Protein 9G5O (pdb70)

Secondary structure (DSSP, 8-state):
--HHHHHHHHHHHHHTT-GGGGTTGGG--HHHHHHHHHHHHTS-HHHHHHHHHHHHS------SPPPEEPPPGGGEEETTTS-HHHHHHHHHHHHHHHHTT-EEEEEE---BTT----BGGG-B---TT--BHHHHHHHHHHHHHHHHHHHHSS-----EEEEE-GGGHHHHHHHHHHTGGGGS-GGGEEEEE--EEE-B-TT-PBPEEETTEE-EEE--GGGHHHHHHHTSHHHHHHHHT--EEEEEETTBTT--TT-HHHHHHHHHTT-SEEEEEEE--STT----EEEEETTEEEEE-GGG--HHHHHPEETTEEEEESS-EEEEEEEEEEHHHHHTGGGTGGG---EEEEE-------EEEEE--GGGGGGGS-GGGEEEEEE-HHHH--B--S-TTSSSSSHHHHHHHHHHHHHHHHHHHT-EEEE-----EE-TTT-SSS-S-GGGTT-EEEES-EE--/---HHHHHHHHHHHHHTT-GGGGTTGGG--HHHHHHHHHHHHTS-HHHHHHHHHHHHS------S--GGGEEEGGGS-HHHHHHHHHHHHHHHHTT-EEEEEEE----TTTT-SS-GGG-B---TT--BHHHHHHHHHHHHHHHHHHHHSS-----EEEEE-TTTHHHHHHHHHHTGGGGS-GGGEEEEE--EEE-EETTSPBPEEETTEE-EEE--GGGHHHHHHHTSHHHHHHHHT--EEEE---BTT--TT-HHHHHHHHHTT-SEEEEEEE-SSTT----EEEEETTEEEEE-TTT--HHHHS-B-SS-TTSBS--EEEEEEEEEEHHHHTTGGGTGGGSPPEEEEE---EE-TTT--EE--SS--EEEEE--GGGGGGGS-GGGEEEEE--HHHH--B--S-TTSSSSSHHHHHHHHHHHHHHHHHHTT-EEE---EEE-TTT-SSS-S-GGGTT-EEESSEEE--

Solvent-accessible surface area: 41402 Å² total

Sequence (936 aa):
GPSAEEFQQQLRKKYTDAGQGHVFAFVDELQTGERSQLFHQLSSFDPVRINELADKALNPPASLEPLPDIATASILDSDPKDLEQWYEEGLKLVAGNKVAVVLMAGGQGTRLGSSAPKGCFDIGLPSHKSLFQIQAERIAKLQLLAQRISGKEAVIPWYVMTSGPTRKPTEEFFEQHKYFGLNKSDVIIFEQGVLPCISNEGKILMESKFKVAVAPDGNGGIYQALLTSGVREDMRKRGIEHIHTYVDNCCLVKVADPVFIGFAASKQVDIATKVVRKRNATESVGLILQKNGKPDVVEYSEIDKETAEAKDPKQPDVLKFRAANIVNHYYSFKFFESIELWAHKLPHHVARKKIPCIKEGTGEFFKPEKPNGIKLEQFVFDVFPMTPLEKFACIEVRREDEFSPLKNARGTGEDDPDTSKRDIMSQGQRWIEKAGGIVITVGVEVSPLISYGGEGLEFLKGREIKAPAFIEKPSAEEFQQLRKKYTDAGQGHVFAFVDELQTGERSQLFHQLSSFDPVRINELADKALNPPKADDGPASLEPLPDIATASILDSDPKDLEQWYEEGLKLVAGNKVAVVLMAGGQGTRLSAPKGCFDIGLPSHKSLFQIQAERIAKLQLLAQRISGKEAVIPWYVMTSGPTRKPTEEFFEQHKYFGLNKSDVIIFEQGVLPCISNEGKILMESKFKVAVAPDGNGGIYQALLTSGVREDMRKRGIEHIHTYCCVDNCCLVKVADPVFIGFAASKQVDIATKVVRKRNATESVGLILQKNGKPDVVEYSEIDKETAEAKDPKQPDVLKFRAANIVNHYYSFKFFESIELWAHHKLPHHVARKKIPCIPNGIKLEQFVFDVFPMTPLEKFACIEVRREDEFSPLKNARGTGEDDPDTSKRDIMSQGQRRWIEKAGGIVITEGVGVEVSPLISYGGEGLEFLKGREIKAPAFIEK

InterPro domains:
  IPR002618 UDPGP family [PF01704] (122-440)
  IPR029044 Nucleotide-diphospho-sugar transferases [G3DSA:3.90.550.10] (27-463)
  IPR029044 Nucleotide-diphospho-sugar transferases [SSF53448] (32-508)
  IPR039741 UDP-sugar pyrophosphorylase [PTHR11952] (26-503)

Foldseek 3Di:
DDDPVLQVVLLVQCVVLVQNLLCVCVVPDDPVLNVLLSVQSVVDRSNVLLVQLCCVLPNDFPWAFDDDLFEAEPVPDDVVLLVVLLVQLLLCQLVLQEAEEEEFADPLPQAPDQAGQQQDQLDAPVSDGLQLLLLLLQVQSQVVSCVVNVDGGAHAYEYEHAPSYQVRVVVVCVVCVNNPDDPVRYHYFYFDKDFWAFSVSYFFALFSRRTHIDGAASLSVLVRCVVVCVLVVSVVSNHWKYKYAGFFSQALTSRSSQRSVLVVLQAQKEFEFAFAPALQDQFWFWGDGDQFTAIHGSVGDDSCQSADAPPVGRVHHRTTGGGQRIMMGTSVNSVCSVVPSVVFDWDKDFDQGFGAPSPPSDTDRDPGGRTIGIHTYNRSCRRVGRSSNYHYYYDYCLNHGQGDNHHPPPPGNHSVSSNCSQQQQQQVLLVVLQAAEAEPGEHERVNCPSRSPNNVVRRPPYHYPPYYHDD/DDPVLLVVLLVQCVVLVQNCLCVLVVVDDPVLQVLLSVQSVVDRSNVLVVQLCCFLPPDDDDPDAWDWAFQDPVFEAEPVDHDVVLLVQLLVQLLLCQLLLQEEEEEAQADDPPQLNAGQQQDQLPAVVSHGLQLQVLLLQVQSQVVSCVVVVDGGAHAYEYEYAPPNQVRVVVVCVVCVNNPDDPVRYHYFYFDKDFWAASVSHFFALESRHTHIDGAAPLSVLVRCVVGCNLVVSVVSNHFKYKYAYSQFSQANTSRSSVRSVLVVLQAFKEFEFAWDAALPDFFWFFTAINHFTFIGGSVSDDSCQSPDACPVHRNGHRTTGGGRRIMMGTSVNSVCCVPCVVVFRFHWDQDCRNGCVVITGTHTYNRVCGRVGPSSNYHYYYYHCLNHGQGQRHHPPPPHRHSVSSSCSQQVQQQVLLVVLAAAEDEDPDGEHERVNCPSRSPNNVVRRPYYHYPPYYDDD

Radius of gyration: 31.91 Å; Cα contacts (8 Å, |Δi|>4): 1932; chains: 2; bounding box: 76×98×73 Å

Organism: Aspergillus fumigatus (strain ATCC MYA-4609 / CBS 101355 / FGSC A1100 / Af293) (NCBI:txid330879)

Structure (mmCIF, N/CA/C/O backbone):
data_9G5O
#
_entry.id   9G5O
#
_cell.length_a   56.610
_cell.length_b   139.760
_cell.length_c   144.860
_cell.angle_alpha   90.00
_cell.angle_beta   90.00
_cell.angle_gamma   90.00
#
_symmetry.space_group_name_H-M   'P 21 21 21'
#
loop_
_entity.id
_entity.type
_entity.pdbx_description
1 polymer 'UDP-N-acetylglucosamine diphosphorylase'
2 polymer 'UDP-N-acetylglucosamine diphosphorylase'
3 non-polymer 4-(2-hydroxyethyl)phenol
4 non-polymer 2-acetamido-2-deoxy-1-O-phosphono-alpha-D-glucopyranose
5 non-polymer 'PHOSPHATE ION'
6 water water
#
loop_
_atom_site.group_PDB
_atom_site.id
_atom_site.type_symbol
_atom_site.label_atom_id
_atom_site.label_alt_id
_atom_site.label_comp_id
_atom_site.label_asym_id
_atom_site.label_entity_id
_atom_site.label_seq_id
_atom_site.pdbx_PDB_ins_code
_atom_site.Cartn_x
_atom_site.Cartn_y
_atom_site.Cartn_z
_atom_site.occupancy
_atom_site.B_iso_or_equiv
_atom_site.auth_seq_id
_atom_site.auth_comp_id
_atom_site.auth_asym_id
_atom_site.auth_atom_id
_atom_site.pdbx_PDB_model_num
ATOM 1 N N . GLY A 1 1 ? 26.895 -20.464 1.244 1.00 67.39 26 GLY B N 1
ATOM 2 C CA . GLY A 1 1 ? 25.588 -20.203 1.880 1.00 65.12 26 GLY B CA 1
ATOM 3 C C . GLY A 1 1 ? 25.560 -20.675 3.332 1.00 57.17 26 GLY B C 1
ATOM 4 O O . GLY A 1 1 ? 26.551 -21.177 3.841 1.00 49.12 26 GLY B O 1
ATOM 5 N N . PRO A 1 2 ? 24.399 -20.575 4.018 1.00 53.90 27 PRO B N 1
ATOM 6 C CA . PRO A 1 2 ? 24.299 -20.906 5.442 1.00 47.31 27 PRO B CA 1
ATOM 7 C C . PRO A 1 2 ? 24.745 -22.331 5.773 1.00 41.14 27 PRO B C 1
ATOM 8 O O . PRO A 1 2 ? 24.350 -23.268 5.091 1.00 40.02 27 PRO B O 1
ATOM 12 N N . SER A 1 3 ? 25.497 -22.483 6.868 1.00 40.53 28 SER B N 1
ATOM 13 C CA . SER A 1 3 ? 25.887 -23.795 7.355 1.00 45.78 28 SER B CA 1
ATOM 14 C C . SER A 1 3 ? 24.670 -24.626 7.792 1.00 48.13 28 SER B C 1
ATOM 15 O O . SER A 1 3 ? 23.576 -24.106 8.020 1.00 42.41 28 SER B O 1
ATOM 18 N N . ALA A 1 4 ? 24.875 -25.947 7.880 1.00 44.48 29 ALA B N 1
ATOM 19 C CA . ALA A 1 4 ? 23.912 -26.864 8.473 1.00 46.20 29 ALA B CA 1
ATOM 20 C C . ALA A 1 4 ? 23.553 -26.442 9.893 1.00 49.62 29 ALA B C 1
ATOM 21 O O . ALA A 1 4 ? 22.397 -26.523 10.297 1.00 46.93 29 ALA B O 1
ATOM 23 N N . GLU A 1 5 ? 24.546 -26.015 10.674 1.00 45.78 30 GLU B N 1
ATOM 24 C CA . GLU A 1 5 ? 24.288 -25.687 12.062 1.00 49.17 30 GLU B CA 1
ATOM 25 C C . GLU A 1 5 ? 23.416 -24.426 12.179 1.00 47.74 30 GLU B C 1
ATOM 26 O O . GLU A 1 5 ? 22.502 -24.397 13.008 1.00 43.35 30 GLU B O 1
ATOM 32 N N . GLU A 1 6 ? 23.743 -23.380 11.400 1.00 43.61 31 GLU B N 1
ATOM 33 C CA . GLU A 1 6 ? 22.954 -22.159 11.331 1.00 44.36 31 GLU B CA 1
ATOM 34 C C . GLU A 1 6 ? 21.511 -22.482 10.909 1.00 36.54 31 GLU B C 1
ATOM 35 O O . GLU A 1 6 ? 20.554 -21.935 11.476 1.00 39.95 31 GLU B O 1
ATOM 41 N N . PHE A 1 7 ? 21.369 -23.348 9.903 1.00 37.78 32 PHE B N 1
ATOM 42 C CA . PHE A 1 7 ? 20.055 -23.678 9.381 1.00 40.89 32 PHE B CA 1
ATOM 43 C C . PHE A 1 7 ? 19.257 -24.445 10.449 1.00 42.05 32 PHE B C 1
ATOM 44 O O . PHE A 1 7 ? 18.074 -24.158 10.644 1.00 35.01 32 PHE B O 1
ATOM 52 N N . GLN A 1 8 ? 19.912 -25.363 11.185 1.00 40.23 33 GLN B N 1
ATOM 53 C CA A GLN A 1 8 ? 19.198 -26.125 12.194 0.50 39.52 33 GLN B CA 1
ATOM 54 C CA B GLN A 1 8 ? 19.307 -26.136 12.261 0.50 41.05 33 GLN B CA 1
ATOM 55 C C . GLN A 1 8 ? 18.793 -25.208 13.350 1.00 40.50 33 GLN B C 1
ATOM 56 O O . GLN A 1 8 ? 17.707 -25.378 13.877 1.00 41.57 33 GLN B O 1
ATOM 67 N N . GLN A 1 9 ? 19.620 -24.233 13.719 1.00 36.03 34 GLN B N 1
ATOM 68 C CA . GLN A 1 9 ? 19.246 -23.348 14.803 1.00 38.53 34 GLN B CA 1
ATOM 69 C C . GLN A 1 9 ? 18.027 -22.500 14.423 1.00 36.06 34 GLN B C 1
ATOM 70 O O . GLN A 1 9 ? 17.177 -22.228 15.264 1.00 34.59 34 GLN B O 1
ATOM 76 N N . LEU A 1 10 ? 17.997 -22.010 13.172 1.00 37.96 35 LEU B N 1
ATOM 77 C CA . LEU A 1 10 ? 16.819 -21.298 12.674 1.00 33.24 35 LEU B CA 1
ATOM 78 C C . LEU A 1 10 ? 15.586 -22.212 12.682 1.00 29.23 35 LEU B C 1
ATOM 79 O O . LEU A 1 10 ? 14.524 -21.781 13.098 1.00 30.59 35 LEU B O 1
ATOM 84 N N . ARG A 1 11 ? 15.727 -23.445 12.220 1.00 32.08 36 ARG B N 1
ATOM 85 C CA . ARG A 1 11 ? 14.617 -24.366 12.124 1.00 34.51 36 ARG B CA 1
ATOM 86 C C . ARG A 1 11 ? 14.052 -24.649 13.517 1.00 36.95 36 ARG B C 1
ATOM 87 O O . ARG A 1 11 ? 12.837 -24.721 13.694 1.00 35.80 36 ARG B O 1
ATOM 95 N N . LYS A 1 12 ? 14.933 -24.789 14.508 1.00 38.66 37 LYS B N 1
ATOM 96 C CA . LYS A 1 12 ? 14.497 -25.037 15.873 1.00 36.80 37 LYS B CA 1
ATOM 97 C C . LYS A 1 12 ? 13.656 -23.864 16.406 1.00 36.54 37 LYS B C 1
ATOM 98 O O . LYS A 1 12 ? 12.620 -24.076 17.026 1.00 35.97 37 LYS B O 1
ATOM 104 N N . LYS A 1 13 ? 14.106 -22.610 16.192 1.00 31.60 38 LYS B N 1
ATOM 105 C CA . LYS A 1 13 ? 13.381 -21.441 16.633 1.00 32.11 38 LYS B CA 1
ATOM 106 C C . LYS A 1 13 ? 11.972 -21.408 16.039 1.00 28.80 38 LYS B C 1
ATOM 107 O O . LYS A 1 13 ? 11.013 -21.162 16.754 1.00 30.85 38 LYS B O 1
ATOM 113 N N . TYR A 1 14 ? 11.877 -21.662 14.734 1.00 30.06 39 TYR B N 1
ATOM 114 C CA . TYR A 1 14 ? 10.595 -21.580 14.047 1.00 29.11 39 TYR B CA 1
ATOM 115 C C . TYR A 1 14 ? 9.697 -22.746 14.464 1.00 28.97 39 TYR B C 1
ATOM 116 O O . TYR A 1 14 ? 8.495 -22.584 14.604 1.00 29.95 39 TYR B O 1
ATOM 125 N N . THR A 1 15 ? 10.285 -23.922 14.613 1.00 29.68 40 THR B N 1
ATOM 126 C CA . THR A 1 15 ? 9.521 -25.099 15.039 1.00 29.89 40 THR B CA 1
ATOM 127 C C . THR A 1 15 ? 9.000 -24.969 16.482 1.00 28.62 40 THR B C 1
ATOM 128 O O . THR A 1 15 ? 7.827 -25.228 16.739 1.00 30.08 40 THR B O 1
ATOM 132 N N . ASP A 1 16 ? 9.843 -24.574 17.425 1.00 28.72 41 ASP B N 1
ATOM 133 C CA . ASP A 1 16 ? 9.417 -24.246 18.776 1.00 32.05 41 ASP B CA 1
ATOM 134 C C . ASP A 1 16 ? 8.265 -23.238 18.811 1.00 32.30 41 ASP B C 1
ATOM 135 O O . ASP A 1 16 ? 7.442 -23.267 19.727 1.00 32.21 41 ASP B O 1
ATOM 140 N N . ALA A 1 17 ? 8.230 -22.286 17.852 1.00 28.65 42 ALA B N 1
ATOM 141 C CA . ALA A 1 17 ? 7.195 -21.266 17.775 1.00 30.49 42 ALA B CA 1
ATOM 142 C C . ALA A 1 17 ? 5.934 -21.727 17.049 1.00 30.18 42 ALA B C 1
ATOM 143 O O . ALA A 1 17 ? 5.035 -20.924 16.768 1.00 30.42 42 ALA B O 1
ATOM 145 N N . GLY A 1 18 ? 5.861 -23.011 16.686 1.00 29.57 43 GLY B N 1
ATOM 146 C CA . GLY A 1 18 ? 4.706 -23.513 15.981 1.00 29.14 43 GLY B CA 1
ATOM 147 C C . GLY A 1 18 ? 4.628 -23.031 14.531 1.00 30.38 43 GLY B C 1
ATOM 148 O O . GLY A 1 18 ? 3.539 -23.005 13.968 1.00 31.95 43 GLY B O 1
ATOM 149 N N . GLN A 1 19 ? 5.774 -22.694 13.925 1.00 29.19 44 GLN B N 1
ATOM 150 C CA . GLN A 1 19 ? 5.797 -22.227 12.546 1.00 28.58 44 GLN B CA 1
ATOM 151 C C . GLN A 1 19 ? 6.690 -23.127 11.688 1.00 32.60 44 GLN B C 1
ATOM 152 O O . GLN A 1 19 ? 7.245 -22.679 10.699 1.00 29.51 44 GLN B O 1
ATOM 158 N N . GLY A 1 20 ? 6.846 -24.414 12.037 1.00 28.26 45 GLY B N 1
ATOM 159 C CA . GLY A 1 20 ? 7.796 -25.273 11.350 1.00 28.57 45 GLY B CA 1
ATOM 160 C C . GLY A 1 20 ? 7.381 -25.664 9.937 1.00 30.51 45 GLY B C 1
ATOM 161 O O . GLY A 1 20 ? 8.178 -26.193 9.169 1.00 31.14 45 GLY B O 1
ATOM 162 N N . HIS A 1 21 ? 6.134 -25.373 9.572 1.00 28.31 46 HIS B N 1
ATOM 163 C CA . HIS A 1 21 ? 5.626 -25.647 8.244 1.00 29.10 46 HIS B CA 1
ATOM 164 C C . HIS A 1 21 ? 6.370 -24.838 7.176 1.00 30.10 46 HIS B C 1
ATOM 165 O O . HIS A 1 21 ? 6.363 -25.236 6.011 1.00 29.08 46 HIS B O 1
ATOM 172 N N . VAL A 1 22 ? 7.029 -23.737 7.557 1.00 28.04 47 VAL B N 1
ATOM 173 C CA . VAL A 1 22 ? 7.771 -22.923 6.576 1.00 29.42 47 VAL B CA 1
ATOM 174 C C . VAL A 1 22 ? 8.902 -23.739 5.934 1.00 33.31 47 VAL B C 1
ATOM 175 O O . VAL A 1 22 ? 9.459 -23.334 4.908 1.00 32.18 47 VAL B O 1
ATOM 179 N N . PHE A 1 23 ? 9.257 -24.883 6.543 1.00 31.45 48 PHE B N 1
ATOM 180 C CA . PHE A 1 23 ? 10.330 -25.739 6.042 1.00 32.03 48 PHE B CA 1
ATOM 181 C C . PHE A 1 23 ? 9.834 -27.007 5.375 1.00 33.62 48 PHE B C 1
ATOM 182 O O . PHE A 1 23 ? 10.662 -27.854 5.054 1.00 36.18 48 PHE B O 1
ATOM 190 N N . ALA A 1 24 ? 8.531 -27.088 5.102 1.00 33.01 49 ALA B N 1
ATOM 191 C CA . ALA A 1 24 ? 7.913 -28.265 4.523 1.00 33.91 49 ALA B CA 1
ATOM 192 C C . ALA A 1 24 ? 8.600 -28.685 3.226 1.00 41.95 49 ALA B C 1
ATOM 193 O O . ALA A 1 24 ? 8.668 -29.869 2.930 1.00 37.12 49 ALA B O 1
ATOM 195 N N . PHE A 1 25 ? 9.101 -27.731 2.428 1.00 35.99 50 PHE B N 1
ATOM 196 C CA . PHE A 1 25 ? 9.655 -28.096 1.136 1.00 37.06 50 PHE B CA 1
ATOM 197 C C . PHE A 1 25 ? 11.170 -27.954 1.079 1.00 33.41 50 PHE B C 1
ATOM 198 O O . PHE A 1 25 ? 11.700 -27.951 -0.019 1.00 37.94 50 PHE B O 1
ATOM 206 N N . VAL A 1 26 ? 11.869 -27.906 2.216 1.00 34.98 51 VAL B N 1
ATOM 207 C CA . VAL A 1 26 ? 13.306 -27.662 2.207 1.00 35.60 51 VAL B CA 1
ATOM 208 C C . VAL A 1 26 ? 14.019 -28.736 1.379 1.00 41.28 51 VAL B C 1
ATOM 209 O O . VAL A 1 26 ? 14.902 -28.398 0.593 1.00 40.56 51 VAL B O 1
ATOM 213 N N . ASP A 1 27 ? 13.623 -30.013 1.520 1.00 36.62 52 ASP B N 1
ATOM 214 C CA . ASP A 1 27 ? 14.341 -31.106 0.880 1.00 44.58 52 ASP B CA 1
ATOM 215 C C . ASP A 1 27 ? 14.412 -30.970 -0.633 1.00 43.21 52 ASP B C 1
ATOM 216 O O . ASP A 1 27 ? 15.330 -31.522 -1.227 1.00 48.25 52 ASP B O 1
ATOM 221 N N . GLU A 1 28 ? 13.483 -30.244 -1.266 1.00 38.08 53 GLU B N 1
ATOM 222 C CA . GLU A 1 28 ? 13.518 -30.149 -2.715 1.00 43.66 53 GLU B CA 1
ATOM 223 C C . GLU A 1 28 ? 14.069 -28.807 -3.206 1.00 41.49 53 GLU B C 1
ATOM 224 O O . GLU A 1 28 ? 14.103 -28.561 -4.405 1.00 41.59 53 GLU B O 1
ATOM 230 N N . LEU A 1 29 ? 14.529 -27.939 -2.313 1.00 40.19 54 LEU B N 1
ATOM 231 C CA . LEU A 1 29 ? 15.012 -26.647 -2.787 1.00 37.23 54 LEU B CA 1
ATOM 232 C C . LEU A 1 29 ? 16.422 -26.793 -3.333 1.00 37.10 54 LEU B C 1
ATOM 233 O O . LEU A 1 29 ? 17.244 -27.504 -2.753 1.00 39.23 54 LEU B O 1
ATOM 238 N N . GLN A 1 30 ? 16.694 -25.978 -4.348 1.00 39.14 55 GLN B N 1
ATOM 239 C CA . GLN A 1 30 ? 18.040 -25.711 -4.843 1.00 42.31 55 GLN B CA 1
ATOM 240 C C . GLN A 1 30 ? 18.806 -24.880 -3.811 1.00 41.91 55 GLN B C 1
ATOM 241 O O . GLN A 1 30 ? 18.194 -24.294 -2.921 1.00 34.56 55 GLN B O 1
ATOM 247 N N . THR A 1 31 ? 20.145 -24.826 -3.935 1.00 35.89 56 THR B N 1
ATOM 248 C CA . THR A 1 31 ? 20.997 -24.110 -2.995 1.00 39.08 56 THR B CA 1
ATOM 249 C C . THR A 1 31 ? 20.588 -22.635 -2.849 1.00 33.25 56 THR B C 1
ATOM 250 O O . THR A 1 31 ? 20.549 -22.084 -1.738 1.00 34.68 56 THR B O 1
ATOM 254 N N . GLY A 1 32 ? 20.303 -21.992 -3.971 1.00 33.58 57 GLY B N 1
ATOM 255 C CA . GLY A 1 32 ? 19.913 -20.587 -3.962 1.00 34.37 57 GLY B CA 1
ATOM 256 C C . GLY A 1 32 ? 18.588 -20.398 -3.219 1.00 32.57 57 GLY B C 1
ATOM 257 O O . GLY A 1 32 ? 18.452 -19.517 -2.397 1.00 30.81 57 GLY B O 1
ATOM 258 N N . GLU A 1 33 ? 17.610 -21.246 -3.537 1.00 33.44 58 GLU B N 1
ATOM 259 C CA . GLU A 1 33 ? 16.279 -21.156 -2.940 1.00 33.66 58 GLU B CA 1
ATOM 260 C C . GLU A 1 33 ? 16.374 -21.370 -1.439 1.00 32.29 58 GLU B C 1
ATOM 261 O O . GLU A 1 33 ? 15.715 -20.657 -0.671 1.00 29.66 58 GLU B O 1
ATOM 267 N N . ARG A 1 34 ? 17.200 -22.347 -1.022 1.00 31.14 59 ARG B N 1
ATOM 268 C CA . ARG A 1 34 ? 17.426 -22.624 0.382 1.00 33.01 59 ARG B CA 1
ATOM 269 C C . ARG A 1 34 ? 18.052 -21.404 1.072 1.00 31.47 59 ARG B C 1
ATOM 270 O O . ARG A 1 34 ? 17.669 -21.058 2.183 1.00 30.57 59 ARG B O 1
ATOM 278 N N . SER A 1 35 ? 19.019 -20.741 0.406 1.00 30.10 60 SER B N 1
ATOM 279 C CA . SER A 1 35 ? 19.629 -19.527 0.934 1.00 30.96 60 SER B CA 1
ATOM 280 C C . SER A 1 35 ? 18.609 -18.412 1.154 1.00 30.35 60 SER B C 1
ATOM 281 O O . SER A 1 35 ? 18.568 -17.780 2.229 1.00 29.08 60 SER B O 1
ATOM 284 N N . GLN A 1 36 ? 17.784 -18.186 0.131 1.00 30.23 61 GLN B N 1
ATOM 285 C CA . GLN A 1 36 ? 16.744 -17.157 0.233 1.00 28.94 61 GLN B CA 1
ATOM 286 C C . GLN A 1 36 ? 15.880 -17.407 1.477 1.00 28.12 61 GLN B C 1
ATOM 287 O O . GLN A 1 36 ? 15.634 -16.490 2.274 1.00 26.84 61 GLN B O 1
ATOM 293 N N . LEU A 1 37 ? 15.375 -18.643 1.606 1.00 27.55 62 LEU B N 1
ATOM 294 C CA . LEU A 1 37 ? 14.453 -18.969 2.686 1.00 27.82 62 LEU B CA 1
ATOM 295 C C . LEU A 1 37 ? 15.152 -18.731 4.014 1.00 26.61 62 LEU B C 1
ATOM 296 O O . LEU A 1 37 ? 14.616 -18.147 4.955 1.00 28.23 62 LEU B O 1
ATOM 301 N N . PHE A 1 38 ? 16.385 -19.197 4.127 1.00 28.94 63 PHE B N 1
ATOM 302 C CA . PHE A 1 38 ? 17.154 -19.000 5.346 1.00 30.58 63 PHE B CA 1
ATOM 303 C C . PHE A 1 38 ? 17.238 -17.523 5.750 1.00 30.05 63 PHE B C 1
ATOM 304 O O . PHE A 1 38 ? 16.971 -17.143 6.889 1.00 32.32 63 PHE B O 1
ATOM 312 N N . HIS A 1 39 ? 17.706 -16.674 4.836 1.00 28.03 64 HIS B N 1
ATOM 313 C CA . HIS A 1 39 ? 17.895 -15.258 5.140 1.00 26.13 64 HIS B CA 1
ATOM 314 C C . HIS A 1 39 ? 16.581 -14.531 5.411 1.00 24.22 64 HIS B C 1
ATOM 315 O O . HIS A 1 39 ? 16.490 -13.678 6.300 1.00 28.22 64 HIS B O 1
ATOM 322 N N . GLN A 1 40 ? 15.562 -14.837 4.620 1.00 26.70 65 GLN B N 1
ATOM 323 C CA . GLN A 1 40 ? 14.268 -14.213 4.839 1.00 28.59 65 GLN B CA 1
ATOM 324 C C . GLN A 1 40 ? 13.720 -14.585 6.219 1.00 27.79 65 GLN B C 1
ATOM 325 O O . GLN A 1 40 ? 13.313 -13.726 7.003 1.00 28.34 65 GLN B O 1
ATOM 331 N N . LEU A 1 41 ? 13.712 -15.872 6.537 1.00 26.11 66 LEU B N 1
ATOM 332 C CA . LEU A 1 41 ? 13.194 -16.271 7.844 1.00 27.07 66 LEU B CA 1
ATOM 333 C C . LEU A 1 41 ? 14.020 -15.672 8.981 1.00 25.94 66 LEU B C 1
ATOM 334 O O . LEU A 1 41 ? 13.471 -15.292 10.030 1.00 29.46 66 LEU B O 1
ATOM 339 N N . SER A 1 42 ? 15.345 -15.562 8.777 1.00 27.98 67 SER B N 1
ATOM 340 C CA . SER A 1 42 ? 16.231 -14.984 9.772 1.00 29.39 67 SER B CA 1
ATOM 341 C C . SER A 1 42 ? 15.865 -13.523 10.066 1.00 32.57 67 SER B C 1
ATOM 342 O O . SER A 1 42 ? 16.219 -13.008 11.122 1.00 29.90 67 SER B O 1
ATOM 345 N N . SER A 1 43 ? 15.164 -12.856 9.137 1.00 30.53 68 SER B N 1
ATOM 346 C CA . SER A 1 43 ? 14.835 -11.436 9.261 1.00 30.26 68 SER B CA 1
ATOM 347 C C . SER A 1 43 ? 13.605 -11.178 10.132 1.00 30.29 68 SER B C 1
ATOM 348 O O . SER A 1 43 ? 13.312 -10.042 10.477 1.00 29.41 68 SER B O 1
ATOM 351 N N . PHE A 1 44 ? 12.870 -12.233 10.468 1.00 29.43 69 PHE B N 1
ATOM 352 C CA . PHE A 1 44 ? 11.750 -12.126 11.399 1.00 29.26 69 PHE B CA 1
ATOM 353 C C . PHE A 1 44 ? 12.052 -12.940 12.656 1.00 30.59 69 PHE B C 1
ATOM 354 O O . PHE A 1 44 ? 12.733 -13.963 12.616 1.00 31.74 69 PHE B O 1
ATOM 362 N N . ASP A 1 45 ? 11.465 -12.487 13.767 1.00 31.92 70 ASP B N 1
ATOM 363 C CA . ASP A 1 45 ? 11.498 -13.246 15.011 1.00 33.11 70 ASP B CA 1
ATOM 364 C C . ASP A 1 45 ? 10.179 -13.993 15.094 1.00 29.25 70 ASP B C 1
ATOM 365 O O . ASP A 1 45 ? 9.160 -13.366 15.278 1.00 30.18 70 ASP B O 1
ATOM 370 N N . PRO A 1 46 ? 10.129 -15.340 14.966 1.00 29.92 71 PRO B N 1
ATOM 371 C CA . PRO A 1 46 ? 8.846 -16.055 14.949 1.00 31.70 71 PRO B CA 1
ATOM 372 C C . PRO A 1 46 ? 8.010 -15.850 16.215 1.00 27.17 71 PRO B C 1
ATOM 373 O O . PRO A 1 46 ? 6.783 -15.917 16.179 1.00 27.85 71 PRO B O 1
ATOM 377 N N . VAL A 1 47 ? 8.648 -15.538 17.345 1.00 29.86 72 VAL B N 1
ATOM 378 C CA . VAL A 1 47 ? 7.911 -15.288 18.584 1.00 32.17 72 VAL B CA 1
ATOM 379 C C . VAL A 1 47 ? 7.174 -13.957 18.503 1.00 30.76 72 VAL B C 1
ATOM 380 O O . VAL A 1 47 ? 6.064 -13.822 18.994 1.00 30.64 72 VAL B O 1
ATOM 384 N N . ARG A 1 48 ? 7.812 -12.960 17.882 1.00 29.69 73 ARG B N 1
ATOM 385 C CA . ARG A 1 48 ? 7.152 -11.691 17.633 1.00 31.70 73 ARG B CA 1
ATOM 386 C C . ARG A 1 48 ? 5.978 -11.848 16.668 1.00 27.71 73 ARG B C 1
ATOM 387 O O . ARG A 1 48 ? 4.932 -11.226 16.832 1.00 31.76 73 ARG B O 1
ATOM 395 N N . ILE A 1 49 ? 6.180 -12.609 15.599 1.00 28.74 74 ILE B N 1
ATOM 396 C CA . ILE A 1 49 ? 5.091 -12.904 14.680 1.00 28.07 74 ILE B CA 1
ATOM 397 C C . ILE A 1 49 ? 3.909 -13.516 15.431 1.00 29.13 74 ILE B C 1
ATOM 398 O O . ILE A 1 49 ? 2.755 -13.157 15.155 1.00 27.38 74 ILE B O 1
ATOM 403 N N . ASN A 1 50 ? 4.182 -14.474 16.329 1.00 29.63 75 ASN B N 1
ATOM 404 C CA . ASN A 1 50 ? 3.124 -15.068 17.157 1.00 29.00 75 ASN B CA 1
ATOM 405 C C . ASN A 1 50 ? 2.429 -14.010 18.013 1.00 30.10 75 ASN B C 1
ATOM 406 O O . ASN A 1 50 ? 1.194 -14.007 18.122 1.00 28.35 75 ASN B O 1
ATOM 411 N N . GLU A 1 51 ? 3.220 -13.091 18.585 1.00 29.38 76 GLU B N 1
ATOM 412 C CA . GLU A 1 51 ? 2.655 -12.015 19.387 1.00 33.31 76 GLU B CA 1
ATOM 413 C C . GLU A 1 51 ? 1.719 -11.175 18.529 1.00 30.77 76 GLU B C 1
ATOM 414 O O . GLU A 1 51 ? 0.598 -10.898 18.933 1.00 31.91 76 GLU B O 1
ATOM 420 N N . LEU A 1 52 ? 2.149 -10.812 17.312 1.00 31.05 77 LEU B N 1
ATOM 421 C CA . LEU A 1 52 ? 1.306 -10.018 16.430 1.00 32.85 77 LEU B CA 1
ATOM 422 C C . LEU A 1 52 ? 0.036 -10.751 15.982 1.00 29.86 77 LEU B C 1
ATOM 423 O O . LEU A 1 52 ? -1.043 -10.144 15.883 1.00 31.72 77 LEU B O 1
ATOM 428 N N . ALA A 1 53 ? 0.162 -12.047 15.678 1.00 29.28 78 ALA B N 1
ATOM 429 C CA . ALA A 1 53 ? -0.966 -12.825 15.177 1.00 27.81 78 ALA B CA 1
ATOM 430 C C . ALA A 1 53 ? -2.006 -12.987 16.275 1.00 27.42 78 ALA B C 1
ATOM 431 O O . ALA A 1 53 ? -3.213 -12.878 16.025 1.00 30.17 78 ALA B O 1
ATOM 433 N N . ASP A 1 54 ? -1.494 -13.176 17.497 1.00 30.25 79 ASP B N 1
ATOM 434 C CA . ASP A 1 54 ? -2.344 -13.366 18.668 1.00 32.84 79 ASP B CA 1
ATOM 435 C C . ASP A 1 54 ? -3.180 -12.110 18.937 1.00 33.63 79 ASP B C 1
ATOM 436 O O . ASP A 1 54 ? -4.389 -12.187 19.150 1.00 31.59 79 ASP B O 1
ATOM 441 N N . LYS A 1 55 ? -2.521 -10.943 18.908 1.00 33.41 80 LYS B N 1
ATOM 442 C CA . LYS A 1 55 ? -3.205 -9.678 19.109 1.00 35.02 80 LYS B CA 1
ATOM 443 C C . LYS A 1 55 ? -4.154 -9.436 17.957 1.00 32.80 80 LYS B C 1
ATOM 444 O O . LYS A 1 55 ? -5.225 -8.911 18.181 1.00 32.40 80 LYS B O 1
ATOM 450 N N . ALA A 1 56 ? -3.799 -9.860 16.731 1.00 30.95 81 ALA B N 1
ATOM 451 C CA . ALA A 1 56 ? -4.673 -9.619 15.603 1.00 32.09 81 ALA B CA 1
ATOM 452 C C . ALA A 1 56 ? -5.919 -10.505 15.643 1.00 34.51 81 ALA B C 1
ATOM 453 O O . ALA A 1 56 ? -7.022 -10.047 15.308 1.00 37.11 81 ALA B O 1
ATOM 455 N N . LEU A 1 57 ? -5.729 -11.788 15.967 1.00 32.58 82 LEU B N 1
ATOM 456 C CA . LEU A 1 57 ? -6.788 -12.778 15.796 1.00 35.65 82 LEU B CA 1
ATOM 457 C C . LEU A 1 57 ? -7.570 -12.958 17.093 1.00 36.98 82 LEU B C 1
ATOM 458 O O . LEU A 1 57 ? -8.697 -13.432 17.035 1.00 37.41 82 LEU B O 1
ATOM 463 N N . ASN A 1 58 ? -6.990 -12.558 18.231 1.00 38.24 83 ASN B N 1
ATOM 464 C CA . ASN A 1 58 ? -7.708 -12.525 19.505 1.00 40.70 83 ASN B CA 1
ATOM 465 C C . ASN A 1 58 ? -7.493 -11.166 20.174 1.00 38.31 83 ASN B C 1
ATOM 466 O O . ASN A 1 58 ? -6.806 -11.053 21.191 1.00 39.27 83 ASN B O 1
ATOM 471 N N . PRO A 1 59 ? -8.047 -10.081 19.600 1.00 35.38 84 PRO B N 1
ATOM 472 C CA . PRO A 1 59 ? -7.800 -8.735 20.104 1.00 39.73 84 PRO B CA 1
ATOM 473 C C . PRO A 1 59 ? -8.356 -8.519 21.514 1.00 49.95 84 PRO B C 1
ATOM 474 O O . PRO A 1 59 ? -9.309 -9.181 21.925 1.00 49.50 84 PRO B O 1
ATOM 478 N N . PRO A 1 60 ? -7.738 -7.624 22.317 1.00 55.35 85 PRO B N 1
ATOM 479 C CA . PRO A 1 60 ? -8.387 -7.111 23.529 1.00 61.10 85 PRO B CA 1
ATOM 480 C C . PRO A 1 60 ? -9.639 -6.263 23.227 1.00 57.25 85 PRO B C 1
ATOM 481 O O . PRO A 1 60 ? -10.502 -6.231 24.110 1.00 71.02 85 PRO B O 1
ATOM 485 N N . ALA A 1 67 ? -15.962 6.341 22.591 1.00 72.16 92 ALA B N 1
ATOM 486 C CA . ALA A 1 67 ? -15.173 6.815 23.755 1.00 80.54 92 ALA B CA 1
ATOM 487 C C . ALA A 1 67 ? -15.452 8.300 23.968 1.00 80.83 92 ALA B C 1
ATOM 488 O O . ALA A 1 67 ? -16.335 8.857 23.325 1.00 85.86 92 ALA B O 1
ATOM 490 N N . SER A 1 68 ? -14.705 8.911 24.897 1.00 86.83 93 SER B N 1
ATOM 491 C CA . SER A 1 68 ? -14.603 10.358 25.060 1.00 84.88 93 SER B CA 1
ATOM 492 C C . SER A 1 68 ? -14.294 11.030 23.709 1.00 89.09 93 SER B C 1
ATOM 493 O O . SER A 1 68 ? -13.290 11.737 23.592 1.00 67.67 93 SER B O 1
ATOM 496 N N . LEU A 1 69 ? -15.216 10.865 22.727 1.00 93.03 94 LEU B N 1
ATOM 497 C CA . LEU A 1 69 ? -14.941 10.883 21.287 1.00 81.30 94 LEU B CA 1
ATOM 498 C C . LEU A 1 69 ? -15.685 12.009 20.557 1.00 81.32 94 LEU B C 1
ATOM 499 O O . LEU A 1 69 ? -16.591 11.739 19.769 1.00 78.86 94 LEU B O 1
ATOM 504 N N . GLU A 1 70 ? -15.261 13.265 20.738 1.00 83.39 95 GLU B N 1
ATOM 505 C CA . GLU A 1 70 ? -15.988 14.404 20.181 1.00 79.45 95 GLU B CA 1
ATOM 506 C C . GLU A 1 70 ? -15.180 15.086 19.073 1.00 73.19 95 GLU B C 1
ATOM 507 O O . GLU A 1 70 ? -13.990 14.829 18.914 1.00 67.85 95 GLU B O 1
ATOM 513 N N . PRO A 1 71 ? -15.778 15.990 18.263 1.00 62.19 96 PRO B N 1
ATOM 514 C CA . PRO A 1 71 ? -14.986 16.933 17.463 1.00 62.59 96 PRO B CA 1
ATOM 515 C C . PRO A 1 71 ? -13.827 17.572 18.242 1.00 51.11 96 PRO B C 1
ATOM 516 O O . PRO A 1 71 ? -13.893 17.763 19.457 1.00 44.08 96 PRO B O 1
ATOM 520 N N . LEU A 1 72 ? -12.712 17.828 17.529 1.00 54.61 97 LEU B N 1
ATOM 521 C CA . LEU A 1 72 ? -11.515 18.432 18.116 1.00 52.65 97 LEU B CA 1
ATOM 522 C C . LEU A 1 72 ? -11.900 19.736 18.813 1.00 54.97 97 LEU B C 1
ATOM 523 O O . LEU A 1 72 ? -12.742 20.463 18.304 1.00 54.19 97 LEU B O 1
ATOM 528 N N . PRO A 1 73 ? -11.280 20.089 19.956 1.00 53.54 98 PRO B N 1
ATOM 529 C CA . PRO A 1 73 ? -11.526 21.370 20.622 1.00 58.20 98 PRO B CA 1
ATOM 530 C C . PRO A 1 73 ? -10.893 22.521 19.852 1.00 55.26 98 PRO B C 1
ATOM 531 O O . PRO A 1 73 ? -10.044 22.286 19.016 1.00 39.96 98 PRO B O 1
ATOM 535 N N . ASP A 1 74 ? -11.268 23.764 20.183 1.00 61.07 99 ASP B N 1
ATOM 536 C CA . ASP A 1 74 ? -10.957 24.926 19.355 1.00 57.47 99 ASP B CA 1
ATOM 537 C C . ASP A 1 74 ? -9.529 25.425 19.559 1.00 53.17 99 ASP B C 1
ATOM 538 O O . ASP A 1 74 ? -8.984 26.076 18.674 1.00 50.49 99 ASP B O 1
ATOM 543 N N . ILE A 1 75 ? -8.921 25.150 20.713 1.00 46.80 100 ILE B N 1
ATOM 544 C CA . ILE A 1 75 ? -7.518 25.514 20.888 1.00 53.34 100 ILE B CA 1
ATOM 545 C C . ILE A 1 75 ? -6.658 24.773 19.851 1.00 46.09 100 ILE B C 1
ATOM 546 O O . ILE A 1 75 ? -5.555 25.217 19.502 1.00 47.71 100 ILE B O 1
ATOM 551 N N . ALA A 1 76 ? -7.159 23.623 19.384 1.00 42.41 101 ALA B N 1
ATOM 552 C CA . ALA A 1 76 ? -6.345 22.719 18.575 1.00 43.48 101 ALA B CA 1
ATOM 553 C C . ALA A 1 76 ? -6.588 22.929 17.077 1.00 41.34 101 ALA B C 1
ATOM 554 O O . ALA A 1 76 ? -5.894 22.304 16.277 1.00 40.59 101 ALA B O 1
ATOM 556 N N . THR A 1 77 ? -7.612 23.710 16.696 1.00 38.47 102 THR B N 1
ATOM 557 C CA . THR A 1 77 ? -8.067 23.769 15.314 1.00 35.15 102 THR B CA 1
ATOM 558 C C . THR A 1 77 ? -7.886 25.189 14.783 1.00 39.42 102 THR B C 1
ATOM 559 O O . THR A 1 77 ? -8.036 26.154 15.518 1.00 35.30 102 THR B O 1
ATOM 563 N N . ALA A 1 78 ? -7.611 25.285 13.478 1.00 35.20 103 ALA B N 1
ATOM 564 C CA . ALA A 1 78 ? -7.571 26.546 12.759 1.00 34.50 103 ALA B CA 1
ATOM 565 C C . ALA A 1 78 ? -8.165 26.338 11.363 1.00 33.03 103 ALA B C 1
ATOM 566 O O . ALA A 1 78 ? -8.421 25.204 10.944 1.00 31.59 103 ALA B O 1
ATOM 568 N N . SER A 1 79 ? -8.508 27.433 10.683 1.00 32.68 104 SER B N 1
ATOM 569 C CA . SER A 1 79 ? -9.050 27.339 9.340 1.00 30.95 104 SER B CA 1
ATOM 570 C C . SER A 1 79 ? -8.518 28.514 8.539 1.00 32.68 104 SER B C 1
ATOM 571 O O . SER A 1 79 ? -8.578 29.654 9.036 1.00 32.08 104 SER B O 1
ATOM 574 N N . ILE A 1 80 ? -8.032 28.223 7.320 1.00 29.08 105 ILE B N 1
ATOM 575 C CA . ILE A 1 80 ? -7.655 29.269 6.391 1.00 31.43 105 ILE B CA 1
ATOM 576 C C . ILE A 1 80 ? -8.833 30.213 6.119 1.00 35.18 105 ILE B C 1
ATOM 577 O O . ILE A 1 80 ? -8.624 31.430 5.948 1.00 34.69 105 ILE B O 1
ATOM 582 N N . LEU A 1 81 ? -10.054 29.655 6.092 1.00 31.11 106 LEU B N 1
ATOM 583 C CA . LEU A 1 81 ? -11.255 30.461 5.857 1.00 35.69 106 LEU B CA 1
ATOM 584 C C . LEU A 1 81 ? -11.405 31.545 6.935 1.00 33.47 106 LEU B C 1
ATOM 585 O O . LEU A 1 81 ? -11.843 32.659 6.614 1.00 34.87 106 LEU B O 1
ATOM 590 N N . ASP A 1 82 ? -11.027 31.269 8.190 1.00 32.49 107 ASP B N 1
ATOM 591 C CA . ASP A 1 82 ? -11.267 32.196 9.294 1.00 35.58 107 ASP B CA 1
ATOM 592 C C . ASP A 1 82 ? -10.040 32.995 9.706 1.00 36.10 107 ASP B C 1
ATOM 593 O O . ASP A 1 82 ? -10.101 33.788 10.640 1.00 39.31 107 ASP B O 1
ATOM 598 N N . SER A 1 83 ? -8.939 32.827 8.987 1.00 36.03 108 SER B N 1
ATOM 599 C CA . SER A 1 83 ? -7.676 33.450 9.305 1.00 32.18 108 SER B CA 1
ATOM 600 C C . SER A 1 83 ? -7.609 34.902 8.854 1.00 31.56 108 SER B C 1
ATOM 601 O O . SER A 1 83 ? -8.209 35.318 7.870 1.00 31.28 108 SER B O 1
ATOM 604 N N . ASP A 1 84 ? -6.868 35.701 9.614 1.00 32.05 109 ASP B N 1
ATOM 605 C CA . ASP A 1 84 ? -6.572 37.062 9.219 1.00 34.46 109 ASP B CA 1
ATOM 606 C C . ASP A 1 84 ? -5.579 37.009 8.068 1.00 28.75 109 ASP B C 1
ATOM 607 O O . ASP A 1 84 ? -4.510 36.407 8.204 1.00 28.99 109 ASP B O 1
ATOM 612 N N . PRO A 1 85 ? -5.890 37.583 6.898 1.00 29.76 110 PRO B N 1
ATOM 613 C CA . PRO A 1 85 ? -4.947 37.575 5.782 1.00 27.89 110 PRO B CA 1
ATOM 614 C C . PRO A 1 85 ? -3.561 38.119 6.090 1.00 28.03 110 PRO B C 1
ATOM 615 O O . PRO A 1 85 ? -2.637 37.750 5.386 1.00 29.51 110 PRO B O 1
ATOM 619 N N . LYS A 1 86 ? -3.422 39.031 7.070 1.00 28.45 111 LYS B N 1
ATOM 620 C CA . LYS A 1 86 ? -2.100 39.530 7.453 1.00 28.62 111 LYS B CA 1
ATOM 621 C C . LYS A 1 86 ? -1.271 38.448 8.133 1.00 29.56 111 LYS B C 1
ATOM 622 O O . LYS A 1 86 ? -0.063 38.376 7.883 1.00 31.35 111 LYS B O 1
ATOM 628 N N . ASP A 1 87 ? -1.939 37.608 8.921 1.00 28.18 112 ASP B N 1
ATOM 629 C CA . ASP A 1 87 ? -1.302 36.433 9.508 1.00 29.68 112 ASP B CA 1
ATOM 630 C C . ASP A 1 87 ? -0.860 35.433 8.428 1.00 26.61 112 ASP B C 1
ATOM 631 O O . ASP A 1 87 ? 0.230 34.854 8.534 1.00 28.07 112 ASP B O 1
ATOM 636 N N . LEU A 1 88 ? -1.728 35.155 7.441 1.00 27.91 113 LEU B N 1
ATOM 637 C CA . LEU A 1 88 ? -1.398 34.203 6.371 1.00 26.05 113 LEU B CA 1
ATOM 638 C C . LEU A 1 88 ? -0.175 34.687 5.627 1.00 26.05 113 LEU B C 1
ATOM 639 O O . LEU A 1 88 ? 0.699 33.877 5.280 1.00 24.95 113 LEU B O 1
ATOM 644 N N . GLU A 1 89 ? -0.088 36.013 5.428 1.00 28.36 114 GLU B N 1
ATOM 645 C CA . GLU A 1 89 ? 1.048 36.587 4.735 1.00 29.79 114 GLU B CA 1
ATOM 646 C C . GLU A 1 89 ? 2.308 36.386 5.576 1.00 26.23 114 GLU B C 1
ATOM 647 O O . GLU A 1 89 ? 3.360 36.027 5.047 1.00 26.94 114 GLU B O 1
ATOM 653 N N . GLN A 1 90 ? 2.214 36.712 6.852 1.00 28.88 115 GLN B N 1
ATOM 654 C CA . GLN A 1 90 ? 3.363 36.594 7.755 1.00 32.13 115 GLN B CA 1
ATOM 655 C C . GLN A 1 90 ? 3.832 35.134 7.859 1.00 27.17 115 GLN B C 1
ATOM 656 O O . GLN A 1 90 ? 5.043 34.880 7.801 1.00 27.37 115 GLN B O 1
ATOM 662 N N . TRP A 1 91 ? 2.919 34.180 8.005 1.00 23.20 116 TRP B N 1
ATOM 663 C CA . TRP A 1 91 ? 3.296 32.772 8.100 1.00 25.02 116 TRP B CA 1
ATOM 664 C C . TRP A 1 91 ? 3.960 32.314 6.801 1.00 23.48 116 TRP B C 1
ATOM 665 O O . TRP A 1 91 ? 4.912 31.553 6.827 1.00 23.08 116 TRP B O 1
ATOM 676 N N . TYR A 1 92 ? 3.438 32.733 5.645 1.00 21.62 117 TYR B N 1
ATOM 677 C CA . TYR A 1 92 ? 4.070 32.397 4.381 1.00 24.24 117 TYR B CA 1
ATOM 678 C C . TYR A 1 92 ? 5.520 32.892 4.365 1.00 23.45 117 TYR B C 1
ATOM 679 O O . TYR A 1 92 ? 6.428 32.170 3.977 1.00 24.55 117 TYR B O 1
ATOM 688 N N . GLU A 1 93 ? 5.728 34.178 4.697 1.00 23.44 118 GLU B N 1
ATOM 689 C CA . GLU A 1 93 ? 7.080 34.756 4.704 1.00 28.71 118 GLU B CA 1
ATOM 690 C C . GLU A 1 93 ? 8.013 34.003 5.662 1.00 26.38 118 GLU B C 1
ATOM 691 O O . GLU A 1 93 ? 9.166 33.723 5.313 1.00 26.77 118 GLU B O 1
ATOM 697 N N . GLU A 1 94 ? 7.524 33.663 6.851 1.00 25.51 119 GLU B N 1
ATOM 698 C CA . GLU A 1 94 ? 8.296 32.920 7.844 1.00 26.10 119 GLU B CA 1
ATOM 699 C C . GLU A 1 94 ? 8.614 31.509 7.340 1.00 24.67 119 GLU B C 1
ATOM 700 O O . GLU A 1 94 ? 9.740 31.023 7.484 1.00 23.69 119 GLU B O 1
ATOM 706 N N . GLY A 1 95 ? 7.658 30.858 6.682 1.00 21.31 120 GLY B N 1
ATOM 707 C CA . GLY A 1 95 ? 7.924 29.559 6.092 1.00 22.49 120 GLY B CA 1
ATOM 708 C C . GLY A 1 95 ? 8.998 29.640 5.014 1.00 23.10 120 GLY B C 1
ATOM 709 O O . GLY A 1 95 ? 9.878 28.782 4.956 1.00 22.95 120 GLY B O 1
ATOM 710 N N . LEU A 1 96 ? 8.941 30.678 4.177 1.00 22.23 121 LEU B N 1
ATOM 711 C CA . LEU A 1 96 ? 9.919 30.792 3.099 1.00 22.52 121 LEU B CA 1
ATOM 712 C C . LEU A 1 96 ? 11.293 31.067 3.706 1.00 24.22 121 LEU B C 1
ATOM 713 O O . LEU A 1 96 ? 12.283 30.651 3.151 1.00 23.99 121 LEU B O 1
ATOM 718 N N . LYS A 1 97 ? 11.345 31.838 4.798 1.00 22.83 122 LYS B N 1
ATOM 719 C CA . LYS A 1 97 ? 12.610 32.071 5.473 1.00 26.43 122 LYS B CA 1
ATOM 720 C C . LYS A 1 97 ? 13.242 30.787 6.014 1.00 25.31 122 LYS B C 1
ATOM 721 O O . LYS A 1 97 ? 14.474 30.661 5.992 1.00 24.13 122 LYS B O 1
ATOM 727 N N . LEU A 1 98 ? 12.430 29.876 6.549 1.00 23.68 123 LEU B N 1
ATOM 728 C CA . LEU A 1 98 ? 12.893 28.568 6.999 1.00 24.73 123 LEU B CA 1
ATOM 729 C C . LEU A 1 98 ? 13.407 27.731 5.825 1.00 25.31 123 LEU B C 1
ATOM 730 O O . LEU A 1 98 ? 14.438 27.072 5.953 1.00 24.59 123 LEU B O 1
ATOM 735 N N . VAL A 1 99 ? 12.743 27.778 4.662 1.00 23.26 124 VAL B N 1
ATOM 736 C CA . VAL A 1 99 ? 13.254 27.133 3.463 1.00 25.42 124 VAL B CA 1
ATOM 737 C C . VAL A 1 99 ? 14.629 27.714 3.100 1.00 24.81 124 VAL B C 1
ATOM 738 O O . VAL A 1 99 ? 15.568 26.960 2.866 1.00 24.76 124 VAL B O 1
ATOM 742 N N . ALA A 1 100 ? 14.736 29.041 3.104 1.00 24.87 125 ALA B N 1
ATOM 743 C CA . ALA A 1 100 ? 15.994 29.727 2.776 1.00 26.08 125 ALA B CA 1
ATOM 744 C C . ALA A 1 100 ? 17.106 29.357 3.759 1.00 24.30 125 ALA B C 1
ATOM 745 O O . ALA A 1 100 ? 18.292 29.347 3.401 1.00 26.24 125 ALA B O 1
ATOM 747 N N . GLY A 1 101 ? 16.746 29.053 5.007 1.00 22.26 126 GLY B N 1
ATOM 748 C CA . GLY A 1 101 ? 17.660 28.581 6.038 1.00 25.10 126 GLY B CA 1
ATOM 749 C C . GLY A 1 101 ? 18.088 27.119 5.916 1.00 24.00 126 GLY B C 1
ATOM 750 O O . GLY A 1 101 ? 18.823 26.657 6.801 1.00 25.37 126 GLY B O 1
ATOM 751 N N . ASN A 1 102 ? 17.629 26.411 4.850 1.00 24.67 127 ASN B N 1
ATOM 752 C CA . ASN A 1 102 ? 17.890 24.998 4.650 1.00 25.47 127 ASN B CA 1
ATOM 753 C C . ASN A 1 102 ? 17.400 24.194 5.847 1.00 23.60 127 ASN B C 1
ATOM 754 O O . ASN A 1 102 ? 17.970 23.142 6.219 1.00 25.41 127 ASN B O 1
ATOM 759 N N . LYS A 1 103 ? 16.275 24.657 6.433 1.00 22.90 128 LYS B N 1
ATOM 760 C CA . LYS A 1 103 ? 15.739 23.971 7.609 1.00 23.40 128 LYS B CA 1
ATOM 761 C C . LYS A 1 103 ? 14.527 23.069 7.312 1.00 23.59 128 LYS B C 1
ATOM 762 O O . LYS A 1 103 ? 14.053 22.396 8.238 1.00 23.78 128 LYS B O 1
ATOM 768 N N . VAL A 1 104 ? 14.091 23.004 6.056 1.00 22.88 129 VAL B N 1
ATOM 769 C CA . VAL A 1 104 ? 12.884 22.280 5.673 1.00 22.76 129 VAL B CA 1
ATOM 770 C C . VAL A 1 104 ? 13.196 21.070 4.806 1.00 21.93 129 VAL B C 1
ATOM 771 O O . VAL A 1 104 ? 13.913 21.193 3.800 1.00 23.46 129 VAL B O 1
ATOM 775 N N . ALA A 1 105 ? 12.625 19.917 5.223 1.00 20.52 130 ALA B N 1
ATOM 776 C CA . ALA A 1 105 ? 12.661 18.680 4.488 1.00 20.97 130 ALA B CA 1
ATOM 777 C C . ALA A 1 105 ? 11.262 18.183 4.145 1.00 21.20 130 ALA B C 1
ATOM 778 O O . ALA A 1 105 ? 10.306 18.527 4.835 1.00 21.17 130 ALA B O 1
ATOM 780 N N . VAL A 1 106 ? 11.206 17.342 3.126 1.00 19.80 131 VAL B N 1
ATOM 781 C CA . VAL A 1 106 ? 9.969 16.717 2.657 1.00 22.35 131 VAL B CA 1
ATOM 782 C C . VAL A 1 106 ? 10.145 15.206 2.682 1.00 23.21 131 VAL B C 1
ATOM 783 O O . VAL A 1 106 ? 11.106 14.691 2.128 1.00 23.29 131 VAL B O 1
ATOM 787 N N . VAL A 1 107 ? 9.177 14.492 3.283 1.00 21.37 132 VAL B N 1
ATOM 788 C CA . VAL A 1 107 ? 9.110 13.050 3.161 1.00 22.13 132 VAL B CA 1
ATOM 789 C C . VAL A 1 107 ? 7.874 12.669 2.368 1.00 23.84 132 VAL B C 1
ATOM 790 O O . VAL A 1 107 ? 6.762 13.038 2.771 1.00 23.77 132 VAL B O 1
ATOM 794 N N . LEU A 1 108 ? 8.083 11.978 1.249 1.00 22.43 133 LEU B N 1
ATOM 795 C CA . LEU A 1 108 ? 6.993 11.616 0.357 1.00 23.20 133 LEU B CA 1
ATOM 796 C C . LEU A 1 108 ? 6.665 10.156 0.612 1.00 23.12 133 LEU B C 1
ATOM 797 O O . LEU A 1 108 ? 7.537 9.302 0.515 1.00 23.79 133 LEU B O 1
ATOM 802 N N . MET A 1 109 ? 5.406 9.876 0.963 1.00 21.60 134 MET B N 1
ATOM 803 C CA . MET A 1 109 ? 4.993 8.486 1.101 1.00 23.59 134 MET B CA 1
ATOM 804 C C . MET A 1 109 ? 4.468 8.011 -0.252 1.00 24.42 134 MET B C 1
ATOM 805 O O . MET A 1 109 ? 3.401 8.431 -0.705 1.00 24.45 134 MET B O 1
ATOM 810 N N . ALA A 1 110 ? 5.296 7.173 -0.917 1.00 25.10 135 ALA B N 1
ATOM 811 C CA . ALA A 1 110 ? 5.048 6.632 -2.249 1.00 27.47 135 ALA B CA 1
ATOM 812 C C . ALA A 1 110 ? 5.293 5.113 -2.281 1.00 36.63 135 ALA B C 1
ATOM 813 O O . ALA A 1 110 ? 5.878 4.566 -3.240 1.00 32.69 135 ALA B O 1
ATOM 815 N N . GLY A 1 111 ? 4.909 4.404 -1.216 1.00 36.69 136 GLY B N 1
ATOM 816 C CA . GLY A 1 111 ? 5.027 2.937 -1.232 1.00 39.68 136 GLY B CA 1
ATOM 817 C C . GLY A 1 111 ? 3.716 2.241 -1.601 1.00 49.19 136 GLY B C 1
ATOM 818 O O . GLY A 1 111 ? 3.608 1.008 -1.520 1.00 46.43 136 GLY B O 1
ATOM 819 N N . GLY A 1 112 ? 2.676 3.031 -1.908 1.00 52.90 137 GLY B N 1
ATOM 820 C CA . GLY A 1 112 ? 1.367 2.453 -2.192 1.00 60.76 137 GLY B CA 1
ATOM 821 C C . GLY A 1 112 ? 1.399 1.624 -3.477 1.00 68.26 137 GLY B C 1
ATOM 822 O O . GLY A 1 112 ? 2.225 1.888 -4.358 1.00 72.59 137 GLY B O 1
ATOM 823 N N . GLN A 1 113 ? 0.528 0.598 -3.551 1.00 69.33 138 GLN B N 1
ATOM 824 C CA . GLN A 1 113 ? 0.395 -0.224 -4.751 1.00 75.71 138 GLN B CA 1
ATOM 825 C C . GLN A 1 113 ? -0.390 0.567 -5.800 1.00 73.11 138 GLN B C 1
ATOM 826 O O . GLN A 1 113 ? 0.052 0.695 -6.945 1.00 86.06 138 GLN B O 1
ATOM 832 N N . GLY A 1 114 ? -1.515 1.152 -5.355 1.00 61.11 139 GLY B N 1
ATOM 833 C CA . GLY A 1 114 ? -2.562 1.648 -6.242 1.00 64.21 139 GLY B CA 1
ATOM 834 C C . GLY A 1 114 ? -3.423 0.495 -6.765 1.00 59.27 139 GLY B C 1
ATOM 835 O O . GLY A 1 114 ? -3.596 0.334 -7.979 1.00 64.89 139 GLY B O 1
ATOM 836 N N . THR A 1 115 ? -3.944 -0.330 -5.843 1.00 60.11 140 THR B N 1
ATOM 837 C CA . THR A 1 115 ? -4.820 -1.431 -6.242 1.00 63.05 140 THR B CA 1
ATOM 838 C C . THR A 1 115 ? -6.062 -0.866 -6.958 1.00 58.51 140 THR B C 1
ATOM 839 O O . THR A 1 115 ? -6.435 -1.386 -8.009 1.00 53.72 140 THR B O 1
ATOM 843 N N . ARG A 1 116 ? -6.651 0.247 -6.474 1.00 52.11 141 ARG B N 1
ATOM 844 C CA . ARG A 1 116 ? -7.850 0.811 -7.102 1.00 54.25 141 ARG B CA 1
ATOM 845 C C . ARG A 1 116 ? -7.554 1.423 -8.479 1.00 57.32 141 ARG B C 1
ATOM 846 O O . ARG A 1 116 ? -8.484 1.591 -9.276 1.00 53.53 141 ARG B O 1
ATOM 854 N N . LEU A 1 117 ? -6.281 1.768 -8.759 1.00 55.74 142 LEU B N 1
ATOM 855 C CA . LEU A 1 117 ? -5.916 2.525 -9.956 1.00 54.89 142 LEU B CA 1
ATOM 856 C C . LEU A 1 117 ? -5.573 1.611 -11.137 1.00 53.73 142 LEU B C 1
ATOM 857 O O . LEU A 1 117 ? -5.751 2.031 -12.292 1.00 50.95 142 LEU B O 1
ATOM 862 N N . GLY A 1 118 ? -5.022 0.417 -10.848 1.00 56.94 143 GLY B N 1
ATOM 863 C CA . GLY A 1 118 ? -4.760 -0.612 -11.854 1.00 57.80 143 GLY B CA 1
ATOM 864 C C . GLY A 1 118 ? -3.635 -0.286 -12.852 1.00 58.29 143 GLY B C 1
ATOM 865 O O . GLY A 1 118 ? -3.636 -0.766 -13.993 1.00 52.83 143 GLY B O 1
ATOM 866 N N . SER A 1 119 ? -2.633 0.486 -12.410 1.00 46.20 144 SER B N 1
ATOM 867 C CA . SER A 1 119 ? -1.407 0.726 -13.175 1.00 46.40 144 SER B CA 1
ATOM 868 C C . SER A 1 119 ? -0.340 -0.319 -12.804 1.00 40.84 144 SER B C 1
ATOM 869 O O . SER A 1 119 ? -0.285 -0.759 -11.659 1.00 41.84 144 SER B O 1
ATOM 872 N N . SER A 1 120 ? 0.567 -0.682 -13.730 1.00 46.39 145 SER B N 1
ATOM 873 C CA . SER A 1 120 ? 1.668 -1.586 -13.397 1.00 49.94 145 SER B CA 1
ATOM 874 C C . SER A 1 120 ? 2.835 -0.820 -12.752 1.00 47.58 145 SER B C 1
ATOM 875 O O . SER A 1 120 ? 3.630 -1.381 -11.987 1.00 52.14 145 SER B O 1
ATOM 878 N N . ALA A 1 121 ? 2.853 0.496 -12.976 1.00 41.03 146 ALA B N 1
ATOM 879 C CA . ALA A 1 121 ? 3.953 1.347 -12.574 1.00 35.32 146 ALA B CA 1
ATOM 880 C C . ALA A 1 121 ? 3.660 2.024 -11.235 1.00 35.04 146 ALA B C 1
ATOM 881 O O . ALA A 1 121 ? 2.503 2.076 -10.796 1.00 32.99 146 ALA B O 1
ATOM 883 N N . PRO A 1 122 ? 4.691 2.581 -10.550 1.00 30.09 147 PRO B N 1
ATOM 884 C CA . PRO A 1 122 ? 4.477 3.386 -9.333 1.00 32.04 147 PRO B CA 1
ATOM 885 C C . PRO A 1 122 ? 3.445 4.469 -9.563 1.00 28.50 147 PRO B C 1
ATOM 886 O O . PRO A 1 122 ? 3.394 5.067 -10.634 1.00 27.67 147 PRO B O 1
ATOM 890 N N . LYS A 1 123 ? 2.601 4.710 -8.551 1.00 30.24 148 LYS B N 1
ATOM 891 C CA . LYS A 1 123 ? 1.520 5.671 -8.713 1.00 31.89 148 LYS B CA 1
ATOM 892 C C . LYS A 1 123 ? 2.072 7.043 -9.086 1.00 26.80 148 LYS B C 1
ATOM 893 O O . LYS A 1 123 ? 1.479 7.765 -9.877 1.00 29.28 148 LYS B O 1
ATOM 899 N N . GLY A 1 124 ? 3.243 7.401 -8.522 1.00 25.61 149 GLY B N 1
ATOM 900 C CA . GLY A 1 124 ? 3.826 8.711 -8.762 1.00 25.89 149 GLY B CA 1
ATOM 901 C C . GLY A 1 124 ? 4.157 8.959 -10.236 1.00 24.89 149 GLY B C 1
ATOM 902 O O . GLY A 1 124 ? 4.286 10.099 -10.674 1.00 25.15 149 GLY B O 1
ATOM 903 N N . CYS A 1 125 ? 4.390 7.864 -10.984 1.00 23.75 150 CYS B N 1
ATOM 904 C CA . CYS A 1 125 ? 4.700 7.939 -12.397 1.00 27.10 150 CYS B CA 1
ATOM 905 C C . CYS A 1 125 ? 3.486 8.293 -13.245 1.00 26.13 150 CYS B C 1
ATOM 906 O O . CYS A 1 125 ? 3.635 8.668 -14.401 1.00 27.90 150 CYS B O 1
ATOM 909 N N . PHE A 1 126 ? 2.278 8.181 -12.677 1.00 26.52 151 PHE B N 1
ATOM 910 C CA . PHE A 1 126 ? 1.065 8.276 -13.453 1.00 28.19 151 PHE B CA 1
ATOM 911 C C . PHE A 1 126 ? 0.880 9.656 -14.098 1.00 31.30 151 PHE B C 1
ATOM 912 O O . PHE A 1 126 ? 1.087 10.703 -13.481 1.00 29.90 151 PHE B O 1
ATOM 920 N N . ASP A 1 127 ? 0.450 9.626 -15.365 1.00 30.93 152 ASP B N 1
ATOM 921 C CA . ASP A 1 127 ? 0.173 10.793 -16.188 1.00 29.69 152 ASP B CA 1
ATOM 922 C C . ASP A 1 127 ? -1.344 10.967 -16.242 1.00 32.20 152 ASP B C 1
ATOM 923 O O . ASP A 1 127 ? -2.032 10.164 -16.903 1.00 31.76 152 ASP B O 1
ATOM 928 N N . ILE A 1 128 ? -1.848 12.024 -15.570 1.00 29.72 153 ILE B N 1
ATOM 929 C CA . ILE A 1 128 ? -3.292 12.229 -15.423 1.00 31.33 153 ILE B CA 1
ATOM 930 C C . ILE A 1 128 ? -3.872 12.902 -16.663 1.00 31.85 153 ILE B C 1
ATOM 931 O O . ILE A 1 128 ? -5.076 13.216 -16.712 1.00 32.98 153 ILE B O 1
ATOM 936 N N . GLY A 1 129 ? -3.027 13.131 -17.664 1.00 29.96 154 GLY B N 1
ATOM 937 C CA . GLY A 1 129 ? -3.478 13.631 -18.952 1.00 35.24 154 GLY B CA 1
ATOM 938 C C . GLY A 1 129 ? -3.472 15.145 -19.088 1.00 36.61 154 GLY B C 1
ATOM 939 O O . GLY A 1 129 ? -4.134 15.653 -19.985 1.00 33.95 154 GLY B O 1
ATOM 940 N N . LEU A 1 130 ? -2.730 15.867 -18.226 1.00 31.49 155 LEU B N 1
ATOM 941 C CA . LEU A 1 130 ? -2.474 17.289 -18.451 1.00 32.61 155 LEU B CA 1
ATOM 942 C C . LEU A 1 130 ? -1.826 17.540 -19.809 1.00 31.53 155 LEU B C 1
ATOM 943 O O . LEU A 1 130 ? -1.137 16.667 -20.325 1.00 32.11 155 LEU B O 1
ATOM 948 N N . PRO A 1 131 ? -1.987 18.751 -20.388 1.00 30.99 156 PRO B N 1
ATOM 949 C CA . PRO A 1 131 ? -1.278 19.148 -21.602 1.00 34.17 156 PRO B CA 1
ATOM 950 C C . PRO A 1 131 ? 0.233 18.891 -21.564 1.00 36.56 156 PRO B C 1
ATOM 951 O O . PRO A 1 131 ? 0.791 18.471 -22.572 1.00 37.08 156 PRO B O 1
ATOM 955 N N . SER A 1 132 ? 0.876 19.047 -20.385 1.00 34.34 157 SER B N 1
ATOM 956 C CA . SER A 1 132 ? 2.307 18.792 -20.224 1.00 31.94 157 SER B CA 1
ATOM 957 C C . SER A 1 132 ? 2.659 17.307 -20.215 1.00 32.37 157 SER B C 1
ATOM 958 O O . SER A 1 132 ? 3.830 16.959 -20.266 1.00 36.23 157 SER B O 1
ATOM 961 N N . HIS A 1 133 ? 1.690 16.435 -19.954 1.00 32.22 158 HIS B N 1
ATOM 962 C CA . HIS A 1 133 ? 1.954 15.025 -19.690 1.00 35.79 158 HIS B CA 1
ATOM 963 C C . HIS A 1 133 ? 2.952 14.791 -18.562 1.00 31.63 158 HIS B C 1
ATOM 964 O O . HIS A 1 133 ? 3.513 13.708 -18.484 1.00 33.03 158 HIS B O 1
ATOM 971 N N . LYS A 1 134 ? 3.024 15.707 -17.600 1.00 27.71 159 LYS B N 1
ATOM 972 C CA . LYS A 1 134 ? 3.842 15.484 -16.430 1.00 26.76 159 LYS B CA 1
ATOM 973 C C . LYS A 1 134 ? 3.215 14.475 -15.466 1.00 28.51 159 LYS B C 1
ATOM 974 O O . LYS A 1 134 ? 2.011 14.485 -15.203 1.00 28.33 159 LYS B O 1
ATOM 980 N N . SER A 1 135 ? 4.080 13.633 -14.897 1.00 24.93 160 SER B N 1
ATOM 981 C CA . SER A 1 135 ? 3.761 12.696 -13.838 1.00 25.77 160 SER B CA 1
ATOM 982 C C . SER A 1 135 ? 3.485 13.458 -12.539 1.00 25.61 160 SER B C 1
ATOM 983 O O . SER A 1 135 ? 3.952 14.591 -12.376 1.00 23.83 160 SER B O 1
ATOM 986 N N . LEU A 1 136 ? 2.827 12.773 -11.598 1.00 26.47 161 LEU B N 1
ATOM 987 C CA . LEU A 1 136 ? 2.674 13.294 -10.245 1.00 26.11 161 LEU B CA 1
ATOM 988 C C . LEU A 1 136 ? 4.041 13.597 -9.616 1.00 25.39 161 LEU B C 1
ATOM 989 O O . LEU A 1 136 ? 4.235 14.668 -9.027 1.00 24.88 161 LEU B O 1
ATOM 994 N N . PHE A 1 137 ? 5.015 12.679 -9.759 1.00 23.11 162 PHE B N 1
ATOM 995 C CA . PHE A 1 137 ? 6.359 12.930 -9.242 1.00 23.55 162 PHE B CA 1
ATOM 996 C C . PHE A 1 137 ? 6.930 14.250 -9.785 1.00 23.19 162 PHE B C 1
ATOM 997 O O . PHE A 1 137 ? 7.503 15.076 -9.060 1.00 23.28 162 PHE B O 1
ATOM 1005 N N . GLN A 1 138 ? 6.880 14.441 -11.094 1.00 22.90 163 GLN B N 1
ATOM 1006 C CA . GLN A 1 138 ? 7.491 15.634 -11.674 1.00 23.68 163 GLN B CA 1
ATOM 1007 C C . GLN A 1 138 ? 6.830 16.940 -11.215 1.00 23.90 163 GLN B C 1
ATOM 1008 O O . GLN A 1 138 ? 7.507 17.933 -10.959 1.00 23.86 163 GLN B O 1
ATOM 1014 N N . ILE A 1 139 ? 5.493 16.978 -11.123 1.00 24.39 164 ILE B N 1
ATOM 1015 C CA . ILE A 1 139 ? 4.773 18.157 -10.632 1.00 22.96 164 ILE B CA 1
ATOM 1016 C C . ILE A 1 139 ? 5.201 18.477 -9.199 1.00 22.12 164 ILE B C 1
ATOM 1017 O O . ILE A 1 139 ? 5.486 19.626 -8.879 1.00 22.00 164 ILE B O 1
ATOM 1022 N N . GLN A 1 140 ? 5.364 17.432 -8.368 1.00 21.62 165 GLN B N 1
ATOM 1023 C CA . GLN A 1 140 ? 5.792 17.634 -6.989 1.00 22.26 165 GLN B CA 1
ATOM 1024 C C . GLN A 1 140 ? 7.244 18.162 -6.961 1.00 19.61 165 GLN B C 1
ATOM 1025 O O . GLN A 1 140 ? 7.600 19.049 -6.182 1.00 23.10 165 GLN B O 1
ATOM 1031 N N . ALA A 1 141 ? 8.086 17.551 -7.762 1.00 20.36 166 ALA B N 1
ATOM 1032 C CA . ALA A 1 141 ? 9.490 17.959 -7.830 1.00 22.58 166 ALA B CA 1
ATOM 1033 C C . ALA A 1 141 ? 9.638 19.427 -8.256 1.00 23.45 166 ALA B C 1
ATOM 1034 O O . ALA A 1 141 ? 10.501 20.167 -7.749 1.00 23.40 166 ALA B O 1
ATOM 1036 N N . GLU A 1 142 ? 8.796 19.860 -9.190 1.00 21.67 167 GLU B N 1
ATOM 1037 C CA . GLU A 1 142 ? 8.808 21.223 -9.693 1.00 22.60 167 GLU B CA 1
ATOM 1038 C C . GLU A 1 142 ? 8.302 22.215 -8.641 1.00 21.98 167 GLU B C 1
ATOM 1039 O O . GLU A 1 142 ? 8.762 23.365 -8.565 1.00 22.63 167 GLU B O 1
ATOM 1045 N N . ARG A 1 143 ? 7.342 21.772 -7.808 1.00 23.30 168 ARG B N 1
ATOM 1046 C CA . ARG A 1 143 ? 6.937 22.591 -6.675 1.00 21.74 168 ARG B CA 1
ATOM 1047 C C . ARG A 1 143 ? 8.113 22.827 -5.734 1.00 21.17 168 ARG B C 1
ATOM 1048 O O . ARG A 1 143 ? 8.288 23.950 -5.236 1.00 21.92 168 ARG B O 1
ATOM 1056 N N . ILE A 1 144 ? 8.886 21.767 -5.454 1.00 21.11 169 ILE B N 1
ATOM 1057 C CA . ILE A 1 144 ? 10.072 21.913 -4.619 1.00 21.19 169 ILE B CA 1
ATOM 1058 C C . ILE A 1 144 ? 11.063 22.882 -5.272 1.00 22.35 169 ILE B C 1
ATOM 1059 O O . ILE A 1 144 ? 11.530 23.792 -4.612 1.00 23.64 169 ILE B O 1
ATOM 1064 N N . ALA A 1 145 ? 11.364 22.675 -6.551 1.00 23.20 170 ALA B N 1
ATOM 1065 C CA . ALA A 1 145 ? 12.292 23.527 -7.286 1.00 23.36 170 ALA B CA 1
ATOM 1066 C C . ALA A 1 145 ? 11.870 24.990 -7.180 1.00 23.39 170 ALA B C 1
ATOM 1067 O O . ALA A 1 145 ? 12.672 25.878 -6.925 1.00 23.68 170 ALA B O 1
ATOM 1069 N N . LYS A 1 146 ? 10.585 25.261 -7.415 1.00 22.89 171 LYS B N 1
ATOM 1070 C CA . LYS A 1 146 ? 10.063 26.617 -7.367 1.00 21.08 171 LYS B CA 1
ATOM 1071 C C . LYS A 1 146 ? 10.200 27.232 -5.976 1.00 21.73 171 LYS B C 1
ATOM 1072 O O . LYS A 1 146 ? 10.555 28.409 -5.825 1.00 22.24 171 LYS B O 1
ATOM 1078 N N . LEU A 1 147 ? 9.865 26.504 -4.902 1.00 22.48 172 LEU B N 1
ATOM 1079 C CA . LEU A 1 147 ? 10.002 27.085 -3.577 1.00 22.93 172 LEU B CA 1
ATOM 1080 C C . LEU A 1 147 ? 11.462 27.376 -3.267 1.00 22.85 172 LEU B C 1
ATOM 1081 O O . LEU A 1 147 ? 11.757 28.364 -2.601 1.00 23.95 172 LEU B O 1
ATOM 1086 N N . GLN A 1 148 ? 12.377 26.508 -3.731 1.00 22.55 173 GLN B N 1
ATOM 1087 C CA . GLN A 1 148 ? 13.787 26.800 -3.550 1.00 22.04 173 GLN B CA 1
ATOM 1088 C C . GLN A 1 148 ? 14.122 28.138 -4.232 1.00 23.54 173 GLN B C 1
ATOM 1089 O O . GLN A 1 148 ? 14.821 28.965 -3.637 1.00 24.93 173 GLN B O 1
ATOM 1095 N N . LEU A 1 149 ? 13.694 28.297 -5.477 1.00 23.76 174 LEU B N 1
ATOM 1096 C CA . LEU A 1 149 ? 13.966 29.548 -6.209 1.00 23.79 174 LEU B CA 1
ATOM 1097 C C . LEU A 1 149 ? 13.353 30.759 -5.497 1.00 25.31 174 LEU B C 1
ATOM 1098 O O . LEU A 1 149 ? 13.943 31.822 -5.403 1.00 25.37 174 LEU B O 1
ATOM 1103 N N . LEU A 1 150 ? 12.107 30.662 -5.016 1.00 23.92 175 LEU B N 1
ATOM 1104 C CA . LEU A 1 150 ? 11.531 31.783 -4.282 1.00 25.99 175 LEU B CA 1
ATOM 1105 C C . LEU A 1 150 ? 12.329 32.144 -3.024 1.00 27.04 175 LEU B C 1
ATOM 1106 O O . LEU A 1 150 ? 12.474 33.322 -2.676 1.00 24.93 175 LEU B O 1
ATOM 1111 N N . ALA A 1 151 ? 12.820 31.118 -2.305 1.00 25.69 176 ALA B N 1
ATOM 1112 C CA . ALA A 1 151 ? 13.558 31.319 -1.085 1.00 24.81 176 ALA B CA 1
ATOM 1113 C C . ALA A 1 151 ? 14.918 31.993 -1.402 1.00 22.49 176 ALA B C 1
ATOM 1114 O O . ALA A 1 151 ? 15.366 32.840 -0.629 1.00 27.26 176 ALA B O 1
ATOM 1116 N N . GLN A 1 152 ? 15.501 31.653 -2.548 1.00 25.07 177 GLN B N 1
ATOM 1117 C CA . GLN A 1 152 ? 16.821 32.191 -2.903 1.00 26.30 177 GLN B CA 1
ATOM 1118 C C . GLN A 1 152 ? 16.715 33.696 -3.124 1.00 28.23 177 GLN B C 1
ATOM 1119 O O . GLN A 1 152 ? 17.726 34.395 -3.061 1.00 26.13 177 GLN B O 1
ATOM 1125 N N . ARG A 1 153 ? 15.505 34.172 -3.444 1.00 27.30 178 ARG B N 1
ATOM 1126 C CA . ARG A 1 153 ? 15.271 35.597 -3.653 1.00 29.03 178 ARG B CA 1
ATOM 1127 C C . ARG A 1 153 ? 15.464 36.349 -2.352 1.00 32.09 178 ARG B C 1
ATOM 1128 O O . ARG A 1 153 ? 15.840 37.536 -2.333 1.00 32.37 178 ARG B O 1
ATOM 1136 N N . ILE A 1 154 ? 15.227 35.684 -1.223 1.00 28.38 179 ILE B N 1
ATOM 1137 C CA . ILE A 1 154 ? 15.321 36.402 0.027 1.00 33.49 179 ILE B CA 1
ATOM 1138 C C . ILE A 1 154 ? 16.690 36.260 0.676 1.00 31.91 179 ILE B C 1
ATOM 1139 O O . ILE A 1 154 ? 17.124 37.181 1.349 1.00 31.65 179 ILE B O 1
ATOM 1144 N N . SER A 1 155 ? 17.383 35.141 0.481 1.00 33.05 180 SER B N 1
ATOM 1145 C CA . SER A 1 155 ? 18.670 34.857 1.097 1.00 30.88 180 SER B CA 1
ATOM 1146 C C . SER A 1 155 ? 19.873 35.357 0.269 1.00 34.65 180 SER B C 1
ATOM 1147 O O . SER A 1 155 ? 20.932 35.601 0.839 1.00 31.67 180 SER B O 1
ATOM 1150 N N . GLY A 1 156 ? 19.800 35.252 -1.077 1.00 31.42 181 GLY B N 1
ATOM 1151 C CA . GLY A 1 156 ? 20.983 35.296 -1.941 1.00 33.88 181 GLY B CA 1
ATOM 1152 C C . GLY A 1 156 ? 21.960 34.130 -1.772 1.00 35.13 181 GLY B C 1
ATOM 1153 O O . GLY A 1 156 ? 23.152 34.261 -2.083 1.00 30.84 181 GLY B O 1
ATOM 1154 N N . LYS A 1 157 ? 21.462 32.969 -1.301 1.00 27.46 182 LYS B N 1
ATOM 1155 C CA . LYS A 1 157 ? 22.244 31.764 -1.084 1.00 28.02 182 LYS B CA 1
ATOM 1156 C C . LYS A 1 157 ? 21.441 30.556 -1.593 1.00 27.70 182 LYS B C 1
ATOM 1157 O O . LYS A 1 157 ? 20.216 30.660 -1.762 1.00 27.14 182 LYS B O 1
ATOM 1163 N N . GLU A 1 158 ? 22.109 29.421 -1.854 1.00 28.43 183 GLU B N 1
ATOM 1164 C CA . GLU A 1 158 ? 21.409 28.216 -2.309 1.00 30.89 183 GLU B CA 1
ATOM 1165 C C . GLU A 1 158 ? 20.365 27.825 -1.252 1.00 24.89 183 GLU B C 1
ATOM 1166 O O . GLU A 1 158 ? 20.655 27.963 -0.074 1.00 26.88 183 GLU B O 1
ATOM 1172 N N . ALA A 1 159 ? 19.148 27.472 -1.698 1.00 27.40 184 ALA B N 1
ATOM 1173 C CA . ALA A 1 159 ? 18.106 26.913 -0.841 1.00 29.03 184 ALA B CA 1
ATOM 1174 C C . ALA A 1 159 ? 17.849 25.464 -1.272 1.00 21.75 184 ALA B C 1
ATOM 1175 O O . ALA A 1 159 ? 17.748 25.135 -2.464 1.00 25.43 184 ALA B O 1
ATOM 1177 N N . VAL A 1 160 ? 17.905 24.561 -0.286 1.00 23.79 185 VAL B N 1
ATOM 1178 C CA . VAL A 1 160 ? 17.724 23.139 -0.527 1.00 25.61 185 VAL B CA 1
ATOM 1179 C C . VAL A 1 160 ? 16.656 22.602 0.426 1.00 22.50 185 VAL B C 1
ATOM 1180 O O . VAL A 1 160 ? 16.713 22.771 1.645 1.00 23.37 185 VAL B O 1
ATOM 1184 N N . ILE A 1 161 ? 15.660 21.957 -0.186 1.00 23.90 186 ILE B N 1
ATOM 1185 C CA . ILE A 1 161 ? 14.656 21.141 0.494 1.00 24.11 186 ILE B CA 1
ATOM 1186 C C . ILE A 1 161 ? 14.909 19.698 0.122 1.00 21.53 186 ILE B C 1
ATOM 1187 O O . ILE A 1 161 ? 14.620 19.251 -0.979 1.00 22.31 186 ILE B O 1
ATOM 1192 N N . PRO A 1 162 ? 15.580 18.903 0.979 1.00 22.45 187 PRO B N 1
ATOM 1193 C CA . PRO A 1 162 ? 15.839 17.512 0.629 1.00 24.10 187 PRO B CA 1
ATOM 1194 C C . PRO A 1 162 ? 14.512 16.775 0.544 1.00 22.87 187 PRO B C 1
ATOM 1195 O O . PRO A 1 162 ? 13.556 17.101 1.270 1.00 21.35 187 PRO B O 1
ATOM 1199 N N . TRP A 1 163 ? 14.481 15.859 -0.426 1.00 22.92 188 TRP B N 1
ATOM 1200 C CA . TRP A 1 163 ? 13.297 15.086 -0.741 1.00 25.23 188 TRP B CA 1
ATOM 1201 C C . TRP A 1 163 ? 13.614 13.629 -0.426 1.00 23.70 188 TRP B C 1
ATOM 1202 O O . TRP A 1 163 ? 14.406 12.999 -1.120 1.00 24.86 188 TRP B O 1
ATOM 1213 N N . TYR A 1 164 ? 12.914 13.097 0.569 1.00 20.56 189 TYR B N 1
ATOM 1214 C CA . TYR A 1 164 ? 13.072 11.731 0.992 1.00 22.88 189 TYR B CA 1
ATOM 1215 C C . TYR A 1 164 ? 11.839 10.947 0.577 1.00 25.03 189 TYR B C 1
ATOM 1216 O O . TYR A 1 164 ? 10.743 11.230 1.066 1.00 24.44 189 TYR B O 1
ATOM 1225 N N . VAL A 1 165 ? 12.035 10.048 -0.383 1.00 21.89 190 VAL B N 1
ATOM 1226 C CA . VAL A 1 165 ? 10.938 9.352 -1.035 1.00 22.99 190 VAL B CA 1
ATOM 1227 C C . VAL A 1 165 ? 10.859 7.923 -0.512 1.00 23.59 190 VAL B C 1
ATOM 1228 O O . VAL A 1 165 ? 11.691 7.073 -0.889 1.00 22.65 190 VAL B O 1
ATOM 1232 N N . MET A 1 166 ? 9.806 7.655 0.267 1.00 22.73 191 MET B N 1
ATOM 1233 C CA . MET A 1 166 ? 9.605 6.334 0.806 1.00 24.03 191 MET B CA 1
ATOM 1234 C C . MET A 1 166 ? 8.811 5.476 -0.177 1.00 23.11 191 MET B C 1
ATOM 1235 O O . MET A 1 166 ? 7.697 5.829 -0.579 1.00 25.76 191 MET B O 1
ATOM 1240 N N . THR A 1 167 ? 9.399 4.336 -0.558 1.00 25.30 192 THR B N 1
ATOM 1241 C CA . THR A 1 167 ? 8.839 3.413 -1.512 1.00 25.05 192 THR B CA 1
ATOM 1242 C C . THR A 1 167 ? 8.686 2.052 -0.854 1.00 24.73 192 THR B C 1
ATOM 1243 O O . THR A 1 167 ? 9.119 1.860 0.271 1.00 31.06 192 THR B O 1
ATOM 1247 N N . SER A 1 168 ? 7.975 1.178 -1.535 1.00 28.27 193 SER B N 1
ATOM 1248 C CA . SER A 1 168 ? 7.920 -0.205 -1.071 1.00 31.15 193 SER B CA 1
ATOM 1249 C C . SER A 1 168 ? 8.810 -1.078 -1.953 1.00 29.83 193 SER B C 1
ATOM 1250 O O . SER A 1 168 ? 9.275 -0.649 -3.006 1.00 26.10 193 SER B O 1
ATOM 1253 N N . GLY A 1 169 ? 9.035 -2.339 -1.551 1.00 32.85 194 GLY B N 1
ATOM 1254 C CA . GLY A 1 169 ? 9.590 -3.318 -2.496 1.00 39.68 194 GLY B CA 1
ATOM 1255 C C . GLY A 1 169 ? 8.864 -3.407 -3.847 1.00 34.61 194 GLY B C 1
ATOM 1256 O O . GLY A 1 169 ? 9.489 -3.524 -4.892 1.00 43.05 194 GLY B O 1
ATOM 1257 N N . PRO A 1 170 ? 7.509 -3.381 -3.977 1.00 44.46 195 PRO B N 1
ATOM 1258 C CA . PRO A 1 170 ? 6.881 -3.229 -5.306 1.00 40.62 195 PRO B CA 1
ATOM 1259 C C . PRO A 1 170 ? 7.235 -1.989 -6.157 1.00 50.10 195 PRO B C 1
ATOM 1260 O O . PRO A 1 170 ? 7.016 -1.976 -7.381 1.00 42.60 195 PRO B O 1
ATOM 1264 N N . THR A 1 171 ? 7.888 -0.977 -5.567 1.00 46.54 196 THR B N 1
ATOM 1265 C CA . THR A 1 171 ? 7.967 0.304 -6.250 1.00 40.62 196 THR B CA 1
ATOM 1266 C C . THR A 1 171 ? 9.388 0.888 -6.313 1.00 33.82 196 THR B C 1
ATOM 1267 O O . THR A 1 171 ? 9.601 1.813 -7.092 1.00 35.06 196 THR B O 1
ATOM 1271 N N . ARG A 1 172 ? 10.351 0.394 -5.537 1.00 31.57 197 ARG B N 1
ATOM 1272 C CA . ARG A 1 172 ? 11.606 1.098 -5.310 1.00 30.62 197 ARG B CA 1
ATOM 1273 C C . ARG A 1 172 ? 12.514 1.187 -6.556 1.00 31.08 197 ARG B C 1
ATOM 1274 O O . ARG A 1 172 ? 12.981 2.269 -6.931 1.00 29.23 197 ARG B O 1
ATOM 1282 N N . LYS A 1 173 ? 12.787 0.034 -7.200 1.00 29.56 198 LYS B N 1
ATOM 1283 C CA . LYS A 1 173 ? 13.601 0.023 -8.400 1.00 28.68 198 LYS B CA 1
ATOM 1284 C C . LYS A 1 173 ? 12.956 0.856 -9.509 1.00 27.28 198 LYS B C 1
ATOM 1285 O O . LYS A 1 173 ? 13.601 1.711 -10.085 1.00 27.23 198 LYS B O 1
ATOM 1291 N N . PRO A 1 174 ? 11.719 0.609 -9.969 1.00 25.99 199 PRO B N 1
ATOM 1292 C CA . PRO A 1 174 ? 11.169 1.460 -11.009 1.00 28.57 199 PRO B CA 1
ATOM 1293 C C . PRO A 1 174 ? 11.102 2.948 -10.648 1.00 29.08 199 PRO B C 1
ATOM 1294 O O . PRO A 1 174 ? 11.191 3.791 -11.537 1.00 24.30 199 PRO B O 1
ATOM 1298 N N . THR A 1 175 ? 10.897 3.272 -9.358 1.00 27.65 200 THR B N 1
ATOM 1299 C CA . THR A 1 175 ? 10.923 4.672 -8.914 1.00 27.90 200 THR B CA 1
ATOM 1300 C C . THR A 1 175 ? 12.291 5.303 -9.161 1.00 25.84 200 THR B C 1
ATOM 1301 O O . THR A 1 175 ? 12.374 6.389 -9.719 1.00 26.24 200 THR B O 1
ATOM 1305 N N . GLU A 1 176 ? 13.375 4.629 -8.750 1.00 26.31 201 GLU B N 1
ATOM 1306 C CA . GLU A 1 176 ? 14.711 5.140 -8.914 1.00 28.12 201 GLU B CA 1
ATOM 1307 C C . GLU A 1 176 ? 15.034 5.284 -10.396 1.00 24.82 201 GLU B C 1
ATOM 1308 O O . GLU A 1 176 ? 15.598 6.298 -10.781 1.00 23.33 201 GLU B O 1
ATOM 1314 N N . GLU A 1 177 ? 14.679 4.259 -11.184 1.00 26.36 202 GLU B N 1
ATOM 1315 C CA . GLU A 1 177 ? 14.921 4.324 -12.620 1.00 26.55 202 GLU B CA 1
ATOM 1316 C C . GLU A 1 177 ? 14.195 5.522 -13.226 1.00 25.21 202 GLU B C 1
ATOM 1317 O O . GLU A 1 177 ? 14.725 6.227 -14.083 1.00 25.65 202 GLU B O 1
ATOM 1323 N N . PHE A 1 178 ? 12.938 5.736 -12.828 1.00 24.32 203 PHE B N 1
ATOM 1324 C CA . PHE A 1 178 ? 12.179 6.862 -13.344 1.00 25.58 203 PHE B CA 1
ATOM 1325 C C . PHE A 1 178 ? 12.831 8.204 -12.994 1.00 25.38 203 PHE B C 1
ATOM 1326 O O . PHE A 1 178 ? 12.980 9.072 -13.864 1.00 24.99 203 PHE B O 1
ATOM 1334 N N . PHE A 1 179 ? 13.268 8.374 -11.742 1.00 23.47 204 PHE B N 1
ATOM 1335 C CA . PHE A 1 179 ? 13.926 9.593 -11.311 1.00 23.99 204 PHE B CA 1
ATOM 1336 C C . PHE A 1 179 ? 15.222 9.791 -12.106 1.00 25.34 204 PHE B C 1
ATOM 1337 O O . PHE A 1 179 ? 15.459 10.864 -12.637 1.00 23.05 204 PHE B O 1
ATOM 1345 N N . GLU A 1 180 ? 15.985 8.715 -12.296 1.00 25.90 205 GLU B N 1
ATOM 1346 C CA . GLU A 1 180 ? 17.237 8.809 -13.067 1.00 26.04 205 GLU B CA 1
ATOM 1347 C C . GLU A 1 180 ? 16.994 9.200 -14.531 1.00 24.03 205 GLU B C 1
ATOM 1348 O O . GLU A 1 180 ? 17.700 10.040 -15.117 1.00 25.65 205 GLU B O 1
ATOM 1354 N N . GLN A 1 181 ? 16.002 8.584 -15.174 1.00 23.54 206 GLN B N 1
ATOM 1355 C CA . GLN A 1 181 ? 15.709 8.873 -16.575 1.00 26.92 206 GLN B CA 1
ATOM 1356 C C . GLN A 1 181 ? 15.287 10.331 -16.774 1.00 29.75 206 GLN B C 1
ATOM 1357 O O . GLN A 1 181 ? 15.511 10.921 -17.851 1.00 28.33 206 GLN B O 1
ATOM 1363 N N . HIS A 1 182 ? 14.684 10.926 -15.730 1.00 25.37 207 HIS B N 1
ATOM 1364 C CA . HIS A 1 182 ? 14.286 12.329 -15.739 1.00 26.18 207 HIS B CA 1
ATOM 1365 C C . HIS A 1 182 ? 15.326 13.290 -15.152 1.00 29.11 207 HIS B C 1
ATOM 1366 O O . HIS A 1 182 ? 15.039 14.470 -14.938 1.00 27.75 207 HIS B O 1
ATOM 1373 N N . LYS A 1 183 ? 16.536 12.799 -14.860 1.00 28.96 208 LYS B N 1
ATOM 1374 C CA . LYS A 1 183 ? 17.592 13.565 -14.222 1.00 30.92 208 LYS B CA 1
ATOM 1375 C C . LYS A 1 183 ? 17.067 14.293 -12.996 1.00 29.81 208 LYS B C 1
ATOM 1376 O O . LYS A 1 183 ? 17.364 15.467 -12.805 1.00 27.35 208 LYS B O 1
ATOM 1382 N N . TYR A 1 184 ? 16.255 13.585 -12.197 1.00 27.25 209 TYR B N 1
ATOM 1383 C CA . TYR A 1 184 ? 15.721 14.093 -10.946 1.00 27.06 209 TYR B CA 1
ATOM 1384 C C . TYR A 1 184 ? 14.904 15.374 -11.129 1.00 26.50 209 TYR B C 1
ATOM 1385 O O . TYR A 1 184 ? 14.753 16.124 -10.182 1.00 27.89 209 TYR B O 1
ATOM 1394 N N . PHE A 1 185 ? 14.330 15.564 -12.318 1.00 26.54 210 PHE B N 1
ATOM 1395 C CA . PHE A 1 185 ? 13.438 16.654 -12.664 1.00 29.49 210 PHE B CA 1
ATOM 1396 C C . PHE A 1 185 ? 14.077 18.011 -12.406 1.00 32.63 210 PHE B C 1
ATOM 1397 O O . PHE A 1 185 ? 13.352 18.965 -12.118 1.00 31.19 210 PHE B O 1
ATOM 1405 N N . GLY A 1 186 ? 15.423 18.095 -12.496 1.00 30.19 211 GLY B N 1
ATOM 1406 C CA . GLY A 1 186 ? 16.116 19.364 -12.323 1.00 31.79 211 GLY B CA 1
ATOM 1407 C C . GLY A 1 186 ? 16.545 19.626 -10.885 1.00 31.17 211 GLY B C 1
ATOM 1408 O O . GLY A 1 186 ? 17.238 20.615 -10.627 1.00 34.83 211 GLY B O 1
ATOM 1409 N N . LEU A 1 187 ? 16.144 18.761 -9.924 1.00 28.08 212 LEU B N 1
ATOM 1410 C CA . LEU A 1 187 ? 16.704 18.798 -8.591 1.00 27.49 212 LEU B CA 1
ATOM 1411 C C . LEU A 1 187 ? 18.070 18.122 -8.687 1.00 28.31 212 LEU B C 1
ATOM 1412 O O . LEU A 1 187 ? 18.348 17.411 -9.657 1.00 29.93 212 LEU B O 1
ATOM 1417 N N . ASN A 1 188 ? 18.855 18.256 -7.643 1.00 27.82 213 ASN B N 1
ATOM 1418 C CA . ASN A 1 188 ? 20.122 17.575 -7.524 1.00 29.49 213 ASN B CA 1
ATOM 1419 C C . ASN A 1 188 ? 19.889 16.192 -6.926 1.00 28.32 213 ASN B C 1
ATOM 1420 O O . ASN A 1 188 ? 19.322 16.109 -5.833 1.00 29.06 213 ASN B O 1
ATOM 1425 N N . LYS A 1 189 ? 20.432 15.166 -7.590 1.00 30.54 214 LYS B N 1
ATOM 1426 C CA . LYS A 1 189 ? 20.344 13.779 -7.129 1.00 31.47 214 LYS B CA 1
ATOM 1427 C C . LYS A 1 189 ? 20.842 13.682 -5.694 1.00 29.67 214 LYS B C 1
ATOM 1428 O O . LYS A 1 189 ? 20.370 12.851 -4.921 1.00 29.76 214 LYS B O 1
ATOM 1434 N N . SER A 1 190 ? 21.882 14.464 -5.352 1.00 28.25 215 SER B N 1
ATOM 1435 C CA . SER A 1 190 ? 22.469 14.426 -4.017 1.00 31.69 215 SER B CA 1
ATOM 1436 C C . SER A 1 190 ? 21.497 14.916 -2.923 1.00 31.00 215 SER B C 1
ATOM 1437 O O . SER A 1 190 ? 21.740 14.751 -1.733 1.00 30.23 215 SER B O 1
ATOM 1440 N N . ASP A 1 191 ? 20.346 15.472 -3.309 1.00 27.75 216 ASP B N 1
ATOM 1441 C CA . ASP A 1 191 ? 19.392 15.990 -2.342 1.00 26.10 216 ASP B CA 1
ATOM 1442 C C . ASP A 1 191 ? 18.065 15.231 -2.429 1.00 26.85 216 ASP B C 1
ATOM 1443 O O . ASP A 1 191 ? 17.091 15.646 -1.820 1.00 27.37 216 ASP B O 1
ATOM 1448 N N . VAL A 1 192 ? 18.057 14.105 -3.133 1.00 26.84 217 VAL B N 1
ATOM 1449 C CA . VAL A 1 192 ? 16.898 13.220 -3.209 1.00 26.85 217 VAL B CA 1
ATOM 1450 C C . VAL A 1 192 ? 17.338 11.814 -2.813 1.00 31.96 217 VAL B C 1
ATOM 1451 O O . VAL A 1 192 ? 18.300 11.293 -3.402 1.00 31.41 217 VAL B O 1
ATOM 1455 N N . ILE A 1 193 ? 16.656 11.216 -1.815 1.00 28.70 218 ILE B N 1
ATOM 1456 C CA . ILE A 1 193 ? 16.942 9.873 -1.341 1.00 28.74 218 ILE B CA 1
ATOM 1457 C C . ILE A 1 193 ? 15.695 9.020 -1.491 1.00 30.34 218 ILE B C 1
ATOM 1458 O O . ILE A 1 193 ? 14.676 9.349 -0.889 1.00 28.00 218 ILE B O 1
ATOM 1463 N N . ILE A 1 194 ? 15.790 7.933 -2.270 1.00 26.90 219 ILE B N 1
ATOM 1464 C CA . ILE A 1 194 ? 14.705 6.966 -2.370 1.00 27.26 219 ILE B CA 1
ATOM 1465 C C . ILE A 1 194 ? 15.057 5.829 -1.425 1.00 28.71 219 ILE B C 1
ATOM 1466 O O . ILE A 1 194 ? 16.209 5.349 -1.427 1.00 29.48 219 ILE B O 1
ATOM 1471 N N . PHE A 1 195 ? 14.127 5.535 -0.511 1.00 26.65 220 PHE B N 1
ATOM 1472 C CA . PHE A 1 195 ? 14.363 4.505 0.494 1.00 26.52 220 PHE B CA 1
ATOM 1473 C C . PHE A 1 195 ? 13.127 3.627 0.597 1.00 29.92 220 PHE B C 1
ATOM 1474 O O . PHE A 1 195 ? 12.080 3.947 0.069 1.00 27.15 220 PHE B O 1
ATOM 1482 N N . GLU A 1 196 ? 13.277 2.457 1.235 1.00 28.25 221 GLU B N 1
ATOM 1483 C CA . GLU A 1 196 ? 12.186 1.513 1.322 1.00 33.20 221 GLU B CA 1
ATOM 1484 C C . GLU A 1 196 ? 11.624 1.444 2.727 1.00 29.30 221 GLU B C 1
ATOM 1485 O O . GLU A 1 196 ? 12.354 1.492 3.711 1.00 32.13 221 GLU B O 1
ATOM 1491 N N . GLN A 1 197 ? 10.304 1.280 2.778 1.00 33.25 222 GLN B N 1
ATOM 1492 C CA . GLN A 1 197 ? 9.667 0.971 4.044 1.00 32.77 222 GLN B CA 1
ATOM 1493 C C . GLN A 1 197 ? 9.809 -0.546 4.277 1.00 29.05 222 GLN B C 1
ATOM 1494 O O . GLN A 1 197 ? 10.139 -1.320 3.371 1.00 31.93 222 GLN B O 1
ATOM 1500 N N . GLY A 1 198 ? 9.591 -0.956 5.504 1.00 28.94 223 GLY B N 1
ATOM 1501 C CA . GLY A 1 198 ? 9.668 -2.368 5.841 1.00 29.64 223 GLY B CA 1
ATOM 1502 C C . GLY A 1 198 ? 8.407 -3.156 5.520 1.00 30.97 223 GLY B C 1
ATOM 1503 O O . GLY A 1 198 ? 7.416 -2.654 4.962 1.00 27.24 223 GLY B O 1
ATOM 1504 N N . VAL A 1 199 ? 8.490 -4.457 5.868 1.00 27.39 224 VAL B N 1
ATOM 1505 C CA . VAL A 1 199 ? 7.421 -5.395 5.596 1.00 28.21 224 VAL B CA 1
ATOM 1506 C C . VAL A 1 199 ? 7.106 -6.143 6.884 1.00 27.50 224 VAL B C 1
ATOM 1507 O O . VAL A 1 199 ? 7.935 -6.166 7.797 1.00 25.37 224 VAL B O 1
ATOM 1511 N N . LEU A 1 200 ? 5.957 -6.815 6.865 1.00 28.59 225 LEU B N 1
ATOM 1512 C CA . LEU A 1 200 ? 5.627 -7.829 7.853 1.00 29.23 225 LEU B CA 1
ATOM 1513 C C . LEU A 1 200 ? 5.111 -9.057 7.131 1.00 27.33 225 LEU B C 1
ATOM 1514 O O . LEU A 1 200 ? 4.545 -8.967 6.059 1.00 26.98 225 LEU B O 1
ATOM 1519 N N . PRO A 1 201 ? 5.295 -10.262 7.694 1.00 27.27 226 PRO B N 1
ATOM 1520 C CA . PRO A 1 201 ? 4.757 -11.461 7.075 1.00 26.56 226 PRO B CA 1
ATOM 1521 C C . PRO A 1 201 ? 3.237 -11.431 7.099 1.00 26.70 226 PRO B C 1
ATOM 1522 O O . PRO A 1 201 ? 2.679 -10.914 8.054 1.00 28.00 226 PRO B O 1
ATOM 1526 N N . CYS A 1 202 ? 2.612 -11.957 6.037 1.00 26.57 227 CYS B N 1
ATOM 1527 C CA . CYS A 1 202 ? 1.177 -12.172 6.039 1.00 28.70 227 CYS B CA 1
ATOM 1528 C C . CYS A 1 202 ? 0.858 -13.403 6.878 1.00 31.08 227 CYS B C 1
ATOM 1529 O O . CYS A 1 202 ? 1.631 -14.344 6.885 1.00 32.00 227 CYS B O 1
ATOM 1532 N N . ILE A 1 203 ? -0.298 -13.379 7.558 1.00 28.81 228 ILE B N 1
ATOM 1533 C CA . ILE A 1 203 ? -0.615 -14.388 8.568 1.00 29.57 228 ILE B CA 1
ATOM 1534 C C . ILE A 1 203 ? -1.916 -15.076 8.137 1.00 33.91 228 ILE B C 1
ATOM 1535 O O . ILE A 1 203 ? -2.864 -14.396 7.754 1.00 28.44 228 ILE B O 1
ATOM 1540 N N . SER A 1 204 ? -1.998 -16.411 8.254 1.00 29.48 229 SER B N 1
ATOM 1541 C CA . SER A 1 204 ? -3.233 -17.107 7.946 1.00 28.98 229 SER B CA 1
ATOM 1542 C C . SER A 1 204 ? -4.287 -16.851 9.032 1.00 33.44 229 SER B C 1
ATOM 1543 O O . SER A 1 204 ? -3.997 -16.359 10.108 1.00 30.36 229 SER B O 1
ATOM 1546 N N . ASN A 1 205 ? -5.534 -17.255 8.740 1.00 33.92 230 ASN B N 1
ATOM 1547 C CA . ASN A 1 205 ? -6.629 -17.145 9.679 1.00 36.47 230 ASN B CA 1
ATOM 1548 C C . ASN A 1 205 ? -6.357 -17.960 10.942 1.00 39.52 230 ASN B C 1
ATOM 1549 O O . ASN A 1 205 ? -6.912 -17.670 11.999 1.00 38.39 230 ASN B O 1
ATOM 1554 N N . GLU A 1 206 ? -5.455 -18.948 10.847 1.00 39.21 231 GLU B N 1
ATOM 1555 C CA . GLU A 1 206 ? -5.084 -19.781 11.975 1.00 37.23 231 GLU B CA 1
ATOM 1556 C C . GLU A 1 206 ? -3.792 -19.288 12.647 1.00 34.90 231 GLU B C 1
ATOM 1557 O O . GLU A 1 206 ? -3.338 -19.924 13.572 1.00 34.27 231 GLU B O 1
ATOM 1563 N N . GLY A 1 207 ? -3.224 -18.134 12.252 1.00 31.94 232 GLY B N 1
ATOM 1564 C CA . GLY A 1 207 ? -2.035 -17.586 12.898 1.00 30.64 232 GLY B CA 1
ATOM 1565 C C . GLY A 1 207 ? -0.697 -18.048 12.291 1.00 29.91 232 GLY B C 1
ATOM 1566 O O . GLY A 1 207 ? 0.360 -17.835 12.875 1.00 29.39 232 GLY B O 1
ATOM 1567 N N . LYS A 1 208 ? -0.730 -18.730 11.150 1.00 28.65 233 LYS B N 1
ATOM 1568 C CA . LYS A 1 208 ? 0.462 -19.331 10.579 1.00 25.80 233 LYS B CA 1
ATOM 1569 C C . LYS A 1 208 ? 1.009 -18.431 9.478 1.00 26.23 233 LYS B C 1
ATOM 1570 O O . LYS A 1 208 ? 0.266 -17.872 8.675 1.00 29.14 233 LYS B O 1
ATOM 1576 N N . ILE A 1 209 ? 2.341 -18.357 9.416 1.00 27.89 234 ILE B N 1
ATOM 1577 C CA . ILE A 1 209 ? 2.993 -17.616 8.351 1.00 28.53 234 ILE B CA 1
ATOM 1578 C C . ILE A 1 209 ? 2.624 -18.226 7.009 1.00 30.93 234 ILE B C 1
ATOM 1579 O O . ILE A 1 209 ? 2.627 -19.447 6.855 1.00 30.05 234 ILE B O 1
ATOM 1584 N N . LEU A 1 210 ? 2.266 -17.370 6.048 1.00 29.05 235 LEU B N 1
ATOM 1585 C CA . LEU A 1 210 ? 1.892 -17.832 4.735 1.00 30.00 235 LEU B CA 1
ATOM 1586 C C . LEU A 1 210 ? 3.146 -17.882 3.873 1.00 29.04 235 LEU B C 1
ATOM 1587 O O . LEU A 1 210 ? 3.985 -16.983 3.931 1.00 30.77 235 LEU B O 1
ATOM 1592 N N . MET A 1 211 ? 3.241 -18.979 3.115 1.00 28.08 236 MET B N 1
ATOM 1593 C CA . MET A 1 211 ? 4.316 -19.185 2.144 1.00 32.22 236 MET B CA 1
ATOM 1594 C C . MET A 1 211 ? 3.846 -18.813 0.737 1.00 31.86 236 MET B C 1
ATOM 1595 O O . MET A 1 211 ? 2.888 -19.397 0.224 1.00 40.03 236 MET B O 1
ATOM 1600 N N . GLU A 1 212 ? 4.489 -17.803 0.149 1.00 29.05 237 GLU B N 1
ATOM 1601 C CA . GLU A 1 212 ? 4.197 -17.372 -1.210 1.00 33.15 237 GLU B CA 1
ATOM 1602 C C . GLU A 1 212 ? 4.648 -18.454 -2.199 1.00 33.17 237 GLU B C 1
ATOM 1603 O O . GLU A 1 212 ? 4.014 -18.673 -3.227 1.00 33.37 237 GLU B O 1
ATOM 1609 N N . SER A 1 213 ? 5.790 -19.073 -1.898 1.00 30.72 238 SER B N 1
ATOM 1610 C CA . SER A 1 213 ? 6.373 -20.134 -2.706 1.00 33.94 238 SER B CA 1
ATOM 1611 C C . SER A 1 213 ? 6.975 -21.165 -1.762 1.00 33.60 238 SER B C 1
ATOM 1612 O O . SER A 1 213 ? 6.991 -20.967 -0.557 1.00 29.93 238 SER B O 1
ATOM 1615 N N . LYS A 1 214 ? 7.582 -22.201 -2.314 1.00 30.69 239 LYS B N 1
ATOM 1616 C CA . LYS A 1 214 ? 8.203 -23.212 -1.463 1.00 34.03 239 LYS B CA 1
ATOM 1617 C C . LYS A 1 214 ? 9.400 -22.638 -0.705 1.00 31.69 239 LYS B C 1
ATOM 1618 O O . LYS A 1 214 ? 9.894 -23.264 0.231 1.00 30.67 239 LYS B O 1
ATOM 1624 N N . PHE A 1 215 ? 9.884 -21.442 -1.105 1.00 30.35 240 PHE B N 1
ATOM 1625 C CA . PHE A 1 215 ? 11.102 -20.950 -0.491 1.00 29.02 240 PHE B CA 1
ATOM 1626 C C . PHE A 1 215 ? 10.961 -19.475 -0.090 1.00 29.63 240 PHE B C 1
ATOM 1627 O O . PHE A 1 215 ? 11.957 -18.883 0.296 1.00 28.59 240 PHE B O 1
ATOM 1635 N N . LYS A 1 216 ? 9.734 -18.937 -0.126 1.00 29.56 241 LYS B N 1
ATOM 1636 C CA . LYS A 1 216 ? 9.495 -17.523 0.193 1.00 28.81 241 LYS B CA 1
ATOM 1637 C C . LYS A 1 216 ? 8.219 -17.330 1.008 1.00 26.18 241 LYS B C 1
ATOM 1638 O O . LYS A 1 216 ? 7.119 -17.755 0.601 1.00 29.78 241 LYS B O 1
ATOM 1644 N N . VAL A 1 217 ? 8.373 -16.561 2.101 1.00 25.82 242 VAL B N 1
ATOM 1645 C CA . VAL A 1 217 ? 7.289 -16.102 2.955 1.00 29.49 242 VAL B CA 1
ATOM 1646 C C . VAL A 1 217 ? 6.556 -14.947 2.263 1.00 27.08 242 VAL B C 1
ATOM 1647 O O . VAL A 1 217 ? 7.152 -14.091 1.616 1.00 28.50 242 VAL B O 1
ATOM 1651 N N . ALA A 1 218 ? 5.217 -15.021 2.279 1.00 27.92 243 ALA B N 1
ATOM 1652 C CA . ALA A 1 218 ? 4.392 -13.938 1.775 1.00 27.61 243 ALA B CA 1
ATOM 1653 C C . ALA A 1 218 ? 4.518 -12.766 2.746 1.00 27.99 243 ALA B C 1
ATOM 1654 O O . ALA A 1 218 ? 4.293 -12.953 3.929 1.00 27.30 243 ALA B O 1
ATOM 1656 N N . VAL A 1 219 ? 4.918 -11.590 2.236 1.00 25.77 244 VAL B N 1
ATOM 1657 C CA . VAL A 1 219 ? 5.048 -10.398 3.068 1.00 28.18 244 VAL B CA 1
ATOM 1658 C C . VAL A 1 219 ? 4.258 -9.266 2.410 1.00 30.32 244 VAL B C 1
ATOM 1659 O O . VAL A 1 219 ? 3.958 -9.330 1.218 1.00 30.50 244 VAL B O 1
ATOM 1663 N N . ALA A 1 220 ? 3.994 -8.222 3.185 1.00 27.48 245 ALA B N 1
ATOM 1664 C CA . ALA A 1 220 ? 3.381 -7.018 2.633 1.00 27.87 245 ALA B CA 1
ATOM 1665 C C . ALA A 1 220 ? 4.016 -5.795 3.292 1.00 27.49 245 ALA B C 1
ATOM 1666 O O . ALA A 1 220 ? 4.478 -5.849 4.425 1.00 28.54 245 ALA B O 1
ATOM 1668 N N . PRO A 1 221 ? 4.043 -4.615 2.624 1.00 29.18 246 PRO B N 1
ATOM 1669 C CA . PRO A 1 221 ? 4.486 -3.392 3.291 1.00 30.87 246 PRO B CA 1
ATOM 1670 C C . PRO A 1 221 ? 3.698 -3.151 4.574 1.00 27.60 246 PRO B C 1
ATOM 1671 O O . PRO A 1 221 ? 2.523 -3.515 4.684 1.00 31.91 246 PRO B O 1
ATOM 1675 N N . ASP A 1 222 ? 4.352 -2.529 5.549 1.00 29.14 247 ASP B N 1
ATOM 1676 C CA . ASP A 1 222 ? 3.908 -2.438 6.925 1.00 28.55 247 ASP B CA 1
ATOM 1677 C C . ASP A 1 222 ? 3.048 -1.195 7.206 1.00 29.03 247 ASP B C 1
ATOM 1678 O O . ASP A 1 222 ? 2.924 -0.829 8.375 1.00 29.93 247 ASP B O 1
ATOM 1683 N N . GLY A 1 223 ? 2.439 -0.615 6.166 1.00 30.82 248 GLY B N 1
ATOM 1684 C CA . GLY A 1 223 ? 1.554 0.542 6.306 1.00 31.13 248 GLY B CA 1
ATOM 1685 C C . GLY A 1 223 ? 2.362 1.837 6.301 1.00 32.29 248 GLY B C 1
ATOM 1686 O O . GLY A 1 223 ? 3.579 1.810 6.463 1.00 27.16 248 GLY B O 1
ATOM 1687 N N . ASN A 1 224 ? 1.709 2.988 6.102 1.00 31.41 249 ASN B N 1
ATOM 1688 C CA . ASN A 1 224 ? 2.481 4.222 5.960 1.00 31.68 249 ASN B CA 1
ATOM 1689 C C . ASN A 1 224 ? 3.043 4.638 7.327 1.00 27.28 249 ASN B C 1
ATOM 1690 O O . ASN A 1 224 ? 4.018 5.394 7.401 1.00 27.93 249 ASN B O 1
ATOM 1695 N N . GLY A 1 225 ? 2.538 4.022 8.406 1.00 26.95 250 GLY B N 1
ATOM 1696 C CA . GLY A 1 225 ? 3.047 4.236 9.742 1.00 28.13 250 GLY B CA 1
ATOM 1697 C C . GLY A 1 225 ? 4.420 3.589 9.945 1.00 24.62 250 GLY B C 1
ATOM 1698 O O . GLY A 1 225 ? 5.103 3.869 10.933 1.00 26.20 250 GLY B O 1
ATOM 1699 N N . GLY A 1 226 ? 4.785 2.748 8.987 1.00 26.70 251 GLY B N 1
ATOM 1700 C CA . GLY A 1 226 ? 6.131 2.215 8.836 1.00 27.72 251 GLY B CA 1
ATOM 1701 C C . GLY A 1 226 ? 7.175 3.297 8.574 1.00 28.14 251 GLY B C 1
ATOM 1702 O O . GLY A 1 226 ? 8.362 3.045 8.702 1.00 25.57 251 GLY B O 1
ATOM 1703 N N . ILE A 1 227 ? 6.737 4.514 8.244 1.00 26.91 252 ILE B N 1
ATOM 1704 C CA . ILE A 1 227 ? 7.653 5.616 7.958 1.00 25.96 252 ILE B CA 1
ATOM 1705 C C . ILE A 1 227 ? 8.678 5.802 9.076 1.00 26.38 252 ILE B C 1
ATOM 1706 O O . ILE A 1 227 ? 9.862 6.041 8.796 1.00 25.52 252 ILE B O 1
ATOM 1711 N N . TYR A 1 228 ? 8.222 5.753 10.340 1.00 26.78 253 TYR B N 1
ATOM 1712 C CA . TYR A 1 228 ? 9.042 6.213 11.450 1.00 28.46 253 TYR B CA 1
ATOM 1713 C C . TYR A 1 228 ? 10.256 5.307 11.639 1.00 27.62 253 TYR B C 1
ATOM 1714 O O . TYR A 1 228 ? 11.381 5.797 11.684 1.00 28.22 253 TYR B O 1
ATOM 1723 N N . GLN A 1 229 ? 10.041 3.988 11.711 1.00 27.65 254 GLN B N 1
ATOM 1724 C CA . GLN A 1 229 ? 11.144 3.046 11.797 1.00 31.09 254 GLN B CA 1
ATOM 1725 C C . GLN A 1 229 ? 12.034 3.190 10.556 1.00 28.55 254 GLN B C 1
ATOM 1726 O O . GLN A 1 229 ? 13.267 3.121 10.639 1.00 28.98 254 GLN B O 1
ATOM 1732 N N . ALA A 1 230 ? 11.408 3.364 9.383 1.00 27.44 255 ALA B N 1
ATOM 1733 C CA . ALA A 1 230 ? 12.175 3.393 8.150 1.00 27.88 255 ALA B CA 1
ATOM 1734 C C . ALA A 1 230 ? 13.085 4.619 8.107 1.00 29.11 255 ALA B C 1
ATOM 1735 O O . ALA A 1 230 ? 14.131 4.570 7.459 1.00 28.28 255 ALA B O 1
ATOM 1737 N N . LEU A 1 231 ? 12.682 5.741 8.725 1.00 27.42 256 LEU B N 1
ATOM 1738 C CA . LEU A 1 231 ? 13.544 6.911 8.777 1.00 28.88 256 LEU B CA 1
ATOM 1739 C C . LEU A 1 231 ? 14.855 6.653 9.534 1.00 29.05 256 LEU B C 1
ATOM 1740 O O . LEU A 1 231 ? 15.864 7.280 9.216 1.00 28.64 256 LEU B O 1
ATOM 1745 N N . LEU A 1 232 ? 14.849 5.764 10.531 1.00 31.00 257 LEU B N 1
ATOM 1746 C CA . LEU A 1 232 ? 16.075 5.397 11.221 1.00 34.63 257 LEU B CA 1
ATOM 1747 C C . LEU A 1 232 ? 16.926 4.447 10.371 1.00 34.10 257 LEU B C 1
ATOM 1748 O O . LEU A 1 232 ? 18.068 4.751 10.030 1.00 33.75 257 LEU B O 1
ATOM 1753 N N . THR A 1 233 ? 16.325 3.320 9.973 1.00 35.06 258 THR B N 1
ATOM 1754 C CA . THR A 1 233 ? 17.046 2.236 9.316 1.00 38.67 258 THR B CA 1
ATOM 1755 C C . THR A 1 233 ? 17.617 2.703 7.974 1.00 38.14 258 THR B C 1
ATOM 1756 O O . THR A 1 233 ? 18.729 2.326 7.619 1.00 34.60 258 THR B O 1
ATOM 1760 N N . SER A 1 234 ? 16.919 3.607 7.264 1.00 28.56 259 SER B N 1
ATOM 1761 C CA . SER A 1 234 ? 17.351 4.101 5.963 1.00 30.99 259 SER B CA 1
ATOM 1762 C C . SER A 1 234 ? 18.535 5.065 6.021 1.00 32.27 259 SER B C 1
ATOM 1763 O O . SER A 1 234 ? 19.139 5.307 4.977 1.00 32.61 259 SER B O 1
ATOM 1766 N N . GLY A 1 235 ? 18.859 5.631 7.197 1.00 30.66 260 GLY B N 1
ATOM 1767 C CA . GLY A 1 235 ? 19.791 6.735 7.308 1.00 30.84 260 GLY B CA 1
ATOM 1768 C C . GLY A 1 235 ? 19.148 8.118 7.128 1.00 28.80 260 GLY B C 1
ATOM 1769 O O . GLY A 1 235 ? 19.830 9.115 7.132 1.00 29.76 260 GLY B O 1
ATOM 1770 N N . VAL A 1 236 ? 17.832 8.200 6.862 1.00 27.07 261 VAL B N 1
ATOM 1771 C CA . VAL A 1 236 ? 17.255 9.494 6.490 1.00 25.81 261 VAL B CA 1
ATOM 1772 C C . VAL A 1 236 ? 17.298 10.469 7.660 1.00 25.01 261 VAL B C 1
ATOM 1773 O O . VAL A 1 236 ? 17.613 11.655 7.466 1.00 26.50 261 VAL B O 1
ATOM 1777 N N . ARG A 1 237 ? 16.960 10.004 8.872 1.00 26.42 262 ARG B N 1
ATOM 1778 C CA . ARG A 1 237 ? 16.928 10.877 10.029 1.00 25.60 262 ARG B CA 1
ATOM 1779 C C . ARG A 1 237 ? 18.340 11.430 10.295 1.00 26.10 262 ARG B C 1
ATOM 1780 O O . ARG A 1 237 ? 18.481 12.586 10.666 1.00 25.47 262 ARG B O 1
ATOM 1788 N N . GLU A 1 238 ? 19.363 10.581 10.115 1.00 31.99 263 GLU B N 1
ATOM 1789 C CA . GLU A 1 238 ? 20.759 11.001 10.240 1.00 33.29 263 GLU B CA 1
ATOM 1790 C C . GLU A 1 238 ? 21.096 12.071 9.201 1.00 29.99 263 GLU B C 1
ATOM 1791 O O . GLU A 1 238 ? 21.822 13.025 9.498 1.00 34.09 263 GLU B O 1
ATOM 1797 N N . ASP A 1 239 ? 20.588 11.901 7.980 1.00 26.76 264 ASP B N 1
ATOM 1798 C CA . ASP A 1 239 ? 20.851 12.874 6.936 1.00 27.73 264 ASP B CA 1
ATOM 1799 C C . ASP A 1 239 ? 20.191 14.207 7.292 1.00 26.27 264 ASP B C 1
ATOM 1800 O O . ASP A 1 239 ? 20.752 15.280 7.046 1.00 27.87 264 ASP B O 1
ATOM 1805 N N . MET A 1 240 ? 18.937 14.145 7.788 1.00 27.12 265 MET B N 1
ATOM 1806 C CA . MET A 1 240 ? 18.284 15.374 8.218 1.00 26.22 265 MET B CA 1
ATOM 1807 C C . MET A 1 240 ? 19.128 16.059 9.301 1.00 28.64 265 MET B C 1
ATOM 1808 O O . MET A 1 240 ? 19.357 17.266 9.283 1.00 27.84 265 MET B O 1
ATOM 1813 N N . ARG A 1 241 ? 19.629 15.270 10.255 1.00 28.29 266 ARG B N 1
ATOM 1814 C CA . ARG A 1 241 ? 20.420 15.857 11.338 1.00 31.36 266 ARG B CA 1
ATOM 1815 C C . ARG A 1 241 ? 21.647 16.571 10.784 1.00 33.41 266 ARG B C 1
ATOM 1816 O O . ARG A 1 241 ? 21.961 17.690 11.196 1.00 33.78 266 ARG B O 1
ATOM 1824 N N . LYS A 1 242 ? 22.342 15.917 9.851 1.00 32.34 267 LYS B N 1
ATOM 1825 C CA . LYS A 1 242 ? 23.570 16.446 9.297 1.00 36.75 267 LYS B CA 1
ATOM 1826 C C . LYS A 1 242 ? 23.272 17.746 8.565 1.00 36.02 267 LYS B C 1
ATOM 1827 O O . LYS A 1 242 ? 24.096 18.653 8.615 1.00 31.01 267 LYS B O 1
ATOM 1833 N N . ARG A 1 243 ? 22.073 17.846 7.943 1.00 28.99 268 ARG B N 1
ATOM 1834 C CA . ARG A 1 243 ? 21.716 19.050 7.202 1.00 28.71 268 ARG B CA 1
ATOM 1835 C C . ARG A 1 243 ? 21.178 20.182 8.071 1.00 26.59 268 ARG B C 1
ATOM 1836 O O . ARG A 1 243 ? 21.027 21.289 7.568 1.00 29.40 268 ARG B O 1
ATOM 1844 N N . GLY A 1 244 ? 20.891 19.950 9.355 1.00 25.32 269 GLY B N 1
ATOM 1845 C CA . GLY A 1 244 ? 20.292 20.973 10.187 1.00 26.16 269 GLY B CA 1
ATOM 1846 C C . GLY A 1 244 ? 18.782 21.152 9.946 1.00 28.51 269 GLY B C 1
ATOM 1847 O O . GLY A 1 244 ? 18.253 22.209 10.245 1.00 26.50 269 GLY B O 1
ATOM 1848 N N . ILE A 1 245 ? 18.125 20.095 9.445 1.00 24.65 270 ILE B N 1
ATOM 1849 C CA . ILE A 1 245 ? 16.670 20.107 9.271 1.00 26.06 270 ILE B CA 1
ATOM 1850 C C . ILE A 1 245 ? 16.002 20.311 10.615 1.00 25.99 270 ILE B C 1
ATOM 1851 O O . ILE A 1 245 ? 16.375 19.642 11.615 1.00 26.32 270 ILE B O 1
ATOM 1856 N N . GLU A 1 246 ? 15.002 21.218 10.641 1.00 23.04 271 GLU B N 1
ATOM 1857 C CA . GLU A 1 246 ? 14.191 21.437 11.827 1.00 23.40 271 GLU B CA 1
ATOM 1858 C C . GLU A 1 246 ? 12.689 21.217 11.595 1.00 24.92 271 GLU B C 1
ATOM 1859 O O . GLU A 1 246 ? 11.936 21.140 12.573 1.00 24.42 271 GLU B O 1
ATOM 1865 N N . HIS A 1 247 ? 12.267 21.142 10.335 1.00 22.89 272 HIS B N 1
ATOM 1866 C CA . HIS A 1 247 ? 10.837 21.158 10.014 1.00 23.23 272 HIS B CA 1
ATOM 1867 C C . HIS A 1 247 ? 10.639 20.171 8.869 1.00 23.19 272 HIS B C 1
ATOM 1868 O O . HIS A 1 247 ? 11.359 20.260 7.874 1.00 24.48 272 HIS B O 1
ATOM 1875 N N . ILE A 1 248 ? 9.670 19.261 9.009 1.00 23.11 273 ILE B N 1
ATOM 1876 C CA . ILE A 1 248 ? 9.416 18.285 7.974 1.00 21.38 273 ILE B CA 1
ATOM 1877 C C . ILE A 1 248 ? 7.947 18.279 7.528 1.00 23.55 273 ILE B C 1
ATOM 1878 O O . ILE A 1 248 ? 7.060 18.099 8.339 1.00 25.53 273 ILE B O 1
ATOM 1883 N N . HIS A 1 249 ? 7.756 18.273 6.215 1.00 19.98 274 HIS B N 1
ATOM 1884 C CA . HIS A 1 249 ? 6.449 18.100 5.588 1.00 21.69 274 HIS B CA 1
ATOM 1885 C C . HIS A 1 249 ? 6.392 16.682 5.037 1.00 21.23 274 HIS B C 1
ATOM 1886 O O . HIS A 1 249 ? 7.259 16.273 4.253 1.00 22.29 274 HIS B O 1
ATOM 1893 N N . THR A 1 250 ? 5.364 15.914 5.459 1.00 20.37 275 THR B N 1
ATOM 1894 C CA . THR A 1 250 ? 5.140 14.556 5.007 1.00 21.39 275 THR B CA 1
ATOM 1895 C C . THR A 1 250 ? 3.770 14.479 4.331 1.00 23.32 275 THR B C 1
ATOM 1896 O O . THR A 1 250 ? 2.815 15.083 4.825 1.00 23.72 275 THR B O 1
ATOM 1900 N N . TYR A 1 251 ? 3.715 13.826 3.178 1.00 23.74 276 TYR B N 1
ATOM 1901 C CA . TYR A 1 251 ? 2.466 13.751 2.442 1.00 24.77 276 TYR B CA 1
ATOM 1902 C C . TYR A 1 251 ? 2.448 12.500 1.561 1.00 26.39 276 TYR B C 1
ATOM 1903 O O . TYR A 1 251 ? 3.455 11.828 1.390 1.00 24.47 276 TYR B O 1
ATOM 1922 N N . VAL A 1 253 ? 1.714 10.613 -2.138 1.00 26.01 278 VAL B N 1
ATOM 1923 C CA . VAL A 1 253 ? 2.028 10.883 -3.535 1.00 26.09 278 VAL B CA 1
ATOM 1924 C C . VAL A 1 253 ? 0.784 11.128 -4.410 1.00 23.75 278 VAL B C 1
ATOM 1925 O O . VAL A 1 253 ? 0.856 11.758 -5.466 1.00 25.49 278 VAL B O 1
ATOM 1929 N N . ASP A 1 254 ? -0.358 10.613 -3.977 1.00 25.22 279 ASP B N 1
ATOM 1930 C CA . ASP A 1 254 ? -1.497 10.555 -4.868 1.00 27.26 279 ASP B CA 1
ATOM 1931 C C . ASP A 1 254 ? -2.269 11.861 -4.972 1.00 29.46 279 ASP B C 1
ATOM 1932 O O . ASP A 1 254 ? -3.179 11.946 -5.802 1.00 30.76 279 ASP B O 1
ATOM 1937 N N . ASN A 1 255 ? -1.901 12.881 -4.192 1.00 27.57 280 ASN B N 1
ATOM 1938 C CA . ASN A 1 255 ? -2.629 14.147 -4.199 1.00 26.89 280 ASN B CA 1
ATOM 1939 C C . ASN A 1 255 ? -1.990 15.097 -5.204 1.00 28.18 280 ASN B C 1
ATOM 1940 O O . ASN A 1 255 ? -0.948 15.711 -4.943 1.00 25.54 280 ASN B O 1
ATOM 1945 N N . CYS A 1 256 ? -2.657 15.265 -6.339 1.00 26.86 281 CYS B N 1
ATOM 1946 C CA A CYS A 1 256 ? -2.048 16.020 -7.437 0.50 26.42 281 CYS B CA 1
ATOM 1947 C CA B CYS A 1 256 ? -2.180 15.993 -7.490 0.50 28.85 281 CYS B CA 1
ATOM 1948 C C . CYS A 1 256 ? -1.996 17.517 -7.148 1.00 25.41 281 CYS B C 1
ATOM 1949 O O . CYS A 1 256 ? -1.192 18.223 -7.748 1.00 27.72 281 CYS B O 1
ATOM 1954 N N . LEU A 1 257 ? -2.742 18.049 -6.153 1.00 24.06 282 LEU B N 1
ATOM 1955 C CA . LEU A 1 257 ? -2.703 19.461 -5.755 1.00 21.88 282 LEU B CA 1
ATOM 1956 C C . LEU A 1 257 ? -1.833 19.713 -4.539 1.00 23.94 282 LEU B C 1
ATOM 1957 O O . LEU A 1 257 ? -1.818 20.844 -4.043 1.00 24.56 282 LEU B O 1
ATOM 1962 N N . VAL A 1 258 ? -1.098 18.680 -4.068 1.00 22.97 283 VAL B N 1
ATOM 1963 C CA . VAL A 1 258 ? -0.376 18.858 -2.812 1.00 23.52 283 VAL B CA 1
ATOM 1964 C C . VAL A 1 258 ? 0.567 20.084 -2.868 1.00 23.40 283 VAL B C 1
ATOM 1965 O O . VAL A 1 258 ? 1.398 20.198 -3.770 1.00 23.95 283 VAL B O 1
ATOM 1969 N N . LYS A 1 259 ? 0.457 20.947 -1.855 1.00 22.50 284 LYS B N 1
ATOM 1970 C CA . LYS A 1 259 ? 1.323 22.099 -1.690 1.00 22.36 284 LYS B CA 1
ATOM 1971 C C . LYS A 1 259 ? 2.575 21.617 -0.965 1.00 22.70 284 LYS B C 1
ATOM 1972 O O . LYS A 1 259 ? 2.655 21.610 0.270 1.00 20.48 284 LYS B O 1
ATOM 1978 N N . VAL A 1 260 ? 3.524 21.102 -1.756 1.00 21.52 285 VAL B N 1
ATOM 1979 C CA . VAL A 1 260 ? 4.729 20.484 -1.192 1.00 22.43 285 VAL B CA 1
ATOM 1980 C C . VAL A 1 260 ? 5.508 21.524 -0.382 1.00 22.09 285 VAL B C 1
ATOM 1981 O O . VAL A 1 260 ? 5.781 22.623 -0.875 1.00 22.34 285 VAL B O 1
ATOM 1985 N N . ALA A 1 261 ? 5.882 21.194 0.862 1.00 21.40 286 ALA B N 1
ATOM 1986 C CA . ALA A 1 261 ? 6.627 22.106 1.734 1.00 21.53 286 ALA B CA 1
ATOM 1987 C C . ALA A 1 261 ? 5.956 23.468 1.848 1.00 22.01 286 ALA B C 1
ATOM 1988 O O . ALA A 1 261 ? 6.597 24.498 1.961 1.00 22.94 286 ALA B O 1
ATOM 1990 N N . ASP A 1 262 ? 4.608 23.475 1.874 1.00 21.62 287 ASP B N 1
ATOM 1991 C CA . ASP A 1 262 ? 3.818 24.691 1.882 1.00 20.80 287 ASP B CA 1
ATOM 1992 C C . ASP A 1 262 ? 4.312 25.694 2.911 1.00 21.26 287 ASP B C 1
ATOM 1993 O O . ASP A 1 262 ? 4.283 25.439 4.107 1.00 20.74 287 ASP B O 1
ATOM 1998 N N . PRO A 1 263 ? 4.826 26.856 2.489 1.00 22.00 288 PRO B N 1
ATOM 1999 C CA . PRO A 1 263 ? 5.407 27.779 3.452 1.00 22.13 288 PRO B CA 1
ATOM 2000 C C . PRO A 1 263 ? 4.427 28.256 4.515 1.00 20.61 288 PRO B C 1
ATOM 2001 O O . PRO A 1 263 ? 4.836 28.510 5.636 1.00 22.72 288 PRO B O 1
ATOM 2005 N N . VAL A 1 264 ? 3.142 28.422 4.167 1.00 22.91 289 VAL B N 1
ATOM 2006 C CA . VAL A 1 264 ? 2.187 28.923 5.159 1.00 22.36 289 VAL B CA 1
ATOM 2007 C C . VAL A 1 264 ? 1.984 27.875 6.243 1.00 21.61 289 VAL B C 1
ATOM 2008 O O . VAL A 1 264 ? 1.912 28.204 7.423 1.00 22.06 289 VAL B O 1
ATOM 2012 N N . PHE A 1 265 ? 1.999 26.610 5.854 1.00 21.03 290 PHE B N 1
ATOM 2013 C CA . PHE A 1 265 ? 1.829 25.513 6.802 1.00 21.09 290 PHE B CA 1
ATOM 2014 C C . PHE A 1 265 ? 3.017 25.388 7.752 1.00 22.70 290 PHE B C 1
ATOM 2015 O O . PHE A 1 265 ? 2.823 25.283 8.954 1.00 24.63 290 PHE B O 1
ATOM 2023 N N . ILE A 1 266 ? 4.216 25.342 7.163 1.00 21.22 291 ILE B N 1
ATOM 2024 C CA . ILE A 1 266 ? 5.465 25.301 7.916 1.00 22.49 291 ILE B CA 1
ATOM 2025 C C . ILE A 1 266 ? 5.577 26.525 8.821 1.00 22.53 291 ILE B C 1
ATOM 2026 O O . ILE A 1 266 ? 5.907 26.399 10.002 1.00 25.12 291 ILE B O 1
ATOM 2031 N N . GLY A 1 267 ? 5.342 27.726 8.288 1.00 24.00 292 GLY B N 1
ATOM 2032 C CA . GLY A 1 267 ? 5.407 28.937 9.097 1.00 23.21 292 GLY B CA 1
ATOM 2033 C C . GLY A 1 267 ? 4.452 28.948 10.265 1.00 22.78 292 GLY B C 1
ATOM 2034 O O . GLY A 1 267 ? 4.805 29.314 11.389 1.00 24.04 292 GLY B O 1
ATOM 2035 N N . PHE A 1 268 ? 3.228 28.564 9.986 1.00 24.29 293 PHE B N 1
ATOM 2036 C CA . PHE A 1 268 ? 2.211 28.475 11.020 1.00 25.21 293 PHE B CA 1
ATOM 2037 C C . PHE A 1 268 ? 2.619 27.473 12.109 1.00 24.29 293 PHE B C 1
ATOM 2038 O O . PHE A 1 268 ? 2.676 27.834 13.289 1.00 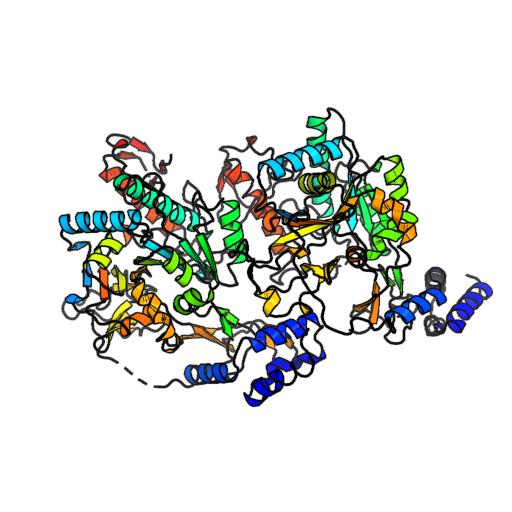25.89 293 PHE B O 1
ATOM 2046 N N . ALA A 1 269 ? 2.970 26.250 11.710 1.00 23.82 294 ALA B N 1
ATOM 2047 C CA . ALA A 1 269 ? 3.361 25.214 12.650 1.00 24.69 294 ALA B CA 1
ATOM 2048 C C . ALA A 1 269 ? 4.534 25.685 13.514 1.00 24.72 294 ALA B C 1
ATOM 2049 O O . ALA A 1 269 ? 4.523 25.547 14.754 1.00 25.56 294 ALA B O 1
ATOM 2051 N N . ALA A 1 270 ? 5.552 26.251 12.866 1.00 25.48 295 ALA B N 1
ATOM 2052 C CA . ALA A 1 270 ? 6.753 26.703 13.548 1.00 28.90 295 ALA B CA 1
ATOM 2053 C C . ALA A 1 270 ? 6.405 27.827 14.506 1.00 28.62 295 ALA B C 1
ATOM 2054 O O . ALA A 1 270 ? 6.984 27.894 15.572 1.00 28.13 295 ALA B O 1
ATOM 2056 N N . SER A 1 271 ? 5.473 28.709 14.132 1.00 27.89 296 SER B N 1
ATOM 2057 C CA . SER A 1 271 ? 5.140 29.860 14.962 1.00 31.19 296 SER B CA 1
ATOM 2058 C C . SER A 1 271 ? 4.480 29.375 16.238 1.00 32.54 296 SER B C 1
ATOM 2059 O O . SER A 1 271 ? 4.645 29.991 17.287 1.00 31.07 296 SER B O 1
ATOM 2062 N N . LYS A 1 272 ? 3.719 28.296 16.132 1.00 29.85 297 LYS B N 1
ATOM 2063 C CA . LYS A 1 272 ? 3.029 27.759 17.289 1.00 35.72 297 LYS B CA 1
ATOM 2064 C C . LYS A 1 272 ? 3.926 26.813 18.084 1.00 33.17 297 LYS B C 1
ATOM 2065 O O . LYS A 1 272 ? 3.496 26.326 19.117 1.00 36.12 297 LYS B O 1
ATOM 2071 N N . GLN A 1 273 ? 5.121 26.507 17.572 1.00 32.10 298 GLN B N 1
ATOM 2072 C CA . GLN A 1 273 ? 6.095 25.566 18.134 1.00 33.95 298 GLN B CA 1
ATOM 2073 C C . GLN A 1 273 ? 5.456 24.207 18.433 1.00 37.26 298 GLN B C 1
ATOM 2074 O O . GLN A 1 273 ? 5.713 23.610 19.476 1.00 36.36 298 GLN B O 1
ATOM 2080 N N . VAL A 1 274 ? 4.605 23.713 17.523 1.00 33.40 299 VAL B N 1
ATOM 2081 C CA . VAL A 1 274 ? 4.013 22.390 17.690 1.00 32.29 299 VAL B CA 1
ATOM 2082 C C . VAL A 1 274 ? 5.034 21.301 17.367 1.00 33.61 299 VAL B C 1
ATOM 2083 O O . VAL A 1 274 ? 6.036 21.494 16.684 1.00 28.26 299 VAL B O 1
ATOM 2087 N N . ASP A 1 275 ? 4.782 20.090 17.892 1.00 31.48 300 ASP B N 1
ATOM 2088 C CA . ASP A 1 275 ? 5.519 18.910 17.506 1.00 30.54 300 ASP B CA 1
ATOM 2089 C C . ASP A 1 275 ? 4.888 18.356 16.218 1.00 25.92 300 ASP B C 1
ATOM 2090 O O . ASP A 1 275 ? 5.611 17.842 15.383 1.00 29.42 300 ASP B O 1
ATOM 2095 N N . ILE A 1 276 ? 3.551 18.384 16.104 1.00 28.88 301 ILE B N 1
ATOM 2096 C CA . ILE A 1 276 ? 2.794 17.910 14.945 1.00 28.50 301 ILE B CA 1
ATOM 2097 C C . ILE A 1 276 ? 1.708 18.898 14.517 1.00 29.99 301 ILE B C 1
ATOM 2098 O O . ILE A 1 276 ? 0.928 19.441 15.322 1.00 29.17 301 ILE B O 1
ATOM 2103 N N . ALA A 1 277 ? 1.580 19.100 13.205 1.00 26.14 302 ALA B N 1
ATOM 2104 C CA . ALA A 1 277 ? 0.415 19.743 12.629 1.00 26.14 302 ALA B CA 1
ATOM 2105 C C . ALA A 1 277 ? -0.079 18.930 11.455 1.00 26.95 302 ALA B C 1
ATOM 2106 O O . ALA A 1 277 ? 0.658 18.073 10.934 1.00 27.05 302 ALA B O 1
ATOM 2108 N N . THR A 1 278 ? -1.357 19.149 11.089 1.00 23.72 303 THR B N 1
ATOM 2109 C CA . THR A 1 278 ? -1.982 18.353 10.080 1.00 25.75 303 THR B CA 1
ATOM 2110 C C . THR A 1 278 ? -3.071 19.179 9.394 1.00 29.09 303 THR B C 1
ATOM 2111 O O . THR A 1 278 ? -3.694 20.046 10.028 1.00 28.63 303 THR B O 1
ATOM 2115 N N . LYS A 1 279 ? -3.264 18.926 8.096 1.00 26.29 304 LYS B N 1
ATOM 2116 C CA . LYS A 1 279 ? -4.311 19.559 7.313 1.00 26.32 304 LYS B CA 1
ATOM 2117 C C . LYS A 1 279 ? -5.526 18.670 7.141 1.00 29.49 304 LYS B C 1
ATOM 2118 O O . LYS A 1 279 ? -5.410 17.459 6.932 1.00 31.08 304 LYS B O 1
ATOM 2124 N N . VAL A 1 280 ? -6.688 19.339 7.097 1.00 25.51 305 VAL B N 1
ATOM 2125 C CA . VAL A 1 280 ? -7.948 18.699 6.811 1.00 27.05 305 VAL B CA 1
ATOM 2126 C C . VAL A 1 280 ? -8.720 19.551 5.825 1.00 26.09 305 VAL B C 1
ATOM 2127 O O . VAL A 1 280 ? -8.439 20.747 5.673 1.00 25.17 305 VAL B O 1
ATOM 2131 N N . VAL A 1 281 ? -9.741 18.929 5.220 1.00 26.36 306 VAL B N 1
ATOM 2132 C CA . VAL A 1 281 ? -10.756 19.620 4.444 1.00 28.44 306 VAL B CA 1
ATOM 2133 C C . VAL A 1 281 ? -12.114 19.188 4.996 1.00 37.68 306 VAL B C 1
ATOM 2134 O O . VAL A 1 281 ? -12.188 18.187 5.742 1.00 34.90 306 VAL B O 1
ATOM 2138 N N . ARG A 1 282 ? -13.174 19.903 4.577 1.00 35.04 307 ARG B N 1
ATOM 2139 C CA . ARG A 1 282 ? -14.533 19.478 4.923 1.00 33.55 307 ARG B CA 1
ATOM 2140 C C . ARG A 1 282 ? -14.926 18.243 4.124 1.00 29.27 307 ARG B C 1
ATOM 2141 O O . ARG A 1 282 ? -14.793 18.187 2.901 1.00 33.58 307 ARG B O 1
ATOM 2149 N N . LYS A 1 283 ? -15.448 17.224 4.819 1.00 37.60 308 LYS B N 1
ATOM 2150 C CA . LYS A 1 283 ? -15.820 15.948 4.205 1.00 38.75 308 LYS B CA 1
ATOM 2151 C C . LYS A 1 283 ? -16.906 16.155 3.141 1.00 42.69 308 LYS B C 1
ATOM 2152 O O . LYS A 1 283 ? -17.820 16.952 3.331 1.00 42.98 308 LYS B O 1
ATOM 2158 N N . ARG A 1 284 ? -16.819 15.449 2.003 1.00 44.83 309 ARG B N 1
ATOM 2159 C CA . ARG A 1 284 ? -17.691 15.781 0.887 1.00 49.13 309 ARG B CA 1
ATOM 2160 C C . ARG A 1 284 ? -19.030 15.039 1.024 1.00 47.96 309 ARG B C 1
ATOM 2161 O O . ARG A 1 284 ? -20.005 15.467 0.412 1.00 53.83 309 ARG B O 1
ATOM 2169 N N . ASN A 1 285 ? -19.067 13.950 1.817 1.00 46.71 310 ASN B N 1
ATOM 2170 C CA . ASN A 1 285 ? -20.302 13.255 2.202 1.00 49.29 310 ASN B CA 1
ATOM 2171 C C . ASN A 1 285 ? -19.951 12.121 3.175 1.00 56.26 310 ASN B C 1
ATOM 2172 O O . ASN A 1 285 ? -18.770 11.901 3.442 1.00 44.65 310 ASN B O 1
ATOM 2177 N N . ALA A 1 286 ? -20.967 11.406 3.711 1.00 48.04 311 ALA B N 1
ATOM 2178 C CA . ALA A 1 286 ? -20.740 10.399 4.749 1.00 49.35 311 ALA B CA 1
ATOM 2179 C C . ALA A 1 286 ? -19.930 9.207 4.220 1.00 43.10 311 ALA B C 1
ATOM 2180 O O . ALA A 1 286 ? -19.248 8.565 5.006 1.00 49.88 311 ALA B O 1
ATOM 2182 N N . THR A 1 287 ? -19.965 8.948 2.899 1.00 45.57 312 THR B N 1
ATOM 2183 C CA . THR A 1 287 ? -19.336 7.764 2.315 1.00 49.94 312 THR B CA 1
ATOM 2184 C C . THR A 1 287 ? -17.934 8.031 1.744 1.00 51.15 312 THR B C 1
ATOM 2185 O O . THR A 1 287 ? -17.288 7.095 1.250 1.00 52.07 312 THR B O 1
ATOM 2189 N N . GLU A 1 288 ? -17.444 9.281 1.796 1.00 47.28 313 GLU B N 1
ATOM 2190 C CA . GLU A 1 288 ? -16.091 9.572 1.325 1.00 43.56 313 GLU B CA 1
ATOM 2191 C C . GLU A 1 288 ? -15.052 8.718 2.081 1.00 39.51 313 GLU B C 1
ATOM 2192 O O . GLU A 1 288 ? -15.108 8.566 3.311 1.00 41.54 313 GLU B O 1
ATOM 2198 N N . SER A 1 289 ? -14.097 8.133 1.324 1.00 43.59 314 SER B N 1
ATOM 2199 C CA . SER A 1 289 ? -13.081 7.240 1.876 1.00 45.88 314 SER B CA 1
ATOM 2200 C C . SER A 1 289 ? -11.915 8.083 2.376 1.00 45.67 314 SER B C 1
ATOM 2201 O O . SER A 1 289 ? -10.836 8.096 1.785 1.00 41.54 314 SER B O 1
ATOM 2204 N N . VAL A 1 290 ? -12.181 8.789 3.473 1.00 42.27 315 VAL B N 1
ATOM 2205 C CA . VAL A 1 290 ? -11.193 9.608 4.146 1.00 44.05 315 VAL B CA 1
ATOM 2206 C C . VAL A 1 290 ? -11.257 9.274 5.620 1.00 43.06 315 VAL B C 1
ATOM 2207 O O . VAL A 1 290 ? -12.354 9.058 6.161 1.00 43.32 315 VAL B O 1
ATOM 2211 N N . GLY A 1 291 ? -10.073 9.292 6.259 1.00 36.36 316 GLY B N 1
ATOM 2212 C CA . GLY A 1 291 ? -10.005 9.204 7.705 1.00 35.67 316 GLY B CA 1
ATOM 2213 C C . GLY A 1 291 ? -10.550 10.492 8.305 1.00 39.86 316 GLY B C 1
ATOM 221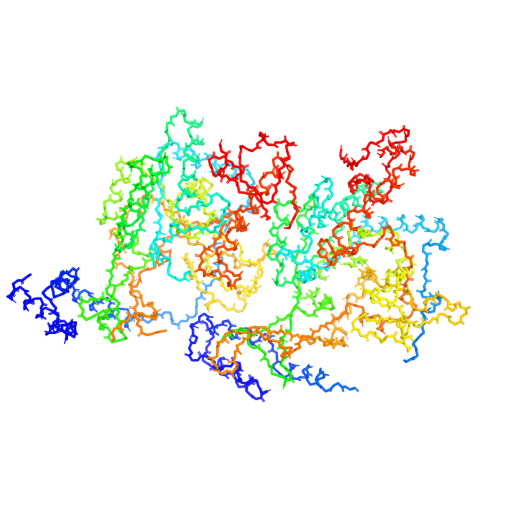4 O O . GLY A 1 291 ? -10.461 11.540 7.646 1.00 43.20 316 GLY B O 1
ATOM 2215 N N . LEU A 1 292 ? -11.096 10.431 9.529 1.00 37.83 317 LEU B N 1
ATOM 2216 C CA . LEU A 1 292 ? -11.747 11.606 10.110 1.00 39.75 317 LEU B CA 1
ATOM 2217 C C . LEU A 1 292 ? -11.017 11.947 11.376 1.00 36.18 317 LEU B C 1
ATOM 2218 O O . LEU A 1 292 ? -10.687 11.065 12.150 1.00 42.30 317 LEU B O 1
ATOM 2223 N N . ILE A 1 293 ? -10.587 13.223 11.477 1.00 38.57 318 ILE B N 1
ATOM 2224 C CA . ILE A 1 293 ? -9.757 13.709 12.573 1.00 33.77 318 ILE B CA 1
ATOM 2225 C C . ILE A 1 293 ? -10.697 14.339 13.590 1.00 42.35 318 ILE B C 1
ATOM 2226 O O . ILE A 1 293 ? -11.536 15.152 13.217 1.00 44.06 318 ILE B O 1
ATOM 2231 N N . LEU A 1 294 ? -10.521 13.972 14.861 1.00 53.16 319 LEU B N 1
ATOM 2232 C CA . LEU A 1 294 ? -11.473 14.221 15.946 1.00 55.07 319 LEU B CA 1
ATOM 2233 C C . LEU A 1 294 ? -10.719 14.058 17.264 1.00 57.96 319 LEU B C 1
ATOM 2234 O O . LEU A 1 294 ? -9.486 13.956 17.263 1.00 52.53 319 LEU B O 1
ATOM 2239 N N . GLN A 1 295 ? -11.419 14.045 18.403 1.00 51.31 320 GLN B N 1
ATOM 2240 C CA . GLN A 1 295 ? -10.704 13.864 19.661 1.00 60.30 320 GLN B CA 1
ATOM 2241 C C . GLN A 1 295 ? -11.076 12.534 20.317 1.00 67.38 320 GLN B C 1
ATOM 2242 O O . GLN A 1 295 ? -12.149 12.002 20.034 1.00 61.42 320 GLN B O 1
ATOM 2248 N N . LYS A 1 296 ? -10.186 12.034 21.206 1.00 63.89 321 LYS B N 1
ATOM 2249 C CA . LYS A 1 296 ? -10.388 10.771 21.910 1.00 56.66 321 LYS B CA 1
ATOM 2250 C C . LYS A 1 296 ? -9.631 10.804 23.236 1.00 66.75 321 LYS B C 1
ATOM 2251 O O . LYS A 1 296 ? -8.394 10.788 23.258 1.00 56.67 321 LYS B O 1
ATOM 2257 N N . ASN A 1 297 ? -10.379 10.887 24.347 1.00 53.81 322 ASN B N 1
ATOM 2258 C CA . ASN A 1 297 ? -9.823 10.572 25.654 1.00 49.35 322 ASN B CA 1
ATOM 2259 C C . ASN A 1 297 ? -8.773 11.621 26.065 1.00 59.46 322 ASN B C 1
ATOM 2260 O O . ASN A 1 297 ? -7.763 11.297 26.709 1.00 56.83 322 ASN B O 1
ATOM 2265 N N . GLY A 1 298 ? -9.049 12.896 25.729 1.00 52.34 323 GLY B N 1
ATOM 2266 C CA . GLY A 1 298 ? -8.169 14.023 26.014 1.00 60.59 323 GLY B CA 1
ATOM 2267 C C . GLY A 1 298 ? -7.016 14.144 25.016 1.00 60.76 323 GLY B C 1
ATOM 2268 O O . GLY A 1 298 ? -6.055 14.886 25.247 1.00 53.70 323 GLY B O 1
ATOM 2269 N N . LYS A 1 299 ? -7.142 13.414 23.903 1.00 61.42 324 LYS B N 1
ATOM 2270 C CA . LYS A 1 299 ? -6.016 13.137 23.024 1.00 58.85 324 LYS B CA 1
ATOM 2271 C C . LYS A 1 299 ? -6.433 13.360 21.564 1.00 46.58 324 LYS B C 1
ATOM 2272 O O . LYS A 1 299 ? -7.421 12.833 21.073 1.00 47.25 324 LYS B O 1
ATOM 2278 N N . PRO A 1 300 ? -5.623 14.087 20.776 1.00 42.32 325 PRO B N 1
ATOM 2279 C CA . PRO A 1 300 ? -5.881 14.180 19.333 1.00 46.38 325 PRO B CA 1
ATOM 2280 C C . PRO A 1 300 ? -5.716 12.810 18.666 1.00 38.96 325 PRO B C 1
ATOM 2281 O O . PRO A 1 300 ? -4.853 12.050 19.093 1.00 43.59 325 PRO B O 1
ATOM 2285 N N . ASP A 1 301 ? -6.571 12.479 17.709 1.00 42.31 326 ASP B N 1
ATOM 2286 C CA . ASP A 1 301 ? -6.591 11.138 17.149 1.00 48.15 326 ASP B CA 1
ATOM 2287 C C . ASP A 1 301 ? -7.321 11.139 15.813 1.00 40.40 326 ASP B C 1
ATOM 2288 O O . ASP A 1 301 ? -7.928 12.142 15.436 1.00 50.52 326 ASP B O 1
ATOM 2293 N N . VAL A 1 302 ? -7.307 10.012 15.093 1.00 39.32 327 VAL B N 1
ATOM 2294 C CA . VAL A 1 302 ? -7.976 9.846 13.813 1.00 37.42 327 VAL B CA 1
ATOM 2295 C C . VAL A 1 302 ? -8.762 8.532 13.750 1.00 46.67 327 VAL B C 1
ATOM 2296 O O . VAL A 1 302 ? -8.276 7.564 14.319 1.00 51.37 327 VAL B O 1
ATOM 2300 N N . VAL A 1 303 ? -9.867 8.484 12.945 1.00 45.23 328 VAL B N 1
ATOM 2301 C CA . VAL A 1 303 ? -10.697 7.292 12.680 1.00 49.25 328 VAL B CA 1
ATOM 2302 C C . VAL A 1 303 ? -10.775 6.939 11.187 1.00 44.22 328 VAL B C 1
ATOM 2303 O O . VAL A 1 303 ? -11.444 7.601 10.373 1.00 43.36 328 VAL B O 1
ATOM 2307 N N . GLU A 1 304 ? -10.100 5.845 10.801 1.00 42.75 329 GLU B N 1
ATOM 2308 C CA . GLU A 1 304 ? -9.921 5.544 9.386 1.00 45.51 329 GLU B CA 1
ATOM 2309 C C . GLU A 1 304 ? -11.267 5.121 8.786 1.00 48.15 329 GLU B C 1
ATOM 2310 O O . GLU A 1 304 ? -12.067 4.489 9.465 1.00 50.36 329 GLU B O 1
ATOM 2316 N N . TYR A 1 305 ? -11.503 5.448 7.508 1.00 45.44 330 TYR B N 1
ATOM 2317 C CA . TYR A 1 305 ? -12.747 5.145 6.801 1.00 49.60 330 TYR B CA 1
ATOM 2318 C C . TYR A 1 305 ? -13.067 3.637 6.744 1.00 51.54 330 TYR B C 1
ATOM 2319 O O . TYR A 1 305 ? -14.225 3.251 6.541 1.00 44.75 330 TYR B O 1
ATOM 2328 N N . SER A 1 306 ? -12.033 2.791 6.857 1.00 51.83 331 SER B N 1
ATOM 2329 C CA . SER A 1 306 ? -12.166 1.339 6.779 1.00 49.87 331 SER B CA 1
ATOM 2330 C C . SER A 1 306 ? -12.541 0.711 8.130 1.00 54.78 331 SER B C 1
ATOM 2331 O O . SER A 1 306 ? -12.742 -0.513 8.193 1.00 48.43 331 SER B O 1
ATOM 2334 N N . GLU A 1 307 ? -12.556 1.523 9.209 1.00 51.03 332 GLU B N 1
ATOM 2335 C CA . GLU A 1 307 ? -12.927 1.066 10.546 1.00 57.72 332 GLU B CA 1
ATOM 2336 C C . GLU A 1 307 ? -14.154 1.799 11.099 1.00 60.81 332 GLU B C 1
ATOM 2337 O O . GLU A 1 307 ? -14.772 1.317 12.042 1.00 57.46 332 GLU B O 1
ATOM 2343 N N . ILE A 1 308 ? -14.467 2.993 10.578 1.00 54.09 333 ILE B N 1
ATOM 2344 C CA . ILE A 1 308 ? -15.558 3.793 11.120 1.00 56.87 333 ILE B CA 1
ATOM 2345 C C . ILE A 1 308 ? -16.853 2.997 11.021 1.00 51.91 333 ILE B C 1
ATOM 2346 O O . ILE A 1 308 ? -17.035 2.250 10.068 1.00 52.70 333 ILE B O 1
ATOM 2351 N N . ASP A 1 309 ? -17.767 3.224 11.971 1.00 67.17 334 ASP B N 1
ATOM 2352 C CA . ASP A 1 309 ? -19.089 2.607 11.956 1.00 72.76 334 ASP B CA 1
ATOM 2353 C C . ASP A 1 309 ? -20.070 3.543 11.237 1.00 72.04 334 ASP B C 1
ATOM 2354 O O . ASP A 1 309 ? -19.971 4.758 11.387 1.00 70.18 334 ASP B O 1
ATOM 2359 N N . LYS A 1 310 ? -20.999 2.973 10.446 1.00 63.19 335 LYS B N 1
ATOM 2360 C CA . LYS A 1 310 ? -22.036 3.716 9.730 1.00 68.22 335 LYS B CA 1
ATOM 2361 C C . LYS A 1 310 ? -22.630 4.854 10.575 1.00 70.06 335 LYS B C 1
ATOM 2362 O O . LYS A 1 310 ? -22.878 5.954 10.065 1.00 55.81 335 LYS B O 1
ATOM 2368 N N . GLU A 1 311 ? -22.909 4.570 11.856 1.00 73.58 336 GLU B N 1
ATOM 2369 C CA . GLU A 1 311 ? -23.650 5.492 12.709 1.00 77.68 336 GLU B CA 1
ATOM 2370 C C . GLU A 1 311 ? -22.828 6.765 12.977 1.00 70.38 336 GLU B C 1
ATOM 2371 O O . GLU A 1 311 ? -23.413 7.840 13.110 1.00 61.78 336 GLU B O 1
ATOM 2377 N N . THR A 1 312 ? -21.483 6.676 13.032 1.00 67.60 337 THR B N 1
ATOM 2378 C CA . THR A 1 312 ? -20.658 7.869 13.245 1.00 66.34 337 THR B CA 1
ATOM 2379 C C . THR A 1 312 ? -20.415 8.580 11.902 1.00 61.72 337 THR B C 1
ATOM 2380 O O . THR A 1 312 ? -20.502 9.810 11.824 1.00 58.89 337 THR B O 1
ATOM 2384 N N . ALA A 1 313 ? -20.173 7.819 10.817 1.00 53.65 338 ALA B N 1
ATOM 2385 C CA . ALA A 1 313 ? -20.015 8.417 9.492 1.00 56.49 338 ALA B CA 1
ATOM 2386 C C . ALA A 1 313 ? -21.270 9.220 9.114 1.00 59.30 338 ALA B C 1
ATOM 2387 O O . ALA A 1 313 ? -21.167 10.300 8.511 1.00 49.82 338 ALA B O 1
ATOM 2389 N N . GLU A 1 314 ? -22.449 8.697 9.508 1.00 52.67 339 GLU B N 1
ATOM 2390 C CA . GLU A 1 314 ? -23.733 9.322 9.206 1.00 62.12 339 GLU B CA 1
ATOM 2391 C C . GLU A 1 314 ? -24.255 10.258 10.308 1.00 60.37 339 GLU B C 1
ATOM 2392 O O . GLU A 1 314 ? -25.264 10.935 10.084 1.00 58.13 339 GLU B O 1
ATOM 2398 N N . ALA A 1 315 ? -23.611 10.305 11.488 1.00 55.44 340 ALA B N 1
ATOM 2399 C CA . ALA A 1 315 ? -24.093 11.141 12.585 1.00 53.52 340 ALA B CA 1
ATOM 2400 C C . ALA A 1 315 ? -24.189 12.603 12.150 1.00 60.24 340 ALA B C 1
ATOM 2401 O O . ALA A 1 315 ? -23.415 13.060 11.301 1.00 54.07 340 ALA B O 1
ATOM 2403 N N . LYS A 1 316 ? -25.135 13.328 12.764 1.00 54.32 341 LYS B N 1
ATOM 2404 C CA . LYS A 1 316 ? -25.412 14.709 12.399 1.00 52.67 341 LYS B CA 1
ATOM 2405 C C . LYS A 1 316 ? -24.960 15.644 13.516 1.00 46.09 341 LYS B C 1
ATOM 2406 O O . LYS A 1 316 ? -24.869 15.241 14.678 1.00 49.39 341 LYS B O 1
ATOM 2412 N N . ASP A 1 317 ? -24.657 16.896 13.142 1.00 54.00 342 ASP B N 1
ATOM 2413 C CA . ASP A 1 317 ? -24.263 17.934 14.093 1.00 60.89 342 ASP B CA 1
ATOM 2414 C C . ASP A 1 317 ? -25.427 18.194 15.040 1.00 68.07 342 ASP B C 1
ATOM 2415 O O . ASP A 1 317 ? -26.533 18.448 14.569 1.00 66.12 342 ASP B O 1
ATOM 2420 N N . PRO A 1 318 ? -25.203 18.158 16.379 1.00 84.61 343 PRO B N 1
ATOM 2421 C CA . PRO A 1 318 ? -26.225 18.511 17.375 1.00 87.52 343 PRO B CA 1
ATOM 2422 C C . PRO A 1 318 ? -27.178 19.675 17.071 1.00 92.15 343 PRO B C 1
ATOM 2423 O O . PRO A 1 318 ? -28.370 19.568 17.353 1.00 85.73 343 PRO B O 1
ATOM 2427 N N . LYS A 1 319 ? -26.663 20.781 16.505 1.00 90.10 344 LYS B N 1
ATOM 2428 C CA . LYS A 1 319 ? -27.449 21.999 16.344 1.00 86.48 344 LYS B CA 1
ATOM 2429 C C . LYS A 1 319 ? -27.872 22.189 14.879 1.00 77.59 344 LYS B C 1
ATOM 2430 O O . LYS A 1 319 ? -28.810 22.933 14.601 1.00 71.21 344 LYS B O 1
ATOM 2436 N N . GLN A 1 320 ? -27.203 21.512 13.934 1.00 70.88 345 GLN B N 1
ATOM 2437 C CA . GLN A 1 320 ? -27.513 21.661 12.515 1.00 67.60 345 GLN B CA 1
ATOM 2438 C C . GLN A 1 320 ? -27.761 20.271 11.922 1.00 64.74 345 GLN B C 1
ATOM 2439 O O . GLN A 1 320 ? -26.821 19.609 11.482 1.00 53.92 345 GLN B O 1
ATOM 2445 N N . PRO A 1 321 ? -29.024 19.764 11.941 1.00 56.98 346 PRO B N 1
ATOM 2446 C CA . PRO A 1 321 ? -29.306 18.345 11.656 1.00 53.80 346 PRO B CA 1
ATOM 2447 C C . PRO A 1 321 ? -29.140 17.856 10.206 1.00 52.78 346 PRO B C 1
ATOM 2448 O O . PRO A 1 321 ? -29.266 16.657 9.949 1.00 48.17 346 PRO B O 1
ATOM 2452 N N . ASP A 1 322 ? -28.844 18.772 9.268 1.00 48.95 347 ASP B N 1
ATOM 2453 C CA . ASP A 1 322 ? -28.603 18.421 7.874 1.00 51.77 347 ASP B CA 1
ATOM 2454 C C . ASP A 1 322 ? -27.104 18.379 7.530 1.00 51.91 347 ASP B C 1
ATOM 2455 O O . ASP A 1 322 ? -26.758 18.052 6.397 1.00 50.77 347 ASP B O 1
ATOM 2460 N N . VAL A 1 323 ? -26.221 18.685 8.491 1.00 51.88 348 VAL B N 1
ATOM 2461 C CA . VAL A 1 323 ? -24.780 18.699 8.249 1.00 54.79 348 VAL B CA 1
ATOM 2462 C C . VAL A 1 323 ? -24.134 17.635 9.143 1.00 55.17 348 VAL B C 1
ATOM 2463 O O . VAL A 1 323 ? -24.566 17.430 10.282 1.00 45.63 348 VAL B O 1
ATOM 2467 N N . LEU A 1 324 ? -23.133 16.923 8.582 1.00 50.56 349 LEU B N 1
ATOM 2468 C CA . LEU A 1 324 ? -22.463 15.817 9.261 1.00 49.89 349 LEU B CA 1
ATOM 2469 C C . LEU A 1 324 ? -21.724 16.349 10.492 1.00 45.89 349 LEU B C 1
ATOM 2470 O O . LEU A 1 324 ? -21.184 17.458 10.457 1.00 48.41 349 LEU B O 1
ATOM 2475 N N . LYS A 1 325 ? -21.683 15.523 11.561 1.00 46.75 350 LYS B N 1
ATOM 2476 C CA . LYS A 1 325 ? -21.059 15.883 12.830 1.00 45.22 350 LYS B CA 1
ATOM 2477 C C . LYS A 1 325 ? -19.534 15.889 12.699 1.00 48.14 350 LYS B C 1
ATOM 2478 O O . LYS A 1 325 ? -18.851 16.737 13.304 1.00 46.50 350 LYS B O 1
ATOM 2484 N N . PHE A 1 326 ? -19.039 14.884 11.944 1.00 42.90 351 PHE B N 1
ATOM 2485 C CA . PHE A 1 326 ? -17.606 14.669 11.755 1.00 47.23 351 PHE B CA 1
ATOM 2486 C C . PHE A 1 326 ? -17.271 14.903 10.283 1.00 45.57 351 PHE B C 1
ATOM 2487 O O . PHE A 1 326 ? -17.663 14.103 9.424 1.00 45.77 351 PHE B O 1
ATOM 2495 N N . ARG A 1 327 ? -16.574 16.020 9.992 1.00 46.07 352 ARG B N 1
ATOM 2496 C CA . ARG A 1 327 ? -16.340 16.434 8.613 1.00 46.25 352 ARG B CA 1
ATOM 2497 C C . ARG A 1 327 ? -14.903 16.942 8.377 1.00 39.54 352 ARG B C 1
ATOM 2498 O O . ARG A 1 327 ? -14.685 17.520 7.323 1.00 45.09 352 ARG B O 1
ATOM 2506 N N . ALA A 1 328 ? -13.960 16.701 9.320 1.00 39.82 353 ALA B N 1
ATOM 2507 C CA . ALA A 1 328 ? -12.534 17.041 9.168 1.00 39.49 353 ALA B CA 1
ATOM 2508 C C . ALA A 1 328 ? -11.781 15.896 8.478 1.00 30.47 353 ALA B C 1
ATOM 2509 O O . ALA A 1 328 ? -11.270 14.994 9.140 1.00 40.24 353 ALA B O 1
ATOM 2511 N N . ALA A 1 329 ? -11.886 15.846 7.155 1.00 34.31 354 ALA B N 1
ATOM 2512 C CA . ALA A 1 329 ? -11.311 14.784 6.378 1.00 36.13 354 ALA B CA 1
ATOM 2513 C C . ALA A 1 329 ? -9.784 14.960 6.441 1.00 38.11 354 ALA B C 1
ATOM 2514 O O . ALA A 1 329 ? -9.286 15.982 5.987 1.00 31.44 354 ALA B O 1
ATOM 2516 N N . ASN A 1 330 ? -9.093 13.991 7.059 1.00 38.49 355 ASN B N 1
ATOM 2517 C CA . ASN A 1 330 ? -7.644 13.812 6.928 1.00 34.47 355 ASN B CA 1
ATOM 2518 C C . ASN A 1 330 ? -7.216 13.780 5.462 1.00 32.63 355 ASN B C 1
ATOM 2519 O O . ASN A 1 330 ? -7.620 12.916 4.666 1.00 34.60 355 ASN B O 1
ATOM 2524 N N . ILE A 1 331 ? -6.314 14.704 5.071 1.00 27.89 356 ILE B N 1
ATOM 2525 C CA . ILE A 1 331 ? -5.806 14.716 3.710 1.00 28.21 356 ILE B CA 1
ATOM 2526 C C . ILE A 1 331 ? -4.329 14.290 3.639 1.00 27.93 356 ILE B C 1
ATOM 2527 O O . ILE A 1 331 ? -3.690 14.526 2.603 1.00 29.79 356 ILE B O 1
ATOM 2532 N N . VAL A 1 332 ? -3.839 13.657 4.699 1.00 28.68 357 VAL B N 1
ATOM 2533 C CA . VAL A 1 332 ? -2.508 13.038 4.730 1.00 31.26 357 VAL B CA 1
ATOM 2534 C C . VAL A 1 332 ? -1.453 14.083 4.439 1.00 31.32 357 VAL B C 1
ATOM 2535 O O . VAL A 1 332 ? -0.611 13.974 3.551 1.00 28.59 357 VAL B O 1
ATOM 2539 N N . ASN A 1 333 ? -1.500 15.129 5.252 1.00 29.81 358 ASN B N 1
ATOM 2540 C CA . ASN A 1 333 ? -0.638 16.242 5.041 1.00 27.70 358 ASN B CA 1
ATOM 2541 C C . ASN A 1 333 ? -0.147 16.749 6.389 1.00 24.86 358 ASN B C 1
ATOM 2542 O O . ASN A 1 333 ? -0.895 17.432 7.097 1.00 25.37 358 ASN B O 1
ATOM 2547 N N . HIS A 1 334 ? 1.071 16.332 6.774 1.00 22.75 359 HIS B N 1
ATOM 2548 C CA . HIS A 1 334 ? 1.493 16.460 8.145 1.00 20.82 359 HIS B CA 1
ATOM 2549 C C . HIS A 1 334 ? 2.793 17.242 8.251 1.00 23.98 359 HIS B C 1
ATOM 2550 O O . HIS A 1 334 ? 3.616 17.191 7.355 1.00 23.95 359 HIS B O 1
ATOM 2557 N N . TYR A 1 335 ? 2.931 17.977 9.349 1.00 22.46 360 TYR B N 1
ATOM 2558 C CA . TYR A 1 335 ? 4.145 18.638 9.747 1.00 22.99 360 TYR B CA 1
ATOM 2559 C C . TYR A 1 335 ? 4.697 17.946 10.987 1.00 26.06 360 TYR B C 1
ATOM 2560 O O . TYR A 1 335 ? 3.938 17.614 11.897 1.00 24.32 360 TYR B O 1
ATOM 2569 N N . TYR A 1 336 ? 6.024 17.794 11.028 1.00 23.50 361 TYR B N 1
ATOM 2570 C CA . TYR A 1 336 ? 6.703 17.385 12.248 1.00 26.21 361 TYR B CA 1
ATOM 2571 C C . TYR A 1 336 ? 7.904 18.271 12.493 1.00 26.82 361 TYR B C 1
ATOM 2572 O O . TYR A 1 336 ? 8.579 18.717 11.554 1.00 25.01 361 TYR B O 1
ATOM 2581 N N . SER A 1 337 ? 8.149 18.538 13.778 1.00 24.99 362 SER B N 1
ATOM 2582 C CA . SER A 1 337 ? 9.445 19.021 14.206 1.00 25.54 362 SER B CA 1
ATOM 2583 C C . SER A 1 337 ? 10.486 17.928 14.074 1.00 26.13 362 SER B C 1
ATOM 2584 O O . SER A 1 337 ? 10.184 16.725 14.179 1.00 25.59 362 SER B O 1
ATOM 2587 N N . PHE A 1 338 ? 11.741 18.349 13.850 1.00 23.82 363 PHE B N 1
ATOM 2588 C CA . PHE A 1 338 ? 12.811 17.368 13.836 1.00 29.69 363 PHE B CA 1
ATOM 2589 C C . PHE A 1 338 ? 12.982 16.721 15.216 1.00 29.93 363 PHE B C 1
ATOM 2590 O O . PHE A 1 338 ? 13.273 15.532 15.281 1.00 28.26 363 PHE B O 1
ATOM 2598 N N . LYS A 1 339 ? 12.781 17.521 16.282 1.00 30.51 364 LYS B N 1
ATOM 2599 C CA . LYS A 1 339 ? 12.840 17.016 17.641 1.00 35.06 364 LYS B CA 1
ATOM 2600 C C . LYS A 1 339 ? 11.876 15.842 17.848 1.00 35.17 364 LYS B C 1
ATOM 2601 O O . LYS A 1 339 ? 12.221 14.835 18.482 1.00 31.01 364 LYS B O 1
ATOM 2607 N N . PHE A 1 340 ? 10.681 15.917 17.257 1.00 28.58 365 PHE B N 1
ATOM 2608 C CA . PHE A 1 340 ? 9.786 14.769 17.287 1.00 33.66 365 PHE B CA 1
ATOM 2609 C C . PHE A 1 340 ? 10.432 13.505 16.712 1.00 34.87 365 PHE B C 1
ATOM 2610 O O . PHE A 1 340 ? 10.268 12.404 17.257 1.00 31.21 365 PHE B O 1
ATOM 2618 N N . PHE A 1 341 ? 11.128 13.621 15.575 1.00 30.74 366 PHE B N 1
ATOM 2619 C CA . PHE A 1 341 ? 11.746 12.471 14.944 1.00 29.08 366 PHE B CA 1
ATOM 2620 C C . PHE A 1 341 ? 12.897 11.942 15.797 1.00 34.88 366 PHE B C 1
ATOM 2621 O O . PHE A 1 341 ? 13.193 10.755 15.762 1.00 31.67 366 PHE B O 1
ATOM 2629 N N . GLU A 1 342 ? 13.515 12.791 16.627 1.00 32.84 367 GLU B N 1
ATOM 2630 C CA . GLU A 1 342 ? 14.618 12.321 17.459 1.00 35.02 367 GLU B CA 1
ATOM 2631 C C . GLU A 1 342 ? 14.133 11.406 18.591 1.00 37.71 367 GLU B C 1
ATOM 2632 O O . GLU A 1 342 ? 14.944 10.772 19.242 1.00 41.24 367 GLU B O 1
ATOM 2638 N N . SER A 1 343 ? 12.824 11.304 18.789 1.00 40.55 368 SER B N 1
ATOM 2639 C CA . SER A 1 343 ? 12.273 10.496 19.863 1.00 44.42 368 SER B CA 1
ATOM 2640 C C . SER A 1 343 ? 11.707 9.172 19.343 1.00 41.90 368 SER B C 1
ATOM 2641 O O . SER A 1 343 ? 11.111 8.446 20.127 1.00 40.92 368 SER B O 1
ATOM 2644 N N . ILE A 1 344 ? 11.863 8.867 18.038 1.00 36.73 369 ILE B N 1
ATOM 2645 C CA . ILE A 1 344 ? 11.145 7.753 17.414 1.00 35.28 369 ILE B CA 1
ATOM 2646 C C . ILE A 1 344 ? 11.370 6.450 18.200 1.00 39.28 369 ILE B C 1
ATOM 2647 O O . ILE A 1 344 ? 10.434 5.688 18.406 1.00 37.99 369 ILE B O 1
ATOM 2652 N N . GLU A 1 345 ? 12.612 6.217 18.622 1.00 37.72 370 GLU B N 1
ATOM 2653 C CA . GLU A 1 345 ? 13.023 4.985 19.292 1.00 46.17 370 GLU B CA 1
ATOM 2654 C C . GLU A 1 345 ? 12.180 4.710 20.538 1.00 43.92 370 GLU B C 1
ATOM 2655 O O . GLU A 1 345 ? 11.990 3.557 20.909 1.00 44.41 370 GLU B O 1
ATOM 2661 N N . LEU A 1 346 ? 11.707 5.761 21.212 1.00 45.99 371 LEU B N 1
ATOM 2662 C CA . LEU A 1 346 ? 10.981 5.597 22.461 1.00 47.65 371 LEU B CA 1
ATOM 2663 C C . LEU A 1 346 ? 9.531 5.175 22.235 1.00 49.15 371 LEU B C 1
ATOM 2664 O O . LEU A 1 346 ? 8.843 4.841 23.203 1.00 49.79 371 LEU B O 1
ATOM 2669 N N . TRP A 1 347 ? 9.011 5.235 20.996 1.00 37.53 372 TRP B N 1
ATOM 2670 C CA . TRP A 1 347 ? 7.591 5.002 20.851 1.00 35.53 372 TRP B CA 1
ATOM 2671 C C . TRP A 1 347 ? 7.204 4.221 19.600 1.00 33.83 372 TRP B C 1
ATOM 2672 O O . TRP A 1 347 ? 6.050 3.867 19.501 1.00 34.71 372 TRP B O 1
ATOM 2683 N N . ALA A 1 348 ? 8.152 3.887 18.704 1.00 34.46 373 ALA B N 1
ATOM 2684 C CA . ALA A 1 348 ? 7.836 3.248 17.432 1.00 34.39 373 ALA B CA 1
ATOM 2685 C C . ALA A 1 348 ? 7.194 1.883 17.677 1.00 39.34 373 ALA B C 1
ATOM 2686 O O . ALA A 1 348 ? 6.255 1.495 16.964 1.00 35.77 373 ALA B O 1
ATOM 2688 N N . HIS A 1 349 ? 7.678 1.216 18.729 1.00 38.45 374 HIS B N 1
ATOM 2689 C CA . HIS A 1 349 ? 7.145 -0.064 19.184 1.00 41.89 374 HIS B CA 1
ATOM 2690 C C . HIS A 1 349 ? 5.776 0.067 19.860 1.00 43.01 374 HIS B C 1
ATOM 2691 O O . HIS A 1 349 ? 5.116 -0.942 20.062 1.00 44.99 374 HIS B O 1
ATOM 2698 N N . LYS A 1 350 ? 5.342 1.276 20.248 1.00 41.31 375 LYS B N 1
ATOM 2699 C CA . LYS A 1 350 ? 4.051 1.434 20.905 1.00 41.46 375 LYS B CA 1
ATOM 2700 C C . LYS A 1 350 ? 2.936 1.574 19.872 1.00 40.77 375 LYS B C 1
ATOM 2701 O O . LYS A 1 350 ? 1.767 1.617 20.240 1.00 38.75 375 LYS B O 1
ATOM 2707 N N . LEU A 1 351 ? 3.270 1.717 18.573 1.00 38.71 376 LEU B N 1
ATOM 2708 C CA . LEU A 1 351 ? 2.232 1.924 17.569 1.00 35.55 376 LEU B CA 1
ATOM 2709 C C . LEU A 1 351 ? 1.455 0.627 17.330 1.00 37.64 376 LEU B C 1
ATOM 2710 O O . LEU A 1 351 ? 2.053 -0.427 17.175 1.00 37.21 376 LEU B O 1
ATOM 2715 N N . PRO A 1 352 ? 0.114 0.703 17.193 1.00 37.46 377 PRO B N 1
ATOM 2716 C CA . PRO A 1 352 ? -0.717 -0.483 16.934 1.00 39.86 377 PRO B CA 1
ATOM 2717 C C . PRO A 1 352 ? -0.586 -1.080 15.533 1.00 40.64 377 PRO B C 1
ATOM 2718 O O . PRO A 1 352 ? -0.225 -0.393 14.576 1.00 39.26 377 PRO B O 1
ATOM 2722 N N . HIS A 1 353 ? -0.912 -2.376 15.394 1.00 33.90 378 HIS B N 1
ATOM 2723 C CA . HIS A 1 353 ? -1.087 -2.937 14.066 1.00 32.79 378 HIS B CA 1
ATOM 2724 C C . HIS A 1 353 ? -2.572 -3.077 13.748 1.00 36.49 378 HIS B C 1
ATOM 2725 O O . HIS A 1 353 ? -3.311 -3.649 14.541 1.00 39.02 378 HIS B O 1
ATOM 2732 N N . HIS A 1 354 ? -2.963 -2.552 12.587 1.00 32.96 379 HIS B N 1
ATOM 2733 C CA . HIS A 1 354 ? -4.299 -2.621 12.034 1.00 37.47 379 HIS B CA 1
ATOM 2734 C C . HIS A 1 354 ? -4.389 -3.878 11.180 1.00 35.96 379 HIS B C 1
ATOM 2735 O O . HIS A 1 354 ? -3.507 -4.149 10.386 1.00 33.26 379 HIS B O 1
ATOM 2742 N N . VAL A 1 355 ? -5.480 -4.637 11.338 1.00 38.27 380 VAL B N 1
ATOM 2743 C CA . VAL A 1 355 ? -5.712 -5.858 10.571 1.00 36.84 380 VAL B CA 1
ATOM 2744 C C . VAL A 1 355 ? -6.520 -5.572 9.321 1.00 42.00 380 VAL B C 1
ATOM 2745 O O . VAL A 1 355 ? -7.576 -4.927 9.369 1.00 39.99 380 VAL B O 1
ATOM 2749 N N . ALA A 1 356 ? -6.011 -6.090 8.202 1.00 38.89 381 ALA B N 1
ATOM 2750 C CA . ALA A 1 356 ? -6.760 -6.156 6.963 1.00 41.16 381 ALA B CA 1
ATOM 2751 C C . ALA A 1 356 ? -6.832 -7.611 6.508 1.00 47.16 381 ALA B C 1
ATOM 2752 O O . ALA A 1 356 ? -5.790 -8.211 6.232 1.00 39.38 381 ALA B O 1
ATOM 2754 N N . ARG A 1 357 ? -8.060 -8.146 6.369 1.00 46.75 382 ARG B N 1
ATOM 2755 C CA . ARG A 1 357 ? -8.244 -9.505 5.874 1.00 47.05 382 ARG B CA 1
ATOM 2756 C C . ARG A 1 357 ? -8.062 -9.493 4.369 1.00 46.93 382 ARG B C 1
ATOM 2757 O O . ARG A 1 357 ? -8.585 -8.602 3.714 1.00 52.97 382 ARG B O 1
ATOM 2765 N N . LYS A 1 358 ? -7.289 -10.453 3.827 1.00 42.11 383 LYS B N 1
ATOM 2766 C CA . LYS A 1 358 ? -6.913 -10.410 2.427 1.00 45.91 383 LYS B CA 1
ATOM 2767 C C . LYS A 1 358 ? -6.865 -11.813 1.829 1.00 46.64 383 LYS B C 1
ATOM 2768 O O . LYS A 1 358 ? -6.650 -12.805 2.527 1.00 41.67 383 LYS B O 1
ATOM 2774 N N . LYS A 1 359 ? -7.031 -11.853 0.504 1.00 47.02 384 LYS B N 1
ATOM 2775 C CA . LYS A 1 359 ? -6.710 -13.007 -0.312 1.00 49.60 384 LYS B CA 1
ATOM 2776 C C . LYS A 1 359 ? -5.226 -12.913 -0.651 1.00 49.15 384 LYS B C 1
ATOM 2777 O O . LYS A 1 359 ? -4.826 -12.048 -1.430 1.00 49.54 384 LYS B O 1
ATOM 2783 N N . ILE A 1 360 ? -4.424 -13.792 -0.027 1.00 44.95 385 ILE B N 1
ATOM 2784 C CA . ILE A 1 360 ? -2.972 -13.795 -0.144 1.00 43.06 385 ILE B CA 1
ATOM 2785 C C . ILE A 1 360 ? -2.600 -15.024 -0.961 1.00 42.74 385 ILE B C 1
ATOM 2786 O O . ILE A 1 360 ? -2.751 -16.157 -0.482 1.00 44.92 385 ILE B O 1
ATOM 2791 N N . PRO A 1 361 ? -2.144 -14.847 -2.220 1.00 45.57 386 PRO B N 1
ATOM 2792 C CA . PRO A 1 361 ? -1.694 -15.977 -3.036 1.00 47.53 386 PRO B CA 1
ATOM 2793 C C . PRO A 1 361 ? -0.550 -16.703 -2.335 1.00 49.31 386 PRO B C 1
ATOM 2794 O O . PRO A 1 361 ? 0.355 -16.067 -1.785 1.00 44.41 386 PRO B O 1
ATOM 2798 N N . CYS A 1 362 ? -0.624 -18.034 -2.326 1.00 46.09 387 CYS B N 1
ATOM 2799 C CA . CYS A 1 362 ? 0.307 -18.811 -1.526 1.00 49.17 387 CYS B CA 1
ATOM 2800 C C . CYS A 1 362 ? 0.362 -20.250 -2.044 1.00 49.06 387 CYS B C 1
ATOM 2801 O O . CYS A 1 362 ? -0.177 -20.558 -3.110 1.00 52.01 387 CYS B O 1
ATOM 2804 N N . ILE A 1 363 ? 1.044 -21.114 -1.291 1.00 47.48 388 ILE B N 1
ATOM 2805 C CA . ILE A 1 363 ? 1.219 -22.517 -1.625 1.00 54.59 388 ILE B CA 1
ATOM 2806 C C . ILE A 1 363 ? 0.094 -23.319 -0.977 1.00 59.84 388 ILE B C 1
ATOM 2807 O O . ILE A 1 363 ? -0.142 -23.144 0.213 1.00 59.90 388 ILE B O 1
ATOM 2812 N N . LYS A 1 364 ? -0.572 -24.185 -1.767 1.00 68.81 389 LYS B N 1
ATOM 2813 C CA . LYS A 1 364 ? -1.617 -25.074 -1.261 1.00 77.33 389 LYS B CA 1
ATOM 2814 C C . LYS A 1 364 ? -0.998 -26.021 -0.231 1.00 84.92 389 LYS B C 1
ATOM 2815 O O . LYS A 1 364 ? -0.386 -27.018 -0.612 1.00 78.45 389 LYS B O 1
ATOM 2818 N N . GLU A 1 365 ? -1.172 -25.682 1.064 1.00 90.34 390 GLU B N 1
ATOM 2819 C CA . GLU A 1 365 ? -0.304 -26.130 2.151 1.00 91.39 390 GLU B CA 1
ATOM 2820 C C . GLU A 1 365 ? -0.348 -27.655 2.270 1.00 90.92 390 GLU B C 1
ATOM 2821 O O . GLU A 1 365 ? -1.064 -28.197 3.104 1.00 87.29 390 GLU B O 1
ATOM 2823 N N . GLY A 1 366 ? 0.465 -28.327 1.443 1.00 94.40 391 GLY B N 1
ATOM 2824 C CA . GLY A 1 366 ? 0.342 -29.752 1.180 1.00 86.12 391 GLY B CA 1
ATOM 2825 C C . GLY A 1 366 ? 0.955 -30.110 -0.174 1.00 91.05 391 GLY B C 1
ATOM 2826 O O . GLY A 1 366 ? 2.066 -30.630 -0.225 1.00 84.20 391 GLY B O 1
ATOM 2827 N N . THR A 1 367 ? 0.230 -29.802 -1.265 1.00 95.10 392 THR B N 1
ATOM 2828 C CA . THR A 1 367 ? 0.711 -30.014 -2.628 1.00 93.81 392 THR B CA 1
ATOM 2829 C C . THR A 1 367 ? 2.004 -29.233 -2.877 1.00 92.69 392 THR B C 1
ATOM 2830 O O . THR A 1 367 ? 2.969 -29.782 -3.414 1.00 82.32 392 THR B O 1
ATOM 2834 N N . GLY A 1 368 ? 1.988 -27.940 -2.511 1.00 81.34 393 GLY B N 1
ATOM 2835 C CA . GLY A 1 368 ? 3.003 -26.984 -2.930 1.00 73.77 393 GLY B CA 1
ATOM 2836 C C . GLY A 1 368 ? 2.622 -26.279 -4.231 1.00 74.57 393 GLY B C 1
ATOM 2837 O O . GLY A 1 368 ? 3.439 -25.572 -4.823 1.00 74.09 393 GLY B O 1
ATOM 2838 N N . GLU A 1 369 ? 1.376 -26.500 -4.676 1.00 73.96 394 GLU B N 1
ATOM 2839 C CA . GLU A 1 369 ? 0.814 -25.817 -5.829 1.00 70.61 394 GLU B CA 1
ATOM 2840 C C . GLU A 1 369 ? 0.506 -24.376 -5.427 1.00 68.78 394 GLU B C 1
ATOM 2841 O O . GLU A 1 369 ? -0.091 -24.157 -4.369 1.00 57.62 394 GLU B O 1
ATOM 2843 N N . PHE A 1 370 ? 0.951 -23.418 -6.260 1.00 65.22 395 PHE B N 1
ATOM 2844 C CA . PHE A 1 370 ? 0.653 -22.003 -6.090 1.00 63.59 395 PHE B CA 1
ATOM 2845 C C . PHE A 1 370 ? -0.814 -21.760 -6.423 1.00 71.72 395 PHE B C 1
ATOM 2846 O O . PHE A 1 370 ? -1.272 -22.156 -7.491 1.00 79.70 395 PHE B O 1
ATOM 2848 N N . PHE A 1 371 ? -1.558 -21.117 -5.518 1.00 73.16 396 PHE B N 1
ATOM 2849 C CA . PHE A 1 371 ? -2.960 -20.861 -5.802 1.00 79.86 396 PHE B CA 1
ATOM 2850 C C . PHE A 1 371 ? -3.378 -19.483 -5.281 1.00 77.45 396 PHE B C 1
ATOM 2851 O O . PHE A 1 371 ? -2.985 -19.072 -4.183 1.00 63.30 396 PHE B O 1
ATOM 2859 N N . LYS A 1 372 ? -4.146 -18.770 -6.126 1.00 73.12 397 LYS B N 1
ATOM 2860 C CA . LYS A 1 372 ? -4.874 -17.577 -5.730 1.00 68.22 397 LYS B CA 1
ATOM 2861 C C . LYS A 1 372 ? -6.150 -18.054 -5.037 1.00 62.07 397 LYS B C 1
ATOM 2862 O O . LYS A 1 372 ? -6.953 -18.756 -5.636 1.00 65.22 397 LYS B O 1
ATOM 2864 N N . PRO A 1 373 ? -6.346 -17.775 -3.727 1.00 58.97 398 PRO B N 1
ATOM 2865 C CA . PRO A 1 373 ? -7.541 -18.234 -3.015 1.00 53.63 398 PRO B CA 1
ATOM 2866 C C . PRO A 1 373 ? -8.802 -17.467 -3.412 1.00 59.51 398 PRO B C 1
ATOM 2867 O O . PRO A 1 373 ? -8.724 -16.308 -3.842 1.00 53.04 398 PRO B O 1
ATOM 2871 N N . GLU A 1 374 ? -9.953 -18.125 -3.191 1.00 60.21 399 GLU B N 1
ATOM 2872 C CA . GLU A 1 374 ? -11.258 -17.633 -3.613 1.00 61.37 399 GLU B CA 1
ATOM 2873 C C . GLU A 1 374 ? -11.827 -16.675 -2.563 1.00 54.87 399 GLU B C 1
ATOM 2874 O O . GLU A 1 374 ? -12.442 -15.668 -2.906 1.00 56.61 399 GLU B O 1
ATOM 2880 N N . LYS A 1 375 ? -11.631 -17.012 -1.283 1.00 49.13 400 LYS B N 1
ATOM 2881 C CA . LYS A 1 375 ? -11.975 -16.135 -0.176 1.00 46.59 400 LYS B CA 1
ATOM 2882 C C . LYS A 1 375 ? -10.731 -15.791 0.646 1.00 48.29 400 LYS B C 1
ATOM 2883 O O . LYS A 1 375 ? -9.734 -16.521 0.574 1.00 43.07 400 LYS B O 1
ATOM 2889 N N . PRO A 1 376 ? -10.761 -14.687 1.442 1.00 45.79 401 PRO B N 1
ATOM 2890 C CA . PRO A 1 376 ? -9.666 -14.320 2.343 1.00 43.80 401 PRO B CA 1
ATOM 2891 C C . PRO A 1 376 ? -9.170 -15.500 3.172 1.00 41.42 401 PRO B C 1
ATOM 2892 O O . PRO A 1 376 ? -9.905 -16.056 3.990 1.00 35.85 401 PRO B O 1
ATOM 2896 N N . ASN A 1 377 ? -7.875 -15.799 2.993 1.00 38.91 402 ASN B N 1
ATOM 2897 C CA . ASN A 1 377 ? -7.200 -16.891 3.678 1.00 36.79 402 ASN B CA 1
ATOM 2898 C C . ASN A 1 377 ? -6.288 -16.350 4.787 1.00 39.92 402 ASN B C 1
ATOM 2899 O O . ASN A 1 377 ? -5.792 -17.116 5.611 1.00 37.45 402 ASN B O 1
ATOM 2904 N N . GLY A 1 378 ? -6.098 -15.028 4.863 1.00 39.88 403 GLY B N 1
ATOM 2905 C CA . GLY A 1 378 ? -5.316 -14.486 5.957 1.00 35.66 403 GLY B CA 1
ATOM 2906 C C . GLY A 1 378 ? -5.426 -12.968 6.064 1.00 39.79 403 GLY B C 1
ATOM 2907 O O . GLY A 1 378 ? -6.390 -12.365 5.586 1.00 34.76 403 GLY B O 1
ATOM 2908 N N . ILE A 1 379 ? -4.410 -12.381 6.700 1.00 34.21 404 ILE B N 1
ATOM 2909 C CA . ILE A 1 379 ? -4.436 -10.989 7.144 1.00 32.78 404 ILE B CA 1
ATOM 2910 C C . ILE A 1 379 ? -3.073 -10.359 6.889 1.00 35.17 404 ILE B C 1
ATOM 2911 O O . ILE A 1 379 ? -2.061 -11.033 6.949 1.00 32.03 404 ILE B O 1
ATOM 2916 N N . LYS A 1 380 ? -3.080 -9.051 6.596 1.00 33.84 405 LYS B N 1
ATOM 2917 C CA . LYS A 1 380 ? -1.886 -8.232 6.622 1.00 36.75 405 LYS B CA 1
ATOM 2918 C C . LYS A 1 380 ? -2.087 -7.238 7.754 1.00 33.04 405 LYS B C 1
ATOM 2919 O O . LYS A 1 380 ? -3.212 -6.833 8.084 1.00 36.05 405 LYS B O 1
ATOM 2925 N N . LEU A 1 381 ? -0.957 -6.888 8.344 1.00 29.71 406 LEU B N 1
ATOM 2926 C CA . LEU A 1 381 ? -0.864 -5.960 9.445 1.00 29.60 406 LEU B CA 1
ATOM 2927 C C . LEU A 1 381 ? -0.193 -4.686 8.944 1.00 34.55 406 LEU B C 1
ATOM 2928 O O . LEU A 1 381 ? 0.725 -4.735 8.118 1.00 30.72 406 LEU B O 1
ATOM 2933 N N . GLU A 1 382 ? -0.712 -3.557 9.433 1.00 35.71 407 GLU B N 1
ATOM 2934 C CA . GLU A 1 382 ? -0.263 -2.253 8.964 1.00 35.51 407 GLU B CA 1
ATOM 2935 C C . GLU A 1 382 ? -0.270 -1.271 10.114 1.00 34.83 407 GLU B C 1
ATOM 2936 O O . GLU A 1 382 ? -1.151 -1.309 10.978 1.00 35.68 407 GLU B O 1
ATOM 2942 N N . GLN A 1 383 ? 0.725 -0.375 10.113 1.00 33.06 408 GLN B N 1
ATOM 2943 C CA . GLN A 1 383 ? 0.723 0.738 11.049 1.00 33.16 408 GLN B CA 1
ATOM 2944 C C . GLN A 1 383 ? 0.344 1.986 10.258 1.00 28.52 408 GLN B C 1
ATOM 2945 O O . GLN A 1 383 ? 0.532 2.045 9.047 1.00 28.02 408 GLN B O 1
ATOM 2951 N N . PHE A 1 384 ? -0.290 2.940 10.952 1.00 30.18 409 PHE B N 1
ATOM 2952 C CA . PHE A 1 384 ? -0.835 4.124 10.300 1.00 32.22 409 PHE B CA 1
ATOM 2953 C C . PHE A 1 384 ? -0.125 5.377 10.825 1.00 25.27 409 PHE B C 1
ATOM 2954 O O . PHE A 1 384 ? 0.155 5.535 12.019 1.00 30.15 409 PHE B O 1
ATOM 2962 N N . VAL A 1 385 ? 0.244 6.238 9.880 1.00 29.72 410 VAL B N 1
ATOM 2963 C CA . VAL A 1 385 ? 1.088 7.397 10.143 1.00 28.19 410 VAL B CA 1
ATOM 2964 C C . VAL A 1 385 ? 0.477 8.272 11.253 1.00 25.11 410 VAL B C 1
ATOM 2965 O O . VAL A 1 385 ? 1.169 8.784 12.128 1.00 28.66 410 VAL B O 1
ATOM 2969 N N . PHE A 1 386 ? -0.858 8.370 11.285 1.00 30.86 411 PHE B N 1
ATOM 2970 C CA . PHE A 1 386 ? -1.489 9.270 12.235 1.00 31.78 411 PHE B CA 1
ATOM 2971 C C . PHE A 1 386 ? -1.590 8.694 13.642 1.00 34.26 411 PHE B C 1
ATOM 2972 O O . PHE A 1 386 ? -2.093 9.371 14.533 1.00 32.32 411 PHE B O 1
ATOM 2980 N N . ASP A 1 387 ? -1.152 7.449 13.871 1.00 34.09 412 ASP B N 1
ATOM 2981 C CA . ASP A 1 387 ? -1.283 6.872 15.209 1.00 35.70 412 ASP B CA 1
ATOM 2982 C C . ASP A 1 387 ? -0.282 7.456 16.197 1.00 34.78 412 ASP B C 1
ATOM 2983 O O . ASP A 1 387 ? -0.266 7.091 17.358 1.00 36.72 412 ASP B O 1
ATOM 2988 N N . VAL A 1 388 ? 0.568 8.394 15.771 1.00 31.24 413 VAL B N 1
ATOM 2989 C CA . VAL A 1 388 ? 1.339 9.163 16.724 1.00 32.44 413 VAL B CA 1
ATOM 2990 C C . VAL A 1 388 ? 0.499 10.280 17.354 1.00 29.96 413 VAL B C 1
ATOM 2991 O O . VAL A 1 388 ? 0.977 10.915 18.288 1.00 34.74 413 VAL B O 1
ATOM 2995 N N . PHE A 1 389 ? -0.669 10.609 16.810 1.00 32.62 414 PHE B N 1
ATOM 2996 C CA . PHE A 1 389 ? -1.307 11.843 17.268 1.00 35.15 414 PHE B CA 1
ATOM 2997 C C . PHE A 1 389 ? -1.570 11.800 18.794 1.00 38.04 414 PHE B C 1
ATOM 2998 O O . PHE A 1 389 ? -1.268 12.766 19.504 1.00 34.84 414 PHE B O 1
ATOM 3006 N N . PRO A 1 390 ? -2.048 10.682 19.399 1.00 40.04 415 PRO B N 1
ATOM 3007 C CA . PRO A 1 390 ? -2.140 10.577 20.882 1.00 33.84 415 PRO B CA 1
ATOM 3008 C C . PRO A 1 390 ? -0.907 10.609 21.781 1.00 36.03 415 PRO B C 1
ATOM 3009 O O . PRO A 1 390 ? -1.020 10.836 22.990 1.00 45.42 415 PRO B O 1
ATOM 3013 N N . MET A 1 391 ? 0.291 10.479 21.234 1.00 39.11 416 MET B N 1
ATOM 3014 C CA . MET A 1 391 ? 1.509 10.678 22.004 1.00 37.15 416 MET B CA 1
ATOM 3015 C C . MET A 1 391 ? 1.778 12.170 22.259 1.00 41.08 416 MET B C 1
ATOM 3016 O O . MET A 1 391 ? 2.747 12.515 22.969 1.00 37.92 416 MET B O 1
ATOM 3021 N N . THR A 1 392 ? 1.009 13.021 21.543 1.00 42.36 417 THR B N 1
ATOM 3022 C CA . THR A 1 392 ? 1.271 14.450 21.480 1.00 35.71 417 THR B CA 1
ATOM 3023 C C . THR A 1 392 ? 0.270 15.220 22.350 1.00 28.70 417 THR B C 1
ATOM 3024 O O . THR A 1 392 ? -0.939 15.152 22.117 1.00 31.75 417 THR B O 1
ATOM 3028 N N . PRO A 1 393 ? 0.771 16.081 23.262 1.00 33.71 418 PRO B N 1
ATOM 3029 C CA . PRO A 1 393 ? -0.094 16.953 24.042 1.00 36.23 418 PRO B CA 1
ATOM 3030 C C . PRO A 1 393 ? -0.876 17.835 23.076 1.00 42.19 418 PRO B C 1
ATOM 3031 O O . PRO A 1 393 ? -0.304 18.296 22.090 1.00 35.88 418 PRO B O 1
ATOM 3035 N N . LEU A 1 394 ? -2.150 18.079 23.392 1.00 42.73 419 LEU B N 1
ATOM 3036 C CA . LEU A 1 394 ? -3.064 18.931 22.645 1.00 48.69 419 LEU B CA 1
ATOM 3037 C C . LEU A 1 394 ? -2.425 20.297 22.314 1.00 48.14 419 LEU B C 1
ATOM 3038 O O . LEU A 1 394 ? -2.659 20.866 21.238 1.00 41.04 419 LEU B O 1
ATOM 3043 N N . GLU A 1 395 ? -1.579 20.808 23.216 1.00 40.46 420 GLU B N 1
ATOM 3044 C CA . GLU A 1 395 ? -0.973 22.114 23.037 1.00 42.87 420 GLU B CA 1
ATOM 3045 C C . GLU A 1 395 ? 0.201 22.042 22.059 1.00 45.64 420 GLU B C 1
ATOM 3046 O O . GLU A 1 395 ? 0.735 23.087 21.707 1.00 39.19 420 GLU B O 1
ATOM 3052 N N . LYS A 1 396 ? 0.648 20.827 21.684 1.00 40.47 421 LYS B N 1
ATOM 3053 C CA . LYS A 1 396 ? 1.787 20.659 20.783 1.00 44.60 421 LYS B CA 1
ATOM 3054 C C . LYS A 1 396 ? 1.291 20.096 19.448 1.00 36.05 421 LYS B C 1
ATOM 3055 O O . LYS A 1 396 ? 2.103 19.530 18.701 1.00 33.57 421 LYS B O 1
ATOM 3061 N N . PHE A 1 397 ? -0.031 20.217 19.232 1.00 31.90 422 PHE B N 1
ATOM 3062 C CA . PHE A 1 397 ? -0.767 19.745 18.060 1.00 32.98 422 PHE B CA 1
ATOM 3063 C C . PHE A 1 397 ? -1.602 20.876 17.430 1.00 36.75 422 PHE B C 1
ATOM 3064 O O . PHE A 1 397 ? -2.287 21.647 18.114 1.00 34.98 422 PHE B O 1
ATOM 3072 N N . ALA A 1 398 ? -1.635 20.926 16.094 1.00 31.03 423 ALA B N 1
ATOM 3073 C CA . ALA A 1 398 ? -2.526 21.827 15.350 1.00 35.33 423 ALA B CA 1
ATOM 3074 C C . ALA A 1 398 ? -3.171 21.127 14.147 1.00 32.49 423 ALA B C 1
ATOM 3075 O O . ALA A 1 398 ? -2.487 20.372 13.462 1.00 29.15 423 ALA B O 1
ATOM 3077 N N . CYS A 1 399 ? -4.504 21.302 13.934 1.00 32.44 424 CYS B N 1
ATOM 3078 C CA . CYS A 1 399 ? -5.294 20.796 12.815 1.00 32.29 424 CYS B CA 1
ATOM 3079 C C . CYS A 1 399 ? -5.876 21.988 12.066 1.00 37.99 424 CYS B C 1
ATOM 3080 O O . CYS A 1 399 ? -6.701 22.715 12.631 1.00 36.61 424 CYS B O 1
ATOM 3083 N N . ILE A 1 400 ? -5.463 22.168 10.811 1.00 32.54 425 ILE B N 1
ATOM 3084 C CA . ILE A 1 400 ? -5.846 23.342 10.020 1.00 30.04 425 ILE B CA 1
ATOM 3085 C C . ILE A 1 400 ? -6.706 22.923 8.850 1.00 34.13 425 ILE B C 1
ATOM 3086 O O . ILE A 1 400 ? -6.310 22.056 8.076 1.00 28.38 425 ILE B O 1
ATOM 3091 N N . GLU A 1 401 ? -7.879 23.571 8.722 1.00 30.23 426 GLU B N 1
ATOM 3092 C CA . GLU A 1 401 ? -8.715 23.448 7.566 1.00 28.32 426 GLU B CA 1
ATOM 3093 C C . GLU A 1 401 ? -8.142 24.291 6.417 1.00 27.42 426 GLU B C 1
ATOM 3094 O O . GLU A 1 401 ? -7.867 25.483 6.560 1.00 28.29 426 GLU B O 1
ATOM 3100 N N . VAL A 1 402 ? -8.036 23.626 5.258 1.00 26.80 427 VAL B N 1
ATOM 3101 C CA . VAL A 1 402 ? -7.662 24.237 3.994 1.00 25.73 427 VAL B CA 1
ATOM 3102 C C . VAL A 1 402 ? -8.766 23.979 2.975 1.00 26.40 427 VAL B C 1
ATOM 3103 O O . VAL A 1 402 ? -9.739 23.248 3.255 1.00 27.25 427 VAL B O 1
ATOM 3107 N N . ARG A 1 403 ? -8.601 24.603 1.801 1.00 26.66 428 ARG B N 1
ATOM 3108 C CA . ARG A 1 403 ? -9.589 24.524 0.731 1.00 26.73 428 ARG B CA 1
ATOM 3109 C C . ARG A 1 403 ? -9.335 23.303 -0.131 1.00 26.77 428 ARG B C 1
ATOM 3110 O O . ARG A 1 403 ? -8.286 23.200 -0.770 1.00 23.69 428 ARG B O 1
ATOM 3118 N N . ARG A 1 404 ? -10.311 22.394 -0.181 1.00 25.27 429 ARG B N 1
ATOM 3119 C CA . ARG A 1 404 ? -10.182 21.224 -1.044 1.00 25.30 429 ARG B CA 1
ATOM 3120 C C . ARG A 1 404 ? -9.743 21.550 -2.469 1.00 26.10 429 ARG B C 1
ATOM 3121 O O . ARG A 1 404 ? -8.843 20.897 -3.037 1.00 25.54 429 ARG B O 1
ATOM 3129 N N . GLU A 1 405 ? -10.402 22.540 -3.106 1.00 24.87 430 GLU B N 1
ATOM 3130 C CA . GLU A 1 405 ? -10.167 22.830 -4.521 1.00 26.98 430 GLU B CA 1
ATOM 3131 C C . GLU A 1 405 ? -8.737 23.337 -4.772 1.00 25.48 430 GLU B C 1
ATOM 3132 O O . GLU A 1 405 ? -8.287 23.464 -5.908 1.00 25.39 430 GLU B O 1
ATOM 3138 N N . ASP A 1 406 ? -8.053 23.748 -3.701 1.00 26.15 431 ASP B N 1
ATOM 3139 C CA . ASP A 1 406 ? -6.685 24.223 -3.856 1.00 26.67 431 ASP B CA 1
ATOM 3140 C C . ASP A 1 406 ? -5.669 23.199 -3.346 1.00 25.91 431 ASP B C 1
ATOM 3141 O O . ASP A 1 406 ? -4.485 23.405 -3.582 1.00 26.17 431 ASP B O 1
ATOM 3146 N N . GLU A 1 407 ? -6.072 22.217 -2.546 1.00 25.35 432 GLU B N 1
ATOM 3147 C CA . GLU A 1 407 ? -5.100 21.482 -1.751 1.00 25.17 432 GLU B CA 1
ATOM 3148 C C . GLU A 1 407 ? -5.258 19.968 -1.802 1.00 24.65 432 GLU B C 1
ATOM 3149 O O . GLU A 1 407 ? -4.375 19.278 -1.298 1.00 23.90 432 GLU B O 1
ATOM 3155 N N . PHE A 1 408 ? -6.388 19.453 -2.307 1.00 23.79 433 PHE B N 1
ATOM 3156 C CA . PHE A 1 408 ? -6.688 18.032 -2.154 1.00 25.96 433 PHE B CA 1
ATOM 3157 C C . PHE A 1 408 ? -7.482 17.494 -3.346 1.00 26.39 433 PHE B C 1
ATOM 3158 O O . PHE A 1 408 ? -8.676 17.761 -3.520 1.00 26.46 433 PHE B O 1
ATOM 3166 N N . SER A 1 409 ? -6.787 16.675 -4.132 1.00 24.61 434 SER B N 1
ATOM 3167 C CA . SER A 1 409 ? -7.362 16.043 -5.300 1.00 24.27 434 SER B CA 1
ATOM 3168 C C . SER A 1 409 ? -6.711 14.675 -5.478 1.00 26.29 434 SER B C 1
ATOM 3169 O O . SER A 1 409 ? -5.768 14.527 -6.278 1.00 26.95 434 SER B O 1
ATOM 3172 N N . PRO A 1 410 ? -7.160 13.661 -4.717 1.00 25.54 435 PRO B N 1
ATOM 3173 C CA . PRO A 1 410 ? -6.467 12.362 -4.678 1.00 29.43 435 PRO B CA 1
ATOM 3174 C C . PRO A 1 410 ? -6.725 11.530 -5.938 1.00 30.23 435 PRO B C 1
ATOM 3175 O O . PRO A 1 410 ? -7.828 11.526 -6.510 1.00 28.91 435 PRO B O 1
ATOM 3179 N N . LEU A 1 411 ? -5.661 10.859 -6.396 1.00 27.41 436 LEU B N 1
ATOM 3180 C CA . LEU A 1 411 ? -5.780 9.873 -7.466 1.00 28.72 436 LEU B CA 1
ATOM 3181 C C . LEU A 1 411 ? -5.907 8.504 -6.813 1.00 28.55 436 LEU B C 1
ATOM 3182 O O . LEU A 1 411 ? -4.923 7.894 -6.381 1.00 28.55 436 LEU B O 1
ATOM 3187 N N . LYS A 1 412 ? -7.141 7.998 -6.749 1.00 30.89 437 LYS B N 1
ATOM 3188 C CA . LYS A 1 412 ? -7.378 6.711 -6.109 1.00 30.53 437 LYS B CA 1
ATOM 3189 C C . LYS A 1 412 ? -7.834 5.665 -7.115 1.00 33.54 437 LYS B C 1
ATOM 3190 O O . LYS A 1 412 ? -7.386 4.526 -7.039 1.00 37.13 437 LYS B O 1
ATOM 3196 N N . ASN A 1 413 ? -8.708 6.064 -8.040 1.00 34.30 438 ASN B N 1
ATOM 3197 C CA . ASN A 1 413 ? -9.442 5.136 -8.899 1.00 32.91 438 ASN B CA 1
ATOM 3198 C C . ASN A 1 413 ? -9.015 5.277 -10.353 1.00 35.94 438 ASN B C 1
ATOM 3199 O O . ASN A 1 413 ? -8.589 6.350 -10.784 1.00 34.02 438 ASN B O 1
ATOM 3204 N N . ALA A 1 414 ? -9.248 4.202 -11.130 1.00 34.68 439 ALA B N 1
ATOM 3205 C CA . ALA A 1 414 ? -8.945 4.194 -12.541 1.00 37.78 439 ALA B CA 1
ATOM 3206 C C . ALA A 1 414 ? -9.909 5.119 -13.268 1.00 34.99 439 ALA B C 1
ATOM 3207 O O . ALA A 1 414 ? -10.958 5.498 -12.744 1.00 33.88 439 ALA B O 1
ATOM 3209 N N . ARG A 1 415 ? -9.479 5.470 -14.478 1.00 45.64 440 ARG B N 1
ATOM 3210 C CA . ARG A 1 415 ? -10.270 6.280 -15.378 1.00 55.27 440 ARG B CA 1
ATOM 3211 C C . ARG A 1 415 ? -11.617 5.607 -15.593 1.00 53.24 440 ARG B C 1
ATOM 3212 O O . ARG A 1 415 ? -11.687 4.381 -15.743 1.00 43.34 440 ARG B O 1
ATOM 3220 N N . GLY A 1 416 ? -12.660 6.437 -15.589 1.00 51.90 441 GLY B N 1
ATOM 3221 C CA . GLY A 1 416 ? -14.008 5.973 -15.854 1.00 50.17 441 GLY B CA 1
ATOM 3222 C C . GLY A 1 416 ? -14.769 5.649 -14.582 1.00 49.20 441 GLY B C 1
ATOM 3223 O O . GLY A 1 416 ? -15.897 5.170 -14.642 1.00 52.01 441 GLY B O 1
ATOM 3224 N N . THR A 1 417 ? -14.133 5.866 -13.433 1.00 50.58 442 THR B N 1
ATOM 3225 C CA . THR A 1 417 ? -14.793 5.675 -12.151 1.00 52.23 442 THR B CA 1
ATOM 3226 C C . THR A 1 417 ? -15.783 6.816 -11.896 1.00 49.60 442 THR B C 1
ATOM 3227 O O . THR A 1 417 ? -16.888 6.581 -11.414 1.00 48.86 442 THR B O 1
ATOM 3231 N N . GLY A 1 418 ? -15.332 8.063 -12.110 1.00 49.03 443 GLY B N 1
ATOM 3232 C CA . GLY A 1 418 ? -16.173 9.236 -11.901 1.00 42.93 443 GLY B CA 1
ATOM 3233 C C . GLY A 1 418 ? -15.713 10.143 -10.757 1.00 43.47 443 GLY B C 1
ATOM 3234 O O . GLY A 1 418 ? -16.141 11.289 -10.672 1.00 45.06 443 GLY B O 1
ATOM 3235 N N . GLU A 1 419 ? -14.878 9.624 -9.850 1.00 42.04 444 GLU B N 1
ATOM 3236 C CA . GLU A 1 419 ? -14.382 10.433 -8.738 1.00 43.81 444 GLU B CA 1
ATOM 3237 C C . GLU A 1 419 ? -13.008 9.944 -8.283 1.00 38.19 444 GLU B C 1
ATOM 3238 O O . GLU A 1 419 ? -12.668 8.774 -8.412 1.00 32.80 444 GLU B O 1
ATOM 3244 N N . ASP A 1 420 ? -12.198 10.897 -7.799 1.00 38.76 445 ASP B N 1
ATOM 3245 C CA . ASP A 1 420 ? -10.863 10.595 -7.291 1.00 30.98 445 ASP B CA 1
ATOM 3246 C C . ASP A 1 420 ? -10.111 9.765 -8.330 1.00 28.14 445 ASP B C 1
ATOM 3247 O O . ASP A 1 420 ? -9.415 8.807 -8.004 1.00 31.51 445 ASP B O 1
ATOM 3252 N N . ASP A 1 421 ? -10.161 10.235 -9.577 1.00 30.61 446 ASP B N 1
ATOM 3253 C CA . ASP A 1 421 ? -9.634 9.521 -10.723 1.00 31.80 446 ASP B CA 1
ATOM 3254 C C . ASP A 1 421 ? -8.769 10.490 -11.526 1.00 29.12 446 ASP B C 1
ATOM 3255 O O . ASP A 1 421 ? -8.595 11.657 -11.138 1.00 28.76 446 ASP B O 1
ATOM 3260 N N . PRO A 1 422 ? -8.140 10.040 -12.634 1.00 28.78 447 PRO B N 1
ATOM 3261 C CA . PRO A 1 422 ? -7.329 10.905 -13.483 1.00 29.16 447 PRO B CA 1
ATOM 3262 C C . PRO A 1 422 ? -8.066 12.131 -13.996 1.00 33.19 447 PRO B C 1
ATOM 3263 O O . PRO A 1 422 ? -7.494 13.209 -14.043 1.00 29.25 447 PRO B O 1
ATOM 3267 N N . ASP A 1 423 ? -9.357 11.984 -14.316 1.00 31.46 448 ASP B N 1
ATOM 3268 C CA . ASP A 1 423 ? -10.109 13.102 -14.875 1.00 33.57 448 ASP B CA 1
ATOM 3269 C C . ASP A 1 423 ? -10.451 14.171 -13.834 1.00 29.44 448 ASP B C 1
ATOM 3270 O O . ASP A 1 423 ? -10.467 15.342 -14.166 1.00 31.68 448 ASP B O 1
ATOM 3275 N N . THR A 1 424 ? -10.797 13.771 -12.615 1.00 30.05 449 THR B N 1
ATOM 3276 C CA . THR A 1 424 ? -11.065 14.726 -11.555 1.00 29.99 449 THR B CA 1
ATOM 3277 C C . THR A 1 424 ? -9.763 15.446 -11.161 1.00 31.21 449 THR B C 1
ATOM 3278 O O . THR A 1 424 ? -9.791 16.623 -10.849 1.00 29.47 449 THR B O 1
ATOM 3282 N N . SER A 1 425 ? -8.657 14.695 -11.174 1.00 27.66 450 SER B N 1
ATOM 3283 C CA . SER A 1 425 ? -7.322 15.219 -10.876 1.00 27.15 450 SER B CA 1
ATOM 3284 C C . SER A 1 425 ? -6.961 16.284 -11.906 1.00 26.89 450 SER B C 1
ATOM 3285 O O . SER A 1 425 ? -6.640 17.423 -11.569 1.00 28.18 450 SER B O 1
ATOM 3288 N N . LYS A 1 426 ? -7.115 15.932 -13.194 1.00 29.84 451 LYS B N 1
ATOM 3289 C CA . LYS A 1 426 ? -6.803 16.867 -14.268 1.00 29.52 451 LYS B CA 1
ATOM 3290 C C . LYS A 1 426 ? -7.690 18.101 -14.172 1.00 29.75 451 LYS B C 1
ATOM 3291 O O . LYS A 1 426 ? -7.202 19.215 -14.342 1.00 28.84 451 LYS B O 1
ATOM 3297 N N . ARG A 1 427 ? -8.999 17.907 -13.978 1.00 31.21 452 ARG B N 1
ATOM 3298 C CA . ARG A 1 427 ? -9.921 19.039 -13.931 1.00 33.56 452 ARG B CA 1
ATOM 3299 C C . ARG A 1 427 ? -9.524 19.962 -12.772 1.00 31.94 452 ARG B C 1
ATOM 3300 O O . ARG A 1 427 ? -9.585 21.169 -12.892 1.00 29.94 452 ARG B O 1
ATOM 3308 N N . ASP A 1 428 ? -9.189 19.376 -11.619 1.00 30.05 453 ASP B N 1
ATOM 3309 C CA . ASP A 1 428 ? -8.861 20.158 -10.422 1.00 28.99 453 ASP B CA 1
ATOM 3310 C C . ASP A 1 428 ? -7.586 21.001 -10.618 1.00 27.29 453 ASP B C 1
ATOM 3311 O O . ASP A 1 428 ? -7.527 22.191 -10.271 1.00 28.49 453 ASP B O 1
ATOM 3316 N N . ILE A 1 429 ? -6.567 20.437 -11.259 1.00 26.38 454 ILE B N 1
ATOM 3317 C CA . ILE A 1 429 ? -5.365 21.211 -11.534 1.00 29.19 454 ILE B CA 1
ATOM 3318 C C . ILE A 1 429 ? -5.638 22.339 -12.531 1.00 26.36 454 ILE B C 1
ATOM 3319 O O . ILE A 1 429 ? -5.179 23.460 -12.363 1.00 27.34 454 ILE B O 1
ATOM 3324 N N . MET A 1 430 ? -6.377 22.034 -13.593 1.00 28.20 455 MET B N 1
ATOM 3325 C CA . MET A 1 430 ? -6.585 23.015 -14.652 1.00 27.43 455 MET B CA 1
ATOM 3326 C C . MET A 1 430 ? -7.606 24.081 -14.241 1.00 28.77 455 MET B C 1
ATOM 3327 O O . MET A 1 430 ? -7.512 25.226 -14.693 1.00 27.86 455 MET B O 1
ATOM 3332 N N . SER A 1 431 ? -8.499 23.738 -13.305 1.00 28.67 456 SER B N 1
ATOM 3333 C CA . SER A 1 431 ? -9.400 24.698 -12.690 1.00 32.77 456 SER B CA 1
ATOM 3334 C C . SER A 1 431 ? -8.618 25.653 -11.805 1.00 31.67 456 SER B C 1
ATOM 3335 O O . SER A 1 431 ? -8.827 26.863 -11.888 1.00 32.69 456 SER B O 1
ATOM 3338 N N . GLN A 1 432 ? -7.686 25.110 -11.007 1.00 30.43 457 GLN B N 1
ATOM 3339 C CA . GLN A 1 432 ? -6.778 25.907 -10.197 1.00 30.69 457 GLN B CA 1
ATOM 3340 C C . GLN A 1 432 ? -6.007 26.921 -11.049 1.00 30.50 457 GLN B C 1
ATOM 3341 O O . GLN A 1 432 ? -5.981 28.106 -10.707 1.00 29.71 457 GLN B O 1
ATOM 3347 N N . GLY A 1 433 ? -5.449 26.446 -12.162 1.00 25.32 458 GLY B N 1
ATOM 3348 C CA . GLY A 1 433 ? -4.679 27.259 -13.090 1.00 26.41 458 GLY B CA 1
ATOM 3349 C C . GLY A 1 433 ? -5.465 28.462 -13.622 1.00 28.11 458 GLY B C 1
ATOM 3350 O O . GLY A 1 433 ? -4.994 29.601 -13.514 1.00 26.65 458 GLY B O 1
ATOM 3351 N N . GLN A 1 434 ? -6.681 28.184 -14.117 1.00 29.77 459 GLN B N 1
ATOM 3352 C CA . GLN A 1 434 ? -7.556 29.210 -14.636 1.00 30.73 459 GLN B CA 1
ATOM 3353 C C . GLN A 1 434 ? -7.850 30.247 -13.560 1.00 28.13 459 GLN B C 1
ATOM 3354 O O . GLN A 1 434 ? -7.723 31.425 -13.845 1.00 28.02 459 GLN B O 1
ATOM 3360 N N . ARG A 1 435 ? -8.228 29.800 -12.339 1.00 26.20 460 ARG B N 1
ATOM 3361 C CA . ARG A 1 435 ? -8.546 30.685 -11.245 1.00 27.70 460 ARG B CA 1
ATOM 3362 C C . ARG A 1 435 ? -7.370 31.610 -10.932 1.00 28.76 460 ARG B C 1
ATOM 3363 O O . ARG A 1 435 ? -7.540 32.823 -10.713 1.00 26.28 460 ARG B O 1
ATOM 3371 N N . TRP A 1 436 ? -6.148 31.048 -10.888 1.00 27.68 461 TRP B N 1
ATOM 3372 C CA . TRP A 1 436 ? -4.983 31.872 -10.619 1.00 25.44 461 TRP B CA 1
ATOM 3373 C C . TRP A 1 436 ? -4.760 32.937 -11.692 1.00 23.86 461 TRP B C 1
ATOM 3374 O O . TRP A 1 436 ? -4.402 34.083 -11.374 1.00 26.79 461 TRP B O 1
ATOM 3385 N N . ILE A 1 437 ? -4.975 32.533 -12.944 1.00 25.79 462 ILE B N 1
ATOM 3386 C CA . ILE A 1 437 ? -4.737 33.427 -14.071 1.00 28.97 462 ILE B CA 1
ATOM 3387 C C . ILE A 1 437 ? -5.738 34.577 -13.979 1.00 28.18 462 ILE B C 1
ATOM 3388 O O . ILE A 1 437 ? -5.342 35.749 -14.073 1.00 31.91 462 ILE B O 1
ATOM 3393 N N . GLU A 1 438 ? -7.011 34.216 -13.757 1.00 31.39 463 GLU B N 1
ATOM 3394 C CA . GLU A 1 438 ? -8.089 35.184 -13.664 1.00 30.41 463 GLU B CA 1
ATOM 3395 C C . GLU A 1 438 ? -7.809 36.186 -12.551 1.00 31.92 463 GLU B C 1
ATOM 3396 O O . GLU A 1 438 ? -7.993 37.392 -12.747 1.00 31.01 463 GLU B O 1
ATOM 3402 N N . LYS A 1 439 ? -7.314 35.709 -11.403 1.00 27.15 464 LYS B N 1
ATOM 3403 C CA . LYS A 1 439 ? -7.068 36.571 -10.264 1.00 27.57 464 LYS B CA 1
ATOM 3404 C C . LYS A 1 439 ? -5.947 37.573 -10.547 1.00 29.33 464 LYS B C 1
ATOM 3405 O O . LYS A 1 439 ? -5.970 38.711 -10.042 1.00 30.53 464 LYS B O 1
ATOM 3411 N N . ALA A 1 440 ? -4.969 37.168 -11.384 1.00 29.66 465 ALA B N 1
ATOM 3412 C CA . ALA A 1 440 ? -3.886 38.038 -11.798 1.00 29.76 465 ALA B CA 1
ATOM 3413 C C . ALA A 1 440 ? -4.304 38.964 -12.936 1.00 31.10 465 ALA B C 1
ATOM 3414 O O . ALA A 1 440 ? -3.478 39.744 -13.399 1.00 34.14 465 ALA B O 1
ATOM 3416 N N . GLY A 1 441 ? -5.530 38.843 -13.437 1.00 34.69 466 GLY B N 1
ATOM 3417 C CA . GLY A 1 441 ? -6.002 39.767 -14.456 1.00 33.24 466 GLY B CA 1
ATOM 3418 C C . GLY A 1 441 ? -6.004 39.174 -15.861 1.00 41.54 466 GLY B C 1
ATOM 3419 O O . GLY A 1 441 ? -6.320 39.874 -16.826 1.00 40.02 466 GLY B O 1
ATOM 3420 N N . GLY A 1 442 ? -5.625 37.894 -15.990 1.00 37.89 467 GLY B N 1
ATOM 3421 C CA . GLY A 1 442 ? -5.721 37.209 -17.263 1.00 36.20 467 GLY B CA 1
ATOM 3422 C C . GLY A 1 442 ? -7.175 36.903 -17.622 1.00 38.29 467 GLY B C 1
ATOM 3423 O O . GLY A 1 442 ? -8.020 36.782 -16.739 1.00 39.23 467 GLY B O 1
ATOM 3424 N N . ILE A 1 443 ? -7.454 36.840 -18.932 1.00 39.28 468 ILE B N 1
ATOM 3425 C CA . ILE A 1 443 ? -8.773 36.462 -19.424 1.00 45.72 468 ILE B CA 1
ATOM 3426 C C . ILE A 1 443 ? -8.635 35.119 -20.130 1.00 38.30 468 ILE B C 1
ATOM 3427 O O . ILE A 1 443 ? -7.890 35.010 -21.093 1.00 44.13 468 ILE B O 1
ATOM 3432 N N . VAL A 1 444 ? -9.380 34.116 -19.663 1.00 40.22 469 VAL B N 1
ATOM 3433 C CA . VAL A 1 444 ? -9.304 32.800 -20.272 1.00 39.56 469 VAL B CA 1
ATOM 3434 C C . VAL A 1 444 ? -10.525 32.605 -21.178 1.00 40.76 469 VAL B C 1
ATOM 3435 O O . VAL A 1 444 ? -11.641 32.722 -20.694 1.00 40.79 469 VAL B O 1
ATOM 3439 N N . ILE A 1 445 ? -10.273 32.242 -22.446 1.00 47.62 470 ILE B N 1
ATOM 3440 C CA . ILE A 1 445 ? -11.295 32.016 -23.467 1.00 54.40 470 ILE B CA 1
ATOM 3441 C C . ILE A 1 445 ? -11.450 30.516 -23.697 1.00 54.17 470 ILE B C 1
ATOM 3442 O O . ILE A 1 445 ? -10.477 29.838 -24.013 1.00 58.95 470 ILE B O 1
ATOM 3447 N N . THR A 1 446 ? -12.690 30.028 -23.604 1.00 61.74 471 THR B N 1
ATOM 3448 C CA . THR A 1 446 ? -12.956 28.602 -23.535 1.00 72.38 471 THR B CA 1
ATOM 3449 C C . THR A 1 446 ? -14.288 28.306 -24.242 1.00 70.48 471 THR B C 1
ATOM 3450 O O . THR A 1 446 ? -14.227 27.836 -25.395 1.00 66.27 471 THR B O 1
ATOM 3454 N N . VAL A 1 451 ? -11.328 22.358 -20.626 1.00 54.92 476 VAL B N 1
ATOM 3455 C CA . VAL A 1 451 ? -11.579 23.497 -19.695 1.00 53.32 476 VAL B CA 1
ATOM 3456 C C . VAL A 1 451 ? -10.386 23.688 -18.744 1.00 45.19 476 VAL B C 1
ATOM 3457 O O . VAL A 1 451 ? -9.745 22.756 -18.243 1.00 40.98 476 VAL B O 1
ATOM 3461 N N . GLY A 1 452 ? -10.073 24.960 -18.542 1.00 38.95 477 GLY B N 1
ATOM 3462 C CA . GLY A 1 452 ? -9.054 25.372 -17.610 1.00 35.84 477 GLY B CA 1
ATOM 3463 C C . GLY A 1 452 ? -7.700 25.509 -18.277 1.00 36.11 477 GLY B C 1
ATOM 3464 O O . GLY A 1 452 ? -7.552 25.377 -19.497 1.00 33.70 477 GLY B O 1
ATOM 3465 N N . VAL A 1 453 ? -6.698 25.740 -17.420 1.00 29.79 478 VAL B N 1
ATOM 3466 C CA . VAL A 1 453 ? -5.365 26.052 -17.900 1.00 30.24 478 VAL B CA 1
ATOM 3467 C C . VAL A 1 453 ? -4.403 25.399 -16.928 1.00 29.80 478 VAL B C 1
ATOM 3468 O O . VAL A 1 453 ? -4.572 25.571 -15.727 1.00 28.77 478 VAL B O 1
ATOM 3472 N N . GLU A 1 454 ? -3.428 24.657 -17.462 1.00 30.78 479 GLU B N 1
ATOM 3473 C CA . GLU A 1 454 ? -2.376 24.113 -16.618 1.00 31.24 479 GLU B CA 1
ATOM 3474 C C . GLU A 1 454 ? -1.275 25.166 -16.466 1.00 30.36 479 GLU B C 1
ATOM 3475 O O . GLU A 1 454 ? -0.725 25.651 -17.452 1.00 30.85 479 GLU B O 1
ATOM 3481 N N . VAL A 1 455 ? -0.958 25.538 -15.216 1.00 29.48 480 VAL B N 1
ATOM 3482 C CA . VAL A 1 455 ? 0.145 26.445 -14.964 1.00 28.22 480 VAL B CA 1
ATOM 3483 C C . VAL A 1 455 ? 1.284 25.615 -14.371 1.00 28.16 480 VAL B C 1
ATOM 3484 O O . VAL A 1 455 ? 1.103 24.954 -13.355 1.00 25.79 480 VAL B O 1
ATOM 3488 N N . SER A 1 456 ? 2.456 25.639 -15.025 1.00 27.08 481 SER B N 1
ATOM 3489 C CA . SER A 1 456 ? 3.625 24.920 -14.532 1.00 26.64 481 SER B CA 1
ATOM 3490 C C . SER A 1 456 ? 3.978 25.399 -13.135 1.00 22.60 481 SER B C 1
ATOM 3491 O O . SER A 1 456 ? 4.045 26.614 -12.904 1.00 24.30 481 SER B O 1
ATOM 3494 N N . PRO A 1 457 ? 4.394 24.521 -12.182 1.00 23.73 482 PRO B N 1
ATOM 3495 C CA . PRO A 1 457 ? 4.876 25.021 -10.888 1.00 24.91 482 PRO B CA 1
ATOM 3496 C C . PRO A 1 457 ? 6.112 25.910 -10.988 1.00 23.23 482 PRO B C 1
ATOM 3497 O O . PRO A 1 457 ? 6.336 26.753 -10.137 1.00 24.26 482 PRO B O 1
ATOM 3501 N N . LEU A 1 458 ? 6.886 25.748 -12.081 1.00 28.15 483 LEU B N 1
ATOM 3502 C CA . LEU A 1 458 ? 8.066 26.568 -12.292 1.00 26.91 483 LEU B CA 1
ATOM 3503 C C . LEU A 1 458 ? 7.690 28.002 -12.656 1.00 28.55 483 LEU B C 1
ATOM 3504 O O . LEU A 1 458 ? 8.503 28.910 -12.499 1.00 28.21 483 LEU B O 1
ATOM 3509 N N . ILE A 1 459 ? 6.457 28.214 -13.130 1.00 25.35 484 ILE B N 1
ATOM 3510 C CA . ILE A 1 459 ? 5.927 29.555 -13.334 1.00 27.44 484 ILE B CA 1
ATOM 3511 C C . ILE A 1 459 ? 5.249 30.097 -12.066 1.00 26.44 484 ILE B C 1
ATOM 3512 O O . ILE A 1 459 ? 5.442 31.260 -11.734 1.00 26.57 484 ILE B O 1
ATOM 3517 N N . SER A 1 460 ? 4.433 29.278 -11.395 1.00 25.71 485 SER B N 1
ATOM 3518 C CA . SER A 1 460 ? 3.760 29.697 -10.170 1.00 22.57 485 SER B CA 1
ATOM 3519 C C . SER A 1 460 ? 3.591 28.502 -9.240 1.00 22.11 485 SER B C 1
ATOM 3520 O O . SER A 1 460 ? 3.025 27.496 -9.628 1.00 24.13 485 SER B O 1
ATOM 3523 N N . TYR A 1 461 ? 4.093 28.653 -8.021 1.00 23.49 486 TYR B N 1
ATOM 3524 C CA . TYR A 1 461 ? 3.923 27.627 -7.005 1.00 23.76 486 TYR B CA 1
ATOM 3525 C C . TYR A 1 461 ? 2.475 27.595 -6.502 1.00 24.02 486 TYR B C 1
ATOM 3526 O O . TYR A 1 461 ? 1.886 26.508 -6.361 1.00 25.62 486 TYR B O 1
ATOM 3535 N N . GLY A 1 462 ? 1.917 28.778 -6.249 1.00 23.58 487 GLY B N 1
ATOM 3536 C CA . GLY A 1 462 ? 0.656 28.891 -5.522 1.00 25.05 487 GLY B CA 1
ATOM 3537 C C . GLY A 1 462 ? -0.220 30.041 -6.016 1.00 27.54 487 GLY B C 1
ATOM 3538 O O . GLY A 1 462 ? -1.116 30.453 -5.306 1.00 27.74 487 GLY B O 1
ATOM 3539 N N . GLY A 1 463 ? 0.044 30.566 -7.209 1.00 25.16 488 GLY B N 1
ATOM 3540 C CA . GLY A 1 463 ? -0.758 31.643 -7.781 1.00 24.17 488 GLY B CA 1
ATOM 3541 C C . GLY A 1 463 ? 0.007 32.946 -7.893 1.00 25.84 488 GLY B C 1
ATOM 3542 O O . GLY A 1 463 ? -0.479 33.886 -8.516 1.00 29.60 488 GLY B O 1
ATOM 3543 N N . GLU A 1 464 ? 1.206 32.996 -7.307 1.00 25.36 489 GLU B N 1
ATOM 3544 C CA . GLU A 1 464 ? 2.049 34.166 -7.381 1.00 27.01 489 GLU B CA 1
ATOM 3545 C C . GLU A 1 464 ? 2.758 34.231 -8.724 1.00 27.06 489 GLU B C 1
ATOM 3546 O O . GLU A 1 464 ? 2.950 33.245 -9.403 1.00 27.69 489 GLU B O 1
ATOM 3552 N N . GLY A 1 465 ? 3.210 35.423 -9.080 1.00 31.94 490 GLY B N 1
ATOM 3553 C CA . GLY A 1 465 ? 4.119 35.583 -10.198 1.00 30.71 490 GLY B CA 1
ATOM 3554 C C . GLY A 1 465 ? 3.440 35.575 -11.562 1.00 30.95 490 GLY B C 1
ATOM 3555 O O . GLY A 1 465 ? 4.095 35.355 -12.564 1.00 33.29 490 GLY B O 1
ATOM 3556 N N . LEU A 1 466 ? 2.114 35.796 -11.614 1.00 28.95 491 LEU B N 1
ATOM 3557 C CA . LEU A 1 466 ? 1.386 35.684 -12.867 1.00 26.87 491 LEU B CA 1
ATOM 3558 C C . LEU A 1 466 ? 0.982 37.064 -13.408 1.00 29.54 491 LEU B C 1
ATOM 3559 O O . LEU A 1 466 ? 0.148 37.119 -14.325 1.00 32.68 491 LEU B O 1
ATOM 3564 N N . GLU A 1 467 ? 1.500 38.126 -12.788 1.00 31.94 492 GLU B N 1
ATOM 3565 C CA . GLU A 1 467 ? 1.140 39.503 -13.156 1.00 35.88 492 GLU B CA 1
ATOM 3566 C C . GLU A 1 467 ? 1.389 39.754 -14.637 1.00 37.93 492 GLU B C 1
ATOM 3567 O O . GLU A 1 467 ? 0.706 40.565 -15.273 1.00 37.08 492 GLU B O 1
ATOM 3573 N N . PHE A 1 468 ? 2.387 39.073 -15.204 1.00 39.25 493 PHE B N 1
ATOM 3574 C CA . PHE A 1 468 ? 2.706 39.270 -16.613 1.00 40.06 493 PHE B CA 1
ATOM 3575 C C . PHE A 1 468 ? 1.539 38.868 -17.520 1.00 46.83 493 PHE B C 1
ATOM 3576 O O . PHE A 1 468 ? 1.538 39.215 -18.704 1.00 40.84 493 PHE B O 1
ATOM 3584 N N . LEU A 1 469 ? 0.522 38.169 -16.984 1.00 38.08 494 LEU B N 1
ATOM 3585 C CA . LEU A 1 469 ? -0.637 37.818 -17.786 1.00 37.81 494 LEU B CA 1
ATOM 3586 C C . LEU A 1 469 ? -1.743 38.875 -17.667 1.00 35.55 494 LEU B C 1
ATOM 3587 O O . LEU A 1 469 ? -2.786 38.716 -18.288 1.00 39.60 494 LEU B O 1
ATOM 3592 N N . LYS A 1 470 ? -1.547 39.930 -16.867 1.00 36.36 495 LYS B N 1
ATOM 3593 C CA . LYS A 1 470 ? -2.588 40.924 -16.693 1.00 39.79 495 LYS B CA 1
ATOM 3594 C C . LYS A 1 470 ? -2.996 41.487 -18.053 1.00 44.35 495 LYS B C 1
ATOM 3595 O O . LYS A 1 470 ? -2.137 41.987 -18.774 1.00 42.23 495 LYS B O 1
ATOM 3601 N N . GLY A 1 471 ? -4.303 41.418 -18.360 1.00 44.60 496 GLY B N 1
ATOM 3602 C CA . GLY A 1 471 ? -4.844 41.948 -19.602 1.00 49.71 496 GLY B CA 1
ATOM 3603 C C . GLY A 1 471 ? -4.734 40.987 -20.787 1.00 53.81 496 GLY B C 1
ATOM 3604 O O . GLY A 1 471 ? -5.321 41.251 -21.832 1.00 58.22 496 GLY B O 1
ATOM 3605 N N . ARG A 1 472 ? -4.009 39.867 -20.650 1.00 47.49 497 ARG B N 1
ATOM 3606 C CA . ARG A 1 472 ? -3.805 38.961 -21.775 1.00 47.21 497 ARG B CA 1
ATOM 3607 C C . ARG A 1 472 ? -5.019 38.029 -21.949 1.00 53.09 497 ARG B C 1
ATOM 3608 O O . ARG A 1 472 ? -5.748 37.748 -20.999 1.00 47.76 497 ARG B O 1
ATOM 3616 N N . GLU A 1 473 ? -5.262 37.580 -23.192 1.00 48.06 498 GLU B N 1
ATOM 3617 C CA . GLU A 1 473 ? -6.286 36.594 -23.496 1.00 52.64 498 GLU B CA 1
ATOM 3618 C C . GLU A 1 473 ? -5.667 35.217 -23.692 1.00 48.91 498 GLU B C 1
ATOM 3619 O O . GLU A 1 473 ? -4.908 35.044 -24.630 1.00 52.43 498 GLU B O 1
ATOM 3625 N N . ILE A 1 474 ? -6.068 34.226 -22.886 1.00 48.66 499 ILE B N 1
ATOM 3626 C CA . ILE A 1 474 ? -5.514 32.877 -22.986 1.00 50.85 499 ILE B CA 1
ATOM 3627 C C . ILE A 1 474 ? -6.608 31.926 -23.484 1.00 46.79 499 ILE B C 1
ATOM 3628 O O . ILE A 1 474 ? -7.684 31.871 -22.893 1.00 50.84 499 ILE B O 1
ATOM 3633 N N . LYS A 1 475 ? -6.325 31.189 -24.571 1.00 49.77 500 LYS B N 1
ATOM 3634 C CA . LYS A 1 475 ? -7.279 30.267 -25.177 1.00 56.79 500 LYS B CA 1
ATOM 3635 C C . LYS A 1 475 ? -7.154 28.898 -24.500 1.00 52.93 500 LYS B C 1
ATOM 3636 O O . LYS A 1 475 ? -6.126 28.243 -24.637 1.00 56.38 500 LYS B O 1
ATOM 3638 N N . ALA A 1 476 ? -8.201 28.477 -23.772 1.00 52.75 501 ALA B N 1
ATOM 3639 C CA . ALA A 1 476 ? -8.210 27.202 -23.060 1.00 54.96 501 ALA B CA 1
ATOM 3640 C C . ALA A 1 476 ? -8.701 26.051 -23.956 1.00 59.19 501 ALA B C 1
ATOM 3641 O O . ALA A 1 476 ? -9.496 26.260 -24.867 1.00 58.16 501 ALA B O 1
ATOM 3643 N N . PRO A 1 477 ? -8.288 24.775 -23.737 1.00 71.68 502 PRO B N 1
ATOM 3644 C CA . PRO A 1 477 ? -7.227 24.416 -22.787 1.00 68.61 502 PRO B CA 1
ATOM 3645 C C . PRO A 1 477 ? -5.865 24.985 -23.190 1.00 64.35 502 PRO B C 1
ATOM 3646 O O . PRO A 1 477 ? -5.535 25.068 -24.382 1.00 50.68 502 PRO B O 1
ATOM 3650 N N . ALA A 1 478 ? -5.099 25.398 -22.165 1.00 52.13 503 ALA B N 1
ATOM 3651 C CA . ALA A 1 478 ? -3.758 25.938 -22.350 1.00 47.81 503 ALA B CA 1
ATOM 3652 C C . ALA A 1 478 ? -2.823 25.325 -21.297 1.00 48.38 503 ALA B C 1
ATOM 3653 O O . ALA A 1 478 ? -3.300 24.665 -20.350 1.00 36.34 503 ALA B O 1
ATOM 3655 N N . PHE A 1 479 ? -1.513 25.531 -21.537 1.00 48.18 504 PHE B N 1
ATOM 3656 C CA . PHE A 1 479 ? -0.402 25.194 -20.655 1.00 47.08 504 PHE B CA 1
ATOM 3657 C C . PHE A 1 479 ? 0.584 26.373 -20.627 1.00 51.21 504 PHE B C 1
ATOM 3658 O O . PHE A 1 479 ? 1.188 26.739 -21.647 1.00 46.66 504 PHE B O 1
ATOM 3666 N N . ILE A 1 480 ? 0.695 27.019 -19.455 1.00 41.01 505 ILE B N 1
ATOM 3667 C CA . ILE A 1 480 ? 1.638 28.098 -19.219 1.00 43.34 505 ILE B CA 1
ATOM 3668 C C . ILE A 1 480 ? 2.921 27.475 -18.658 1.00 47.18 505 ILE B C 1
ATOM 3669 O O . ILE A 1 480 ? 2.851 26.806 -17.621 1.00 34.99 505 ILE B O 1
ATOM 3674 N N . GLU A 1 481 ? 4.057 27.687 -19.364 1.00 48.44 506 GLU B N 1
ATOM 3675 C CA . GLU A 1 481 ? 5.396 27.222 -18.985 1.00 51.27 506 GLU B CA 1
ATOM 3676 C C . GLU A 1 481 ? 6.486 28.263 -19.324 1.00 60.21 506 GLU B C 1
ATOM 3677 O O . GLU A 1 481 ? 6.214 29.330 -19.872 1.00 49.71 506 GLU B O 1
ATOM 3683 N N . LYS A 1 482 ? 7.745 27.934 -18.995 1.00 64.26 507 LYS B N 1
ATOM 3684 C CA . LYS A 1 482 ? 8.937 28.673 -19.414 1.00 73.78 507 LYS B CA 1
ATOM 3685 C C . LYS A 1 482 ? 8.665 29.535 -20.652 1.00 79.86 507 LYS B C 1
ATOM 3686 O O . LYS A 1 482 ? 9.545 30.367 -20.948 1.00 87.09 507 LYS B O 1
ATOM 3692 N N . PRO B 2 2 ? 23.603 -49.648 -40.691 1.00 54.46 27 PRO A N 1
ATOM 3693 C CA . PRO B 2 2 ? 24.826 -50.367 -40.279 1.00 50.77 27 PRO A CA 1
ATOM 3694 C C . PRO B 2 2 ? 24.730 -51.899 -40.349 1.00 36.99 27 PRO A C 1
ATOM 3695 O O . PRO B 2 2 ? 23.676 -52.468 -40.083 1.00 40.74 27 PRO A O 1
ATOM 3699 N N . SER B 2 3 ? 25.885 -52.521 -40.579 1.00 38.39 28 SER A N 1
ATOM 3700 C CA . SER B 2 3 ? 26.038 -53.972 -40.590 1.00 43.34 28 SER A CA 1
ATOM 3701 C C . SER B 2 3 ? 26.020 -54.523 -39.163 1.00 46.86 28 SER A C 1
ATOM 3702 O O . SER B 2 3 ? 26.267 -53.796 -38.202 1.00 36.51 28 SER A O 1
ATOM 3705 N N . ALA B 2 4 ? 25.714 -55.817 -39.039 1.00 44.74 29 ALA A N 1
ATOM 3706 C CA . ALA B 2 4 ? 25.755 -56.484 -37.752 1.00 41.30 29 ALA A CA 1
ATOM 3707 C C . ALA B 2 4 ? 27.148 -56.315 -37.160 1.00 37.84 29 ALA A C 1
ATOM 3708 O O . ALA B 2 4 ? 27.261 -56.001 -35.980 1.00 39.64 29 ALA A O 1
ATOM 3710 N N . GLU B 2 5 ? 28.205 -56.491 -37.966 1.00 36.33 30 GLU A N 1
ATOM 3711 C CA . GLU B 2 5 ? 29.547 -56.450 -37.420 1.00 43.15 30 GLU A CA 1
ATOM 3712 C C . GLU B 2 5 ? 29.831 -55.033 -36.914 1.00 42.56 30 GLU A C 1
ATOM 3713 O O . GLU B 2 5 ? 30.515 -54.876 -35.905 1.00 37.53 30 GLU A O 1
ATOM 3719 N N . GLU B 2 6 ? 29.333 -54.015 -37.639 1.00 40.67 31 GLU A N 1
ATOM 3720 C CA . GLU B 2 6 ? 29.619 -52.625 -37.289 1.00 44.26 31 GLU A CA 1
ATOM 3721 C C . GLU B 2 6 ? 28.918 -52.298 -35.980 1.00 36.37 31 GLU A C 1
ATOM 3722 O O . GLU B 2 6 ? 29.459 -51.591 -35.129 1.00 38.51 31 GLU A O 1
ATOM 3728 N N . PHE B 2 7 ? 27.657 -52.713 -35.913 1.00 33.91 32 PHE A N 1
ATOM 3729 C CA . PHE B 2 7 ? 26.824 -52.493 -34.757 1.00 34.90 32 PHE A CA 1
ATOM 3730 C C . PHE B 2 7 ? 27.392 -53.217 -33.535 1.00 38.59 32 PHE A C 1
ATOM 3731 O O . PHE B 2 7 ? 27.421 -52.620 -32.454 1.00 36.45 32 PHE A O 1
ATOM 3739 N N . GLN B 2 8 ? 27.901 -54.454 -33.688 1.00 35.64 33 GLN A N 1
ATOM 3740 C CA . GLN B 2 8 ? 28.479 -55.137 -32.525 1.00 37.76 33 GLN A CA 1
ATOM 3741 C C . GLN B 2 8 ? 29.769 -54.465 -32.053 1.00 35.65 33 GLN A C 1
ATOM 3742 O O . GLN B 2 8 ? 30.062 -54.400 -30.849 1.00 37.53 33 GLN A O 1
ATOM 3748 N N . GLN B 2 9 ? 30.594 -54.002 -32.990 1.00 37.38 34 GLN A N 1
ATOM 3749 C CA . GLN B 2 9 ? 31.819 -53.314 -32.631 1.00 39.16 34 GLN A CA 1
ATOM 3750 C C . GLN B 2 9 ? 31.502 -52.096 -31.760 1.00 35.82 34 GLN A C 1
ATOM 3751 O O . GLN B 2 9 ? 32.235 -51.837 -30.813 1.00 39.78 34 GLN A O 1
ATOM 3757 N N . LEU B 2 10 ? 30.415 -51.384 -32.095 1.00 36.33 35 LEU A N 1
ATOM 3758 C CA . LEU B 2 10 ? 29.981 -50.218 -31.331 1.00 35.42 35 LEU A CA 1
ATOM 3759 C C . LEU B 2 10 ? 29.480 -50.649 -29.960 1.00 36.71 35 LEU A C 1
ATOM 3760 O O . LEU B 2 10 ? 29.809 -50.004 -28.946 1.00 35.24 35 LEU A O 1
ATOM 3765 N N . ARG B 2 11 ? 28.663 -51.704 -29.958 1.00 33.86 36 ARG A N 1
ATOM 3766 C CA . ARG B 2 11 ? 28.089 -52.219 -28.726 1.00 34.01 36 ARG A CA 1
ATOM 3767 C C . A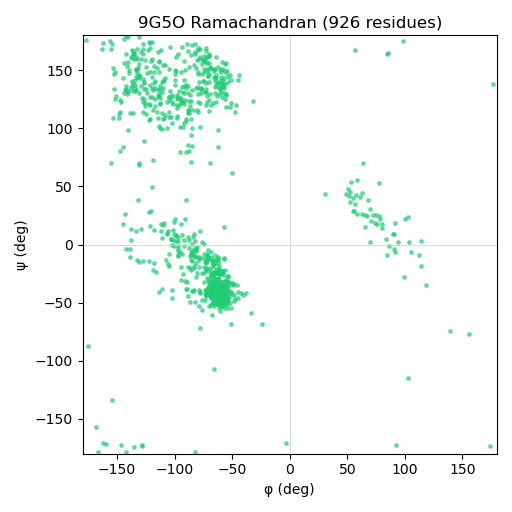RG B 2 11 ? 29.201 -52.652 -27.759 1.00 35.47 36 ARG A C 1
ATOM 3768 O O . ARG B 2 11 ? 29.108 -52.344 -26.568 1.00 36.12 36 ARG A O 1
ATOM 3776 N N . LYS B 2 12 ? 30.271 -53.277 -28.278 1.00 35.32 37 LYS A N 1
ATOM 3777 C CA . LYS B 2 12 ? 31.396 -53.706 -27.456 1.00 35.60 37 LYS A CA 1
ATOM 3778 C C . LYS B 2 12 ? 32.112 -52.498 -26.855 1.00 34.95 37 LYS A C 1
ATOM 3779 O O . LYS B 2 12 ? 32.476 -52.497 -25.684 1.00 36.58 37 LYS A O 1
ATOM 3785 N N . LYS B 2 13 ? 32.343 -51.455 -27.656 1.00 35.53 38 LYS A N 1
ATOM 3786 C CA . LYS B 2 13 ? 33.034 -50.259 -27.192 1.00 36.10 38 LYS A CA 1
ATOM 3787 C C . LYS B 2 13 ? 32.285 -49.627 -26.014 1.00 30.66 38 LYS A C 1
ATOM 3788 O O . LYS B 2 13 ? 32.894 -49.292 -25.000 1.00 34.67 38 LYS A O 1
ATOM 3794 N N . TYR B 2 14 ? 30.964 -49.528 -26.127 1.00 32.96 39 TYR A N 1
ATOM 3795 C CA . TYR B 2 14 ? 30.140 -48.939 -25.086 1.00 33.20 39 TYR A CA 1
ATOM 3796 C C . TYR B 2 14 ? 30.096 -49.862 -23.863 1.00 32.87 39 TYR A C 1
ATOM 3797 O O . TYR B 2 14 ? 30.144 -49.375 -22.747 1.00 31.40 39 TYR A O 1
ATOM 3806 N N . THR B 2 15 ? 30.010 -51.177 -24.085 1.00 29.64 40 THR A N 1
ATOM 3807 C CA . THR B 2 15 ? 29.900 -52.130 -22.985 1.00 30.95 40 THR A CA 1
ATOM 3808 C C . THR B 2 15 ? 31.202 -52.164 -22.186 1.00 28.16 40 THR A C 1
ATOM 3809 O O . THR B 2 15 ? 31.179 -52.162 -20.950 1.00 32.43 40 THR A O 1
ATOM 3813 N N . ASP B 2 16 ? 32.331 -52.140 -22.889 1.00 32.11 41 ASP A N 1
ATOM 3814 C CA . ASP B 2 16 ? 33.622 -52.117 -22.236 1.00 32.74 41 ASP A CA 1
ATOM 3815 C C . ASP B 2 16 ? 33.734 -50.845 -21.406 1.00 34.40 41 ASP A C 1
ATOM 3816 O O . ASP B 2 16 ? 34.373 -50.853 -20.367 1.00 31.34 41 ASP A O 1
ATOM 3821 N N . ALA B 2 17 ? 33.106 -49.764 -21.874 1.00 30.83 42 ALA A N 1
ATOM 3822 C CA . ALA B 2 17 ? 33.112 -48.494 -21.150 1.00 31.40 42 ALA A CA 1
ATOM 3823 C C . ALA B 2 17 ? 32.063 -48.394 -20.053 1.00 31.40 42 ALA A C 1
ATOM 3824 O O . ALA B 2 17 ? 31.911 -47.303 -19.519 1.00 32.33 42 ALA A O 1
ATOM 3826 N N . GLY B 2 18 ? 31.355 -49.481 -19.703 1.00 30.63 43 GLY A N 1
ATOM 3827 C CA . GLY B 2 18 ? 30.356 -49.453 -18.655 1.00 30.82 43 GLY A CA 1
ATOM 3828 C C . GLY B 2 18 ? 29.054 -48.748 -19.042 1.00 32.54 43 GLY A C 1
ATOM 3829 O O . GLY B 2 18 ? 28.267 -48.375 -18.177 1.00 34.66 43 GLY A O 1
ATOM 3830 N N . GLN B 2 19 ? 28.826 -48.585 -20.350 1.00 32.23 44 GLN A N 1
ATOM 3831 C CA . GLN B 2 19 ? 27.678 -47.851 -20.864 1.00 31.29 44 GLN A CA 1
ATOM 3832 C C . GLN B 2 19 ? 26.841 -48.777 -21.752 1.00 33.71 44 GLN A C 1
ATOM 3833 O O . GLN B 2 19 ? 26.111 -48.314 -22.630 1.00 31.83 44 GLN A O 1
ATOM 3839 N N . GLY B 2 20 ? 26.875 -50.098 -21.474 1.00 32.05 45 GLY A N 1
ATOM 3840 C CA . GLY B 2 20 ? 26.142 -51.089 -22.253 1.00 30.13 45 GLY A CA 1
ATOM 3841 C C . GLY B 2 20 ? 24.626 -50.977 -22.200 1.00 32.03 45 GLY A C 1
ATOM 3842 O O . GLY B 2 20 ? 23.922 -51.481 -23.079 1.00 34.96 45 GLY A O 1
ATOM 3843 N N . HIS B 2 21 ? 24.115 -50.358 -21.135 1.00 31.24 46 HIS A N 1
ATOM 3844 C CA . HIS B 2 21 ? 22.692 -50.210 -20.913 1.00 31.29 46 HIS A CA 1
ATOM 3845 C C . HIS B 2 21 ? 22.009 -49.396 -22.032 1.00 36.19 46 HIS A C 1
ATOM 3846 O O . HIS B 2 21 ? 20.794 -49.484 -22.185 1.00 38.70 46 HIS A O 1
ATOM 3853 N N . VAL B 2 22 ? 22.769 -48.622 -22.823 1.00 33.23 47 VAL A N 1
ATOM 3854 C CA . VAL B 2 22 ? 22.157 -47.854 -23.913 1.00 35.07 47 VAL A CA 1
ATOM 3855 C C . VAL B 2 22 ? 21.617 -48.796 -25.002 1.00 38.45 47 VAL A C 1
ATOM 3856 O O . VAL B 2 22 ? 20.824 -48.385 -25.858 1.00 37.18 47 VAL A O 1
ATOM 3860 N N . PHE B 2 23 ? 22.037 -50.067 -24.983 1.00 37.59 48 PHE A N 1
ATOM 3861 C CA . PHE B 2 23 ? 21.604 -51.034 -25.984 1.00 40.96 48 PHE A CA 1
ATOM 3862 C C . PHE B 2 23 ? 20.505 -51.942 -25.435 1.00 42.03 48 PHE A C 1
ATOM 3863 O O . PHE B 2 23 ? 20.128 -52.921 -26.087 1.00 44.41 48 PHE A O 1
ATOM 3871 N N . ALA B 2 24 ? 19.935 -51.583 -24.281 1.00 40.92 49 ALA A N 1
ATOM 3872 C CA . ALA B 2 24 ? 18.995 -52.459 -23.588 1.00 47.98 49 ALA A CA 1
ATOM 3873 C C . ALA B 2 24 ? 17.706 -52.735 -24.376 1.00 53.49 49 ALA A C 1
ATOM 3874 O O . ALA B 2 24 ? 17.032 -53.718 -24.077 1.00 50.39 49 ALA A O 1
ATOM 3876 N N . PHE B 2 25 ? 17.317 -51.863 -25.322 1.00 48.35 50 PHE A N 1
ATOM 3877 C CA . PHE B 2 25 ? 16.020 -51.994 -25.979 1.00 48.89 50 PHE A CA 1
ATOM 3878 C C . PHE B 2 25 ? 16.159 -52.378 -27.447 1.00 46.31 50 PHE A C 1
ATOM 3879 O O . PHE B 2 25 ? 15.171 -52.369 -28.181 1.00 50.89 50 PHE A O 1
ATOM 3887 N N . VAL B 2 26 ? 17.370 -52.771 -27.843 1.00 42.21 51 VAL A N 1
ATOM 3888 C CA . VAL B 2 26 ? 17.742 -52.976 -29.226 1.00 44.80 51 VAL A CA 1
ATOM 3889 C C . VAL B 2 26 ? 16.901 -54.083 -29.873 1.00 47.73 51 VAL A C 1
ATOM 3890 O O . VAL B 2 26 ? 16.742 -54.067 -31.082 1.00 47.85 51 VAL A O 1
ATOM 3894 N N . ASP B 2 27 ? 16.357 -55.012 -29.080 1.00 47.40 52 ASP A N 1
ATOM 3895 C CA . ASP B 2 27 ? 15.594 -56.119 -29.629 1.00 58.16 52 ASP A CA 1
ATOM 3896 C C . ASP B 2 27 ? 14.273 -55.611 -30.204 1.00 55.54 52 ASP A C 1
ATOM 3897 O O . ASP B 2 27 ? 13.844 -56.099 -31.247 1.00 55.50 52 ASP A O 1
ATOM 3902 N N . GLU B 2 28 ? 13.669 -54.605 -29.550 1.00 56.62 53 GLU A N 1
ATOM 3903 C CA . GLU B 2 28 ? 12.326 -54.163 -29.887 1.00 54.89 53 GLU A CA 1
ATOM 3904 C C . GLU B 2 28 ? 12.361 -52.903 -30.761 1.00 58.31 53 GLU A C 1
ATOM 3905 O O . GLU B 2 28 ? 11.352 -52.220 -30.870 1.00 59.69 53 GLU A O 1
ATOM 3911 N N . LEU B 2 29 ? 13.479 -52.635 -31.454 1.00 54.63 54 LEU A N 1
ATOM 3912 C CA . LEU B 2 29 ? 13.590 -51.469 -32.324 1.00 54.29 54 LEU A CA 1
ATOM 3913 C C . LEU B 2 29 ? 13.356 -51.888 -33.774 1.00 55.06 54 LEU A C 1
ATOM 3914 O O . LEU B 2 29 ? 13.708 -52.995 -34.163 1.00 56.81 54 LEU A O 1
ATOM 3919 N N . GLN B 2 30 ? 12.824 -50.958 -34.577 1.00 58.99 55 GLN A N 1
ATOM 3920 C CA . GLN B 2 30 ? 12.813 -51.065 -36.034 1.00 62.02 55 GLN A CA 1
ATOM 3921 C C . GLN B 2 30 ? 14.181 -50.713 -36.623 1.00 59.12 55 GLN A C 1
ATOM 3922 O O . GLN B 2 30 ? 14.997 -50.071 -35.976 1.00 58.96 55 GLN A O 1
ATOM 3928 N N . THR B 2 31 ? 14.434 -51.123 -37.871 1.00 55.57 56 THR A N 1
ATOM 3929 C CA . THR B 2 31 ? 15.732 -50.911 -38.494 1.00 56.81 56 THR A CA 1
ATOM 3930 C C . THR B 2 31 ? 16.126 -49.432 -38.446 1.00 54.84 56 THR A C 1
ATOM 3931 O O . THR B 2 31 ? 17.275 -49.113 -38.160 1.00 52.55 56 THR A O 1
ATOM 3935 N N . GLY B 2 32 ? 15.177 -48.548 -38.794 1.00 52.59 57 GLY A N 1
ATOM 3936 C C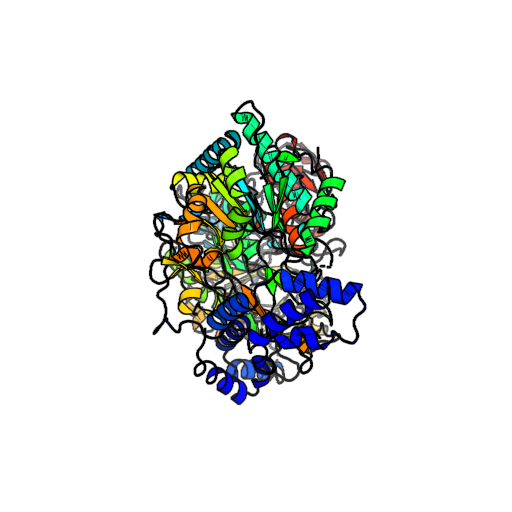A . GLY B 2 32 ? 15.403 -47.112 -38.803 1.00 53.27 57 GLY A CA 1
ATOM 3937 C C . GLY B 2 32 ? 15.817 -46.589 -37.425 1.00 50.40 57 GLY A C 1
ATOM 3938 O O . GLY B 2 32 ? 16.729 -45.780 -37.324 1.00 53.61 57 GLY A O 1
ATOM 3939 N N . GLU B 2 33 ? 15.128 -47.057 -36.375 1.00 54.31 58 GLU A N 1
ATOM 3940 C CA . GLU B 2 33 ? 15.421 -46.658 -35.007 1.00 50.55 58 GLU A CA 1
ATOM 3941 C C . GLU B 2 33 ? 16.790 -47.172 -34.552 1.00 48.67 58 GLU A C 1
ATOM 3942 O O . GLU B 2 33 ? 17.530 -46.425 -33.904 1.00 47.74 58 GLU A O 1
ATOM 3948 N N . ARG B 2 34 ? 17.120 -48.443 -34.864 1.00 50.97 59 ARG A N 1
ATOM 3949 C CA . ARG B 2 34 ? 18.418 -49.028 -34.530 1.00 45.86 59 ARG A CA 1
ATOM 3950 C C . ARG B 2 34 ? 19.504 -48.258 -35.285 1.00 50.35 59 ARG A C 1
ATOM 3951 O O . ARG B 2 34 ? 20.587 -47.990 -34.768 1.00 48.14 59 ARG A O 1
ATOM 3959 N N . SER B 2 35 ? 19.198 -47.887 -36.529 1.00 45.22 60 SER A N 1
ATOM 3960 C CA . SER B 2 35 ? 20.102 -47.102 -37.345 1.00 44.10 60 SER A CA 1
ATOM 3961 C C . SER B 2 35 ? 20.376 -45.736 -36.687 1.00 38.71 60 SER A C 1
ATOM 3962 O O . SER B 2 35 ? 21.520 -45.271 -36.661 1.00 40.65 60 SER A O 1
ATOM 3965 N N . GLN B 2 36 ? 19.308 -45.095 -36.208 1.00 40.15 61 GLN A N 1
ATOM 3966 C CA . GLN B 2 36 ? 19.419 -43.784 -35.582 1.00 43.44 61 GLN A CA 1
ATOM 3967 C C . GLN B 2 36 ? 20.304 -43.893 -34.332 1.00 40.26 61 GLN A C 1
ATOM 3968 O O . GLN B 2 36 ? 21.232 -43.099 -34.182 1.00 39.00 61 GLN A O 1
ATOM 3974 N N . LEU B 2 37 ? 20.002 -44.887 -33.472 1.00 40.73 62 LEU A N 1
ATOM 3975 C CA . LEU B 2 37 ? 20.750 -45.169 -32.242 1.00 38.53 62 LEU A CA 1
ATOM 3976 C C . LEU B 2 37 ? 22.231 -45.358 -32.564 1.00 36.22 62 LEU A C 1
ATOM 3977 O O . LEU B 2 37 ? 23.078 -44.681 -31.988 1.00 42.25 62 LEU A O 1
ATOM 3982 N N . PHE B 2 38 ? 22.552 -46.193 -33.572 1.00 38.23 63 PHE A N 1
ATOM 3983 C CA . PHE B 2 38 ? 23.926 -46.416 -34.008 1.00 36.05 63 PHE A CA 1
ATOM 3984 C C . PHE B 2 38 ? 24.621 -45.100 -34.360 1.00 38.84 63 PHE A C 1
ATOM 3985 O O . PHE B 2 38 ? 25.782 -44.860 -34.012 1.00 36.20 63 PHE A O 1
ATOM 3993 N N . HIS B 2 39 ? 23.956 -44.272 -35.161 1.00 36.88 64 HIS A N 1
ATOM 3994 C CA . HIS B 2 39 ? 24.628 -43.081 -35.659 1.00 38.08 64 HIS A CA 1
ATOM 3995 C C . HIS B 2 39 ? 24.866 -42.094 -34.507 1.00 32.37 64 HIS A C 1
ATOM 3996 O O . HIS B 2 39 ? 25.934 -41.500 -34.433 1.00 36.66 64 HIS A O 1
ATOM 4003 N N . GLN B 2 40 ? 23.882 -41.947 -33.627 1.00 33.95 65 GLN A N 1
ATOM 4004 C CA . GLN B 2 40 ? 24.020 -41.046 -32.491 1.00 35.88 65 GLN A CA 1
ATOM 4005 C C . GLN B 2 40 ? 25.109 -41.528 -31.530 1.00 36.90 65 GLN A C 1
ATOM 4006 O O . GLN B 2 40 ? 25.977 -40.762 -31.119 1.00 34.20 65 GLN A O 1
ATOM 4012 N N . LEU B 2 41 ? 25.107 -42.826 -31.211 1.00 37.79 66 LEU A N 1
ATOM 4013 C CA . LEU B 2 41 ? 26.121 -43.349 -30.303 1.00 34.83 66 LEU A CA 1
ATOM 4014 C C . LEU B 2 41 ? 27.506 -43.258 -30.938 1.00 35.76 66 LEU A C 1
ATOM 4015 O O . LEU B 2 41 ? 28.498 -43.053 -30.249 1.00 36.29 66 LEU A O 1
ATOM 4020 N N . SER B 2 42 ? 27.594 -43.399 -32.271 1.00 36.01 67 SER A N 1
ATOM 4021 C CA . SER B 2 42 ? 28.872 -43.300 -32.958 1.00 38.79 67 SER A CA 1
ATOM 4022 C C . SER B 2 42 ? 29.442 -41.873 -32.873 1.00 38.51 67 SER A C 1
ATOM 4023 O O . SER B 2 42 ? 30.631 -41.672 -33.131 1.00 35.81 67 SER A O 1
ATOM 4026 N N . SER B 2 43 ? 28.607 -40.879 -32.522 1.00 37.23 68 SER A N 1
ATOM 4027 C CA . SER B 2 43 ? 29.071 -39.486 -32.483 1.00 37.50 68 SER A CA 1
ATOM 4028 C C . SER B 2 43 ? 29.743 -39.101 -31.157 1.00 39.29 68 SER A C 1
ATOM 4029 O O . SER B 2 43 ? 30.290 -38.007 -31.043 1.00 38.48 68 SER A O 1
ATOM 4032 N N . PHE B 2 44 ? 29.681 -39.981 -30.150 1.00 36.54 69 PHE A N 1
ATOM 4033 C CA . PHE B 2 44 ? 30.269 -39.749 -28.825 1.00 36.78 69 PHE A CA 1
ATOM 4034 C C . PHE B 2 44 ? 31.284 -40.853 -28.521 1.00 36.23 69 PHE A C 1
ATOM 4035 O O . PHE B 2 44 ? 31.119 -41.989 -28.986 1.00 35.42 69 PHE A O 1
ATOM 4043 N N . ASP B 2 45 ? 32.325 -40.492 -27.759 1.00 36.00 70 ASP A N 1
ATOM 4044 C CA . ASP B 2 45 ? 33.344 -41.415 -27.289 1.00 40.08 70 ASP A CA 1
ATOM 4045 C C . ASP B 2 45 ? 33.013 -41.710 -25.830 1.00 37.09 70 ASP A C 1
ATOM 4046 O O . ASP B 2 45 ? 33.200 -40.831 -24.996 1.00 35.45 70 ASP A O 1
ATOM 4051 N N . PRO B 2 46 ? 32.453 -42.894 -25.491 1.00 36.55 71 PRO A N 1
ATOM 4052 C CA . PRO B 2 46 ? 32.016 -43.172 -24.114 1.00 35.41 71 PRO A CA 1
ATOM 4053 C C . PRO B 2 46 ? 33.159 -43.081 -23.100 1.00 33.20 71 PRO A C 1
ATOM 4054 O O . PRO B 2 46 ? 32.897 -42.812 -21.943 1.00 35.68 71 PRO A O 1
ATOM 4058 N N . VAL B 2 47 ? 34.406 -43.242 -23.542 1.00 32.03 72 VAL A N 1
ATOM 4059 C CA . VAL B 2 47 ? 35.556 -43.092 -22.662 1.00 36.41 72 VAL A CA 1
ATOM 4060 C C . VAL B 2 47 ? 35.776 -41.622 -22.286 1.00 37.02 72 VAL A C 1
ATOM 4061 O O . VAL B 2 47 ? 36.071 -41.330 -21.129 1.00 34.15 72 VAL A O 1
ATOM 4065 N N . ARG B 2 48 ? 35.530 -40.688 -23.219 1.00 38.19 73 ARG A N 1
ATOM 4066 C CA . ARG B 2 48 ? 35.600 -39.273 -22.905 1.00 36.38 73 ARG A CA 1
ATOM 4067 C C . ARG B 2 48 ? 34.439 -38.902 -22.002 1.00 32.53 73 ARG A C 1
ATOM 4068 O O . ARG B 2 48 ? 34.604 -38.130 -21.064 1.00 33.38 73 ARG A O 1
ATOM 4076 N N . ILE B 2 49 ? 33.265 -39.453 -22.281 1.00 32.58 74 ILE A N 1
ATOM 4077 C CA . ILE B 2 49 ? 32.113 -39.238 -21.417 1.00 34.57 74 ILE A CA 1
ATOM 4078 C C . ILE B 2 49 ? 32.439 -39.695 -19.989 1.00 33.58 74 ILE A C 1
ATOM 4079 O O . ILE B 2 49 ? 32.130 -38.996 -19.026 1.00 30.94 74 ILE A O 1
ATOM 4084 N N . ASN B 2 50 ? 33.087 -40.866 -19.851 1.00 32.50 75 ASN A N 1
ATOM 4085 C CA . ASN B 2 50 ? 33.464 -41.341 -18.522 1.00 33.18 75 ASN A CA 1
ATOM 4086 C C . ASN B 2 50 ? 34.412 -40.379 -17.806 1.00 29.20 75 ASN A C 1
ATOM 4087 O O . ASN B 2 50 ? 34.228 -40.131 -16.618 1.00 34.21 75 ASN A O 1
ATOM 4092 N N . GLU B 2 51 ? 35.404 -39.868 -18.534 1.00 32.79 76 GLU A N 1
ATOM 4093 C CA . GLU B 2 51 ? 36.387 -38.929 -18.031 1.00 31.48 76 GLU A CA 1
ATOM 4094 C C . GLU B 2 51 ? 35.689 -37.691 -17.484 1.00 32.16 76 GLU A C 1
ATOM 4095 O O . GLU B 2 51 ? 36.001 -37.267 -16.394 1.00 30.16 76 GLU A O 1
ATOM 4101 N N . LEU B 2 52 ? 34.758 -37.099 -18.255 1.00 35.04 77 LEU A N 1
ATOM 4102 C CA . LEU B 2 52 ? 34.069 -35.872 -17.849 1.00 33.99 77 LEU A CA 1
ATOM 4103 C C . LEU B 2 52 ? 33.147 -36.143 -16.664 1.00 35.02 77 LEU A C 1
ATOM 4104 O O . LEU B 2 52 ? 33.112 -35.359 -15.728 1.00 34.61 77 LEU A O 1
ATOM 4109 N N . ALA B 2 53 ? 32.403 -37.258 -16.695 1.00 34.86 78 ALA A N 1
ATOM 4110 C CA . ALA B 2 53 ? 31.527 -37.595 -15.591 1.00 33.44 78 ALA A CA 1
ATOM 4111 C C . ALA B 2 53 ? 32.347 -37.796 -14.314 1.00 29.54 78 ALA A C 1
ATOM 4112 O O . ALA B 2 53 ? 31.972 -37.328 -13.232 1.00 35.46 78 ALA A O 1
ATOM 4114 N N . ASP B 2 54 ? 33.479 -38.492 -14.432 1.00 32.51 79 ASP A N 1
ATOM 4115 C CA . ASP B 2 54 ? 34.315 -38.754 -13.258 1.00 33.80 79 ASP A CA 1
ATOM 4116 C C . ASP B 2 54 ? 34.816 -37.439 -12.639 1.00 32.66 79 ASP A C 1
ATOM 4117 O O . ASP B 2 54 ? 34.810 -37.260 -11.423 1.00 33.41 79 ASP A O 1
ATOM 4122 N N . LYS B 2 55 ? 35.260 -36.509 -13.483 1.00 33.21 80 LYS A N 1
ATOM 4123 C CA . LYS B 2 55 ? 35.790 -35.237 -12.995 1.00 35.88 80 LYS A CA 1
ATOM 4124 C C . LYS B 2 55 ? 34.671 -34.358 -12.443 1.00 35.34 80 LYS A C 1
ATOM 4125 O O . LYS B 2 55 ? 34.876 -33.594 -11.494 1.00 40.36 80 LYS A O 1
ATOM 4131 N N . ALA B 2 56 ? 33.466 -34.496 -12.989 1.00 35.05 81 ALA A N 1
ATOM 4132 C CA . ALA B 2 56 ? 32.333 -33.693 -12.554 1.00 38.46 81 ALA A CA 1
ATOM 4133 C C . ALA B 2 56 ? 31.743 -34.238 -11.254 1.00 37.96 81 ALA A C 1
ATOM 4134 O O . ALA B 2 56 ? 31.281 -33.472 -10.408 1.00 38.83 81 ALA A O 1
ATOM 4136 N N . LEU B 2 57 ? 31.680 -35.576 -11.136 1.00 36.30 82 LEU A N 1
ATOM 4137 C CA . LEU B 2 57 ? 31.058 -36.232 -9.995 1.00 35.65 82 LEU A CA 1
ATOM 4138 C C . LEU B 2 57 ? 32.048 -36.395 -8.839 1.00 38.43 82 LEU A C 1
ATOM 4139 O O . LEU B 2 57 ? 31.649 -36.527 -7.690 1.00 40.73 82 LEU A O 1
ATOM 4144 N N . ASN B 2 58 ? 33.340 -36.366 -9.146 1.00 38.96 83 ASN A N 1
ATOM 4145 C CA . ASN B 2 58 ? 34.378 -36.478 -8.143 1.00 41.97 83 ASN A CA 1
ATOM 4146 C C . ASN B 2 58 ? 35.359 -35.333 -8.411 1.00 39.84 83 ASN A C 1
ATOM 4147 O O . ASN B 2 58 ? 36.454 -35.567 -8.902 1.00 51.58 83 ASN A O 1
ATOM 4152 N N . PRO B 2 59 ? 34.973 -34.052 -8.165 1.00 44.15 84 PRO A N 1
ATOM 4153 C CA . PRO B 2 59 ? 35.830 -32.911 -8.475 1.00 48.54 84 PRO A CA 1
ATOM 4154 C C . PRO B 2 59 ? 36.893 -32.711 -7.399 1.00 57.52 84 PRO A C 1
ATOM 4155 O O . PRO B 2 59 ? 36.829 -33.361 -6.359 1.00 53.49 84 PRO A O 1
ATOM 4159 N N . PRO B 2 60 ? 37.911 -31.846 -7.633 1.00 71.69 85 PRO A N 1
ATOM 4160 C CA . PRO B 2 60 ? 38.772 -31.338 -6.554 1.00 70.38 85 PRO A CA 1
ATOM 4161 C C . PRO B 2 60 ? 38.004 -30.654 -5.418 1.00 72.91 85 PRO A C 1
ATOM 4162 O O . PRO B 2 60 ? 36.952 -30.045 -5.645 1.00 64.31 85 PRO A O 1
ATOM 4166 N N . LYS B 2 61 ? 38.548 -30.772 -4.193 1.00 77.13 86 LYS A N 1
ATOM 4167 C CA . LYS B 2 61 ? 37.881 -30.339 -2.970 1.00 83.82 86 LYS A CA 1
ATOM 4168 C C . LYS B 2 61 ? 37.982 -28.819 -2.821 1.00 92.25 86 LYS A C 1
ATOM 4169 O O . LYS B 2 61 ? 36.967 -28.128 -2.931 1.00 87.77 86 LYS A O 1
ATOM 4171 N N . ALA B 2 62 ? 39.200 -28.338 -2.505 1.00 95.16 87 ALA A N 1
ATOM 4172 C CA . ALA B 2 62 ? 39.599 -26.933 -2.547 1.00 99.60 87 ALA A CA 1
ATOM 4173 C C . ALA B 2 62 ? 38.718 -26.026 -1.676 1.00 109.30 87 ALA A C 1
ATOM 4174 O O . ALA B 2 62 ? 37.655 -26.426 -1.202 1.00 105.70 87 ALA A O 1
ATOM 4176 N N . ASP B 2 63 ? 39.196 -24.785 -1.469 1.00 112.95 88 ASP A N 1
ATOM 4177 C CA . ASP B 2 63 ? 38.526 -23.769 -0.663 1.00 103.80 88 ASP A CA 1
ATOM 4178 C C . ASP B 2 63 ? 38.433 -24.232 0.793 1.00 100.19 88 ASP A C 1
ATOM 4179 O O . ASP B 2 63 ? 37.346 -24.528 1.288 1.00 91.02 88 ASP A O 1
ATOM 4181 N N . ASP B 2 64 ? 39.589 -24.271 1.472 1.00 95.58 89 ASP A N 1
ATOM 4182 C CA . ASP B 2 64 ? 39.683 -24.704 2.858 1.00 92.52 89 ASP A CA 1
ATOM 4183 C C . ASP B 2 64 ? 38.804 -23.823 3.745 1.00 96.10 89 ASP A C 1
ATOM 4184 O O . ASP B 2 64 ? 38.105 -24.342 4.612 1.00 99.93 89 ASP A O 1
ATOM 4185 N N . GLY B 2 65 ? 38.847 -22.500 3.511 1.00 88.14 90 GLY A N 1
ATOM 4186 C CA . GLY B 2 65 ? 38.069 -21.523 4.266 1.00 80.52 90 GLY A CA 1
ATOM 4187 C C . GLY B 2 65 ? 37.263 -20.589 3.358 1.00 78.48 90 GLY A C 1
ATOM 4188 O O . GLY B 2 65 ? 37.193 -20.799 2.148 1.00 74.38 90 GLY A O 1
ATOM 4189 N N . PRO B 2 66 ? 36.622 -19.531 3.912 1.00 69.56 91 PRO A N 1
ATOM 4190 C CA . PRO B 2 66 ? 35.783 -18.616 3.124 1.00 64.87 91 PRO A CA 1
ATOM 4191 C C . PRO B 2 66 ? 36.550 -17.642 2.226 1.00 58.11 91 PRO A C 1
ATOM 4192 O O . PRO B 2 66 ? 37.716 -17.335 2.485 1.00 48.08 91 PRO A O 1
ATOM 4196 N N . ALA B 2 67 ? 35.883 -17.131 1.180 1.00 48.23 92 ALA A N 1
ATOM 4197 C CA . ALA B 2 67 ? 36.540 -16.252 0.224 1.00 47.20 92 ALA A CA 1
ATOM 4198 C C . ALA B 2 67 ? 36.551 -14.820 0.754 1.00 42.47 92 ALA A C 1
ATOM 4199 O O . ALA B 2 67 ? 35.718 -14.473 1.577 1.00 46.42 92 ALA A O 1
ATOM 4201 N N . SER B 2 68 ? 37.521 -14.005 0.318 1.00 37.43 93 SER A N 1
ATOM 4202 C CA . SER B 2 68 ? 37.454 -12.569 0.534 1.00 41.80 93 SER A CA 1
ATOM 4203 C C . SER B 2 68 ? 36.906 -11.929 -0.739 1.00 39.49 93 SER A C 1
ATOM 4204 O O . SER B 2 68 ? 37.344 -12.217 -1.855 1.00 37.18 93 SER A O 1
ATOM 4207 N N . LEU B 2 69 ? 35.884 -11.121 -0.527 1.00 36.01 94 LEU A N 1
ATOM 4208 C CA . LEU B 2 69 ? 35.152 -10.489 -1.594 1.00 34.57 94 LEU A CA 1
ATOM 4209 C C . LEU B 2 69 ? 35.396 -8.999 -1.459 1.00 33.81 94 LEU A C 1
ATOM 4210 O O . LEU B 2 69 ? 35.282 -8.443 -0.349 1.00 34.52 94 LEU A O 1
ATOM 4215 N N . GLU B 2 70 ? 35.720 -8.397 -2.599 1.00 32.78 95 GLU A N 1
ATOM 4216 C CA . GLU B 2 70 ? 35.868 -6.961 -2.734 1.00 32.97 95 GLU A CA 1
ATOM 4217 C C . GLU B 2 70 ? 35.252 -6.520 -4.067 1.00 31.64 95 GLU A C 1
ATOM 4218 O O . GLU B 2 70 ? 35.348 -7.225 -5.086 1.00 31.06 95 GLU A O 1
ATOM 4224 N N . PRO B 2 71 ? 34.717 -5.289 -4.169 1.00 31.66 96 PRO A N 1
ATOM 4225 C CA . PRO B 2 71 ? 34.293 -4.776 -5.470 1.00 33.94 96 PRO A CA 1
ATOM 4226 C C . PRO B 2 71 ? 35.498 -4.686 -6.401 1.00 34.31 96 PRO A C 1
ATOM 4227 O O . PRO B 2 71 ? 36.634 -4.524 -5.911 1.00 36.45 96 PRO A O 1
ATOM 4231 N N . LEU B 2 72 ? 35.245 -4.786 -7.710 1.00 32.66 97 LEU A N 1
ATOM 4232 C CA . LEU B 2 72 ? 36.243 -4.495 -8.732 1.00 32.29 97 LEU A CA 1
ATOM 4233 C C . LEU B 2 72 ? 36.836 -3.109 -8.450 1.00 35.36 97 LEU A C 1
ATOM 4234 O O . LEU B 2 72 ? 36.170 -2.189 -7.987 1.00 34.12 97 LEU A O 1
ATOM 4239 N N . PRO B 2 73 ? 38.134 -2.897 -8.747 1.00 41.43 98 PRO A N 1
ATOM 4240 C CA . PRO B 2 73 ? 38.768 -1.622 -8.437 1.00 42.34 98 PRO A CA 1
ATOM 4241 C C . PRO B 2 73 ? 38.197 -0.555 -9.361 1.00 36.73 98 PRO A C 1
ATOM 4242 O O . PRO B 2 73 ? 37.757 -0.856 -10.459 1.00 34.18 98 PRO A O 1
ATOM 4246 N N . ASP B 2 74 ? 38.262 0.697 -8.926 1.00 36.72 99 ASP A N 1
ATOM 4247 C CA . ASP B 2 74 ? 37.734 1.826 -9.682 1.00 38.98 99 ASP A CA 1
ATOM 4248 C C . ASP B 2 74 ? 38.286 1.921 -11.088 1.00 36.63 99 ASP A C 1
ATOM 4249 O O . ASP B 2 74 ? 37.579 2.317 -12.012 1.00 32.84 99 ASP A O 1
ATOM 4254 N N . ILE B 2 75 ? 39.585 1.636 -11.250 1.00 37.55 100 ILE A N 1
ATOM 4255 C CA . ILE B 2 75 ? 40.199 1.677 -12.562 1.00 34.33 100 ILE A CA 1
ATOM 4256 C C . ILE B 2 75 ? 39.524 0.712 -13.545 1.00 34.92 100 ILE A C 1
ATOM 4257 O O . ILE B 2 75 ? 39.585 0.927 -14.751 1.00 41.99 100 ILE A O 1
ATOM 4262 N N . ALA B 2 76 ? 38.869 -0.352 -13.047 1.00 37.31 101 ALA A N 1
ATOM 4263 C CA . ALA B 2 76 ? 38.341 -1.382 -13.923 1.00 34.54 101 ALA A CA 1
ATOM 4264 C C . ALA B 2 76 ? 36.876 -1.132 -14.253 1.00 33.33 101 ALA A C 1
ATOM 4265 O O . ALA B 2 76 ? 36.367 -1.792 -15.146 1.00 34.22 101 ALA A O 1
ATOM 4267 N N . THR B 2 77 ? 36.253 -0.133 -13.616 1.00 34.17 102 THR A N 1
ATOM 4268 C CA . THR B 2 77 ? 34.811 0.031 -13.721 1.00 33.81 102 THR A CA 1
ATOM 4269 C C . THR B 2 77 ? 34.436 1.364 -14.359 1.00 35.55 102 THR A C 1
ATOM 4270 O O . THR B 2 77 ? 35.133 2.363 -14.253 1.00 35.28 102 THR A O 1
ATOM 4274 N N . ALA B 2 78 ? 33.261 1.381 -14.992 1.00 31.87 103 ALA A N 1
ATOM 4275 C CA . ALA B 2 78 ? 32.598 2.612 -15.383 1.00 30.14 103 ALA A CA 1
ATOM 4276 C C . ALA B 2 78 ? 31.086 2.420 -15.212 1.00 30.58 103 ALA A C 1
ATOM 4277 O O . ALA B 2 78 ? 30.645 1.335 -14.820 1.00 28.05 103 ALA A O 1
ATOM 4279 N N . SER B 2 79 ? 30.313 3.484 -15.466 1.00 29.33 104 SER A N 1
ATOM 4280 C CA . SER B 2 79 ? 28.869 3.438 -15.292 1.00 28.40 104 SER A CA 1
ATOM 4281 C C . SER B 2 79 ? 28.193 4.418 -16.220 1.00 30.43 104 SER A C 1
ATOM 4282 O O . SER B 2 79 ? 28.525 5.593 -16.162 1.00 31.54 104 SER A O 1
ATOM 4285 N N . ILE B 2 80 ? 27.130 3.975 -16.900 1.00 26.79 105 ILE A N 1
ATOM 4286 C CA . ILE B 2 80 ? 26.309 4.899 -17.674 1.00 28.34 105 ILE A CA 1
ATOM 4287 C C . ILE B 2 80 ? 25.662 5.906 -16.714 1.00 30.37 105 ILE A C 1
ATOM 4288 O O . ILE B 2 80 ? 25.431 7.068 -17.082 1.00 30.39 105 ILE A O 1
ATOM 4293 N N . LEU B 2 81 ? 25.409 5.456 -15.486 1.00 30.19 106 LEU A N 1
ATOM 4294 C CA . LEU B 2 81 ? 24.671 6.263 -14.524 1.00 30.53 106 LEU A CA 1
ATOM 4295 C C . LEU B 2 81 ? 25.596 7.324 -13.948 1.00 32.60 106 LEU A C 1
ATOM 4296 O O . LEU B 2 81 ? 25.188 8.483 -13.809 1.00 40.27 106 LEU A O 1
ATOM 4301 N N . ASP B 2 82 ? 26.847 6.963 -13.659 1.00 32.61 107 ASP A N 1
ATOM 4302 C CA . ASP B 2 82 ? 27.682 7.801 -12.809 1.00 36.08 107 ASP A CA 1
ATOM 4303 C C . ASP B 2 82 ? 28.935 8.335 -13.499 1.00 36.90 107 ASP A C 1
ATOM 4304 O O . ASP B 2 82 ? 29.588 9.216 -12.943 1.00 40.29 107 ASP A O 1
ATOM 4309 N N . SER B 2 83 ? 29.337 7.766 -14.633 1.00 33.96 108 SER A N 1
ATOM 4310 C CA . SER B 2 83 ? 30.564 8.211 -15.266 1.00 35.07 108 SER A CA 1
ATOM 4311 C C . SER B 2 83 ? 30.298 9.595 -15.876 1.00 33.59 108 SER A C 1
ATOM 4312 O O . SER B 2 83 ? 29.164 9.958 -16.170 1.00 35.27 108 SER A O 1
ATOM 4315 N N . ASP B 2 84 ? 31.385 10.302 -16.134 1.00 39.65 109 ASP A N 1
ATOM 4316 C CA . ASP B 2 84 ? 31.362 11.586 -16.820 1.00 39.60 109 ASP A CA 1
ATOM 4317 C C . ASP B 2 84 ? 30.725 11.437 -18.201 1.00 36.23 109 ASP A C 1
ATOM 4318 O O . ASP B 2 84 ? 31.165 10.619 -19.013 1.00 37.32 109 ASP A O 1
ATOM 4323 N N . PRO B 2 85 ? 29.701 12.249 -18.545 1.00 40.63 110 PRO A N 1
ATOM 4324 C CA . PRO B 2 85 ? 29.125 12.248 -19.891 1.00 41.46 110 PRO A CA 1
ATOM 4325 C C . PRO B 2 85 ? 30.139 12.422 -21.017 1.00 41.16 110 PRO A C 1
ATOM 4326 O O . PRO B 2 85 ? 29.931 11.859 -22.092 1.00 35.33 110 PRO A O 1
ATOM 4330 N N . LYS B 2 86 ? 31.227 13.173 -20.772 1.00 44.80 111 LYS A N 1
ATOM 4331 C CA . LYS B 2 86 ? 32.271 13.362 -21.781 1.00 46.37 111 LYS A CA 1
ATOM 4332 C C . LYS B 2 86 ? 32.964 12.030 -22.089 1.00 44.38 111 LYS A C 1
ATOM 4333 O O . LYS B 2 86 ? 33.364 11.798 -23.223 1.00 38.29 111 LYS A O 1
ATOM 4339 N N . ASP B 2 87 ? 33.185 11.197 -21.063 1.00 41.04 112 ASP A N 1
ATOM 4340 C CA . ASP B 2 87 ? 33.787 9.883 -21.284 1.00 38.96 112 ASP A CA 1
ATOM 4341 C C . ASP B 2 87 ? 32.818 8.968 -22.025 1.00 37.89 112 ASP A C 1
ATOM 4342 O O . ASP B 2 87 ? 33.255 8.226 -22.891 1.00 38.94 112 ASP A O 1
ATOM 4347 N N . LEU B 2 88 ? 31.532 8.991 -21.643 1.00 33.28 113 LEU A N 1
ATOM 4348 C CA . LEU B 2 88 ? 30.513 8.195 -22.320 1.00 33.76 113 LEU A CA 1
ATOM 4349 C C . LEU B 2 88 ? 30.401 8.568 -23.802 1.00 34.55 113 LEU A C 1
ATOM 4350 O O . LEU B 2 88 ? 30.335 7.675 -24.639 1.00 32.70 113 LEU A O 1
ATOM 4355 N N . GLU B 2 89 ? 30.397 9.879 -24.154 1.00 33.46 114 GLU A N 1
ATOM 4356 C CA . GLU B 2 89 ? 30.284 10.255 -25.569 1.00 33.88 114 GLU A CA 1
ATOM 4357 C C . GLU B 2 89 ? 31.540 9.825 -26.338 1.00 32.16 114 GLU A C 1
ATOM 4358 O O . GLU B 2 89 ? 31.447 9.346 -27.484 1.00 38.11 114 GLU A O 1
ATOM 4364 N N . GLN B 2 90 ? 32.709 9.955 -25.701 1.00 34.61 115 GLN A N 1
ATOM 4365 C CA . GLN B 2 90 ? 33.971 9.569 -26.299 1.00 37.03 115 GLN A CA 1
ATOM 4366 C C . GLN B 2 90 ? 33.961 8.067 -26.587 1.00 36.76 115 GLN A C 1
ATOM 4367 O O . GLN B 2 90 ? 34.340 7.643 -27.665 1.00 33.35 115 GLN A O 1
ATOM 4373 N N . TRP B 2 91 ? 33.522 7.258 -25.623 1.00 34.96 116 TRP A N 1
ATOM 4374 C CA . TRP B 2 91 ? 33.459 5.815 -25.869 1.00 32.92 116 TRP A CA 1
ATOM 4375 C C . TRP B 2 91 ? 32.491 5.454 -26.984 1.00 31.98 116 TRP A C 1
ATOM 4376 O O . TRP B 2 91 ? 32.774 4.571 -27.802 1.00 37.07 116 TRP A O 1
ATOM 4387 N N . TYR B 2 92 ? 31.331 6.102 -27.048 1.00 29.90 117 TYR A N 1
ATOM 4388 C CA . TYR B 2 92 ? 30.381 5.834 -28.101 1.00 31.70 117 TYR A CA 1
ATOM 4389 C C . TYR B 2 92 ? 30.991 6.082 -29.488 1.00 37.90 117 TYR A C 1
ATOM 4390 O O . TYR B 2 92 ? 30.881 5.226 -30.382 1.00 34.39 117 TYR A O 1
ATOM 4399 N N . GLU B 2 93 ? 31.567 7.279 -29.662 1.00 37.54 118 GLU A N 1
ATOM 4400 C CA . GLU B 2 93 ? 32.161 7.686 -30.932 1.00 35.96 118 GLU A CA 1
ATOM 4401 C C . GLU B 2 93 ? 33.270 6.712 -31.345 1.00 35.35 118 GLU A C 1
ATOM 4402 O O . GLU B 2 93 ? 33.296 6.263 -32.495 1.00 37.15 118 GLU A O 1
ATOM 4408 N N . GLU B 2 94 ? 34.153 6.377 -30.397 1.00 37.17 119 GLU A N 1
ATOM 4409 C CA . GLU B 2 94 ? 35.256 5.457 -30.632 1.00 41.17 119 GLU A CA 1
ATOM 4410 C C . GLU B 2 94 ? 34.748 4.058 -30.990 1.00 45.78 119 GLU A C 1
ATOM 4411 O O . GLU B 2 94 ? 35.297 3.413 -31.887 1.00 41.19 119 GLU A O 1
ATOM 4417 N N . GLY B 2 95 ? 33.675 3.604 -30.327 1.00 40.21 120 GLY A N 1
ATOM 4418 C CA . GLY B 2 95 ? 33.079 2.319 -30.641 1.00 39.11 120 GLY A CA 1
ATOM 4419 C C . GLY B 2 95 ? 32.399 2.313 -32.002 1.00 36.31 120 GLY A C 1
ATOM 4420 O O . GLY B 2 95 ? 32.469 1.318 -32.719 1.00 37.35 120 GLY A O 1
ATOM 4421 N N . LEU B 2 96 ? 31.810 3.445 -32.421 1.00 33.38 121 LEU A N 1
ATOM 4422 C CA . LEU B 2 96 ? 31.172 3.519 -33.720 1.00 37.50 121 LEU A CA 1
ATOM 4423 C C . LEU B 2 96 ? 32.226 3.537 -34.837 1.00 38.86 121 LEU A C 1
ATOM 4424 O O . LEU B 2 96 ? 31.997 3.038 -35.942 1.00 35.27 121 LEU A O 1
ATOM 4429 N N . LYS B 2 97 ? 33.394 4.063 -34.519 1.00 36.50 122 LYS A N 1
ATOM 4430 C CA . LYS B 2 97 ? 34.495 4.115 -35.457 1.00 44.89 122 LYS A CA 1
ATOM 4431 C C . LYS B 2 97 ? 34.986 2.688 -35.708 1.00 44.10 122 LYS A C 1
ATOM 4432 O O . LYS B 2 97 ? 35.288 2.338 -36.835 1.00 40.46 122 LYS A O 1
ATOM 4438 N N . LEU B 2 98 ? 35.027 1.860 -34.658 1.00 40.49 123 LEU A N 1
ATOM 4439 C CA . LEU B 2 98 ? 35.397 0.446 -34.788 1.00 41.44 123 LEU A CA 1
ATOM 4440 C C . LEU B 2 98 ? 34.378 -0.343 -35.602 1.00 41.10 123 LEU A C 1
ATOM 4441 O O . LEU B 2 98 ? 34.736 -1.159 -36.448 1.00 41.39 123 LEU A O 1
ATOM 4446 N N . VAL B 2 99 ? 33.091 -0.104 -35.395 1.00 33.68 124 VAL A N 1
ATOM 4447 C CA . VAL B 2 99 ? 32.098 -0.725 -36.248 1.00 37.81 124 VAL A CA 1
ATOM 4448 C C . VAL B 2 99 ? 32.306 -0.340 -37.711 1.00 42.90 124 VAL A C 1
ATOM 4449 O O . VAL B 2 99 ? 32.069 -1.152 -38.609 1.00 38.29 124 VAL A O 1
ATOM 4453 N N . ALA B 2 100 ? 32.643 0.943 -37.939 1.00 44.91 125 ALA A N 1
ATOM 4454 C CA . ALA B 2 100 ? 32.713 1.491 -39.286 1.00 39.21 125 ALA A CA 1
ATOM 4455 C C . ALA B 2 100 ? 33.905 0.891 -40.032 1.00 42.01 125 ALA A C 1
ATOM 4456 O O . ALA B 2 100 ? 33.846 0.749 -41.254 1.00 39.48 125 ALA A O 1
ATOM 4458 N N . GLY B 2 101 ? 34.981 0.574 -39.293 1.00 39.05 126 GLY A N 1
ATOM 4459 C CA . GLY B 2 101 ? 36.121 -0.166 -39.811 1.00 45.10 126 GLY A CA 1
ATOM 4460 C C . GLY B 2 101 ? 35.895 -1.684 -39.926 1.00 40.86 126 GLY A C 1
ATOM 4461 O O . GLY B 2 101 ? 36.839 -2.415 -40.206 1.00 45.78 126 GLY A O 1
ATOM 4462 N N . ASN B 2 102 ? 34.645 -2.162 -39.788 1.00 47.40 127 ASN A N 1
ATOM 4463 C CA . ASN B 2 102 ? 34.327 -3.570 -40.020 1.00 45.16 127 ASN A CA 1
ATOM 4464 C C . ASN B 2 102 ? 35.081 -4.474 -39.026 1.00 42.81 127 ASN A C 1
ATOM 4465 O O . ASN B 2 102 ? 35.239 -5.684 -39.280 1.00 41.86 127 ASN A O 1
ATOM 4470 N N . LYS B 2 103 ? 35.412 -3.911 -37.839 1.00 39.48 128 LYS A N 1
ATOM 4471 C CA . LYS B 2 103 ? 36.240 -4.561 -36.824 1.00 38.54 128 LYS A CA 1
ATOM 4472 C C . LYS B 2 103 ? 35.443 -5.209 -35.676 1.00 32.50 128 LYS A C 1
ATOM 4473 O O . LYS B 2 103 ? 36.039 -5.705 -34.727 1.00 33.51 128 LYS A O 1
ATOM 4479 N N . VAL B 2 104 ? 34.114 -5.165 -35.770 1.00 38.59 129 VAL A N 1
ATOM 4480 C CA . VAL B 2 104 ? 33.258 -5.651 -34.713 1.00 36.81 129 VAL A CA 1
ATOM 4481 C C . VAL B 2 104 ? 32.375 -6.793 -35.198 1.00 35.77 129 VAL A C 1
ATOM 4482 O O . VAL B 2 104 ? 31.654 -6.682 -36.220 1.00 38.92 129 VAL A O 1
ATOM 4486 N N . ALA B 2 105 ? 32.371 -7.854 -34.343 1.00 35.78 130 ALA A N 1
ATOM 4487 C CA . ALA B 2 105 ? 31.588 -9.062 -34.505 1.00 36.34 130 ALA A CA 1
ATOM 4488 C C . ALA B 2 105 ? 30.728 -9.298 -33.263 1.00 31.09 130 ALA A C 1
ATOM 4489 O O . ALA B 2 105 ? 31.102 -8.852 -32.183 1.00 34.88 130 ALA A O 1
ATOM 4491 N N . VAL B 2 106 ? 29.600 -9.979 -33.472 1.00 32.31 131 VAL A N 1
ATOM 4492 C CA . VAL B 2 106 ? 28.698 -10.400 -32.416 1.00 29.77 131 VAL A CA 1
ATOM 4493 C C . VAL B 2 106 ? 28.652 -11.932 -32.440 1.00 36.94 131 VAL A C 1
ATOM 4494 O O . VAL B 2 106 ? 28.504 -12.486 -33.518 1.00 33.66 131 VAL A O 1
ATOM 4498 N N . VAL B 2 107 ? 28.663 -12.568 -31.253 1.00 32.88 132 VAL A N 1
ATOM 4499 C CA . VAL B 2 107 ? 28.300 -13.974 -31.120 1.00 33.50 132 VAL A CA 1
ATOM 4500 C C . VAL B 2 107 ? 27.068 -14.035 -30.240 1.00 32.53 132 VAL A C 1
ATOM 4501 O O . VAL B 2 107 ? 27.169 -13.597 -29.076 1.00 32.15 132 VAL A O 1
ATOM 4505 N N . LEU B 2 108 ? 25.980 -14.563 -30.823 1.00 32.45 133 LEU A N 1
ATOM 4506 C CA . LEU B 2 108 ? 24.693 -14.719 -30.193 1.00 35.43 133 LEU A CA 1
ATOM 4507 C C . LEU B 2 108 ? 24.630 -16.115 -29.581 1.00 41.61 133 LEU A C 1
ATOM 4508 O O . LEU B 2 108 ? 24.734 -17.103 -30.308 1.00 38.56 133 LEU A O 1
ATOM 4513 N N . MET B 2 109 ? 24.393 -16.182 -28.265 1.00 38.09 134 MET A N 1
ATOM 4514 C CA . MET B 2 109 ? 24.064 -17.466 -27.654 1.00 40.65 134 MET A CA 1
ATOM 4515 C C . MET B 2 109 ? 22.555 -17.670 -27.821 1.00 44.00 134 MET A C 1
ATOM 4516 O O . MET B 2 109 ? 21.717 -17.043 -27.159 1.00 42.36 134 MET A O 1
ATOM 4521 N N . ALA B 2 110 ? 22.187 -18.482 -28.833 1.00 36.94 135 ALA A N 1
ATOM 4522 C CA . ALA B 2 110 ? 20.795 -18.590 -29.243 1.00 45.15 135 ALA A CA 1
ATOM 4523 C C . ALA B 2 110 ? 20.137 -19.808 -28.602 1.00 55.99 135 ALA A C 1
ATOM 4524 O O . ALA B 2 110 ? 18.916 -19.944 -28.689 1.00 66.07 135 ALA A O 1
ATOM 4526 N N . GLY B 2 111 ? 20.964 -20.647 -27.950 1.00 77.70 136 GLY A N 1
ATOM 4527 C CA . GLY B 2 111 ? 20.687 -22.054 -27.687 1.00 86.06 136 GLY A CA 1
ATOM 4528 C C . GLY B 2 111 ? 19.210 -22.345 -27.439 1.00 93.18 136 GLY A C 1
ATOM 4529 O O . GLY B 2 111 ? 18.601 -23.126 -28.170 1.00 93.62 136 GLY A O 1
ATOM 4530 N N . GLY B 2 112 ? 18.666 -21.687 -26.408 1.00 107.47 137 GLY A N 1
ATOM 4531 C CA . GLY B 2 112 ? 17.315 -21.911 -25.914 1.00 117.55 137 GLY A CA 1
ATOM 4532 C C . GLY B 2 112 ? 16.321 -22.324 -27.000 1.00 125.81 137 GLY A C 1
ATOM 4533 O O . GLY B 2 112 ? 16.163 -21.638 -28.011 1.00 129.59 137 GLY A O 1
ATOM 4534 N N . GLN B 2 113 ? 15.685 -23.480 -26.773 1.00 122.68 138 GLN A N 1
ATOM 4535 C CA . GLN B 2 113 ? 14.425 -23.838 -27.403 1.00 115.17 138 GLN A CA 1
ATOM 4536 C C . GLN B 2 113 ? 13.311 -23.349 -26.476 1.00 108.09 138 GLN A C 1
ATOM 4537 O O . GLN B 2 113 ? 13.299 -23.688 -25.294 1.00 115.43 138 GLN A O 1
ATOM 4543 N N . GLY B 2 114 ? 12.397 -22.528 -27.006 1.00 98.56 139 GLY A N 1
ATOM 4544 C CA . GLY B 2 114 ? 11.351 -21.914 -26.204 1.00 102.03 139 GLY A CA 1
ATOM 4545 C C . GLY B 2 114 ? 10.319 -22.927 -25.706 1.00 111.50 139 GLY A C 1
ATOM 4546 O O . GLY B 2 114 ? 9.177 -22.919 -26.166 1.00 120.90 139 GLY A O 1
ATOM 4547 N N . THR B 2 115 ? 10.739 -23.791 -24.765 1.00 114.56 140 THR A N 1
ATOM 4548 C CA . THR B 2 115 ? 9.849 -24.722 -24.077 1.00 109.62 140 THR A CA 1
ATOM 4549 C C . THR B 2 115 ? 9.531 -24.191 -22.675 1.00 106.07 140 THR A C 1
ATOM 4550 O O . THR B 2 115 ? 8.367 -24.182 -22.277 1.00 99.33 140 THR A O 1
ATOM 4554 N N . ARG B 2 116 ? 10.560 -23.729 -21.940 1.00 103.57 141 ARG A N 1
ATOM 4555 C CA . ARG B 2 116 ? 10.394 -23.245 -20.573 1.00 95.93 141 ARG A CA 1
ATOM 4556 C C . ARG B 2 116 ? 9.466 -22.029 -20.547 1.00 98.19 141 ARG A C 1
ATOM 4557 O O . ARG B 2 116 ? 9.064 -21.595 -19.470 1.00 102.29 141 ARG A O 1
ATOM 4559 N N . LEU B 2 117 ? 9.145 -21.482 -21.731 1.00 103.34 142 LEU A N 1
ATOM 4560 C CA . LEU B 2 117 ? 8.150 -20.428 -21.868 1.00 108.62 142 LEU A CA 1
ATOM 4561 C C . LEU B 2 117 ? 6.751 -21.051 -21.807 1.00 100.00 142 LEU A C 1
ATOM 4562 O O . LEU B 2 117 ? 6.199 -21.317 -22.886 1.00 99.86 142 LEU A O 1
ATOM 4567 N N . SER B 2 120 ? 9.673 -26.504 -28.364 1.00 98.77 145 SER A N 1
ATOM 4568 C CA . SER B 2 120 ? 9.152 -26.016 -29.669 1.00 96.01 145 SER A CA 1
ATOM 4569 C C . SER B 2 120 ? 10.249 -25.285 -30.453 1.00 97.17 145 SER A C 1
ATOM 4570 O O . SER B 2 120 ? 11.247 -25.890 -30.855 1.00 93.21 145 SER A O 1
ATOM 4573 N N . ALA B 2 121 ? 10.062 -23.974 -30.663 1.00 90.21 146 ALA A N 1
ATOM 4574 C CA . ALA B 2 121 ? 10.825 -23.237 -31.659 1.00 77.01 146 ALA A CA 1
ATOM 4575 C C . ALA B 2 121 ? 12.157 -22.773 -31.070 1.00 72.11 146 ALA A C 1
ATOM 4576 O O . ALA B 2 121 ? 12.420 -22.934 -29.875 1.00 63.70 146 ALA A O 1
ATOM 4578 N N . PRO B 2 122 ? 13.067 -22.218 -31.906 1.00 65.44 147 PRO A N 1
ATOM 4579 C CA . PRO B 2 122 ? 14.182 -21.415 -31.398 1.00 60.90 147 PRO A CA 1
ATOM 4580 C C . PRO B 2 122 ? 13.630 -20.258 -30.564 1.00 50.54 147 PRO A C 1
ATOM 4581 O O . PRO B 2 122 ? 12.574 -19.700 -30.875 1.00 51.46 147 PRO A O 1
ATOM 4585 N N . LYS B 2 123 ? 14.337 -19.916 -29.480 1.00 52.09 148 LYS A N 1
ATOM 4586 C CA . LYS B 2 123 ? 13.881 -18.864 -28.582 1.00 49.59 148 LYS A CA 1
ATOM 4587 C C . LYS B 2 123 ? 13.837 -17.533 -29.334 1.00 39.91 148 LYS A C 1
ATOM 4588 O O . LYS B 2 123 ? 12.927 -16.729 -29.130 1.00 44.84 148 LYS A O 1
ATOM 4594 N N . GLY B 2 124 ? 14.791 -17.352 -30.258 1.00 42.35 149 GLY A N 1
ATOM 4595 C CA . GLY B 2 124 ? 14.861 -16.188 -31.124 1.00 42.20 149 GLY A CA 1
ATOM 4596 C C . GLY B 2 124 ? 13.588 -15.903 -31.915 1.00 44.33 149 GLY A C 1
ATOM 4597 O O . GLY B 2 124 ? 13.319 -14.751 -32.224 1.00 40.59 149 GLY A O 1
ATOM 4598 N N . CYS B 2 125 ? 12.837 -16.955 -32.299 1.00 42.61 150 CYS A N 1
ATOM 4599 C CA . CYS B 2 125 ? 11.613 -16.782 -33.065 1.00 41.48 150 CYS A CA 1
ATOM 4600 C C . CYS B 2 125 ? 10.491 -16.193 -32.225 1.00 43.13 150 CYS A C 1
ATOM 4601 O O . CYS B 2 125 ? 9.507 -15.717 -32.777 1.00 49.12 150 CYS A O 1
ATOM 4604 N N . PHE B 2 126 ? 10.640 -16.175 -30.896 1.00 48.09 151 PHE A N 1
ATOM 4605 C CA . PHE B 2 126 ? 9.522 -15.817 -30.043 1.00 46.10 151 PHE A CA 1
ATOM 4606 C C . PHE B 2 126 ? 8.990 -14.405 -30.324 1.00 49.21 151 PHE A C 1
ATOM 4607 O O . PHE B 2 126 ? 9.755 -13.451 -30.535 1.00 49.16 151 PHE A O 1
ATOM 4615 N N . ASP B 2 127 ? 7.650 -14.291 -30.328 1.00 48.17 152 ASP A N 1
ATOM 4616 C CA . ASP B 2 12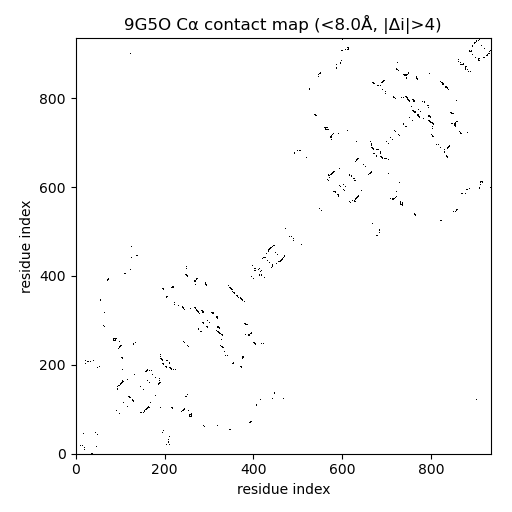7 ? 6.939 -13.032 -30.502 1.00 56.12 152 ASP A CA 1
ATOM 4617 C C . ASP B 2 127 ? 6.394 -12.600 -29.140 1.00 59.53 152 ASP A C 1
ATOM 4618 O O . ASP B 2 127 ? 5.524 -13.255 -28.561 1.00 51.20 152 ASP A O 1
ATOM 4623 N N . ILE B 2 128 ? 6.914 -11.484 -28.613 1.00 54.58 153 ILE A N 1
ATOM 4624 C CA . ILE B 2 128 ? 6.585 -11.115 -27.246 1.00 53.89 153 ILE A CA 1
ATOM 4625 C C . ILE B 2 128 ? 5.259 -10.355 -27.221 1.00 54.92 153 ILE A C 1
ATOM 4626 O O . ILE B 2 128 ? 4.733 -10.063 -26.153 1.00 54.92 153 ILE A O 1
ATOM 4631 N N . GLY B 2 129 ? 4.706 -10.063 -28.404 1.00 55.54 154 GLY A N 1
ATOM 4632 C CA . GLY B 2 129 ? 3.405 -9.430 -28.508 1.00 52.69 154 GLY A CA 1
ATOM 4633 C C . GLY B 2 129 ? 3.501 -7.933 -28.769 1.00 44.60 154 GLY A C 1
ATOM 4634 O O . GLY B 2 129 ? 2.576 -7.189 -28.454 1.00 55.47 154 GLY A O 1
ATOM 4635 N N . LEU B 2 130 ? 4.634 -7.480 -29.311 1.00 54.44 155 LEU A N 1
ATOM 4636 C CA . LEU B 2 130 ? 4.756 -6.114 -29.793 1.00 52.38 155 LEU A CA 1
ATOM 4637 C C . LEU B 2 130 ? 3.718 -5.913 -30.893 1.00 59.20 155 LEU A C 1
ATOM 4638 O O . LEU B 2 130 ? 3.387 -6.886 -31.569 1.00 59.19 155 LEU A O 1
ATOM 4643 N N . PRO B 2 131 ? 3.174 -4.686 -31.107 1.00 60.82 156 PRO A N 1
ATOM 4644 C CA . PRO B 2 131 ? 2.239 -4.446 -32.205 1.00 61.78 156 PRO A CA 1
ATOM 4645 C C . PRO B 2 131 ? 2.793 -5.023 -33.504 1.00 64.28 156 PRO A C 1
ATOM 4646 O O . PRO B 2 131 ? 2.083 -5.696 -34.249 1.00 71.49 156 PRO A O 1
ATOM 4650 N N . SER B 2 132 ? 4.090 -4.785 -33.726 1.00 58.74 157 SER A N 1
ATOM 4651 C CA . SER B 2 132 ? 4.772 -5.136 -34.955 1.00 58.19 157 SER A CA 1
ATOM 4652 C C . SER B 2 132 ? 4.833 -6.645 -35.153 1.00 58.18 157 SER A C 1
ATOM 4653 O O . SER B 2 132 ? 5.210 -7.091 -36.230 1.00 57.01 157 SER A O 1
ATOM 4656 N N . HIS B 2 133 ? 4.608 -7.405 -34.073 1.00 58.64 158 HIS A N 1
ATOM 4657 C CA . HIS B 2 133 ? 4.672 -8.854 -34.101 1.00 57.67 158 HIS A CA 1
ATOM 4658 C C . HIS B 2 133 ? 6.087 -9.359 -34.401 1.00 49.84 158 HIS A C 1
ATOM 4659 O O . HIS B 2 133 ? 6.241 -10.538 -34.681 1.00 50.36 158 HIS A O 1
ATOM 4666 N N . LYS B 2 134 ? 7.127 -8.516 -34.306 1.00 53.52 159 LYS A N 1
ATOM 4667 C CA . LYS B 2 134 ? 8.480 -8.950 -34.655 1.00 45.93 159 LYS A CA 1
ATOM 4668 C C . LYS B 2 134 ? 9.053 -9.913 -33.617 1.00 48.95 159 LYS A C 1
ATOM 4669 O O . LYS B 2 134 ? 8.758 -9.836 -32.420 1.00 46.71 159 LYS A O 1
ATOM 4675 N N . SER B 2 135 ? 9.912 -10.801 -34.129 1.00 46.18 160 SER A N 1
ATOM 4676 C CA . SER B 2 135 ? 10.598 -11.810 -33.350 1.00 44.71 160 SE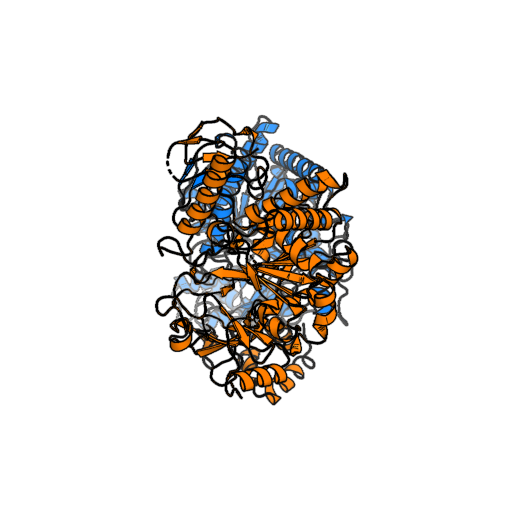R A CA 1
ATOM 4677 C C . SER B 2 135 ? 11.821 -11.176 -32.692 1.00 44.02 160 SER A C 1
ATOM 4678 O O . SER B 2 135 ? 12.250 -10.099 -33.113 1.00 42.79 160 SER A O 1
ATOM 4681 N N . LEU B 2 136 ? 12.401 -11.877 -31.709 1.00 43.82 161 LEU A N 1
ATOM 4682 C CA . LEU B 2 136 ? 13.638 -11.436 -31.072 1.00 45.52 161 LEU A CA 1
ATOM 4683 C C . LEU B 2 136 ? 14.757 -11.354 -32.105 1.00 46.24 161 LEU A C 1
ATOM 4684 O O . LEU B 2 136 ? 15.539 -10.411 -32.124 1.00 42.44 161 LEU A O 1
ATOM 4689 N N . PHE B 2 137 ? 14.852 -12.367 -32.972 1.00 41.62 162 PHE A N 1
ATOM 4690 C CA . PHE B 2 137 ? 15.793 -12.309 -34.072 1.00 37.46 162 PHE A CA 1
ATOM 4691 C C . PHE B 2 137 ? 15.614 -11.063 -34.944 1.00 31.69 162 PHE A C 1
ATOM 4692 O O . PHE B 2 137 ? 16.594 -10.478 -35.350 1.00 38.07 162 PHE A O 1
ATOM 4700 N N . GLN B 2 138 ? 14.370 -10.686 -35.298 1.00 37.94 163 GLN A N 1
ATOM 4701 C CA . GLN B 2 138 ? 14.165 -9.582 -36.230 1.00 39.02 163 GLN A CA 1
ATOM 4702 C C . GLN B 2 138 ? 14.514 -8.262 -35.530 1.00 40.69 163 GLN A C 1
ATOM 4703 O O . GLN B 2 138 ? 15.205 -7.425 -36.110 1.00 45.03 163 GLN A O 1
ATOM 4709 N N . ILE B 2 139 ? 14.120 -8.119 -34.262 1.00 42.46 164 ILE A N 1
ATOM 4710 C CA . ILE B 2 139 ? 14.504 -6.928 -33.499 1.00 44.28 164 ILE A CA 1
ATOM 4711 C C . ILE B 2 139 ? 16.030 -6.782 -33.445 1.00 36.65 164 ILE A C 1
ATOM 4712 O O . ILE B 2 139 ? 16.578 -5.694 -33.669 1.00 39.98 164 ILE A O 1
ATOM 4717 N N . GLN B 2 140 ? 16.738 -7.850 -33.116 1.00 36.03 165 GLN A N 1
ATOM 4718 C CA . GLN B 2 140 ? 18.176 -7.786 -32.928 1.00 32.93 165 GLN A CA 1
ATOM 4719 C C . GLN B 2 140 ? 18.922 -7.564 -34.244 1.00 36.68 165 GLN A C 1
ATOM 4720 O O . GLN B 2 140 ? 19.968 -6.919 -34.265 1.00 32.59 165 GLN A O 1
ATOM 4726 N N . ALA B 2 141 ? 18.416 -8.179 -35.324 1.00 35.21 166 ALA A N 1
ATOM 4727 C CA . ALA B 2 141 ? 18.936 -7.918 -36.653 1.00 37.55 166 ALA A CA 1
ATOM 4728 C C . ALA B 2 141 ? 18.719 -6.453 -37.052 1.00 28.70 166 ALA A C 1
ATOM 4729 O O . ALA B 2 141 ? 19.565 -5.881 -37.730 1.00 37.27 166 ALA A O 1
ATOM 4731 N N . GLU B 2 142 ? 17.576 -5.866 -36.701 1.00 35.88 167 GLU A N 1
ATOM 4732 C CA . GLU B 2 142 ? 17.289 -4.492 -37.079 1.00 34.64 167 GLU A CA 1
ATOM 4733 C C . GLU B 2 142 ? 18.230 -3.562 -36.300 1.00 38.22 167 GLU A C 1
ATOM 4734 O O . GLU B 2 142 ? 18.617 -2.523 -36.831 1.00 36.56 167 GLU A O 1
ATOM 4740 N N . ARG B 2 143 ? 18.658 -3.983 -35.082 1.00 35.44 168 ARG A N 1
ATOM 4741 C CA . ARG B 2 143 ? 19.646 -3.255 -34.287 1.00 32.47 168 ARG A CA 1
ATOM 4742 C C . ARG B 2 143 ? 21.018 -3.296 -34.941 1.00 35.27 168 ARG A C 1
ATOM 4743 O O . ARG B 2 143 ? 21.640 -2.256 -35.072 1.00 31.94 168 ARG A O 1
ATOM 4751 N N . ILE B 2 144 ? 21.442 -4.449 -35.482 1.00 35.96 169 ILE A N 1
ATOM 4752 C CA . ILE B 2 144 ? 22.668 -4.500 -36.251 1.00 33.49 169 ILE A CA 1
ATOM 4753 C C . ILE B 2 144 ? 22.546 -3.628 -37.512 1.00 29.62 169 ILE A C 1
ATOM 4754 O O . ILE B 2 144 ? 23.512 -2.930 -37.830 1.00 36.50 169 ILE A O 1
ATOM 4759 N N . ALA B 2 145 ? 21.436 -3.732 -38.260 1.00 31.55 170 ALA A N 1
ATOM 4760 C CA . ALA B 2 145 ? 21.267 -3.013 -39.522 1.00 32.36 170 ALA A CA 1
ATOM 4761 C C . ALA B 2 145 ? 21.420 -1.509 -39.287 1.00 36.16 170 ALA A C 1
ATOM 4762 O O . ALA B 2 145 ? 22.062 -0.817 -40.083 1.00 36.73 170 ALA A O 1
ATOM 4764 N N . LYS B 2 146 ? 20.814 -1.033 -38.195 1.00 36.23 171 LYS A N 1
ATOM 4765 C CA . LYS B 2 146 ? 20.800 0.380 -37.861 1.00 33.97 171 LYS A CA 1
ATOM 4766 C C . LYS B 2 146 ? 22.197 0.846 -37.477 1.00 33.48 171 LYS A C 1
ATOM 4767 O O . LYS B 2 146 ? 22.674 1.910 -37.904 1.00 36.09 171 LYS A O 1
ATOM 4773 N N . LEU B 2 147 ? 22.887 0.040 -36.675 1.00 39.13 172 LEU A N 1
ATOM 4774 C CA . LEU B 2 147 ? 24.188 0.445 -36.198 1.00 35.40 172 LEU A CA 1
ATOM 4775 C C . LEU B 2 147 ? 25.165 0.513 -37.365 1.00 37.54 172 LEU A C 1
ATOM 4776 O O . LEU B 2 147 ? 26.050 1.370 -37.403 1.00 33.84 172 LEU A O 1
ATOM 4781 N N . GLN B 2 148 ? 25.010 -0.419 -38.322 1.00 32.96 173 GLN A N 1
ATOM 4782 C CA . GLN B 2 148 ? 25.822 -0.375 -39.536 1.00 35.63 173 GLN A CA 1
ATOM 4783 C C . GLN B 2 148 ? 25.586 0.920 -40.308 1.00 27.79 173 GLN A C 1
ATOM 4784 O O . GLN B 2 148 ? 26.547 1.480 -40.827 1.00 35.59 173 GLN A O 1
ATOM 4790 N N . LEU B 2 149 ? 24.332 1.374 -40.399 1.00 32.80 174 LEU A N 1
ATOM 4791 C CA . LEU B 2 149 ? 24.011 2.595 -41.129 1.00 33.39 174 LEU A CA 1
ATOM 4792 C C . LEU B 2 149 ? 24.546 3.830 -40.378 1.00 39.40 174 LEU A C 1
ATOM 4793 O O . LEU B 2 149 ? 25.087 4.762 -41.007 1.00 35.36 174 LEU A O 1
ATOM 4798 N N . LEU B 2 150 ? 24.473 3.824 -39.026 1.00 38.37 175 LEU A N 1
ATOM 4799 C CA . LEU B 2 150 ? 25.051 4.904 -38.209 1.00 34.51 175 LEU A CA 1
ATOM 4800 C C . LEU B 2 150 ? 26.549 4.997 -38.422 1.00 35.37 175 LEU A C 1
ATOM 4801 O O . LEU B 2 150 ? 27.117 6.090 -38.554 1.00 37.00 175 LEU A O 1
ATOM 4806 N N . ALA B 2 151 ? 27.209 3.839 -38.446 1.00 32.30 176 ALA A N 1
ATOM 4807 C CA . ALA B 2 151 ? 28.614 3.795 -38.706 1.00 30.49 176 ALA A CA 1
ATOM 4808 C C . ALA B 2 151 ? 28.940 4.291 -40.121 1.00 35.18 176 ALA A C 1
ATOM 4809 O O . ALA B 2 151 ? 30.011 4.852 -40.314 1.00 39.26 176 ALA A O 1
ATOM 4811 N N . GLN B 2 152 ? 28.078 4.012 -41.108 1.00 38.29 177 GLN A N 1
ATOM 4812 C CA . GLN B 2 152 ? 28.345 4.402 -42.495 1.00 40.03 177 GLN A CA 1
ATOM 4813 C C . GLN B 2 152 ? 28.324 5.936 -42.625 1.00 40.40 177 GLN A C 1
ATOM 4814 O O . GLN B 2 152 ? 29.000 6.520 -43.483 1.00 39.17 177 GLN A O 1
ATOM 4820 N N . ARG B 2 153 ? 27.570 6.597 -41.747 1.00 42.98 178 ARG A N 1
ATOM 4821 C CA . ARG B 2 153 ? 27.545 8.055 -41.719 1.00 46.86 178 ARG A CA 1
ATOM 4822 C C . ARG B 2 153 ? 28.934 8.639 -41.453 1.00 48.97 178 ARG A C 1
ATOM 4823 O O . ARG B 2 153 ? 29.286 9.676 -42.006 1.00 43.89 178 ARG A O 1
ATOM 4831 N N . ILE B 2 154 ? 29.765 7.979 -40.648 1.00 52.07 179 ILE A N 1
ATOM 4832 C CA . ILE B 2 154 ? 31.064 8.533 -40.293 1.00 56.72 179 ILE A CA 1
ATOM 4833 C C . ILE B 2 154 ? 32.139 8.044 -41.265 1.00 57.38 179 ILE A C 1
ATOM 4834 O O . ILE B 2 154 ? 33.115 8.757 -41.484 1.00 67.07 179 ILE A O 1
ATOM 4839 N N . SER B 2 155 ? 31.946 6.882 -41.901 1.00 53.57 180 SER A N 1
ATOM 4840 C CA . SER B 2 155 ? 32.930 6.326 -42.828 1.00 55.62 180 SER A CA 1
ATOM 4841 C C . SER B 2 155 ? 32.728 6.784 -44.276 1.00 50.89 180 SER A C 1
ATOM 4842 O O . SER B 2 155 ? 33.695 6.900 -45.022 1.00 68.08 180 SER A O 1
ATOM 4845 N N . GLY B 2 156 ? 31.463 6.902 -44.707 1.00 53.23 181 GLY A N 1
ATOM 4846 C CA . GLY B 2 156 ? 31.101 7.014 -46.111 1.00 57.97 181 GLY A CA 1
ATOM 4847 C C . GLY B 2 156 ? 30.985 5.688 -46.879 1.00 62.66 181 GLY A C 1
ATOM 4848 O O . GLY B 2 156 ? 30.749 5.726 -48.077 1.00 62.78 181 GLY A O 1
ATOM 4849 N N . LYS B 2 157 ? 31.117 4.518 -46.225 1.00 66.11 182 LYS A N 1
ATOM 4850 C CA . LYS B 2 157 ? 30.993 3.234 -46.919 1.00 69.23 182 LYS A CA 1
ATOM 4851 C C . LYS B 2 157 ? 30.187 2.222 -46.093 1.00 57.32 182 LYS A C 1
ATOM 4852 O O . LYS B 2 157 ? 30.056 2.409 -44.885 1.00 53.79 182 LYS A O 1
ATOM 4858 N N . GLU B 2 158 ? 29.672 1.158 -46.745 1.00 51.76 183 GLU A N 1
ATOM 4859 C CA . GLU B 2 158 ? 28.942 0.086 -46.051 1.00 48.83 183 GLU A CA 1
ATOM 4860 C C . GLU B 2 158 ? 29.736 -0.279 -44.803 1.00 44.67 183 GLU A C 1
ATOM 4861 O O . GLU B 2 158 ? 30.964 -0.288 -44.854 1.00 46.62 183 GLU A O 1
ATOM 4867 N N . ALA B 2 159 ? 29.033 -0.570 -43.694 1.00 43.89 184 ALA A N 1
ATOM 4868 C CA . ALA B 2 159 ? 29.664 -1.148 -42.506 1.00 41.41 184 ALA A CA 1
ATOM 4869 C C . ALA B 2 159 ? 29.045 -2.517 -42.196 1.00 33.29 184 ALA A C 1
ATOM 4870 O O . ALA B 2 159 ? 27.834 -2.690 -42.348 1.00 35.91 184 ALA A O 1
ATOM 4872 N N . VAL B 2 160 ? 29.865 -3.449 -41.719 1.00 35.75 185 VAL A N 1
ATOM 4873 C CA . VAL B 2 160 ? 29.456 -4.836 -41.507 1.00 36.68 185 VAL A CA 1
ATOM 4874 C C . VAL B 2 160 ? 29.784 -5.310 -40.075 1.00 36.74 185 VAL A C 1
ATOM 4875 O O . VAL B 2 160 ? 30.937 -5.319 -39.634 1.00 34.48 185 VAL A O 1
ATOM 4879 N N . ILE B 2 161 ? 28.741 -5.750 -39.369 1.00 34.68 186 ILE A N 1
ATOM 4880 C CA . ILE B 2 161 ? 28.940 -6.441 -38.094 1.00 38.39 186 ILE A CA 1
ATOM 4881 C C . ILE B 2 161 ? 28.482 -7.890 -38.290 1.00 30.43 186 ILE A C 1
ATOM 4882 O O . ILE B 2 161 ? 27.274 -8.160 -38.391 1.00 36.24 186 ILE A O 1
ATOM 4887 N N . PRO B 2 162 ? 29.385 -8.848 -38.468 1.00 32.94 187 PRO A N 1
ATOM 4888 C CA . PRO B 2 162 ? 28.929 -10.221 -38.732 1.00 35.11 187 PRO A CA 1
ATOM 4889 C C . PRO B 2 162 ? 28.312 -10.781 -37.452 1.00 33.16 187 PRO A C 1
ATOM 4890 O O . PRO B 2 162 ? 28.815 -10.489 -36.373 1.00 38.11 187 PRO A O 1
ATOM 4894 N N . TRP B 2 163 ? 27.211 -11.519 -37.624 1.00 32.15 188 TRP A N 1
ATOM 4895 C CA . TRP B 2 163 ? 26.369 -12.059 -36.575 1.00 31.66 188 TRP A CA 1
ATOM 4896 C C . TRP B 2 163 ? 26.518 -13.590 -36.614 1.00 37.08 188 TRP A C 1
ATOM 4897 O O . TRP B 2 163 ? 25.866 -14.224 -37.452 1.00 33.46 188 TRP A O 1
ATOM 4908 N N . TYR B 2 164 ? 27.334 -14.128 -35.711 1.00 34.34 189 TYR A N 1
ATOM 4909 C CA . TYR B 2 164 ? 27.510 -15.570 -35.539 1.00 35.19 189 TYR A CA 1
ATOM 4910 C C . TYR B 2 164 ? 26.516 -16.111 -34.520 1.00 37.78 189 TYR A C 1
ATOM 4911 O O . TYR B 2 164 ? 26.622 -15.764 -33.341 1.00 38.82 189 TYR A O 1
ATOM 4920 N N . VAL B 2 165 ? 25.512 -16.858 -35.000 1.00 33.56 190 VAL A N 1
ATOM 4921 C CA . VAL B 2 165 ? 24.365 -17.276 -34.217 1.00 34.01 190 VAL A CA 1
ATOM 4922 C C . VAL B 2 165 ? 24.635 -18.701 -33.743 1.00 42.90 190 VAL A C 1
ATOM 4923 O O . VAL B 2 165 ? 24.696 -19.604 -34.589 1.00 44.45 190 VAL A O 1
ATOM 4927 N N . MET B 2 166 ? 24.903 -18.886 -32.431 1.00 37.96 191 MET A N 1
ATOM 4928 C CA . MET B 2 166 ? 25.327 -20.197 -31.933 1.00 41.10 191 MET A CA 1
ATOM 4929 C C . MET B 2 166 ? 24.092 -20.910 -31.390 1.00 51.07 191 MET A C 1
ATOM 4930 O O . MET B 2 166 ? 23.378 -20.384 -30.546 1.00 39.85 191 MET A O 1
ATOM 4935 N N . THR B 2 167 ? 23.781 -22.073 -31.987 1.00 54.00 192 THR A N 1
ATOM 4936 C CA . THR B 2 167 ? 22.558 -22.807 -31.714 1.00 59.05 192 THR A CA 1
ATOM 4937 C C . THR B 2 167 ? 22.921 -24.191 -31.171 1.00 56.45 192 THR A C 1
ATOM 4938 O O . THR B 2 167 ? 24.096 -24.562 -31.101 1.00 54.54 192 THR A O 1
ATOM 4942 N N . SER B 2 168 ? 21.883 -24.932 -30.773 1.00 72.09 193 SER A N 1
ATOM 4943 C CA . SER B 2 168 ? 22.037 -26.312 -30.341 1.00 84.57 193 SER A CA 1
ATOM 4944 C C . SER B 2 168 ? 21.680 -27.235 -31.501 1.00 85.64 193 SER A C 1
ATOM 4945 O O . SER B 2 168 ? 21.006 -26.800 -32.441 1.00 76.46 193 SER A O 1
ATOM 4948 N N . GLY B 2 169 ? 22.140 -28.496 -31.405 1.00 87.69 194 GLY A N 1
ATOM 4949 C CA . GLY B 2 169 ? 21.845 -29.543 -32.376 1.00 80.79 194 GLY A CA 1
ATOM 4950 C C . GLY B 2 169 ? 20.550 -29.296 -33.152 1.00 78.98 194 GLY A C 1
ATOM 4951 O O . GLY B 2 169 ? 20.586 -29.037 -34.356 1.00 74.69 194 GLY A O 1
ATOM 4952 N N . PRO B 2 170 ? 19.373 -29.366 -32.485 1.00 77.08 195 PRO A N 1
ATOM 4953 C CA . PRO B 2 170 ? 18.079 -29.314 -33.176 1.00 80.02 195 PRO A CA 1
ATOM 4954 C C . PRO B 2 170 ? 17.413 -27.961 -33.472 1.00 88.86 195 PRO A C 1
ATOM 4955 O O . PRO B 2 170 ? 16.358 -27.940 -34.110 1.00 92.01 195 PRO A O 1
ATOM 4959 N N . THR B 2 171 ? 18.000 -26.835 -33.028 1.00 79.13 196 THR A N 1
ATOM 4960 C CA . THR B 2 171 ? 17.456 -25.522 -33.369 1.00 71.42 196 THR A CA 1
ATOM 4961 C C . THR B 2 171 ? 18.043 -25.012 -34.687 1.00 65.43 196 THR A C 1
ATOM 4962 O O . THR B 2 171 ? 17.475 -24.104 -35.295 1.00 61.69 196 THR A O 1
ATOM 4966 N N . ARG B 2 172 ? 19.185 -25.583 -35.104 1.00 66.09 197 ARG A N 1
ATOM 4967 C CA . ARG B 2 172 ? 19.921 -25.145 -36.282 1.00 62.43 197 ARG A CA 1
ATOM 4968 C C . ARG B 2 172 ? 19.005 -25.038 -37.507 1.00 66.84 197 ARG A C 1
ATOM 4969 O O . ARG B 2 172 ? 18.715 -23.936 -37.988 1.00 54.21 197 ARG A O 1
ATOM 4977 N N . LYS B 2 173 ? 18.517 -26.185 -37.993 1.00 58.29 198 LYS A N 1
ATOM 4978 C CA . LYS B 2 173 ? 17.741 -26.211 -39.217 1.00 62.99 198 LYS A CA 1
ATOM 4979 C C . LYS B 2 173 ? 16.622 -25.171 -39.147 1.00 58.39 198 LYS A C 1
ATOM 4980 O O . LYS B 2 173 ? 16.520 -24.338 -40.049 1.00 72.06 198 LYS A O 1
ATOM 4982 N N . PRO B 2 174 ? 15.738 -25.171 -38.114 1.00 60.55 199 PRO A N 1
ATOM 4983 C CA . PRO B 2 174 ? 14.590 -24.246 -38.078 1.00 58.59 199 PRO A CA 1
ATOM 4984 C C . PRO B 2 174 ? 14.975 -22.761 -38.033 1.00 56.62 199 PRO A C 1
ATOM 4985 O O . PRO B 2 174 ? 14.246 -21.905 -38.546 1.00 49.44 199 PRO A O 1
ATOM 4989 N N . THR B 2 175 ? 16.139 -22.483 -37.440 1.00 47.87 200 THR A N 1
ATOM 4990 C CA . THR B 2 175 ? 16.718 -21.141 -37.383 1.00 54.66 200 THR A CA 1
ATOM 4991 C C . THR B 2 175 ? 17.121 -20.671 -38.787 1.00 58.07 200 THR A C 1
ATOM 4992 O O . THR B 2 175 ? 16.802 -19.542 -39.175 1.00 59.28 200 THR A O 1
ATOM 4996 N N . GLU B 2 176 ? 17.794 -21.552 -39.556 1.00 59.20 201 GLU A N 1
ATOM 4997 C CA . GLU B 2 176 ? 18.143 -21.261 -40.945 1.00 53.09 201 GLU A CA 1
ATOM 4998 C C . GLU B 2 176 ? 16.856 -20.933 -41.711 1.00 55.35 201 GLU A C 1
ATOM 4999 O O . GLU B 2 176 ? 16.768 -19.908 -42.377 1.00 53.73 201 GLU A O 1
ATOM 5005 N N . GLU B 2 177 ? 15.803 -21.738 -41.527 1.00 53.08 202 GLU A N 1
ATOM 5006 C CA . GLU B 2 177 ? 14.578 -21.580 -42.298 1.00 53.55 202 GLU A CA 1
ATOM 5007 C C . GLU B 2 177 ? 13.853 -20.285 -41.927 1.00 51.23 202 GLU A C 1
ATOM 5008 O O . GLU B 2 177 ? 13.332 -19.581 -42.802 1.00 53.93 202 GLU A O 1
ATOM 5014 N N . PHE B 2 178 ? 13.821 -19.976 -40.620 1.00 53.67 203 PHE A N 1
ATOM 5015 C CA . PHE B 2 178 ? 13.191 -18.762 -40.121 1.00 51.49 203 PHE A CA 1
ATOM 5016 C C . PHE B 2 178 ? 13.841 -17.551 -40.800 1.00 50.47 203 PHE A C 1
ATOM 5017 O O . PHE B 2 178 ? 13.154 -16.668 -41.319 1.00 52.24 203 PHE A O 1
ATOM 5025 N N . PHE B 2 179 ? 15.180 -17.561 -40.822 1.00 41.87 204 PHE A N 1
ATOM 5026 C CA . PHE B 2 179 ? 15.977 -16.530 -41.465 1.00 50.77 204 PHE A CA 1
ATOM 5027 C C . PHE B 2 179 ? 15.665 -16.495 -42.957 1.00 48.35 204 PHE A C 1
ATOM 5028 O O . PHE B 2 179 ? 15.339 -15.432 -43.508 1.00 53.18 204 PHE A O 1
ATOM 5036 N N . GLU B 2 180 ? 15.743 -17.663 -43.616 1.00 53.33 205 GLU A N 1
ATOM 5037 C CA . GLU B 2 180 ? 15.461 -17.723 -45.044 1.00 48.80 205 GLU A CA 1
ATOM 5038 C C . GLU B 2 180 ? 14.097 -17.071 -45.313 1.00 48.23 205 GLU A C 1
ATOM 5039 O O . GLU B 2 180 ? 13.992 -16.185 -46.160 1.00 48.85 205 GLU A O 1
ATOM 5045 N N . GLN B 2 181 ? 13.060 -17.476 -44.560 1.00 45.52 206 GLN A N 1
ATOM 5046 C CA . GLN B 2 181 ? 11.694 -16.977 -44.742 1.00 49.74 206 GLN A CA 1
ATOM 5047 C C . GLN B 2 181 ? 11.687 -15.456 -44.735 1.00 51.11 206 GLN A C 1
ATOM 5048 O O . GLN B 2 181 ? 10.917 -14.840 -45.475 1.00 54.58 206 GLN A O 1
ATOM 5051 N N . HIS B 2 182 ? 12.511 -14.878 -43.837 1.00 52.16 207 HIS A N 1
ATOM 5052 C CA . HIS B 2 182 ? 12.548 -13.448 -43.586 1.00 51.47 207 HIS A CA 1
ATOM 5053 C C . HIS B 2 182 ? 13.632 -12.763 -44.427 1.00 57.25 207 HIS A C 1
ATOM 5054 O O . HIS B 2 182 ? 13.956 -11.608 -44.146 1.00 51.72 207 HIS A O 1
ATOM 5061 N N . LYS B 2 183 ? 14.110 -13.451 -45.487 1.00 53.49 208 LYS A N 1
ATOM 5062 C CA . LYS B 2 183 ? 15.279 -13.075 -46.284 1.00 58.61 208 LYS A CA 1
ATOM 5063 C C . LYS B 2 183 ? 16.308 -12.332 -45.427 1.00 57.80 208 LYS A C 1
ATOM 5064 O O . LYS B 2 183 ? 16.865 -11.319 -45.855 1.00 57.71 208 LYS A O 1
ATOM 5070 N N . TYR B 2 184 ? 16.543 -12.843 -44.211 1.00 57.00 209 TYR A N 1
ATOM 5071 C CA . TYR B 2 184 ? 17.672 -12.444 -43.380 1.00 55.55 209 TYR A CA 1
ATOM 5072 C C . TYR B 2 184 ? 17.538 -11.019 -42.830 1.00 51.02 209 TYR A C 1
ATOM 5073 O O . TYR B 2 184 ? 18.529 -10.408 -42.451 1.00 55.01 209 TYR A O 1
ATOM 5082 N N . PHE B 2 185 ? 16.316 -10.479 -42.800 1.00 60.52 210 PHE A N 1
ATOM 5083 C CA . PHE B 2 185 ? 16.039 -9.224 -42.114 1.00 57.28 210 PHE A CA 1
ATOM 5084 C C . PHE B 2 185 ? 16.855 -8.086 -42.718 1.00 55.46 210 PHE A C 1
ATOM 5085 O O . PHE B 2 185 ? 17.381 -7.255 -41.991 1.00 58.69 210 PHE A O 1
ATOM 5093 N N . GLY B 2 186 ? 16.972 -8.062 -44.051 1.00 50.23 211 GLY A N 1
ATOM 5094 C CA . GLY B 2 186 ? 17.693 -6.998 -44.730 1.00 47.51 211 GLY A CA 1
ATOM 5095 C C . GLY B 2 186 ? 19.204 -7.045 -44.509 1.00 44.26 211 GLY A C 1
ATOM 5096 O O . GLY B 2 186 ? 19.922 -6.156 -44.971 1.00 49.86 211 GLY A O 1
ATOM 5097 N N . LEU B 2 187 ? 19.707 -8.046 -43.781 1.00 41.64 212 LEU A N 1
ATOM 5098 C CA . LEU B 2 187 ? 21.145 -8.199 -43.668 1.00 33.70 212 LEU A CA 1
ATOM 5099 C C . LEU B 2 187 ? 21.582 -9.084 -44.840 1.00 41.70 212 LEU A C 1
ATOM 5100 O O . LEU B 2 187 ? 20.735 -9.713 -45.492 1.00 42.40 212 LEU A O 1
ATOM 5105 N N . ASN B 2 188 ? 22.899 -9.120 -45.076 1.00 36.15 213 ASN A N 1
ATOM 5106 C CA . ASN B 2 188 ? 23.441 -9.854 -46.205 1.00 45.90 213 ASN A CA 1
ATOM 5107 C C . ASN B 2 188 ? 23.583 -11.289 -45.708 1.00 44.55 213 ASN A C 1
ATOM 5108 O O . ASN B 2 188 ? 24.047 -11.518 -44.599 1.00 42.78 213 ASN A O 1
ATOM 5113 N N . LYS B 2 189 ? 23.112 -12.237 -46.518 1.00 45.35 214 LYS A N 1
ATOM 5114 C CA . LYS B 2 189 ? 23.209 -13.638 -46.168 1.00 47.46 214 LYS A CA 1
ATOM 5115 C C . LYS B 2 189 ? 24.622 -13.925 -45.642 1.00 37.65 214 LYS A C 1
ATOM 5116 O O . LYS B 2 189 ? 24.806 -14.674 -44.680 1.00 55.29 214 LYS A O 1
ATOM 5122 N N . SER B 2 190 ? 25.639 -13.346 -46.264 1.00 40.31 215 SER A N 1
ATOM 5123 C CA . SER B 2 190 ? 27.031 -13.667 -45.973 1.00 36.23 215 SER A CA 1
ATOM 5124 C C . SER B 2 190 ? 27.463 -13.212 -44.591 1.00 43.67 215 SER A C 1
ATOM 5125 O O . SER B 2 190 ? 28.621 -13.470 -44.214 1.00 38.94 215 SER A O 1
ATOM 5128 N N . ASP B 2 191 ? 26.613 -12.396 -43.942 1.00 44.41 216 ASP A N 1
ATOM 5129 C CA . ASP B 2 191 ? 27.002 -11.752 -42.697 1.00 47.95 216 ASP A CA 1
ATOM 5130 C C . ASP B 2 191 ? 26.215 -12.311 -41.517 1.00 44.52 216 ASP A C 1
ATOM 5131 O O . ASP B 2 191 ? 26.364 -11.801 -40.408 1.00 39.59 216 ASP A O 1
ATOM 5136 N N . VAL B 2 192 ? 25.398 -13.346 -41.769 1.00 40.02 217 VAL A N 1
ATOM 5137 C CA . VAL B 2 192 ? 24.686 -14.064 -40.733 1.00 35.05 217 VAL A CA 1
ATOM 5138 C C . VAL B 2 192 ? 25.057 -15.535 -40.878 1.00 45.81 217 VAL A C 1
ATOM 5139 O O . VAL B 2 192 ? 24.635 -16.162 -41.874 1.00 36.99 217 VAL A O 1
ATOM 5143 N N . ILE B 2 193 ? 25.793 -16.024 -39.861 1.00 44.04 218 ILE A N 1
ATOM 5144 C CA . ILE B 2 193 ? 26.489 -17.305 -39.856 1.00 46.67 218 ILE A CA 1
ATOM 5145 C C . ILE B 2 193 ? 25.992 -18.139 -38.674 1.00 47.99 218 ILE A C 1
ATOM 5146 O O . ILE B 2 193 ? 26.334 -17.839 -37.523 1.00 43.57 218 ILE A O 1
ATOM 5151 N N . ILE B 2 194 ? 25.192 -19.176 -38.989 1.00 41.30 219 ILE A N 1
ATOM 5152 C CA . ILE B 2 194 ? 24.568 -20.023 -37.987 1.00 41.06 219 ILE A CA 1
ATOM 5153 C C . ILE B 2 194 ? 25.452 -21.249 -37.764 1.00 46.13 219 ILE A C 1
ATOM 5154 O O . ILE B 2 194 ? 25.716 -21.977 -38.724 1.00 48.16 219 ILE A O 1
ATOM 5159 N N . PHE B 2 195 ? 25.906 -21.463 -36.511 1.00 42.90 220 PHE A N 1
ATOM 5160 C CA . PHE B 2 195 ? 26.848 -22.515 -36.143 1.00 42.72 220 PHE A CA 1
ATOM 5161 C C . PHE B 2 195 ? 26.467 -23.152 -34.796 1.00 41.15 220 PHE A C 1
ATOM 5162 O O . PHE B 2 195 ? 25.482 -22.745 -34.190 1.00 38.29 220 PHE A O 1
ATOM 5170 N N . GLU B 2 196 ? 27.247 -24.165 -34.368 1.00 44.85 221 GLU A N 1
ATOM 5171 C CA . GLU B 2 196 ? 26.908 -25.030 -33.234 1.00 43.27 221 GLU A CA 1
ATOM 5172 C C . GLU B 2 196 ? 28.032 -25.123 -32.203 1.00 39.62 221 GLU A C 1
ATOM 5173 O O . GLU B 2 196 ? 29.204 -25.130 -32.546 1.00 42.76 221 GLU A O 1
ATOM 5179 N N . GLN B 2 197 ? 27.678 -25.178 -30.902 1.00 43.79 222 GLN A N 1
ATOM 5180 C CA . GLN B 2 197 ? 28.626 -25.622 -29.885 1.00 44.02 222 GLN A CA 1
ATOM 5181 C C . GLN B 2 197 ? 28.457 -27.124 -29.650 1.00 42.17 222 GLN A C 1
ATOM 5182 O O . GLN B 2 197 ? 27.471 -27.689 -30.084 1.00 43.06 222 GLN A O 1
ATOM 5188 N N . GLY B 2 198 ? 29.396 -27.714 -28.900 1.00 46.32 223 GLY A N 1
ATOM 5189 C CA . GLY B 2 198 ? 29.340 -29.113 -28.485 1.00 41.84 223 GLY A CA 1
ATOM 5190 C C . GLY B 2 198 ? 28.055 -29.483 -27.732 1.00 43.86 223 GLY A C 1
ATOM 5191 O O . GLY B 2 198 ? 27.376 -28.640 -27.145 1.00 38.19 223 GLY A O 1
ATOM 5192 N N . VAL B 2 199 ? 27.726 -30.785 -27.776 1.00 38.72 224 VAL A N 1
ATOM 5193 C CA . VAL B 2 199 ? 26.737 -31.365 -26.892 1.00 37.77 224 VAL A CA 1
ATOM 5194 C C . VAL B 2 199 ? 27.372 -32.617 -26.291 1.00 34.99 224 VAL A C 1
ATOM 5195 O O . VAL B 2 199 ? 28.368 -33.141 -26.801 1.00 36.47 224 VAL A O 1
ATOM 5199 N N . LEU B 2 200 ? 26.844 -32.966 -25.133 1.00 36.67 225 LEU A N 1
ATOM 5200 C CA . LEU B 2 200 ? 27.240 -34.177 -24.427 1.00 34.94 225 LEU A CA 1
ATOM 5201 C C . LEU B 2 200 ? 25.968 -34.893 -24.019 1.00 32.52 225 LEU A C 1
ATOM 5202 O O . LEU B 2 200 ? 24.939 -34.292 -23.767 1.00 33.95 225 LEU A O 1
ATOM 5207 N N . PRO B 2 201 ? 26.009 -36.236 -23.883 1.00 32.90 226 PRO A N 1
ATOM 5208 C CA . PRO B 2 201 ? 24.906 -36.950 -23.256 1.00 32.07 226 PRO A CA 1
ATOM 5209 C C . PRO B 2 201 ? 24.669 -36.475 -21.827 1.00 30.35 226 PRO A C 1
ATOM 5210 O O . PRO B 2 201 ? 25.617 -36.154 -21.110 1.00 33.54 226 PRO A O 1
ATOM 5214 N N . CYS B 2 202 ? 23.400 -36.439 -21.417 1.00 32.24 227 CYS A N 1
ATOM 5215 C CA . CYS B 2 202 ? 23.072 -36.235 -20.012 1.00 32.48 227 CYS A CA 1
ATOM 5216 C C . CYS B 2 202 ? 23.332 -37.548 -19.277 1.00 34.28 227 CYS A C 1
ATOM 5217 O O . CYS B 2 202 ? 23.327 -38.610 -19.900 1.00 34.06 227 CYS A O 1
ATOM 5220 N N . ILE B 2 203 ? 23.585 -37.448 -17.983 1.00 34.01 228 ILE A N 1
ATOM 5221 C CA . ILE B 2 203 ? 24.077 -38.599 -17.221 1.00 34.82 228 ILE A CA 1
ATOM 5222 C C . ILE B 2 203 ? 23.315 -38.701 -15.909 1.00 34.37 228 ILE A C 1
ATOM 5223 O O . ILE B 2 203 ? 22.686 -37.743 -15.443 1.00 35.06 228 ILE A O 1
ATOM 5228 N N . SER B 2 204 ? 23.369 -39.914 -15.342 1.00 34.48 229 SER A N 1
ATOM 5229 C CA . SER B 2 204 ? 22.817 -40.206 -14.034 1.00 33.99 229 SER A CA 1
ATOM 5230 C C . SER B 2 204 ? 23.821 -39.775 -12.968 1.00 34.19 229 SER A C 1
ATOM 5231 O O . SER B 2 204 ? 24.956 -39.420 -13.265 1.00 31.27 229 SER A O 1
ATOM 5234 N N . ASN B 2 205 ? 23.390 -39.841 -11.709 1.00 38.64 230 ASN A N 1
ATOM 5235 C CA . ASN B 2 205 ? 24.276 -39.672 -10.565 1.00 40.47 230 ASN A CA 1
ATOM 5236 C C . ASN B 2 205 ? 25.428 -40.677 -10.561 1.00 37.57 230 ASN A C 1
ATOM 5237 O O . ASN B 2 205 ? 26.452 -40.388 -9.953 1.00 37.30 230 ASN A O 1
ATOM 5242 N N . GLU B 2 206 ? 25.283 -41.829 -11.241 1.00 35.63 231 GLU A N 1
ATOM 5243 C CA . GLU B 2 206 ? 26.350 -42.822 -11.292 1.00 37.59 231 GLU A CA 1
ATOM 5244 C C . GLU B 2 206 ? 27.136 -42.694 -12.589 1.00 37.29 231 GLU A C 1
ATOM 5245 O O . GLU B 2 206 ? 28.001 -43.527 -12.874 1.00 41.19 231 GLU A O 1
ATOM 5251 N N . GLY B 2 207 ? 26.857 -41.627 -13.357 1.00 34.52 232 GLY A N 1
ATOM 5252 C CA . GLY B 2 207 ? 27.586 -41.337 -14.564 1.00 31.09 232 GLY A CA 1
ATOM 5253 C C . GLY B 2 207 ? 27.176 -42.180 -15.776 1.00 30.50 232 GLY A C 1
ATOM 5254 O O . GLY B 2 207 ? 27.945 -42.230 -16.727 1.00 35.65 232 GLY A O 1
ATOM 5255 N N . LYS B 2 208 ? 25.954 -42.742 -15.767 1.00 31.59 233 LYS A N 1
ATOM 5256 C CA . LYS B 2 208 ? 25.441 -43.541 -16.865 1.00 33.74 233 LYS A CA 1
ATOM 5257 C C . LYS B 2 208 ? 24.674 -42.629 -17.815 1.00 35.43 233 LYS A C 1
ATOM 5258 O O . LYS B 2 208 ? 23.951 -41.753 -17.368 1.00 34.72 233 LYS A O 1
ATOM 5264 N N . ILE B 2 209 ? 24.911 -42.828 -19.103 1.00 33.97 234 ILE A N 1
ATOM 5265 C CA . ILE B 2 209 ? 24.223 -42.106 -20.156 1.00 30.96 234 ILE A CA 1
ATOM 5266 C C . ILE B 2 209 ? 22.727 -42.308 -20.018 1.00 33.24 234 ILE A C 1
ATOM 5267 O O . ILE B 2 209 ? 22.244 -43.433 -19.814 1.00 35.10 234 ILE A O 1
ATOM 5272 N N . LEU B 2 210 ? 22.001 -41.170 -20.058 1.00 31.15 235 LEU A N 1
ATOM 5273 C CA . LEU B 2 210 ? 20.551 -41.204 -19.935 1.00 34.08 235 LEU A CA 1
ATOM 5274 C C . LEU B 2 210 ? 19.944 -41.386 -21.329 1.00 34.59 235 LEU A C 1
ATOM 5275 O O . LEU B 2 210 ? 20.372 -40.741 -22.304 1.00 38.46 235 LEU A O 1
ATOM 5280 N N . MET B 2 211 ? 18.940 -42.260 -21.402 1.00 35.62 236 MET A N 1
ATOM 5281 C CA . MET B 2 211 ? 18.213 -42.531 -22.634 1.00 38.15 236 MET A CA 1
ATOM 5282 C C . MET B 2 211 ? 16.962 -41.648 -22.696 1.00 41.38 236 MET A C 1
ATOM 5283 O O . MET B 2 211 ? 16.132 -41.673 -21.789 1.00 41.98 236 MET A O 1
ATOM 5288 N N . GLU B 2 212 ? 16.798 -40.898 -23.788 1.00 41.02 237 GLU A N 1
ATOM 5289 C CA . GLU B 2 212 ? 15.597 -40.088 -23.949 1.00 45.41 237 GLU A CA 1
ATOM 5290 C C . GLU B 2 212 ? 14.426 -40.964 -24.388 1.00 44.98 237 GLU A C 1
ATOM 5291 O O . GLU B 2 212 ? 13.303 -40.787 -23.908 1.00 41.11 237 GLU A O 1
ATOM 5297 N N . SER B 2 213 ? 14.714 -41.887 -25.318 1.00 43.38 238 SER A N 1
ATOM 5298 C CA . SER B 2 213 ? 13.774 -42.908 -25.756 1.00 42.90 238 SER A CA 1
ATOM 5299 C C . SER B 2 213 ? 14.509 -44.245 -25.824 1.00 46.09 238 SER A C 1
ATOM 5300 O O . SER B 2 213 ? 15.682 -44.313 -25.479 1.00 41.35 238 SER A O 1
ATOM 5303 N N . LYS B 2 214 ? 13.850 -45.294 -26.329 1.00 43.05 239 LYS A N 1
ATOM 5304 C CA . LYS B 2 214 ? 14.516 -46.578 -26.440 1.00 45.41 239 LYS A CA 1
ATOM 5305 C C . LYS B 2 214 ? 15.641 -46.523 -27.473 1.00 41.35 239 LYS A C 1
ATOM 5306 O O . LYS B 2 214 ? 16.515 -47.370 -27.453 1.00 42.16 239 LYS A O 1
ATOM 5312 N N . PHE B 2 215 ? 15.630 -45.537 -28.380 1.00 41.84 240 PHE A N 1
ATOM 5313 C CA . PHE B 2 215 ? 16.605 -45.473 -29.461 1.00 37.14 240 PHE A CA 1
ATOM 5314 C C . PHE B 2 215 ? 17.278 -44.104 -29.543 1.00 37.59 240 PHE A C 1
ATOM 5315 O O . PHE B 2 215 ? 18.027 -43.834 -30.491 1.00 35.87 240 PHE A O 1
ATOM 5323 N N . LYS B 2 216 ? 17.103 -43.279 -28.499 1.00 38.12 241 LYS A N 1
ATOM 5324 C CA . LYS B 2 216 ? 17.772 -41.985 -28.483 1.00 42.86 241 LYS A CA 1
ATOM 5325 C C . LYS B 2 216 ? 18.296 -41.624 -27.090 1.00 32.53 241 LYS A C 1
ATOM 5326 O O . LYS B 2 216 ? 17.585 -41.724 -26.091 1.00 40.68 241 LYS A O 1
ATOM 5332 N N . VAL B 2 217 ? 19.559 -41.201 -27.071 1.00 34.61 242 VAL A N 1
ATOM 5333 C CA . VAL B 2 217 ? 20.228 -40.681 -25.887 1.00 35.96 242 VAL A CA 1
ATOM 5334 C C . VAL B 2 217 ? 19.816 -39.225 -25.672 1.00 36.05 242 VAL A C 1
ATOM 5335 O O . VAL B 2 217 ? 19.813 -38.458 -26.634 1.00 41.44 242 VAL A O 1
ATOM 5339 N N . ALA B 2 218 ? 19.518 -38.882 -24.408 1.00 39.35 243 ALA A N 1
ATOM 5340 C CA . ALA B 2 218 ? 19.311 -37.512 -23.958 1.00 36.99 243 ALA A CA 1
ATOM 5341 C C . ALA B 2 218 ? 20.624 -36.739 -24.061 1.00 41.22 243 ALA A C 1
ATOM 5342 O O . ALA B 2 218 ? 21.630 -37.121 -23.472 1.00 35.60 243 ALA A O 1
ATOM 5344 N N . VAL B 2 219 ? 20.628 -35.642 -24.831 1.00 36.90 244 VAL A N 1
ATOM 5345 C CA . VAL B 2 219 ? 21.814 -34.810 -24.917 1.00 37.99 244 VAL A CA 1
ATOM 5346 C C . VAL B 2 219 ? 21.482 -33.367 -24.502 1.00 40.06 244 VAL A C 1
ATOM 5347 O O . VAL B 2 219 ? 20.317 -32.990 -24.343 1.00 41.53 244 VAL A O 1
ATOM 5351 N N . ALA B 2 220 ? 22.538 -32.582 -24.291 1.00 37.68 245 ALA A N 1
ATOM 5352 C CA . ALA B 2 220 ? 22.378 -31.169 -23.975 1.00 39.14 245 ALA A CA 1
ATOM 5353 C C . ALA B 2 220 ? 23.609 -30.388 -24.412 1.00 40.62 245 ALA A C 1
ATOM 5354 O O . ALA B 2 220 ? 24.734 -30.888 -24.409 1.00 35.61 245 ALA A O 1
ATOM 5356 N N . PRO B 2 221 ? 23.478 -29.087 -24.750 1.00 38.10 246 PRO A N 1
ATOM 5357 C CA . PRO B 2 221 ? 24.675 -28.284 -24.999 1.00 38.31 246 PRO A CA 1
ATOM 5358 C C . PRO B 2 221 ? 25.592 -28.257 -23.770 1.00 31.34 246 PRO A C 1
ATOM 5359 O O . PRO B 2 221 ? 25.110 -28.352 -22.639 1.00 34.74 246 PRO A O 1
ATOM 5363 N N . ASP B 2 222 ? 26.911 -28.106 -23.993 1.00 37.44 247 ASP A N 1
ATOM 5364 C CA . ASP B 2 222 ? 27.896 -28.244 -22.923 1.00 40.39 247 ASP A CA 1
ATOM 5365 C C . ASP B 2 222 ? 28.197 -26.924 -22.202 1.00 35.91 247 ASP A C 1
ATOM 5366 O O . ASP B 2 222 ? 29.335 -26.709 -21.789 1.00 38.89 247 ASP A O 1
ATOM 5371 N N . GLY B 2 223 ? 27.158 -26.100 -22.003 1.00 36.56 248 GLY A N 1
ATOM 5372 C CA . GLY B 2 223 ? 27.251 -24.865 -21.227 1.00 38.20 248 GLY A CA 1
ATOM 5373 C C . GLY B 2 223 ? 27.746 -23.656 -22.025 1.00 35.10 248 GLY A C 1
ATOM 5374 O O . GLY B 2 223 ? 28.340 -23.772 -23.101 1.00 32.38 248 GLY A O 1
ATOM 5375 N N . ASN B 2 224 ? 27.525 -22.455 -21.469 1.00 34.08 249 ASN A N 1
ATOM 5376 C CA . ASN B 2 224 ? 27.928 -21.251 -22.179 1.00 36.34 249 ASN A CA 1
ATOM 5377 C C . ASN B 2 224 ? 29.451 -21.174 -22.265 1.00 32.86 249 ASN A C 1
ATOM 5378 O O . ASN B 2 224 ? 29.956 -20.558 -23.184 1.00 35.79 249 ASN A O 1
ATOM 5383 N N . GLY B 2 225 ? 30.198 -21.822 -21.355 1.00 30.35 250 GLY A N 1
ATOM 5384 C CA . GLY B 2 225 ? 31.647 -21.867 -21.452 1.00 34.40 250 GLY A CA 1
ATOM 5385 C C . GLY B 2 225 ? 32.140 -22.719 -22.626 1.00 34.13 250 GLY A C 1
ATOM 5386 O O . GLY B 2 225 ? 33.330 -22.687 -22.956 1.00 32.83 250 GLY A O 1
ATOM 5387 N N . GLY B 2 226 ? 31.229 -23.494 -23.237 1.00 31.96 251 GLY A N 1
ATOM 5388 C CA . GLY B 2 226 ? 31.539 -24.240 -24.449 1.00 35.51 251 GLY A CA 1
ATOM 5389 C C . GLY B 2 226 ? 31.695 -23.363 -25.692 1.00 36.68 251 GLY A C 1
ATOM 5390 O O . GLY B 2 226 ? 32.126 -23.857 -26.742 1.00 34.82 251 GLY A O 1
ATOM 5391 N N . ILE B 2 227 ? 31.374 -22.054 -25.575 1.00 34.78 252 ILE A N 1
ATOM 5392 C CA . ILE B 2 227 ? 31.471 -21.146 -26.715 1.00 31.94 252 ILE A CA 1
ATOM 5393 C C . ILE B 2 227 ? 32.872 -21.188 -27.289 1.00 31.60 252 ILE A C 1
ATOM 5394 O O . ILE B 2 227 ? 33.028 -21.118 -28.504 1.00 38.06 252 ILE A O 1
ATOM 5399 N N . TYR B 2 228 ? 33.877 -21.277 -26.406 1.00 34.84 253 TYR A N 1
ATOM 5400 C CA . TYR B 2 228 ? 35.259 -21.071 -26.784 1.00 39.71 253 TYR A CA 1
ATOM 5401 C C . TYR B 2 228 ? 35.738 -22.159 -27.751 1.00 46.12 253 TYR A C 1
ATOM 5402 O O . TYR B 2 228 ? 36.252 -21.848 -28.817 1.00 46.39 253 TYR A O 1
ATOM 5411 N N . GLN B 2 229 ? 35.580 -23.436 -27.397 1.00 49.43 254 GLN A N 1
ATOM 5412 C CA . GLN B 2 229 ? 35.943 -24.518 -28.310 1.00 46.11 254 GLN A CA 1
ATOM 5413 C C . GLN B 2 229 ? 35.085 -24.459 -29.570 1.00 43.09 254 GLN A C 1
ATOM 5414 O O . GLN B 2 229 ? 35.590 -24.708 -30.653 1.00 45.17 254 GLN A O 1
ATOM 5420 N N . ALA B 2 230 ? 33.801 -24.091 -29.427 1.00 37.17 255 ALA A N 1
ATOM 5421 C CA . ALA B 2 230 ? 32.878 -24.023 -30.539 1.00 42.52 255 ALA A CA 1
ATOM 5422 C C . ALA B 2 230 ? 33.393 -23.051 -31.605 1.00 43.79 255 ALA A C 1
ATOM 5423 O O . ALA B 2 230 ? 33.131 -23.282 -32.770 1.00 46.09 255 ALA A O 1
ATOM 5425 N N . LEU B 2 231 ? 34.104 -21.987 -31.182 1.00 50.92 256 LEU A N 1
ATOM 5426 C CA . LEU B 2 231 ? 34.593 -20.934 -32.071 1.00 51.32 256 LEU A CA 1
ATOM 5427 C C . LEU B 2 231 ? 35.649 -21.506 -33.029 1.00 57.11 256 LEU A C 1
ATOM 5428 O O . LEU B 2 231 ? 35.645 -21.229 -34.232 1.00 48.62 256 LEU A O 1
ATOM 5433 N N . LEU B 2 232 ? 36.517 -22.363 -32.497 1.00 55.33 257 LEU A N 1
ATOM 5434 C CA . LEU B 2 232 ? 37.524 -23.042 -33.300 1.00 59.79 257 LEU A CA 1
ATOM 5435 C C . LEU B 2 232 ? 36.865 -24.035 -34.264 1.00 61.83 257 LEU A C 1
ATOM 5436 O O . LEU B 2 232 ? 36.945 -23.870 -35.484 1.00 59.46 257 LEU A O 1
ATOM 5441 N N . THR B 2 233 ? 36.158 -25.015 -33.688 1.00 57.46 258 THR A N 1
ATOM 5442 C CA . THR B 2 233 ? 35.583 -26.151 -34.385 1.00 53.08 258 THR A CA 1
ATOM 5443 C C . THR B 2 233 ? 34.651 -25.730 -35.524 1.00 57.87 258 THR A C 1
ATOM 5444 O O . THR B 2 233 ? 34.560 -26.407 -36.546 1.00 51.18 258 THR A O 1
ATOM 5448 N N . SER B 2 234 ? 33.923 -24.629 -35.339 1.00 43.77 259 SER A N 1
ATOM 5449 C CA . SER B 2 234 ? 32.901 -24.204 -36.289 1.00 45.19 259 SER A CA 1
ATOM 5450 C C . SER B 2 234 ? 33.506 -23.596 -37.554 1.00 40.69 259 SER A C 1
ATOM 5451 O O . SER B 2 234 ? 32.798 -23.453 -38.546 1.00 41.93 259 SER A O 1
ATOM 5454 N N . GLY B 2 235 ? 34.735 -23.082 -37.448 1.00 35.24 260 GLY A N 1
ATOM 5455 C CA . GLY B 2 235 ? 35.296 -22.200 -38.466 1.00 39.62 260 GLY A CA 1
ATOM 5456 C C . GLY B 2 235 ? 35.023 -20.711 -38.204 1.00 46.57 260 GLY A C 1
ATOM 5457 O O . GLY B 2 235 ? 35.516 -19.853 -38.930 1.00 46.10 260 GLY A O 1
ATOM 5458 N N . VAL B 2 236 ? 34.258 -20.399 -37.141 1.00 46.59 261 VAL A N 1
ATOM 5459 C CA . VAL B 2 236 ? 33.847 -19.027 -36.844 1.00 40.02 261 VAL A CA 1
ATOM 5460 C C . VAL B 2 236 ? 35.054 -18.122 -36.619 1.00 38.30 261 VAL A C 1
ATOM 5461 O O . VAL B 2 236 ? 35.128 -17.036 -37.200 1.00 43.99 261 VAL A O 1
ATOM 5465 N N . ARG B 2 237 ? 35.986 -18.529 -35.758 1.00 37.51 262 ARG A N 1
ATOM 5466 C CA . ARG B 2 237 ? 37.103 -17.663 -35.428 1.00 40.58 262 ARG A CA 1
ATOM 5467 C C . ARG B 2 237 ? 37.945 -17.312 -36.663 1.00 45.60 262 ARG A C 1
ATOM 5468 O O . ARG B 2 237 ? 38.482 -16.192 -36.779 1.00 43.88 262 ARG A O 1
ATOM 5476 N N . GLU B 2 238 ? 38.104 -18.308 -37.549 1.00 47.64 263 GLU A N 1
ATOM 5477 C CA . GLU B 2 238 ? 38.826 -18.144 -38.807 1.00 45.68 263 GLU A CA 1
ATOM 5478 C C . GLU B 2 238 ? 38.098 -17.152 -39.711 1.00 41.76 263 GLU A C 1
ATOM 5479 O O . GLU B 2 238 ? 38.743 -16.368 -40.395 1.00 42.59 263 GLU A O 1
ATOM 5485 N N . ASP B 2 239 ? 36.760 -17.200 -39.711 1.00 40.36 264 ASP A N 1
ATOM 5486 C CA . ASP B 2 239 ? 35.964 -16.302 -40.530 1.00 42.22 264 ASP A CA 1
ATOM 5487 C C . ASP B 2 239 ? 36.194 -14.891 -39.994 1.00 41.12 264 ASP A C 1
ATOM 5488 O O . ASP B 2 239 ? 36.448 -13.971 -40.783 1.00 40.41 264 ASP A O 1
ATOM 5493 N N . MET B 2 240 ? 36.242 -14.792 -38.647 1.00 46.44 265 MET A N 1
ATOM 5494 C CA . MET B 2 240 ? 36.590 -13.576 -37.921 1.00 44.13 265 MET A CA 1
ATOM 5495 C C . MET B 2 240 ? 37.936 -13.049 -38.414 1.00 48.02 265 MET A C 1
ATOM 5496 O O . MET B 2 240 ? 38.059 -11.867 -38.732 1.00 39.20 265 MET A O 1
ATOM 5501 N N . ARG B 2 241 ? 38.921 -13.943 -38.540 1.00 46.43 266 ARG A N 1
ATOM 5502 C CA . ARG B 2 241 ? 40.275 -13.554 -38.935 1.00 51.59 266 ARG A CA 1
ATOM 5503 C C . ARG B 2 241 ? 40.265 -12.927 -40.330 1.00 48.43 266 ARG A C 1
ATOM 5504 O O . ARG B 2 241 ? 40.719 -11.807 -40.502 1.00 37.20 266 ARG A O 1
ATOM 5512 N N . LYS B 2 242 ? 39.713 -13.653 -41.320 1.00 55.60 267 LYS A N 1
ATOM 5513 C CA . LYS B 2 242 ? 39.628 -13.198 -42.708 1.00 54.17 267 LYS A CA 1
ATOM 5514 C C . LYS B 2 242 ? 38.953 -11.829 -42.809 1.00 53.45 267 LYS A C 1
ATOM 5515 O O . LYS B 2 242 ? 39.262 -11.062 -43.729 1.00 43.96 267 LYS A O 1
ATOM 5521 N N . ARG B 2 243 ? 37.999 -11.570 -41.890 1.00 51.65 268 ARG A N 1
ATOM 5522 C CA . ARG B 2 243 ? 37.224 -10.338 -41.878 1.00 45.10 268 ARG A CA 1
ATOM 5523 C C . ARG B 2 243 ? 37.992 -9.190 -41.220 1.00 51.31 268 ARG A C 1
ATOM 5524 O O . ARG B 2 243 ? 37.620 -8.024 -41.418 1.00 49.37 268 ARG A O 1
ATOM 5532 N N . GLY B 2 244 ? 39.070 -9.492 -40.474 1.00 42.20 269 GLY A N 1
ATOM 5533 C CA . GLY B 2 244 ? 39.747 -8.442 -39.720 1.00 44.59 269 GLY A CA 1
ATOM 5534 C C . GLY B 2 244 ? 38.989 -8.000 -38.449 1.00 47.42 269 GLY A C 1
ATOM 5535 O O . GLY B 2 244 ? 39.163 -6.869 -37.989 1.00 41.64 269 GLY A O 1
ATOM 5536 N N . ILE B 2 245 ? 38.152 -8.882 -37.863 1.00 43.01 270 ILE A N 1
ATOM 5537 C CA . ILE B 2 245 ? 37.492 -8.620 -36.575 1.00 42.26 270 ILE A CA 1
ATOM 5538 C C . ILE B 2 245 ? 38.555 -8.482 -35.477 1.00 41.00 270 ILE A C 1
ATOM 5539 O O . ILE B 2 245 ? 39.470 -9.292 -35.444 1.00 42.38 270 ILE A O 1
ATOM 5544 N N . GLU B 2 246 ? 38.372 -7.502 -34.561 1.00 40.56 271 GLU A N 1
ATOM 5545 C CA . GLU B 2 246 ? 39.201 -7.272 -33.376 1.00 37.24 271 GLU A CA 1
ATOM 5546 C C . GLU B 2 246 ? 38.395 -7.179 -32.053 1.00 38.93 271 GLU A C 1
ATOM 5547 O O . GLU B 2 246 ? 38.957 -7.179 -30.958 1.00 39.41 271 GLU A O 1
ATOM 5553 N N . HIS B 2 247 ? 37.074 -7.018 -32.140 1.00 40.27 272 HIS A N 1
ATOM 5554 C CA . HIS B 2 247 ? 36.258 -6.779 -30.961 1.00 38.91 272 HIS A CA 1
ATOM 5555 C C . HIS B 2 247 ? 35.025 -7.642 -31.094 1.00 31.99 272 HIS A C 1
ATOM 5556 O O . HIS B 2 247 ? 34.377 -7.622 -32.150 1.00 36.87 272 HIS A O 1
ATOM 5563 N N . ILE B 2 248 ? 34.673 -8.383 -30.020 1.00 33.13 273 ILE A N 1
ATOM 5564 C CA . ILE B 2 248 ? 33.513 -9.249 -30.112 1.00 32.28 273 ILE A CA 1
ATOM 5565 C C . ILE B 2 248 ? 32.603 -9.016 -28.906 1.00 26.87 273 ILE A C 1
ATOM 5566 O O . ILE B 2 248 ? 33.058 -9.044 -27.788 1.00 30.39 273 ILE A O 1
ATOM 5571 N N . HIS B 2 249 ? 31.336 -8.812 -29.229 1.00 35.51 274 HIS A N 1
ATOM 5572 C CA . HIS B 2 249 ? 30.257 -8.686 -28.273 1.00 31.20 274 HIS A CA 1
ATOM 5573 C C . HIS B 2 249 ? 29.568 -10.054 -28.228 1.00 30.69 274 HIS A C 1
ATOM 5574 O O . HIS B 2 249 ? 29.187 -10.627 -29.249 1.00 31.19 274 HIS A O 1
ATOM 5581 N N . THR B 2 250 ? 29.246 -10.497 -27.019 1.00 30.93 275 THR A N 1
ATOM 5582 C CA . THR B 2 250 ? 28.582 -11.764 -26.822 1.00 33.52 275 THR A CA 1
ATOM 5583 C C . THR B 2 250 ? 27.426 -11.595 -25.841 1.00 28.17 275 THR A C 1
ATOM 5584 O O . THR B 2 250 ? 27.599 -10.851 -24.867 1.00 30.04 275 THR A O 1
ATOM 5588 N N . TYR B 2 251 ? 26.263 -12.131 -26.160 1.00 29.25 276 TYR A N 1
ATOM 5589 C CA . TYR B 2 251 ? 25.101 -12.063 -25.281 1.00 30.35 276 TYR A CA 1
ATOM 5590 C C . TYR B 2 251 ? 24.127 -13.208 -25.575 1.00 35.10 276 TYR A C 1
ATOM 5591 O O . TYR B 2 251 ? 24.255 -13.915 -26.587 1.00 33.74 276 TYR A O 1
ATOM 5600 N N . CYS B 2 252 ? 23.073 -13.314 -24.756 1.00 32.69 277 CYS A N 1
ATOM 5601 C CA A CYS B 2 252 ? 22.030 -14.325 -24.925 0.43 36.67 277 CYS A CA 1
ATOM 5602 C CA B CYS B 2 252 ? 22.038 -14.329 -24.914 0.57 35.38 277 CYS A CA 1
ATOM 5603 C C . CYS B 2 252 ? 20.808 -13.758 -25.627 1.00 39.23 277 CYS A C 1
ATOM 5604 O O . CYS B 2 252 ? 20.350 -12.662 -25.307 1.00 33.51 277 CYS A O 1
ATOM 5609 N N . VAL B 2 253 ? 20.229 -14.536 -26.565 1.00 33.50 278 VAL A N 1
ATOM 5610 C CA . VAL B 2 253 ? 19.105 -14.080 -27.373 1.00 37.73 278 VAL A CA 1
ATOM 5611 C C . VAL B 2 253 ? 17.908 -13.557 -26.577 1.00 32.02 278 VAL A C 1
ATOM 5612 O O . VAL B 2 253 ? 17.142 -12.729 -27.075 1.00 36.44 278 VAL A O 1
ATOM 5616 N N . ASP B 2 254 ? 17.684 -14.033 -25.352 1.00 35.60 279 ASP A N 1
ATOM 5617 C CA . ASP B 2 254 ? 16.433 -13.682 -24.684 1.00 37.78 279 ASP A CA 1
ATOM 5618 C C . ASP B 2 254 ? 16.511 -12.374 -23.902 1.00 34.40 279 ASP A C 1
ATOM 5619 O O . ASP B 2 254 ? 15.557 -12.027 -23.221 1.00 38.27 279 ASP A O 1
ATOM 5624 N N . ASN B 2 255 ? 17.627 -11.664 -23.965 1.00 36.46 280 ASN A N 1
ATOM 5625 C CA . ASN B 2 255 ? 17.596 -10.279 -23.511 1.00 33.01 280 ASN A CA 1
ATOM 5626 C C . ASN B 2 255 ? 16.948 -9.409 -24.589 1.00 30.94 280 ASN A C 1
ATOM 5627 O O . ASN B 2 255 ? 17.597 -9.003 -25.539 1.00 32.13 280 ASN A O 1
ATOM 5632 N N . CYS B 2 256 ? 15.673 -9.044 -24.419 1.00 33.10 281 CYS A N 1
ATOM 5633 C CA A CYS B 2 256 ? 14.956 -8.422 -25.519 0.40 35.32 281 CYS A CA 1
ATOM 5634 C CA B CYS B 2 256 ? 14.898 -8.406 -25.464 0.60 36.02 281 CYS A CA 1
ATOM 5635 C C . CYS B 2 256 ? 15.389 -6.971 -25.704 1.00 35.43 281 CYS A C 1
ATOM 5636 O O . CYS B 2 256 ? 15.105 -6.383 -26.743 1.00 35.72 281 CYS A O 1
ATOM 5641 N N . LEU B 2 257 ? 16.099 -6.377 -24.721 1.00 33.69 282 LEU A N 1
ATOM 5642 C CA . LEU B 2 257 ? 16.564 -4.987 -24.843 1.00 30.67 282 LEU A CA 1
ATOM 5643 C C . LEU B 2 257 ? 18.038 -4.878 -25.233 1.00 30.80 282 LEU A C 1
ATOM 5644 O O . LEU B 2 257 ? 18.594 -3.776 -25.190 1.00 33.22 282 LEU A O 1
ATOM 5649 N N . VAL B 2 258 ? 18.679 -5.994 -25.604 1.00 29.90 283 VAL A N 1
ATOM 5650 C CA . VAL B 2 258 ? 20.110 -6.017 -25.784 1.00 27.85 283 VAL A CA 1
ATOM 5651 C C . VAL B 2 258 ? 20.543 -4.938 -26.782 1.00 27.80 283 VAL A C 1
ATOM 5652 O O . VAL B 2 258 ? 20.002 -4.837 -27.874 1.00 30.60 283 VAL A O 1
ATOM 5656 N N . LYS B 2 259 ? 21.524 -4.120 -26.398 1.00 28.03 284 LYS A N 1
ATOM 5657 C CA . LYS B 2 259 ? 22.142 -3.158 -27.309 1.00 28.44 284 LYS A CA 1
ATOM 5658 C C . LYS B 2 259 ? 23.245 -3.915 -28.038 1.00 29.33 284 LYS A C 1
ATOM 5659 O O . LYS B 2 259 ? 24.364 -4.042 -27.557 1.00 27.24 284 LYS A O 1
ATOM 5665 N N . VAL B 2 260 ? 22.883 -4.431 -29.211 1.00 29.20 285 VAL A N 1
ATOM 5666 C CA . VAL B 2 260 ? 23.749 -5.328 -29.939 1.00 31.92 285 VAL A CA 1
ATOM 5667 C C . VAL B 2 260 ? 24.935 -4.525 -30.428 1.00 28.01 285 VAL A C 1
ATOM 5668 O O . VAL B 2 260 ? 24.742 -3.474 -31.012 1.00 28.95 285 VAL A O 1
ATOM 5672 N N . ALA B 2 261 ? 26.132 -5.042 -30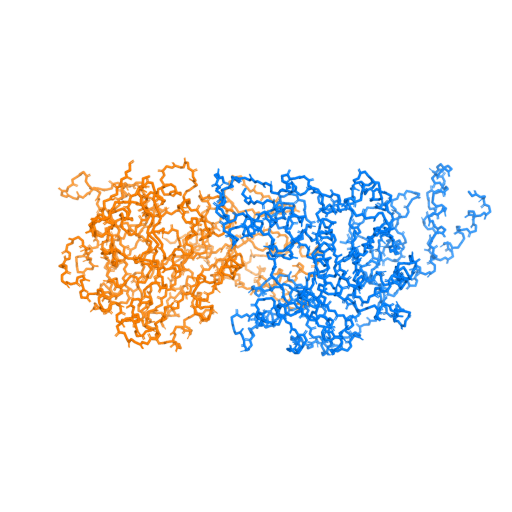.156 1.00 25.98 286 ALA A N 1
ATOM 5673 C CA . ALA B 2 261 ? 27.400 -4.453 -30.549 1.00 32.11 286 ALA A CA 1
ATOM 5674 C C . ALA B 2 261 ? 27.496 -3.032 -29.990 1.00 32.28 286 ALA A C 1
ATOM 5675 O O . ALA B 2 261 ? 28.030 -2.154 -30.636 1.00 31.58 286 ALA A O 1
ATOM 5677 N N . ASP B 2 262 ? 27.074 -2.855 -28.731 1.00 30.11 287 ASP A N 1
ATOM 5678 C CA . ASP B 2 262 ? 26.930 -1.538 -28.138 1.00 30.04 287 ASP A CA 1
ATOM 5679 C C . ASP B 2 262 ? 28.210 -0.744 -28.320 1.00 26.56 287 ASP A C 1
ATOM 5680 O O . ASP B 2 262 ? 29.248 -1.064 -27.752 1.00 28.32 287 ASP A O 1
ATOM 5685 N N . PRO B 2 263 ? 28.196 0.406 -29.040 1.00 28.09 288 PRO A N 1
ATOM 5686 C CA . PRO B 2 263 ? 29.422 1.160 -29.214 1.00 28.78 288 PRO A CA 1
ATOM 5687 C C . PRO B 2 263 ? 30.027 1.700 -27.928 1.00 27.16 288 PRO A C 1
ATOM 5688 O O . PRO B 2 263 ? 31.233 1.806 -27.806 1.00 29.82 288 PRO A O 1
ATOM 5692 N N . VAL B 2 264 ? 29.209 1.995 -26.900 1.00 28.12 289 VAL A N 1
ATOM 5693 C CA . VAL B 2 264 ? 29.815 2.488 -25.664 1.00 27.59 289 VAL A CA 1
ATOM 5694 C C . VAL B 2 264 ? 30.661 1.394 -25.016 1.00 27.35 289 VAL A C 1
ATOM 5695 O O . VAL B 2 264 ? 31.746 1.650 -24.494 1.00 29.88 289 VAL A O 1
ATOM 5699 N N . PHE B 2 265 ? 30.113 0.173 -25.014 1.00 29.83 290 PHE A N 1
ATOM 5700 C CA . PHE B 2 265 ? 30.760 -0.977 -24.402 1.00 29.84 290 PHE A CA 1
ATOM 5701 C C . PHE B 2 265 ? 32.069 -1.297 -25.121 1.00 30.58 290 PHE A C 1
ATOM 5702 O O . PHE B 2 265 ? 33.110 -1.414 -24.480 1.00 29.81 290 PHE A O 1
ATOM 5710 N N . ILE B 2 266 ? 31.987 -1.405 -26.446 1.00 32.59 291 ILE A N 1
ATOM 5711 C CA . ILE B 2 266 ? 33.159 -1.677 -27.286 1.00 34.05 291 ILE A CA 1
ATOM 5712 C C . ILE B 2 266 ? 34.221 -0.588 -27.060 1.00 33.42 291 ILE A C 1
ATOM 5713 O O . ILE B 2 266 ? 35.406 -0.841 -26.838 1.00 31.98 291 ILE A O 1
ATOM 5718 N N . GLY B 2 267 ? 33.799 0.686 -27.099 1.00 35.44 292 GLY A N 1
ATOM 5719 C CA . GLY B 2 267 ? 34.728 1.791 -26.945 1.00 32.49 292 GLY A CA 1
ATOM 5720 C C . GLY B 2 267 ? 35.402 1.815 -25.588 1.00 33.89 292 GLY A C 1
ATOM 5721 O O . GLY B 2 267 ? 36.611 2.015 -25.487 1.00 34.64 292 GLY A O 1
ATOM 5722 N N . PHE B 2 268 ? 34.607 1.590 -24.520 1.00 34.48 293 PHE A N 1
ATOM 5723 C CA . PHE B 2 268 ? 35.107 1.526 -23.160 1.00 30.07 293 PHE A CA 1
ATOM 5724 C C . PHE B 2 268 ? 36.156 0.428 -23.019 1.00 31.63 293 PHE A C 1
ATOM 5725 O O . PHE B 2 268 ? 37.268 0.672 -22.535 1.00 34.60 293 PHE A O 1
ATOM 5733 N N . ALA B 2 269 ? 35.789 -0.789 -23.446 1.00 33.56 294 ALA A N 1
ATOM 5734 C CA . ALA B 2 269 ? 36.677 -1.935 -23.343 1.00 33.12 294 ALA A CA 1
ATOM 5735 C C . ALA B 2 269 ? 37.947 -1.700 -24.183 1.00 32.60 294 ALA A C 1
ATOM 5736 O O . ALA B 2 269 ? 39.041 -1.840 -23.648 1.00 36.37 294 ALA A O 1
ATOM 5738 N N . ALA B 2 270 ? 37.782 -1.288 -25.442 1.00 39.15 295 ALA A N 1
ATOM 5739 C CA . ALA B 2 270 ? 38.902 -1.033 -26.358 1.00 38.09 295 ALA A CA 1
ATOM 5740 C C . ALA B 2 270 ? 39.845 0.008 -25.767 1.00 41.84 295 ALA A C 1
ATOM 5741 O O . ALA B 2 270 ? 41.070 -0.109 -25.888 1.00 44.69 295 ALA A O 1
ATOM 5743 N N . SER B 2 271 ? 39.277 1.029 -25.110 1.00 39.10 296 SER A N 1
ATOM 5744 C CA . SER B 2 271 ? 40.081 2.098 -24.542 1.00 40.09 296 SER A CA 1
ATOM 5745 C C . SER B 2 271 ? 40.934 1.603 -23.384 1.00 44.87 296 SER A C 1
ATOM 5746 O O . SER B 2 271 ? 41.921 2.243 -23.046 1.00 39.38 296 SER A O 1
ATOM 5749 N N . LYS B 2 272 ? 40.530 0.513 -22.720 1.00 43.26 297 LYS A N 1
ATOM 5750 C CA . LYS B 2 272 ? 41.306 -0.011 -21.609 1.00 45.12 297 LYS A CA 1
ATOM 5751 C C . LYS B 2 272 ? 42.205 -1.155 -22.057 1.00 40.24 297 LYS A C 1
ATOM 5752 O O . LYS B 2 272 ? 42.897 -1.721 -21.220 1.00 49.15 297 LYS A O 1
ATOM 5758 N N . GLN B 2 273 ? 42.094 -1.548 -23.331 1.00 43.83 298 GLN A N 1
ATOM 5759 C CA . GLN B 2 273 ? 42.857 -2.648 -23.913 1.00 46.24 298 GLN A CA 1
ATOM 5760 C C . GLN B 2 273 ? 42.710 -3.916 -23.066 1.00 46.67 298 GLN A C 1
ATOM 5761 O O . GLN B 2 273 ? 43.695 -4.590 -22.731 1.00 41.42 298 GLN A O 1
ATOM 5767 N N . VAL B 2 274 ? 41.471 -4.226 -22.648 1.00 42.44 299 VAL A N 1
ATOM 5768 C CA . VAL B 2 274 ? 41.250 -5.430 -21.844 1.00 37.61 299 VAL A CA 1
ATOM 5769 C C . VAL B 2 274 ? 41.061 -6.627 -22.761 1.00 32.31 299 VAL A C 1
ATOM 5770 O O . VAL B 2 274 ? 40.752 -6.513 -23.947 1.00 40.28 299 VAL A O 1
ATOM 5774 N N . ASP B 2 275 ? 41.196 -7.822 -22.178 1.00 37.28 300 ASP A N 1
ATOM 5775 C CA . ASP B 2 275 ? 40.879 -9.061 -22.875 1.00 37.67 300 ASP A CA 1
ATOM 5776 C C . ASP B 2 275 ? 39.399 -9.444 -22.682 1.00 31.93 300 ASP A C 1
ATOM 5777 O O . ASP B 2 275 ? 38.773 -10.003 -23.583 1.00 37.51 300 ASP A O 1
ATOM 5782 N N . ILE B 2 276 ? 38.843 -9.097 -21.516 1.00 34.76 301 ILE A N 1
ATOM 5783 C CA . ILE B 2 276 ? 37.439 -9.378 -21.233 1.00 31.11 301 ILE A CA 1
ATOM 5784 C C . ILE B 2 276 ? 36.805 -8.157 -20.565 1.00 27.91 301 ILE A C 1
ATOM 5785 O O . ILE B 2 276 ? 37.393 -7.567 -19.689 1.00 30.49 301 ILE A O 1
ATOM 5790 N N . ALA B 2 277 ? 35.550 -7.853 -20.940 1.00 29.37 302 ALA A N 1
ATOM 5791 C CA . ALA B 2 277 ? 34.760 -6.946 -20.123 1.00 30.78 302 ALA A CA 1
ATOM 5792 C C . ALA B 2 277 ? 33.354 -7.518 -20.000 1.00 26.61 302 ALA A C 1
ATOM 5793 O O . ALA B 2 277 ? 32.915 -8.363 -20.785 1.00 29.09 302 ALA A O 1
ATOM 5795 N N . THR B 2 278 ? 32.665 -6.963 -19.012 1.00 28.67 303 THR A N 1
ATOM 5796 C CA . THR B 2 278 ? 31.354 -7.408 -18.637 1.00 26.63 303 THR A CA 1
ATOM 5797 C C . THR B 2 278 ? 30.490 -6.178 -18.491 1.00 26.82 303 THR A C 1
ATOM 5798 O O . THR B 2 278 ? 30.968 -5.107 -18.134 1.00 27.19 303 THR A O 1
ATOM 5802 N N . LYS B 2 279 ? 29.203 -6.380 -18.770 1.00 27.66 304 LYS A N 1
ATOM 5803 C CA . LYS B 2 279 ? 28.178 -5.420 -18.418 1.00 27.88 304 LYS A CA 1
ATOM 5804 C C . LYS B 2 279 ? 27.318 -5.946 -17.285 1.00 29.55 304 LYS A C 1
ATOM 5805 O O . LYS B 2 279 ? 26.999 -7.145 -17.192 1.00 31.02 304 LYS A O 1
ATOM 5811 N N . VAL B 2 280 ? 26.955 -5.021 -16.405 1.00 25.22 305 VAL A N 1
ATOM 5812 C CA . VAL B 2 280 ? 26.152 -5.330 -15.241 1.00 25.95 305 VAL A CA 1
ATOM 5813 C C . VAL B 2 280 ? 25.035 -4.275 -15.158 1.00 24.32 305 VAL A C 1
ATOM 5814 O O . VAL B 2 280 ? 25.108 -3.208 -15.758 1.00 24.92 305 VAL A O 1
ATOM 5818 N N . VAL B 2 281 ? 23.989 -4.614 -14.403 1.00 25.63 306 VAL A N 1
ATOM 5819 C CA . VAL B 2 281 ? 22.988 -3.624 -14.018 1.00 26.37 306 VAL A CA 1
ATOM 5820 C C . VAL B 2 281 ? 23.059 -3.451 -12.504 1.00 27.55 306 VAL A C 1
ATOM 5821 O O . VAL B 2 281 ? 23.736 -4.210 -11.822 1.00 26.79 306 VAL A O 1
ATOM 5825 N N . ARG B 2 282 ? 22.427 -2.378 -12.005 1.00 26.83 307 ARG A N 1
ATOM 5826 C CA . ARG B 2 282 ? 22.547 -2.023 -10.603 1.00 24.84 307 ARG A CA 1
ATOM 5827 C C . ARG B 2 282 ? 21.654 -2.929 -9.760 1.00 26.86 307 ARG A C 1
ATOM 5828 O O . ARG B 2 282 ? 20.451 -3.020 -9.980 1.00 28.99 307 ARG A O 1
ATOM 5836 N N . LYS B 2 283 ? 22.259 -3.635 -8.813 1.00 24.87 308 LYS A N 1
ATOM 5837 C CA . LYS B 2 283 ? 21.549 -4.159 -7.669 1.00 24.14 308 LYS A CA 1
ATOM 5838 C C . LYS B 2 283 ? 21.197 -3.021 -6.720 1.00 24.85 308 LYS A C 1
ATOM 5839 O O . LYS B 2 283 ? 22.096 -2.361 -6.219 1.00 27.39 308 LYS A O 1
ATOM 5845 N N . ARG B 2 284 ? 19.883 -2.800 -6.455 1.00 26.63 309 ARG A N 1
ATOM 5846 C CA . ARG B 2 284 ? 19.401 -1.662 -5.674 1.00 29.63 309 ARG A CA 1
ATOM 5847 C C . ARG B 2 284 ? 19.019 -1.992 -4.222 1.00 32.98 309 ARG A C 1
ATOM 5848 O O . ARG B 2 284 ? 19.273 -1.173 -3.345 1.00 33.24 309 ARG A O 1
ATOM 5856 N N . ASN B 2 285 ? 18.385 -3.154 -3.981 1.00 30.52 310 ASN A N 1
ATOM 5857 C CA . ASN B 2 285 ? 18.046 -3.598 -2.637 1.00 30.29 310 ASN A CA 1
ATOM 5858 C C . ASN B 2 285 ? 18.937 -4.790 -2.296 1.00 27.79 310 ASN A C 1
ATOM 5859 O O . ASN B 2 285 ? 19.134 -5.716 -3.096 1.00 25.15 310 ASN A O 1
ATOM 5864 N N . ALA B 2 286 ? 19.471 -4.732 -1.081 1.00 29.04 311 ALA A N 1
ATOM 5865 C CA . ALA B 2 286 ? 20.348 -5.745 -0.519 1.00 34.03 311 ALA A CA 1
ATOM 5866 C C . ALA B 2 286 ? 19.774 -7.159 -0.651 1.00 32.58 311 ALA A C 1
ATOM 5867 O O . ALA B 2 286 ? 20.541 -8.105 -0.807 1.00 32.04 311 ALA A O 1
ATOM 5869 N N . THR B 2 287 ? 18.444 -7.310 -0.581 1.00 31.19 312 THR A N 1
ATOM 5870 C CA . THR B 2 287 ? 17.840 -8.645 -0.599 1.00 34.14 312 THR A CA 1
ATOM 5871 C C . THR B 2 287 ? 17.618 -9.219 -2.013 1.00 33.34 312 THR A C 1
ATOM 5872 O O . THR B 2 287 ? 17.130 -10.354 -2.136 1.00 36.57 312 THR A O 1
ATOM 5876 N N . GLU B 2 288 ? 17.981 -8.501 -3.105 1.00 28.57 313 GLU A N 1
ATOM 5877 C CA . GLU B 2 288 ? 17.824 -9.014 -4.463 1.00 28.38 313 GLU A CA 1
ATOM 5878 C C . GLU B 2 288 ? 18.718 -10.225 -4.656 1.00 29.54 313 GLU A C 1
ATOM 5879 O O . GLU B 2 288 ? 19.848 -10.220 -4.205 1.00 32.48 313 GLU A O 1
ATOM 5885 N N . SER B 2 289 ? 18.170 -11.273 -5.275 1.00 30.84 314 SER A N 1
ATOM 5886 C CA . SER B 2 289 ? 18.859 -12.545 -5.438 1.00 31.07 314 SER A CA 1
ATOM 5887 C C . SER B 2 289 ? 19.537 -12.572 -6.800 1.00 28.58 314 SER A C 1
ATOM 5888 O O . SER B 2 289 ? 18.999 -13.113 -7.770 1.00 28.00 314 SER A O 1
ATOM 5891 N N . VAL B 2 290 ? 20.708 -11.901 -6.887 1.00 27.33 315 VAL A N 1
ATOM 5892 C CA . VAL B 2 290 ? 21.405 -11.740 -8.148 1.00 27.40 315 VAL A CA 1
ATOM 5893 C C . VAL B 2 290 ? 22.870 -12.125 -7.983 1.00 29.44 315 VAL A C 1
ATOM 5894 O O . VAL B 2 290 ? 23.473 -11.827 -6.968 1.00 29.60 315 VAL A O 1
ATOM 5898 N N . GLY B 2 291 ? 23.424 -12.747 -9.024 1.00 28.35 316 GLY A N 1
ATOM 5899 C CA . GLY B 2 291 ? 24.850 -13.009 -9.043 1.00 27.78 316 GLY A CA 1
ATOM 5900 C C . GLY B 2 291 ? 25.633 -11.721 -9.327 1.00 26.19 316 GLY A C 1
ATOM 5901 O O . GLY B 2 291 ? 25.178 -10.844 -10.043 1.00 25.94 316 GLY A O 1
ATOM 5902 N N . LEU B 2 292 ? 26.848 -11.613 -8.764 1.00 26.52 317 LEU A N 1
ATOM 5903 C CA . LEU B 2 292 ? 27.557 -10.357 -8.737 1.00 25.32 317 LEU A CA 1
ATOM 5904 C C . LEU B 2 292 ? 28.964 -10.516 -9.316 1.00 29.60 317 LEU A C 1
ATOM 5905 O O . LEU B 2 292 ? 29.613 -11.514 -9.064 1.00 29.28 317 LEU A O 1
ATOM 5910 N N . ILE B 2 293 ? 29.369 -9.523 -10.108 1.00 26.14 318 ILE A N 1
ATOM 5911 C CA . ILE B 2 293 ? 30.719 -9.436 -10.603 1.00 28.48 318 ILE A CA 1
ATOM 5912 C C . ILE B 2 293 ? 31.520 -8.653 -9.565 1.00 26.41 318 ILE A C 1
ATOM 5913 O O . ILE B 2 293 ? 31.158 -7.552 -9.162 1.00 28.37 318 ILE A O 1
ATOM 5918 N N . LEU B 2 294 ? 32.670 -9.223 -9.186 1.00 27.88 319 LEU A N 1
ATOM 5919 C CA . LEU B 2 294 ? 33.468 -8.666 -8.115 1.00 27.64 319 LEU A CA 1
ATOM 5920 C C . LEU B 2 294 ? 34.855 -9.335 -8.150 1.00 29.50 319 LEU A C 1
ATOM 5921 O O . LEU B 2 294 ? 35.151 -10.152 -9.023 1.00 27.65 319 LEU A O 1
ATOM 5926 N N . GLN B 2 295 ? 35.709 -8.953 -7.214 1.00 31.56 320 GLN A N 1
ATOM 5927 C CA . GLN B 2 295 ? 36.946 -9.674 -6.969 1.00 34.77 320 GLN A CA 1
ATOM 5928 C C . GLN B 2 295 ? 36.729 -10.683 -5.858 1.00 33.92 320 GLN A C 1
ATOM 5929 O O . GLN B 2 295 ? 36.332 -10.295 -4.766 1.00 36.56 320 GLN A O 1
ATOM 5935 N N . LYS B 2 296 ? 37.007 -11.950 -6.165 1.00 32.43 321 LYS A N 1
ATOM 5936 C CA . LYS B 2 296 ? 36.986 -13.052 -5.229 1.00 30.61 321 LYS A CA 1
ATOM 5937 C C . LYS B 2 296 ? 38.445 -13.501 -5.023 1.00 36.04 321 LYS A C 1
ATOM 5938 O O . LYS B 2 296 ? 39.102 -13.901 -5.981 1.00 34.16 321 LYS A O 1
ATOM 5944 N N . ASN B 2 297 ? 38.967 -13.295 -3.805 1.00 37.50 322 ASN A N 1
ATOM 5945 C CA . ASN B 2 297 ? 40.372 -13.569 -3.448 1.00 40.50 322 ASN A CA 1
ATOM 5946 C C . ASN B 2 297 ? 41.313 -12.826 -4.390 1.00 37.80 322 ASN A C 1
ATOM 5947 O O . ASN B 2 297 ? 42.272 -13.381 -4.940 1.00 39.37 322 ASN A O 1
ATOM 5952 N N . GLY B 2 298 ? 40.929 -11.585 -4.709 1.00 38.67 323 GLY A N 1
ATOM 5953 C CA . GLY B 2 298 ? 41.719 -10.712 -5.555 1.00 37.98 323 GLY A CA 1
ATOM 5954 C C . GLY B 2 298 ? 41.698 -11.017 -7.042 1.00 39.08 323 GLY A C 1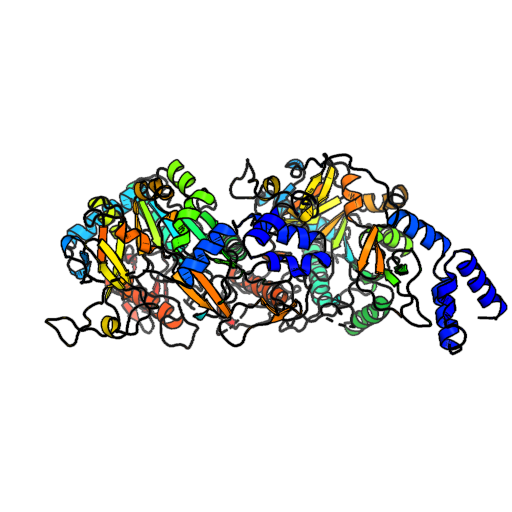
ATOM 5955 O O . GLY B 2 298 ? 42.525 -10.500 -7.781 1.00 37.40 323 GLY A O 1
ATOM 5956 N N . LYS B 2 299 ? 40.730 -11.795 -7.534 1.00 34.94 324 LYS A N 1
ATOM 5957 C CA . LYS B 2 299 ? 40.659 -12.079 -8.945 1.00 35.04 324 LYS A CA 1
ATOM 5958 C C . LYS B 2 299 ? 39.223 -11.815 -9.409 1.00 32.86 324 LYS A C 1
ATOM 5959 O O . LYS B 2 299 ? 38.289 -12.071 -8.635 1.00 34.04 324 LYS A O 1
ATOM 5965 N N . PRO B 2 300 ? 39.051 -11.335 -10.656 1.00 32.78 325 PRO A N 1
ATOM 5966 C CA . PRO B 2 300 ? 37.720 -11.070 -11.213 1.00 31.88 325 PRO A CA 1
ATOM 5967 C C . PRO B 2 300 ? 36.903 -12.360 -11.281 1.00 30.11 325 PRO A C 1
ATOM 5968 O O . PRO B 2 300 ? 37.384 -13.445 -11.665 1.00 30.39 325 PRO A O 1
ATOM 5972 N N . ASP B 2 301 ? 35.632 -12.259 -10.847 1.00 28.67 326 ASP A N 1
ATOM 5973 C CA . ASP B 2 301 ? 34.841 -13.461 -10.758 1.00 28.89 326 ASP A CA 1
ATOM 5974 C C . ASP B 2 301 ? 33.355 -13.127 -10.651 1.00 27.75 326 ASP A C 1
ATOM 5975 O O . ASP B 2 301 ? 32.981 -11.970 -10.505 1.00 29.19 326 ASP A O 1
ATOM 5980 N N . VAL B 2 302 ? 32.534 -14.165 -10.818 1.00 28.65 327 VAL A N 1
ATOM 5981 C CA . VAL B 2 302 ? 31.093 -14.038 -10.613 1.00 28.96 327 VAL A CA 1
ATOM 5982 C C . VAL B 2 302 ? 30.734 -14.951 -9.457 1.00 32.82 327 VAL A C 1
ATOM 5983 O O . VAL B 2 302 ? 31.072 -16.132 -9.491 1.00 33.48 327 VAL A O 1
ATOM 5987 N N . VAL B 2 303 ? 30.096 -14.371 -8.450 1.00 29.47 328 VAL A N 1
ATOM 5988 C CA . VAL B 2 303 ? 29.661 -15.131 -7.302 1.00 34.39 328 VAL A CA 1
ATOM 5989 C C . VAL B 2 303 ? 28.134 -15.183 -7.278 1.00 34.19 328 VAL A C 1
ATOM 5990 O O . VAL B 2 303 ? 27.467 -14.169 -7.438 1.00 32.16 328 VAL A O 1
ATOM 5994 N N . GLU B 2 304 ? 27.610 -16.392 -7.046 1.00 34.51 329 GLU A N 1
ATOM 5995 C CA . GLU B 2 304 ? 26.174 -16.597 -6.917 1.00 34.89 329 GLU A CA 1
ATOM 5996 C C . GLU B 2 304 ? 25.697 -15.938 -5.638 1.00 28.56 329 GLU A C 1
ATOM 5997 O O . GLU B 2 304 ? 26.455 -15.849 -4.668 1.00 29.15 329 GLU A O 1
ATOM 6003 N N . TYR B 2 305 ? 24.417 -15.511 -5.603 1.00 28.04 330 TYR A N 1
ATOM 6004 C CA . TYR B 2 305 ? 23.906 -14.778 -4.455 1.00 29.54 330 TYR A CA 1
ATOM 6005 C C . TYR B 2 305 ? 23.922 -15.646 -3.195 1.00 27.72 330 TYR A C 1
ATOM 6006 O O . TYR B 2 305 ? 24.070 -15.082 -2.119 1.00 31.74 330 TYR A O 1
ATOM 6015 N N . SER B 2 306 ? 23.883 -16.982 -3.332 1.00 30.52 331 SER A N 1
ATOM 6016 C CA . SER B 2 306 ? 23.932 -17.872 -2.170 1.00 31.59 331 SER A CA 1
ATOM 6017 C C . SER B 2 306 ? 25.270 -17.749 -1.437 1.00 35.86 331 SER A C 1
ATOM 6018 O O . SER B 2 306 ? 25.376 -18.063 -0.253 1.00 39.97 331 SER A O 1
ATOM 6021 N N . GLU B 2 307 ? 26.318 -17.315 -2.137 1.00 36.53 332 GLU A N 1
ATOM 6022 C CA . GLU B 2 307 ? 27.637 -17.208 -1.520 1.00 34.76 332 GLU A CA 1
ATOM 6023 C C . GLU B 2 307 ? 27.856 -15.815 -0.940 1.00 36.44 332 GLU A C 1
ATOM 6024 O O . GLU B 2 307 ? 28.911 -15.513 -0.395 1.00 37.67 332 GLU A O 1
ATOM 6030 N N . ILE B 2 308 ? 26.816 -14.973 -1.007 1.00 34.24 333 ILE A N 1
ATOM 6031 C CA . ILE B 2 308 ? 26.855 -13.662 -0.400 1.00 34.32 333 ILE A CA 1
ATOM 6032 C C . ILE B 2 308 ? 26.203 -13.732 0.978 1.00 35.00 333 ILE A C 1
ATOM 6033 O O . ILE B 2 308 ? 25.034 -14.109 1.078 1.00 36.21 333 ILE A O 1
ATOM 6038 N N . ASP B 2 309 ? 26.921 -13.276 2.018 1.00 34.53 334 ASP A N 1
ATOM 6039 C CA . ASP B 2 309 ? 26.360 -13.227 3.365 1.00 38.63 334 ASP A CA 1
ATOM 6040 C C . ASP B 2 309 ? 25.657 -11.883 3.584 1.00 33.81 334 ASP A C 1
ATOM 6041 O O . ASP B 2 309 ? 25.729 -10.989 2.743 1.00 34.52 334 ASP A O 1
ATOM 6046 N N . LYS B 2 310 ? 24.968 -11.764 4.728 1.00 34.66 335 LYS A N 1
ATOM 6047 C CA . LYS B 2 310 ? 24.136 -10.609 5.029 1.00 33.81 335 LYS A CA 1
ATOM 6048 C C . LYS B 2 310 ? 24.987 -9.352 5.099 1.00 33.08 335 LYS A C 1
ATOM 6049 O O . LYS B 2 310 ? 24.601 -8.311 4.567 1.00 32.91 335 LYS A O 1
ATOM 6055 N N . GLU B 2 311 ? 26.150 -9.448 5.746 1.00 33.71 336 GLU A N 1
ATOM 6056 C CA . GLU B 2 311 ? 26.997 -8.284 5.927 1.00 37.80 336 GLU A CA 1
ATOM 6057 C C . GLU B 2 311 ? 27.417 -7.754 4.561 1.00 32.35 336 GLU A C 1
ATOM 6058 O O . GLU B 2 311 ? 27.391 -6.546 4.349 1.00 33.03 336 GLU A O 1
ATOM 6064 N N . THR B 2 312 ? 27.855 -8.625 3.638 1.00 32.83 337 THR A N 1
ATOM 6065 C CA . THR B 2 312 ? 28.312 -8.101 2.343 1.00 34.11 337 THR A CA 1
ATOM 6066 C C . THR B 2 312 ? 27.108 -7.669 1.495 1.00 32.87 337 THR A C 1
ATOM 6067 O O . THR B 2 312 ? 27.234 -6.718 0.739 1.00 34.47 337 THR A O 1
ATOM 6071 N N . ALA B 2 313 ? 25.938 -8.324 1.617 1.00 31.46 338 ALA A N 1
ATOM 6072 C CA . ALA B 2 313 ? 24.780 -7.930 0.820 1.00 30.68 338 ALA A CA 1
ATOM 6073 C C . ALA B 2 313 ? 24.307 -6.525 1.210 1.00 33.38 338 ALA A C 1
ATOM 6074 O O . ALA B 2 313 ? 23.944 -5.725 0.343 1.00 30.82 338 ALA A O 1
ATOM 6076 N N . GLU B 2 314 ? 24.334 -6.242 2.524 1.00 33.32 339 GLU A N 1
ATOM 6077 C CA . GLU B 2 314 ? 23.810 -5.024 3.127 1.00 33.45 339 GLU A CA 1
ATOM 6078 C C . GLU B 2 314 ? 24.822 -3.867 3.050 1.00 31.48 339 GLU A C 1
ATOM 6079 O O . GLU B 2 314 ? 24.443 -2.686 3.172 1.00 33.34 339 GLU A O 1
ATOM 6085 N N . ALA B 2 315 ? 26.104 -4.173 2.835 1.00 31.33 340 ALA A N 1
ATOM 6086 C CA . ALA B 2 315 ? 27.128 -3.145 2.955 1.00 33.45 340 ALA A CA 1
ATOM 6087 C C . ALA B 2 315 ? 26.862 -2.000 1.983 1.00 33.06 340 ALA A C 1
ATOM 6088 O O . ALA B 2 315 ? 26.494 -2.230 0.828 1.00 32.80 340 ALA A O 1
ATOM 6090 N N . LYS B 2 316 ? 27.064 -0.761 2.451 1.00 32.65 341 LYS A N 1
ATOM 6091 C CA . LYS B 2 316 ? 26.853 0.397 1.580 1.00 33.52 341 LYS A CA 1
ATOM 6092 C C . LYS B 2 316 ? 28.222 0.830 1.057 1.00 33.83 341 LYS A C 1
ATOM 6093 O O . LYS B 2 316 ? 29.233 0.626 1.716 1.00 37.69 341 LYS A O 1
ATOM 6099 N N . ASP B 2 317 ? 28.256 1.389 -0.150 1.00 32.14 342 ASP A N 1
ATOM 6100 C CA . ASP B 2 317 ? 29.506 1.861 -0.704 1.00 30.78 342 ASP A CA 1
ATOM 6101 C C . ASP B 2 317 ? 30.072 3.018 0.148 1.00 35.29 342 ASP A C 1
ATOM 6102 O O . ASP B 2 317 ? 29.409 4.047 0.352 1.00 32.98 342 ASP A O 1
ATOM 6107 N N . PRO B 2 318 ? 31.310 2.915 0.689 1.00 39.30 343 PRO A N 1
ATOM 6108 C CA . PRO B 2 318 ? 31.831 3.981 1.556 1.00 43.19 343 PRO A CA 1
ATOM 6109 C C . PRO B 2 318 ? 31.954 5.298 0.782 1.00 43.08 343 PRO A C 1
ATOM 6110 O O . PRO B 2 318 ? 31.718 6.362 1.340 1.00 43.53 343 PRO A O 1
ATOM 6114 N N . LYS B 2 319 ? 32.275 5.228 -0.519 1.00 43.08 344 LYS A N 1
ATOM 6115 C CA . LYS B 2 319 ? 32.529 6.424 -1.324 1.00 43.05 344 LYS A CA 1
ATOM 6116 C C . LYS B 2 319 ? 31.230 6.985 -1.917 1.00 48.45 344 LYS A C 1
ATOM 6117 O O . LYS B 2 319 ? 31.209 8.118 -2.372 1.00 45.10 344 LYS A O 1
ATOM 6119 N N . GLN B 2 320 ? 30.112 6.245 -1.806 1.00 43.63 345 GLN A N 1
ATOM 6120 C CA . GLN B 2 320 ? 28.877 6.560 -2.494 1.00 40.94 345 GLN A CA 1
ATOM 6121 C C . GLN B 2 320 ? 27.743 5.939 -1.673 1.00 45.61 345 GLN A C 1
ATOM 6122 O O . GLN B 2 320 ? 27.183 4.916 -2.058 1.00 37.96 345 GLN A O 1
ATOM 6128 N N . PRO B 2 321 ? 27.425 6.468 -0.467 1.00 48.01 346 PRO A N 1
ATOM 6129 C CA . PRO B 2 321 ? 26.563 5.755 0.485 1.00 46.25 346 PRO A CA 1
ATOM 6130 C C . PRO B 2 321 ? 25.095 5.599 0.094 1.00 44.77 346 PRO A C 1
ATOM 6131 O O . PRO B 2 321 ? 24.358 4.853 0.734 1.00 43.43 346 PRO A O 1
ATOM 6135 N N . ASP B 2 322 ? 24.692 6.227 -1.009 1.00 44.18 347 ASP A N 1
ATOM 6136 C CA . ASP B 2 322 ? 23.373 6.006 -1.586 1.00 47.20 347 ASP A CA 1
ATOM 6137 C C . ASP B 2 322 ? 23.290 4.653 -2.303 1.00 45.10 347 ASP A C 1
ATOM 6138 O O . ASP B 2 322 ? 22.204 4.287 -2.754 1.00 41.74 347 ASP A O 1
ATOM 6143 N N . VAL B 2 323 ? 24.420 3.928 -2.475 1.00 39.35 348 VAL A N 1
ATOM 6144 C CA . VAL B 2 323 ? 24.394 2.682 -3.245 1.00 34.49 348 VAL A CA 1
ATOM 6145 C C . VAL B 2 323 ? 25.050 1.552 -2.433 1.00 32.43 348 VAL A C 1
ATOM 6146 O O . VAL B 2 323 ? 25.799 1.780 -1.481 1.00 32.97 348 VAL A O 1
ATOM 6150 N N . LEU B 2 324 ? 24.732 0.308 -2.811 1.00 31.91 349 LEU A N 1
ATOM 6151 C CA . LEU B 2 324 ? 25.319 -0.875 -2.231 1.00 29.04 349 LEU A CA 1
ATOM 6152 C C . LEU B 2 324 ? 26.774 -0.988 -2.673 1.00 29.01 349 LEU A C 1
ATOM 6153 O O . LEU B 2 324 ? 27.113 -0.718 -3.835 1.00 29.11 349 LEU A O 1
ATOM 6158 N N . LYS B 2 325 ? 27.590 -1.497 -1.755 1.00 28.15 350 LYS A N 1
ATOM 6159 C CA . LYS B 2 325 ? 28.999 -1.741 -2.021 1.00 29.90 350 LYS A CA 1
ATOM 6160 C C . LYS B 2 325 ? 29.213 -2.799 -3.112 1.00 28.15 350 LYS A C 1
ATOM 6161 O O . LYS B 2 325 ? 30.071 -2.638 -3.987 1.00 28.15 350 LYS A O 1
ATOM 6167 N N . PHE B 2 326 ? 28.444 -3.878 -3.016 1.00 28.40 351 PHE A N 1
ATOM 6168 C CA . PHE B 2 326 ? 28.395 -4.954 -3.993 1.00 24.42 351 PHE A CA 1
ATOM 6169 C C . PHE B 2 326 ? 27.098 -4.890 -4.807 1.00 26.01 351 PHE A C 1
ATOM 6170 O O . PHE B 2 326 ? 26.005 -5.255 -4.305 1.00 28.45 351 PHE A O 1
ATOM 6178 N N . ARG B 2 327 ? 27.182 -4.336 -6.032 1.00 27.06 352 ARG A N 1
ATOM 6179 C CA . ARG B 2 327 ? 25.985 -3.916 -6.761 1.00 25.08 352 ARG A CA 1
ATOM 6180 C C . ARG B 2 327 ? 26.045 -4.278 -8.239 1.00 25.20 352 ARG A C 1
ATOM 6181 O O . ARG B 2 327 ? 25.165 -3.926 -9.020 1.00 26.91 352 ARG A O 1
ATOM 6189 N N . ALA B 2 328 ? 27.093 -4.976 -8.672 1.00 27.36 353 ALA A N 1
ATOM 6190 C CA . ALA B 2 328 ? 27.322 -5.262 -10.076 1.00 25.21 353 ALA A CA 1
ATOM 6191 C C . ALA B 2 328 ? 26.617 -6.572 -10.487 1.00 25.58 353 ALA A C 1
ATOM 6192 O O . ALA B 2 328 ? 27.179 -7.675 -10.468 1.00 24.84 353 ALA A O 1
ATOM 6194 N N . ALA B 2 329 ? 25.316 -6.446 -10.843 1.00 25.68 354 ALA A N 1
ATOM 6195 C CA . ALA B 2 329 ? 24.503 -7.619 -11.135 1.00 24.87 354 ALA A CA 1
ATOM 6196 C C . ALA B 2 329 ? 24.775 -8.136 -12.551 1.00 25.26 354 ALA A C 1
ATOM 6197 O O . ALA B 2 329 ? 24.591 -7.436 -13.550 1.00 24.09 354 ALA A O 1
ATOM 6199 N N . ASN B 2 330 ? 25.184 -9.401 -12.642 1.00 25.34 355 ASN A N 1
ATOM 6200 C CA . ASN B 2 330 ? 25.582 -10.051 -13.877 1.00 26.33 355 ASN A CA 1
ATOM 6201 C C . ASN B 2 330 ? 24.399 -10.167 -14.836 1.00 27.76 355 ASN A C 1
ATOM 6202 O O . ASN B 2 330 ? 23.348 -10.649 -14.411 1.00 27.58 355 ASN A O 1
ATOM 6207 N N . ILE B 2 331 ? 24.580 -9.744 -16.111 1.00 27.46 356 ILE A N 1
ATOM 6208 C CA . ILE B 2 331 ? 23.556 -9.877 -17.148 1.00 27.47 356 ILE A CA 1
ATOM 6209 C C . ILE B 2 331 ? 24.072 -10.700 -18.344 1.00 30.36 356 ILE A C 1
ATOM 6210 O O . ILE B 2 331 ? 23.474 -10.673 -19.430 1.00 28.08 356 ILE A O 1
ATOM 6215 N N . VAL B 2 332 ? 25.182 -11.419 -18.144 1.00 29.88 357 VAL A N 1
ATOM 6216 C CA . VAL B 2 332 ? 25.721 -12.338 -19.157 1.00 28.85 357 VAL A CA 1
ATOM 6217 C C . VAL B 2 332 ? 25.925 -11.636 -20.508 1.00 27.93 357 VAL A C 1
ATOM 6218 O O . VAL B 2 332 ? 25.442 -12.042 -21.565 1.00 27.58 357 VAL A O 1
ATOM 6222 N N . ASN B 2 333 ? 26.667 -10.544 -20.438 1.00 27.21 358 ASN A N 1
ATOM 6223 C CA . ASN B 2 333 ? 26.870 -9.662 -21.573 1.00 28.34 358 ASN A CA 1
ATOM 6224 C C . ASN B 2 333 ? 28.332 -9.248 -21.568 1.00 26.50 358 ASN A C 1
ATOM 6225 O O . ASN B 2 333 ? 28.802 -8.571 -20.659 1.00 27.75 358 ASN A O 1
ATOM 6230 N N . HIS B 2 334 ? 29.065 -9.716 -22.594 1.00 25.57 359 HIS A N 1
ATOM 6231 C CA . HIS B 2 334 ? 30.501 -9.801 -22.518 1.00 27.30 359 HIS A CA 1
ATOM 6232 C C . HIS B 2 334 ? 31.145 -9.217 -23.787 1.00 25.16 359 HIS A C 1
ATOM 6233 O O . HIS B 2 334 ? 30.583 -9.237 -24.882 1.00 28.24 359 HIS A O 1
ATOM 6240 N N . TYR B 2 335 ? 32.312 -8.659 -23.535 1.00 31.33 360 TYR A N 1
ATOM 6241 C CA . TYR B 2 335 ? 33.245 -8.186 -24.532 1.00 32.29 360 TYR A CA 1
ATOM 6242 C C . TYR B 2 335 ? 34.485 -9.080 -24.491 1.00 27.69 360 TYR A C 1
ATOM 6243 O O . TYR B 2 335 ? 35.018 -9.363 -23.416 1.00 31.50 360 TYR A O 1
ATOM 6252 N N . TYR B 2 336 ? 34.959 -9.456 -25.683 1.00 30.91 361 TYR A N 1
ATOM 6253 C CA . TYR B 2 336 ? 36.273 -10.061 -25.802 1.00 35.19 361 TYR A CA 1
ATOM 6254 C C . TYR B 2 336 ? 37.080 -9.357 -26.893 1.00 30.95 361 TYR A C 1
ATOM 6255 O O . TYR B 2 336 ? 36.557 -8.979 -27.938 1.00 33.25 361 TYR A O 1
ATOM 6264 N N . SER B 2 337 ? 38.371 -9.266 -26.637 1.00 34.78 362 SER A N 1
ATOM 6265 C CA . SER B 2 337 ? 39.292 -8.944 -27.720 1.00 39.36 362 SER A CA 1
ATOM 6266 C C . SER B 2 337 ? 39.486 -10.167 -28.626 1.00 41.59 362 SER A C 1
ATOM 6267 O O . SER B 2 337 ? 39.364 -11.317 -28.175 1.00 41.11 362 SER A O 1
ATOM 6270 N N . PHE B 2 338 ? 39.778 -9.938 -29.917 1.00 41.48 363 PHE A N 1
ATOM 6271 C CA . PHE B 2 338 ? 39.990 -11.050 -30.834 1.00 44.44 363 PHE A CA 1
ATOM 6272 C C . PHE B 2 338 ? 41.276 -11.763 -30.432 1.00 45.36 363 PHE A C 1
ATOM 6273 O O . PHE B 2 338 ? 41.418 -12.972 -30.642 1.00 35.98 363 PHE A O 1
ATOM 6281 N N . LYS B 2 339 ? 42.167 -11.007 -29.793 1.00 44.15 364 LYS A N 1
ATOM 6282 C CA . LYS B 2 339 ? 43.414 -11.565 -29.288 1.00 51.74 364 LYS A CA 1
ATOM 6283 C C . LYS B 2 339 ? 43.093 -12.716 -28.337 1.00 51.50 364 LYS A C 1
ATOM 6284 O O . LYS B 2 339 ? 43.590 -13.834 -28.505 1.00 48.28 364 LYS A O 1
ATOM 6290 N N . PHE B 2 340 ? 42.264 -12.405 -27.327 1.00 46.97 365 PHE A N 1
ATOM 6291 C CA . PHE B 2 340 ? 41.767 -13.385 -26.381 1.00 42.10 365 PHE A CA 1
ATOM 6292 C C . PHE B 2 340 ? 41.315 -14.647 -27.119 1.00 35.48 365 PHE A C 1
ATOM 6293 O O . PHE B 2 340 ? 41.595 -15.755 -26.686 1.00 48.37 365 PHE A O 1
ATOM 6301 N N . PHE B 2 341 ? 40.561 -14.515 -28.216 1.00 42.42 366 PHE A N 1
ATOM 6302 C CA . PHE B 2 341 ? 40.073 -15.655 -28.977 1.00 35.77 366 PHE A CA 1
ATOM 6303 C C . PHE B 2 341 ? 41.218 -16.452 -29.636 1.00 43.01 366 PHE A C 1
ATOM 6304 O O . PHE B 2 341 ? 41.106 -17.669 -29.830 1.00 42.82 366 PHE A O 1
ATOM 6312 N N . GLU B 2 342 ? 42.331 -15.779 -29.965 1.00 52.34 367 GLU A N 1
ATOM 6313 C CA . GLU B 2 342 ? 43.485 -16.466 -30.544 1.00 60.51 367 GLU A CA 1
ATOM 6314 C C . GLU B 2 342 ? 44.212 -17.304 -29.492 1.00 57.15 367 GLU A C 1
ATOM 6315 O O . GLU B 2 342 ? 44.861 -18.284 -29.842 1.00 54.49 367 GLU A O 1
ATOM 6321 N N . SER B 2 343 ? 44.029 -16.979 -28.210 1.00 54.42 368 SER A N 1
ATOM 6322 C CA . SER B 2 343 ? 44.692 -17.678 -27.118 1.00 46.82 368 SER A CA 1
ATOM 6323 C C . SER B 2 343 ? 43.925 -18.913 -26.601 1.00 49.76 368 SER A C 1
ATOM 6324 O O . SER B 2 343 ? 44.303 -19.471 -25.575 1.00 51.12 368 SER A O 1
ATOM 6327 N N . ILE B 2 344 ? 42.828 -19.324 -27.253 1.00 46.17 369 ILE A N 1
ATOM 6328 C CA . ILE B 2 344 ? 41.903 -20.279 -26.650 1.00 45.35 369 ILE A CA 1
ATOM 6329 C C . ILE B 2 344 ? 42.587 -21.642 -26.468 1.00 54.67 369 ILE A C 1
ATOM 6330 O O . ILE B 2 344 ? 42.396 -22.272 -25.429 1.00 47.75 369 ILE A O 1
ATOM 6335 N N . GLU B 2 345 ? 43.406 -22.057 -27.459 1.00 51.89 370 GLU A N 1
ATOM 6336 C CA . GLU B 2 345 ? 44.159 -23.310 -27.419 1.00 57.26 370 GLU A CA 1
ATOM 6337 C C . GLU B 2 345 ? 44.783 -23.554 -26.046 1.00 55.14 370 GLU A C 1
ATOM 6338 O O . GLU B 2 345 ? 44.755 -24.677 -25.546 1.00 61.29 370 GLU A O 1
ATOM 6344 N N . LEU B 2 346 ? 45.326 -22.483 -25.450 1.00 58.77 371 LEU A N 1
ATOM 6345 C CA . LEU B 2 346 ? 46.214 -22.549 -24.297 1.00 54.54 371 LEU A CA 1
ATOM 6346 C C . LEU B 2 346 ? 45.501 -22.916 -22.991 1.00 63.35 371 LEU A C 1
ATOM 6347 O O . LEU B 2 346 ? 46.173 -23.310 -22.040 1.00 65.64 371 LEU A O 1
ATOM 6352 N N . TRP B 2 347 ? 44.177 -22.718 -22.892 1.00 58.27 372 TRP A N 1
ATOM 6353 C CA . TRP B 2 347 ? 43.497 -22.887 -21.610 1.00 58.62 372 TRP A CA 1
ATOM 6354 C C . TRP B 2 347 ? 42.143 -23.597 -21.764 1.00 62.41 372 TRP A C 1
ATOM 6355 O O . TRP B 2 347 ? 41.477 -23.890 -20.771 1.00 53.85 372 TRP A O 1
ATOM 6366 N N . ALA B 2 348 ? 41.725 -23.895 -23.004 1.00 74.33 373 ALA A N 1
ATOM 6367 C CA . ALA B 2 348 ? 40.445 -24.541 -23.240 1.00 72.50 373 ALA A CA 1
ATOM 6368 C C . ALA B 2 348 ? 40.391 -25.844 -22.450 1.00 72.41 373 ALA A C 1
ATOM 6369 O O . ALA B 2 348 ? 39.310 -26.327 -22.142 1.00 66.60 373 ALA A O 1
ATOM 6371 N N . HIS B 2 349 ? 41.581 -26.358 -22.104 1.00 69.88 374 HIS A N 1
ATOM 6372 C CA A HIS B 2 349 ? 41.754 -27.648 -21.456 0.50 66.13 374 HIS A CA 1
ATOM 6373 C CA B HIS B 2 349 ? 41.729 -27.652 -21.463 0.50 66.75 374 HIS A CA 1
ATOM 6374 C C . HIS B 2 349 ? 41.452 -27.510 -19.966 1.00 64.40 374 HIS A C 1
ATOM 6375 O O . HIS B 2 349 ? 41.039 -28.466 -19.324 1.00 72.33 374 HIS A O 1
ATOM 6388 N N . LYS B 2 350 ? 41.665 -26.307 -19.420 1.00 64.18 375 LYS A N 1
ATOM 6389 C CA . LYS B 2 350 ? 41.501 -26.053 -17.996 1.00 66.63 375 LYS A CA 1
ATOM 6390 C C . LYS B 2 350 ? 40.049 -25.784 -17.594 1.00 54.02 375 LYS A C 1
ATOM 6391 O O . LYS B 2 350 ? 39.794 -25.646 -16.402 1.00 56.89 375 LYS A O 1
ATOM 6397 N N . LEU B 2 351 ? 39.115 -25.610 -18.543 1.00 54.99 376 LEU A N 1
ATOM 6398 C CA . LEU B 2 351 ? 37.737 -25.301 -18.166 1.00 50.22 376 LEU A CA 1
ATOM 6399 C C . LEU B 2 351 ? 37.042 -26.598 -17.758 1.00 41.91 376 LEU A C 1
ATOM 6400 O O . LEU B 2 351 ? 36.743 -27.396 -18.647 1.00 42.28 376 LEU A O 1
ATOM 6405 N N . PRO B 2 352 ? 36.642 -26.774 -16.481 1.00 46.45 377 PRO A N 1
ATOM 6406 C CA . PRO B 2 352 ? 35.942 -27.990 -16.051 1.00 48.11 377 PRO A CA 1
ATOM 6407 C C . PRO B 2 352 ? 34.512 -28.096 -16.592 1.00 48.73 377 PRO A C 1
ATOM 6408 O O . PRO B 2 352 ? 33.844 -27.076 -16.749 1.00 39.69 377 PRO A O 1
ATOM 6412 N N . HIS B 2 353 ? 34.070 -29.330 -16.900 1.00 44.00 378 HIS A N 1
ATOM 6413 C CA . HIS B 2 353 ? 32.654 -29.617 -17.060 1.00 38.34 378 HIS A CA 1
ATOM 6414 C C . HIS B 2 353 ? 32.116 -29.882 -15.667 1.00 41.72 378 HIS A C 1
ATOM 6415 O O . HIS B 2 353 ? 32.582 -30.816 -15.001 1.00 41.72 378 HIS A O 1
ATOM 6422 N N . HIS B 2 354 ? 31.208 -29.002 -15.221 1.00 40.75 379 HIS A N 1
ATOM 6423 C CA . HIS B 2 354 ? 30.511 -29.070 -13.940 1.00 45.80 379 HIS A CA 1
ATOM 6424 C C . HIS B 2 354 ? 29.184 -29.813 -14.071 1.00 46.17 379 HIS A C 1
ATOM 6425 O O . HIS B 2 354 ? 28.629 -29.872 -15.157 1.00 38.85 379 HIS A O 1
ATOM 6432 N N . VAL B 2 355 ? 28.674 -30.346 -12.945 1.00 45.49 380 VAL A N 1
ATOM 6433 C CA . VAL B 2 355 ? 27.318 -30.859 -12.867 1.00 45.40 380 VAL A CA 1
ATOM 6434 C C . VAL B 2 355 ? 26.358 -29.681 -12.864 1.00 49.54 380 VAL A C 1
ATOM 6435 O O . VAL B 2 355 ? 26.551 -28.705 -12.149 1.00 43.42 380 VAL A O 1
ATOM 6439 N N . ALA B 2 356 ? 25.327 -29.807 -13.687 1.00 45.63 381 ALA A N 1
ATOM 6440 C CA . ALA B 2 356 ? 24.137 -28.984 -13.598 1.00 52.82 381 ALA A CA 1
ATOM 6441 C C . ALA B 2 356 ? 22.950 -29.942 -13.540 1.00 53.97 381 ALA A C 1
ATOM 6442 O O . ALA B 2 356 ? 22.753 -30.726 -14.467 1.00 47.09 381 ALA A O 1
ATOM 6444 N N . ARG B 2 357 ? 22.227 -29.970 -12.414 1.00 63.92 382 ARG A N 1
ATOM 6445 C CA . ARG B 2 357 ? 21.120 -30.904 -12.277 1.00 73.43 382 ARG A CA 1
ATOM 6446 C C . ARG B 2 357 ? 19.918 -30.342 -13.035 1.00 79.08 382 ARG A C 1
ATOM 6447 O O . ARG B 2 357 ? 19.703 -29.133 -13.058 1.00 81.05 382 ARG A O 1
ATOM 6455 N N . LYS B 2 358 ? 19.191 -31.232 -13.720 1.00 84.56 383 LYS A N 1
ATOM 6456 C CA . LYS B 2 358 ? 17.979 -30.884 -14.446 1.00 85.90 383 LYS A CA 1
ATOM 6457 C C . LYS B 2 358 ? 16.976 -32.019 -14.237 1.00 98.35 383 LYS A C 1
ATOM 6458 O O . LYS B 2 358 ? 17.375 -33.131 -13.893 1.00 104.57 383 LYS A O 1
ATOM 6460 N N . LYS B 2 359 ? 15.677 -31.727 -14.402 1.00 112.26 384 LYS A N 1
ATOM 6461 C CA . LYS B 2 359 ? 14.645 -32.757 -14.432 1.00 110.02 384 LYS A CA 1
ATOM 6462 C C . LYS B 2 359 ? 14.458 -33.199 -15.887 1.00 113.73 384 LYS A C 1
ATOM 6463 O O . LYS B 2 359 ? 13.523 -32.766 -16.556 1.00 119.15 384 LYS A O 1
ATOM 6465 N N . ILE B 2 360 ? 15.371 -34.071 -16.350 1.00 116.82 385 ILE A N 1
ATOM 6466 C CA . ILE B 2 360 ? 15.509 -34.463 -17.750 1.00 111.14 385 ILE A CA 1
ATOM 6467 C C . ILE B 2 360 ? 14.451 -35.518 -18.100 1.00 115.95 385 ILE A C 1
ATOM 6468 O O . ILE B 2 360 ? 14.315 -36.507 -17.377 1.00 108.80 385 ILE A O 1
ATOM 6473 N N . PRO B 2 361 ? 13.665 -35.350 -19.200 1.00 113.57 386 PRO A N 1
ATOM 6474 C CA . PRO B 2 361 ? 12.778 -36.416 -19.688 1.00 105.71 386 PRO A CA 1
ATOM 6475 C C . PRO B 2 361 ? 13.524 -37.623 -20.269 1.00 99.45 386 PRO A C 1
ATOM 6476 O O . PRO B 2 361 ? 14.272 -37.489 -21.240 1.00 84.90 386 PRO A O 1
ATOM 6480 N N . CYS B 2 362 ? 13.310 -38.807 -19.669 1.00 92.86 387 CYS A N 1
ATOM 6481 C CA . CYS B 2 362 ? 13.988 -40.023 -20.102 1.00 95.61 387 CYS A CA 1
ATOM 6482 C C . CYS B 2 362 ? 13.170 -41.261 -19.708 1.00 100.01 387 CYS A C 1
ATOM 6483 O O . CYS B 2 362 ? 12.200 -41.164 -18.952 1.00 101.50 387 CYS A O 1
ATOM 6486 N N . ILE B 2 363 ? 13.559 -42.424 -20.258 1.00 97.55 388 ILE A N 1
ATOM 6487 C CA . ILE B 2 363 ? 12.872 -43.690 -20.026 1.00 94.90 388 ILE A CA 1
ATOM 6488 C C . ILE B 2 363 ? 12.834 -43.987 -18.516 1.00 91.98 388 ILE A C 1
ATOM 6489 O O . ILE B 2 363 ? 13.834 -44.533 -17.997 1.00 78.15 388 ILE A O 1
ATOM 6494 N N . PRO B 2 376 ? 16.274 -31.843 -9.285 1.00 115.14 401 PRO A N 1
ATOM 6495 C CA . PRO B 2 376 ? 17.155 -32.962 -9.644 1.00 115.13 401 PRO A CA 1
ATOM 6496 C C . PRO B 2 376 ? 16.483 -34.031 -10.511 1.00 105.51 401 PRO A C 1
ATOM 6497 O O . PRO B 2 376 ? 15.375 -33.814 -11.002 1.00 97.96 401 PRO A O 1
ATOM 6501 N N . ASN B 2 377 ? 17.201 -35.158 -10.697 1.00 103.24 402 ASN A N 1
ATOM 6502 C CA . ASN B 2 377 ? 16.830 -36.292 -11.542 1.00 89.95 402 ASN A CA 1
ATOM 6503 C C . ASN B 2 377 ? 18.074 -36.800 -12.285 1.00 86.75 402 ASN A C 1
ATOM 6504 O O . ASN B 2 377 ? 18.596 -37.871 -11.966 1.00 83.43 402 ASN A O 1
ATOM 6509 N N . GLY B 2 378 ? 18.509 -36.032 -13.302 1.00 71.09 403 GLY A N 1
ATOM 6510 C CA . GLY B 2 378 ? 19.714 -36.308 -14.065 1.00 60.34 403 GLY A CA 1
ATOM 6511 C C . GLY B 2 378 ? 20.625 -35.085 -14.126 1.00 50.06 403 GLY A C 1
ATOM 6512 O O . GLY B 2 378 ? 20.339 -34.059 -13.519 1.00 47.55 403 GLY A O 1
ATOM 6513 N N . ILE B 2 379 ? 21.698 -35.183 -14.913 1.00 44.28 404 ILE A N 1
ATOM 6514 C CA . ILE B 2 379 ? 22.787 -34.224 -14.860 1.00 42.45 404 ILE A CA 1
ATOM 6515 C C . ILE B 2 379 ? 23.214 -33.804 -16.261 1.00 38.97 404 ILE A C 1
ATOM 6516 O O . ILE B 2 379 ? 23.508 -34.646 -17.117 1.00 38.34 404 ILE A O 1
ATOM 6521 N N . LYS B 2 380 ? 23.397 -32.488 -16.423 1.00 36.19 405 LYS A N 1
ATOM 6522 C CA . LYS B 2 380 ? 23.981 -31.894 -17.619 1.00 38.27 405 LYS A CA 1
ATOM 6523 C C . LYS B 2 380 ? 25.418 -31.475 -17.312 1.00 35.07 405 LYS A C 1
ATOM 6524 O O . LYS B 2 380 ? 25.671 -30.802 -16.316 1.00 42.02 405 LYS A O 1
ATOM 6527 N N . LEU B 2 381 ? 26.327 -31.843 -18.206 1.00 33.39 406 LEU A N 1
ATOM 6528 C CA . LEU B 2 381 ? 27.739 -31.509 -18.098 1.00 35.55 406 LEU A CA 1
ATOM 6529 C C . LEU B 2 381 ? 27.956 -30.158 -18.762 1.00 34.46 406 LEU A C 1
ATOM 6530 O O . LEU B 2 381 ? 27.771 -30.053 -19.962 1.00 39.57 406 LEU A O 1
ATOM 6535 N N . GLU B 2 382 ? 28.357 -29.147 -17.983 1.00 33.73 407 GLU A N 1
ATOM 6536 C CA . GLU B 2 382 ? 28.514 -27.817 -18.564 1.00 36.01 407 GLU A CA 1
ATOM 6537 C C . GLU B 2 382 ? 29.810 -27.123 -18.154 1.00 37.81 407 GLU A C 1
ATOM 6538 O O . GLU B 2 382 ? 30.218 -27.135 -16.976 1.00 36.86 407 GLU A O 1
ATOM 6544 N N . GLN B 2 383 ? 30.387 -26.410 -19.124 1.00 32.70 408 GLN A N 1
ATOM 6545 C CA . GLN B 2 383 ? 31.424 -25.444 -18.814 1.00 35.91 408 GLN A CA 1
ATOM 6546 C C . GLN B 2 383 ? 30.788 -24.057 -18.649 1.00 34.77 408 GLN A C 1
ATOM 6547 O O . GLN B 2 383 ? 29.779 -23.751 -19.273 1.00 34.81 408 GLN A O 1
ATOM 6553 N N . PHE B 2 384 ? 31.385 -23.240 -17.791 1.00 34.49 409 PHE A N 1
ATOM 6554 C CA . PHE B 2 384 ? 30.877 -21.922 -17.451 1.00 39.26 409 PHE A CA 1
ATOM 6555 C C . PHE B 2 384 ? 31.808 -20.861 -18.016 1.00 33.84 409 PHE A C 1
ATOM 6556 O O . PHE B 2 384 ? 33.006 -20.920 -17.791 1.00 33.10 409 PHE A O 1
ATOM 6564 N N . VAL B 2 385 ? 31.218 -19.879 -18.688 1.00 39.06 410 VAL A N 1
ATOM 6565 C CA . VAL B 2 385 ? 31.933 -18.770 -19.307 1.00 39.08 410 VAL A CA 1
ATOM 6566 C C . VAL B 2 385 ? 32.729 -18.037 -18.222 1.00 37.17 410 VAL A C 1
ATOM 6567 O O . VAL B 2 385 ? 33.869 -17.610 -18.421 1.00 38.84 410 VAL A O 1
ATOM 6571 N N . PHE B 2 386 ? 32.172 -17.922 -17.017 1.00 32.82 411 PHE A N 1
ATOM 6572 C CA . PHE B 2 386 ? 32.836 -17.077 -16.025 1.00 43.92 411 PHE A CA 1
ATOM 6573 C C . PHE B 2 386 ? 33.997 -17.795 -15.324 1.00 40.37 411 PHE A C 1
ATOM 6574 O O . PHE B 2 386 ? 34.758 -17.127 -14.626 1.00 37.27 411 PHE A O 1
ATOM 6582 N N . ASP B 2 387 ? 34.214 -19.102 -15.586 1.00 37.33 412 ASP A N 1
ATOM 6583 C CA . ASP B 2 387 ? 35.385 -19.794 -15.045 1.00 35.99 412 ASP A CA 1
ATOM 6584 C C . ASP B 2 387 ? 36.693 -19.178 -15.550 1.00 33.03 412 ASP A C 1
ATOM 6585 O O . ASP B 2 387 ? 37.751 -19.305 -14.915 1.00 33.12 412 ASP A O 1
ATOM 6590 N N . VAL B 2 388 ? 36.607 -18.514 -16.703 1.00 33.66 413 VAL A N 1
ATOM 6591 C CA . VAL B 2 388 ? 37.750 -17.885 -17.350 1.00 37.39 413 VAL A CA 1
ATOM 6592 C C . VAL B 2 388 ? 38.067 -16.549 -16.668 1.00 37.48 413 VAL A C 1
ATOM 6593 O O . VAL B 2 388 ? 39.184 -16.048 -16.760 1.00 33.92 413 VAL A O 1
ATOM 6597 N N . PHE B 2 389 ? 37.120 -15.973 -15.922 1.00 31.24 414 PHE A N 1
ATOM 6598 C CA . PHE B 2 389 ? 37.359 -14.652 -15.352 1.00 32.71 414 PHE A CA 1
ATOM 6599 C C . PHE B 2 389 ? 38.502 -14.609 -14.335 1.00 34.18 414 PHE A C 1
ATOM 6600 O O . PHE B 2 389 ? 39.383 -13.747 -14.449 1.00 34.53 414 PHE A O 1
ATOM 6608 N N . PRO B 2 390 ? 38.561 -15.483 -13.308 1.00 35.57 415 PRO A N 1
ATOM 6609 C CA . PRO B 2 390 ? 39.646 -15.394 -12.340 1.00 35.72 415 PRO A CA 1
ATOM 6610 C C . PRO B 2 390 ? 41.026 -15.725 -12.911 1.00 39.13 415 PRO A C 1
ATOM 6611 O O . PRO B 2 390 ? 42.018 -15.353 -12.284 1.00 38.72 415 PRO A O 1
ATOM 6615 N N . MET B 2 391 ? 41.072 -16.336 -14.105 1.00 39.23 416 MET A N 1
ATOM 6616 C CA . MET B 2 391 ? 42.321 -16.634 -14.796 1.00 46.14 416 MET A CA 1
ATOM 6617 C C . MET B 2 391 ? 42.810 -15.410 -15.568 1.00 47.69 416 MET A C 1
ATOM 6618 O O . MET B 2 391 ? 43.880 -15.463 -16.168 1.00 46.02 416 MET A O 1
ATOM 6623 N N . THR B 2 392 ? 42.020 -14.324 -15.558 1.00 40.70 417 THR A N 1
ATOM 6624 C CA . THR B 2 392 ? 42.326 -13.104 -16.286 1.00 38.45 417 THR A CA 1
ATOM 6625 C C . THR B 2 392 ? 42.971 -12.110 -15.322 1.00 40.35 417 THR A C 1
ATOM 6626 O O . THR B 2 392 ? 42.454 -11.841 -14.234 1.00 36.30 417 THR A O 1
ATOM 6630 N N . PRO B 2 393 ? 44.157 -11.540 -15.643 1.00 43.50 418 PRO A N 1
ATOM 6631 C CA . PRO B 2 393 ? 44.700 -10.466 -14.820 1.00 44.55 418 PRO A CA 1
ATOM 6632 C C . PRO B 2 393 ? 43.690 -9.323 -14.652 1.00 38.70 418 PRO A C 1
ATOM 6633 O O . PRO B 2 393 ? 42.988 -8.942 -15.579 1.00 42.89 418 PRO A O 1
ATOM 6637 N N . LEU B 2 394 ? 43.659 -8.796 -13.439 1.00 44.91 419 LEU A N 1
ATOM 6638 C CA . LEU B 2 394 ? 42.704 -7.781 -13.048 1.00 49.76 419 LEU A CA 1
ATOM 6639 C C . LEU B 2 394 ? 42.844 -6.541 -13.924 1.00 53.34 419 LEU A C 1
ATOM 6640 O O . LEU B 2 394 ? 41.871 -5.811 -14.077 1.00 40.63 419 LEU A O 1
ATOM 6645 N N . GLU B 2 395 ? 44.021 -6.323 -14.548 1.00 51.44 420 GLU A N 1
ATOM 6646 C CA . GLU B 2 395 ? 44.193 -5.184 -15.438 1.00 46.74 420 GLU A CA 1
ATOM 6647 C C . GLU B 2 395 ? 43.722 -5.515 -16.853 1.00 44.39 420 GLU A C 1
ATOM 6648 O O . GLU B 2 395 ? 43.578 -4.595 -17.655 1.00 48.68 420 GLU A O 1
ATOM 6654 N N . LYS B 2 396 ? 43.479 -6.795 -17.183 1.00 34.43 421 LYS A N 1
ATOM 6655 C CA . LYS B 2 396 ? 42.902 -7.133 -18.476 1.00 37.45 421 LYS A CA 1
ATOM 6656 C C . LYS B 2 396 ? 41.386 -7.403 -18.350 1.00 29.14 421 LYS A C 1
ATOM 6657 O O . LYS B 2 396 ? 40.826 -8.045 -19.221 1.00 34.48 421 LYS A O 1
ATOM 6663 N N . PHE B 2 397 ? 40.772 -6.928 -17.270 1.00 34.34 422 PHE A N 1
ATOM 6664 C CA . PHE B 2 397 ? 39.340 -7.113 -17.036 1.00 33.67 422 PHE A CA 1
ATOM 6665 C C . PHE B 2 397 ? 38.655 -5.783 -16.708 1.00 32.55 422 PHE A C 1
ATOM 6666 O O . PHE B 2 397 ? 39.163 -5.024 -15.880 1.00 36.51 422 PHE A O 1
ATOM 6674 N N . ALA B 2 398 ? 37.466 -5.545 -17.309 1.00 30.29 423 ALA A N 1
ATOM 6675 C CA . ALA B 2 398 ? 36.699 -4.341 -17.027 1.00 30.34 423 ALA A CA 1
ATOM 6676 C C . ALA B 2 398 ? 35.221 -4.659 -16.870 1.00 27.41 423 ALA A C 1
ATOM 6677 O O . ALA B 2 398 ? 34.780 -5.721 -17.291 1.00 29.41 423 ALA A O 1
ATOM 6679 N N . CYS B 2 399 ? 34.492 -3.668 -16.355 1.00 29.00 424 CYS A N 1
ATOM 6680 C CA . CYS B 2 399 ? 33.083 -3.839 -16.022 1.00 26.27 424 CYS A CA 1
ATOM 6681 C C . CYS B 2 399 ? 32.370 -2.499 -16.162 1.00 28.65 424 CYS A C 1
ATOM 6682 O O . CYS B 2 399 ? 32.815 -1.535 -15.543 1.00 32.27 424 CYS A O 1
ATOM 6685 N N . ILE B 2 400 ? 31.266 -2.458 -16.925 1.00 29.35 425 ILE A N 1
ATOM 6686 C CA . ILE B 2 400 ? 30.479 -1.240 -17.054 1.00 27.65 425 ILE A CA 1
ATOM 6687 C C . ILE B 2 400 ? 29.046 -1.517 -16.583 1.00 26.98 425 ILE A C 1
ATOM 6688 O O . ILE B 2 400 ? 28.404 -2.466 -17.030 1.00 27.78 425 ILE A O 1
ATOM 6693 N N . GLU B 2 401 ? 28.604 -0.670 -15.657 1.00 25.60 426 GLU A N 1
ATOM 6694 C CA . GLU B 2 401 ? 27.222 -0.664 -15.179 1.00 23.36 426 GLU A CA 1
ATOM 6695 C C . GLU B 2 401 ? 26.388 0.107 -16.183 1.00 25.77 426 GLU A C 1
ATOM 6696 O O . GLU B 2 401 ? 26.741 1.229 -16.558 1.00 27.14 426 GLU A O 1
ATOM 6702 N N . VAL B 2 402 ? 25.215 -0.455 -16.530 1.00 22.55 427 VAL A N 1
ATOM 6703 C CA . VAL B 2 402 ? 24.331 0.158 -17.497 1.00 22.92 427 VAL A CA 1
ATOM 6704 C C . VAL B 2 402 ? 22.943 0.273 -16.861 1.00 24.00 427 VAL A C 1
ATOM 6705 O O . VAL B 2 402 ? 22.690 -0.303 -15.802 1.00 24.78 427 VAL A O 1
ATOM 6709 N N . ARG B 2 403 ? 22.040 0.951 -17.564 1.00 24.96 428 ARG A N 1
ATOM 6710 C CA . ARG B 2 403 ? 20.669 1.149 -17.095 1.00 25.93 428 ARG A CA 1
ATOM 6711 C C . ARG B 2 403 ? 19.786 -0.031 -17.523 1.00 26.35 428 ARG A C 1
ATOM 6712 O O . ARG B 2 403 ? 19.574 -0.258 -18.717 1.00 26.45 428 ARG A O 1
ATOM 6720 N N . ARG B 2 404 ? 19.258 -0.789 -16.551 1.00 26.11 429 ARG A N 1
ATOM 6721 C CA . ARG B 2 404 ? 18.408 -1.941 -16.782 1.00 28.39 429 ARG A CA 1
ATOM 6722 C C . ARG B 2 404 ? 17.299 -1.647 -17.802 1.00 26.23 429 ARG A C 1
ATOM 6723 O O . ARG B 2 404 ? 17.091 -2.427 -18.745 1.00 27.50 429 ARG A O 1
ATOM 6731 N N . GLU B 2 405 ? 16.625 -0.502 -17.621 1.00 26.25 430 GLU A N 1
ATOM 6732 C CA . GLU B 2 405 ? 15.444 -0.156 -18.382 1.00 28.69 430 GLU A CA 1
ATOM 6733 C C . GLU B 2 405 ? 15.803 0.164 -19.841 1.00 27.32 430 GLU A C 1
ATOM 6734 O O . GLU B 2 405 ? 14.932 0.265 -20.679 1.00 29.50 430 GLU A O 1
ATOM 6740 N N . ASP B 2 406 ? 17.086 0.314 -20.140 1.00 27.29 431 ASP A N 1
ATOM 6741 C CA . ASP B 2 406 ? 17.535 0.514 -21.500 1.00 28.48 431 ASP A CA 1
ATOM 6742 C C . ASP B 2 406 ? 18.246 -0.711 -22.081 1.00 28.53 431 ASP A C 1
ATOM 6743 O O . ASP B 2 406 ? 18.489 -0.740 -23.273 1.00 32.14 431 ASP A O 1
ATOM 6748 N N . GLU B 2 407 ? 18.631 -1.693 -21.261 1.00 25.47 432 GLU A N 1
ATOM 6749 C CA . GLU B 2 407 ? 19.607 -2.668 -21.711 1.00 28.73 432 GLU A CA 1
ATOM 6750 C C . GLU B 2 407 ? 19.343 -4.118 -21.334 1.00 28.34 432 GLU A C 1
ATOM 6751 O O . GLU B 2 407 ? 20.083 -4.972 -21.802 1.00 29.18 432 GLU A O 1
ATOM 6757 N N . PHE B 2 408 ? 18.379 -4.386 -20.450 1.00 28.27 433 PHE A N 1
ATOM 6758 C CA . PHE B 2 408 ? 18.220 -5.725 -19.905 1.00 27.88 433 PHE A CA 1
ATOM 6759 C C . PHE B 2 408 ? 16.760 -6.009 -19.596 1.00 28.57 433 PHE A C 1
ATOM 6760 O O . PHE B 2 408 ? 16.228 -5.524 -18.577 1.00 30.10 433 PHE A O 1
ATOM 6768 N N . SER B 2 409 ? 16.222 -6.948 -20.396 1.00 29.85 434 SER A N 1
ATOM 6769 C CA . SER B 2 409 ? 14.851 -7.406 -20.258 1.00 35.34 434 SER A CA 1
ATOM 6770 C C . SER B 2 409 ? 14.825 -8.884 -20.599 1.00 37.03 434 SER A C 1
ATOM 6771 O O . SER B 2 409 ? 14.580 -9.241 -21.746 1.00 37.28 434 SER A O 1
ATOM 6774 N N . PRO B 2 410 ? 15.134 -9.786 -19.645 1.00 34.98 435 PRO A N 1
ATOM 6775 C CA . PRO B 2 410 ? 15.266 -11.203 -19.970 1.00 35.76 435 PRO A CA 1
ATOM 6776 C C . PRO B 2 410 ? 13.871 -11.827 -20.117 1.00 41.78 435 PRO A C 1
ATOM 6777 O O . PRO B 2 410 ? 12.943 -11.556 -19.350 1.00 40.06 435 PRO A O 1
ATOM 6781 N N . LEU B 2 411 ? 13.726 -12.610 -21.181 1.00 40.61 436 LEU A N 1
ATOM 6782 C CA . LEU B 2 411 ? 12.584 -13.482 -21.375 1.00 48.19 436 LEU A CA 1
ATOM 6783 C C . LEU B 2 411 ? 12.950 -14.854 -20.811 1.00 51.60 436 LEU A C 1
ATOM 6784 O O . LEU B 2 411 ? 13.710 -15.599 -21.433 1.00 56.02 436 LEU A O 1
ATOM 6789 N N . LYS B 2 412 ? 12.471 -15.148 -19.604 1.00 55.25 437 LYS A N 1
ATOM 6790 C CA . LYS B 2 412 ? 12.833 -16.376 -18.902 1.00 64.98 437 LYS A CA 1
ATOM 6791 C C . LYS B 2 412 ? 11.633 -17.331 -18.819 1.00 69.95 437 LYS A C 1
ATOM 6792 O O . LYS B 2 412 ? 11.798 -18.541 -18.993 1.00 70.90 437 LYS A O 1
ATOM 6794 N N . ASN B 2 413 ? 10.430 -16.769 -18.602 1.00 71.93 438 ASN A N 1
ATOM 6795 C CA . ASN B 2 413 ? 9.277 -17.493 -18.085 1.00 75.93 438 ASN A CA 1
ATOM 6796 C C . ASN B 2 413 ? 8.081 -17.320 -19.020 1.00 80.33 438 ASN A C 1
ATOM 6797 O O . ASN B 2 413 ? 8.025 -16.347 -19.775 1.00 72.49 438 ASN A O 1
ATOM 6802 N N . ALA B 2 414 ? 7.120 -18.258 -18.922 1.00 78.74 439 ALA A N 1
ATOM 6803 C CA . ALA B 2 414 ? 5.878 -18.227 -19.690 1.00 80.45 439 ALA A CA 1
ATOM 6804 C C . ALA B 2 414 ? 4.947 -17.120 -19.183 1.00 81.45 439 ALA A C 1
ATOM 6805 O O . ALA B 2 414 ? 5.086 -16.646 -18.054 1.00 78.14 439 ALA A O 1
ATOM 6807 N N . ARG B 2 415 ? 3.976 -16.730 -20.023 1.00 85.83 440 ARG A N 1
ATOM 6808 C CA . ARG B 2 415 ? 3.116 -15.590 -19.731 1.00 95.01 440 ARG A CA 1
ATOM 6809 C C . ARG B 2 415 ? 2.377 -15.861 -18.420 1.00 99.71 440 ARG A C 1
ATOM 6810 O O . ARG B 2 415 ? 1.832 -16.947 -18.241 1.00 104.30 440 ARG A O 1
ATOM 6818 N N . GLY B 2 416 ? 2.397 -14.885 -17.501 1.00 104.18 441 GLY A N 1
ATOM 6819 C CA . GLY B 2 416 ? 1.607 -14.939 -16.278 1.00 97.14 441 GLY A CA 1
ATOM 6820 C C . GLY B 2 416 ? 2.413 -15.307 -15.031 1.00 94.69 441 GLY A C 1
ATOM 6821 O O . GLY B 2 416 ? 1.838 -15.775 -14.054 1.00 90.19 441 GLY A O 1
ATOM 6822 N N . THR B 2 417 ? 3.733 -15.074 -15.056 1.00 98.76 442 THR A N 1
ATOM 6823 C CA . THR B 2 417 ? 4.588 -15.274 -13.892 1.00 97.17 442 THR A CA 1
ATOM 6824 C C . THR B 2 417 ? 4.589 -14.008 -13.035 1.00 91.64 442 THR A C 1
ATOM 6825 O O . THR B 2 417 ? 4.394 -14.071 -11.822 1.00 92.26 442 THR A O 1
ATOM 6829 N N . GLY B 2 418 ? 4.816 -12.862 -13.692 1.00 90.55 443 GLY A N 1
ATOM 6830 C CA . GLY B 2 418 ? 5.026 -11.592 -13.016 1.00 91.97 443 GLY A CA 1
ATOM 6831 C C . GLY B 2 418 ? 6.411 -11.007 -13.302 1.00 87.85 443 GLY A C 1
ATOM 6832 O O . GLY B 2 418 ? 6.553 -9.790 -13.389 1.00 83.99 443 GLY A O 1
ATOM 6833 N N . GLU B 2 419 ? 7.421 -11.882 -13.436 1.00 77.92 444 GLU A N 1
ATOM 6834 C CA . GLU B 2 419 ? 8.800 -11.469 -13.662 1.00 73.69 444 GLU A CA 1
ATOM 6835 C C . GLU B 2 419 ? 9.329 -12.157 -14.925 1.00 66.35 444 GLU A C 1
ATOM 6836 O O . GLU B 2 419 ? 9.111 -13.349 -15.129 1.00 61.75 444 GLU A O 1
ATOM 6838 N N . ASP B 2 420 ? 9.987 -11.378 -15.795 1.00 64.91 445 ASP A N 1
ATOM 6839 C CA . ASP B 2 420 ? 10.818 -11.907 -16.873 1.00 68.71 445 ASP A CA 1
ATOM 6840 C C . ASP B 2 420 ? 10.000 -12.738 -17.871 1.00 64.14 445 ASP A C 1
ATOM 6841 O O . ASP B 2 420 ? 10.455 -13.795 -18.298 1.00 57.92 445 ASP A O 1
ATOM 6846 N N . ASP B 2 421 ? 8.819 -12.248 -18.278 1.00 66.55 446 ASP A N 1
ATOM 6847 C CA . ASP B 2 421 ? 7.946 -12.981 -19.192 1.00 69.03 446 ASP A CA 1
ATOM 6848 C C . ASP B 2 421 ? 7.696 -12.131 -20.442 1.00 68.38 446 ASP A C 1
ATOM 6849 O O . ASP B 2 421 ? 8.141 -10.982 -20.497 1.00 63.51 446 ASP A O 1
ATOM 6854 N N . PRO B 2 422 ? 7.013 -12.647 -21.501 1.00 56.27 447 PRO A N 1
ATOM 6855 C CA . PRO B 2 422 ? 6.672 -11.818 -22.662 1.00 57.09 447 PRO A CA 1
ATOM 6856 C C . PRO B 2 422 ? 6.084 -10.443 -22.332 1.00 51.73 447 PRO A C 1
ATOM 6857 O O . PRO B 2 422 ? 6.355 -9.472 -23.041 1.00 47.84 447 PRO A O 1
ATOM 6861 N N . ASP B 2 423 ? 5.296 -10.361 -21.245 1.00 59.23 448 ASP A N 1
ATOM 6862 C CA . ASP B 2 423 ? 4.587 -9.144 -20.863 1.00 60.54 448 ASP A CA 1
ATOM 6863 C C . ASP B 2 423 ? 5.568 -8.114 -20.319 1.00 53.57 448 ASP A C 1
ATOM 6864 O O . ASP B 2 423 ? 5.471 -6.932 -20.653 1.00 51.64 448 ASP A O 1
ATOM 6869 N N . THR B 2 424 ? 6.494 -8.579 -19.475 1.00 54.09 449 THR A N 1
ATOM 6870 C CA . THR B 2 424 ? 7.466 -7.695 -18.858 1.00 51.57 449 THR A CA 1
ATOM 6871 C C . THR B 2 424 ? 8.362 -7.144 -19.966 1.00 45.90 449 THR A C 1
ATOM 6872 O O . THR B 2 424 ? 8.709 -5.965 -19.941 1.00 45.57 449 THR A O 1
ATOM 6876 N N . SER B 2 425 ? 8.682 -7.994 -20.952 1.00 41.74 450 SER A N 1
ATOM 6877 C CA . SER B 2 425 ? 9.623 -7.644 -22.007 1.00 44.08 450 SER A CA 1
ATOM 6878 C C . SER B 2 425 ? 9.015 -6.658 -22.999 1.00 42.14 450 SER A C 1
ATOM 6879 O O . SER B 2 425 ? 9.654 -5.687 -23.399 1.00 36.76 450 SER A O 1
ATOM 6882 N N . LYS B 2 426 ? 7.749 -6.904 -23.376 1.00 46.21 451 LYS A N 1
ATOM 6883 C CA . LYS B 2 426 ? 6.976 -5.993 -24.210 1.00 42.56 451 LYS A CA 1
ATOM 6884 C C . LYS B 2 426 ? 6.833 -4.623 -23.546 1.00 40.34 451 LYS A C 1
ATOM 6885 O O . LYS B 2 426 ? 7.022 -3.597 -24.199 1.00 42.72 451 LYS A O 1
ATOM 6891 N N . ARG B 2 427 ? 6.514 -4.585 -22.244 1.00 42.18 452 ARG A N 1
ATOM 6892 C CA . ARG B 2 427 ? 6.435 -3.315 -21.545 1.00 43.77 452 ARG A CA 1
ATOM 6893 C C . ARG B 2 427 ? 7.798 -2.615 -21.538 1.00 39.63 452 ARG A C 1
ATOM 6894 O O . ARG B 2 427 ? 7.864 -1.395 -21.706 1.00 39.58 452 ARG A O 1
ATOM 6902 N N . ASP B 2 428 ? 8.887 -3.370 -21.329 1.00 41.47 453 ASP A N 1
ATOM 6903 C CA . ASP B 2 428 ? 10.215 -2.757 -21.287 1.00 37.30 453 ASP A CA 1
ATOM 6904 C C . ASP B 2 428 ? 10.500 -2.001 -22.596 1.00 37.12 453 ASP A C 1
ATOM 6905 O O . ASP B 2 428 ? 10.952 -0.850 -22.579 1.00 36.46 453 ASP A O 1
ATOM 6910 N N . ILE B 2 429 ? 10.234 -2.655 -23.736 1.00 36.65 454 ILE A N 1
ATOM 6911 C CA . ILE B 2 429 ? 10.511 -2.083 -25.048 1.00 39.15 454 ILE A CA 1
ATOM 6912 C C . ILE B 2 429 ? 9.588 -0.887 -25.301 1.00 37.80 454 ILE A C 1
ATOM 6913 O O . ILE B 2 429 ? 10.046 0.147 -25.759 1.00 38.18 454 ILE A O 1
ATOM 6918 N N . MET B 2 430 ? 8.302 -1.018 -24.980 1.00 41.89 455 MET A N 1
ATOM 6919 C CA . MET B 2 430 ? 7.337 0.009 -25.355 1.00 43.06 455 MET A CA 1
ATOM 6920 C C . MET B 2 430 ? 7.347 1.187 -24.379 1.00 42.50 455 MET A C 1
ATOM 6921 O O . MET B 2 430 ? 7.100 2.328 -24.794 1.00 37.65 455 MET A O 1
ATOM 6926 N N . SER B 2 431 ? 7.716 0.939 -23.107 1.00 40.93 456 SER A N 1
ATOM 6927 C CA . SER B 2 431 ? 8.084 2.013 -22.182 1.00 39.37 456 SER A CA 1
ATOM 6928 C C . SER B 2 431 ? 9.230 2.835 -22.746 1.00 38.55 456 SER A C 1
ATOM 6929 O O . SER B 2 431 ? 9.238 4.076 -22.668 1.00 38.26 456 SER A O 1
ATOM 6932 N N . GLN B 2 432 ? 10.264 2.113 -23.189 1.00 36.99 457 GLN A N 1
ATOM 6933 C CA . GLN B 2 432 ? 11.451 2.758 -23.735 1.00 36.03 457 GLN A CA 1
ATOM 6934 C C . GLN B 2 432 ? 11.090 3.630 -24.945 1.00 32.16 457 GLN A C 1
ATOM 6935 O O . GLN B 2 432 ? 11.526 4.773 -25.019 1.00 33.57 457 GLN A O 1
ATOM 6941 N N . GLY B 2 433 ? 10.356 3.071 -25.919 1.00 36.40 458 GLY A N 1
ATOM 6942 C CA . GLY B 2 433 ? 10.038 3.834 -27.124 1.00 35.26 458 GLY A CA 1
ATOM 6943 C C . GLY B 2 433 ? 9.334 5.163 -26.792 1.00 33.83 458 GLY A C 1
ATOM 6944 O O . GLY B 2 433 ? 9.694 6.240 -27.292 1.00 37.95 458 GLY A O 1
ATOM 6945 N N . GLN B 2 434 ? 8.359 5.088 -25.893 1.00 36.06 459 GLN A N 1
ATOM 6946 C CA . GLN B 2 434 ? 7.637 6.267 -25.446 1.00 39.20 459 GLN A CA 1
ATOM 6947 C C . GLN B 2 434 ? 8.595 7.255 -24.781 1.00 40.19 459 GLN A C 1
ATOM 6948 O O . GLN B 2 434 ? 8.583 8.439 -25.123 1.00 38.25 459 GLN A O 1
ATOM 6954 N N . ARG B 2 435 ? 9.459 6.782 -23.860 1.00 37.11 460 ARG A N 1
ATOM 6955 C CA A ARG B 2 435 ? 10.450 7.647 -23.231 0.50 38.36 460 ARG A CA 1
ATOM 6956 C CA B ARG B 2 435 ? 10.418 7.667 -23.230 0.50 35.30 460 ARG A CA 1
ATOM 6957 C C . ARG B 2 435 ? 11.297 8.364 -24.269 1.00 35.20 460 ARG A C 1
ATOM 6958 O O . ARG B 2 435 ? 11.593 9.548 -24.119 1.00 38.62 460 ARG A O 1
ATOM 6973 N N . TRP B 2 436 ? 11.793 7.604 -25.259 1.00 31.17 461 TRP A N 1
ATOM 6974 C CA . TRP B 2 436 ? 12.661 8.161 -26.287 1.00 33.48 461 TRP A CA 1
ATOM 6975 C C . TRP B 2 436 ? 11.963 9.293 -27.055 1.00 35.12 461 TRP A C 1
ATOM 6976 O O . TRP B 2 436 ? 12.596 10.262 -27.477 1.00 37.92 461 TRP A O 1
ATOM 6987 N N . ILE B 2 437 ? 10.677 9.075 -27.338 1.00 44.77 462 ILE A N 1
ATOM 6988 C CA . ILE B 2 437 ? 9.908 9.991 -28.166 1.00 43.28 462 ILE A CA 1
ATOM 6989 C C . ILE B 2 437 ? 9.704 11.275 -27.372 1.00 43.59 462 ILE A C 1
ATOM 6990 O O . ILE B 2 437 ? 10.055 12.348 -27.849 1.00 44.32 462 ILE A O 1
ATOM 6995 N N . GLU B 2 438 ? 9.184 11.118 -26.145 1.00 43.44 463 GLU A N 1
ATOM 6996 C CA . GLU B 2 438 ? 8.965 12.215 -25.211 1.00 46.94 463 GLU A CA 1
ATOM 6997 C C . GLU B 2 438 ? 10.233 13.043 -25.041 1.00 44.16 463 GLU A C 1
ATOM 6998 O O . GLU B 2 438 ? 10.174 14.264 -25.111 1.00 46.73 463 GLU A O 1
ATOM 7004 N N . LYS B 2 439 ? 11.399 12.402 -24.939 1.00 39.75 464 LYS A N 1
ATOM 7005 C CA . LYS B 2 439 ? 12.629 13.149 -24.762 1.00 39.26 464 LYS A CA 1
ATOM 7006 C C . LYS B 2 439 ? 13.016 13.958 -26.001 1.00 40.22 464 LYS A C 1
ATOM 7007 O O . LYS B 2 439 ? 13.724 14.943 -25.845 1.00 39.82 464 LYS A O 1
ATOM 7013 N N . ALA B 2 440 ? 12.598 13.499 -27.190 1.00 40.62 465 ALA A N 1
ATOM 7014 C CA . ALA B 2 440 ? 12.862 14.168 -28.458 1.00 49.88 465 ALA A CA 1
ATOM 7015 C C . ALA B 2 440 ? 11.813 15.245 -28.743 1.00 51.24 465 ALA A C 1
ATOM 7016 O O . ALA B 2 440 ? 11.992 16.022 -29.680 1.00 59.09 465 ALA A O 1
ATOM 7018 N N . GLY B 2 441 ? 10.698 15.226 -27.996 1.00 51.32 466 GLY A N 1
ATOM 7019 C CA . GLY B 2 441 ? 9.710 16.296 -28.045 1.00 53.15 466 GLY A CA 1
ATOM 7020 C C . GLY B 2 441 ? 8.372 15.830 -28.614 1.00 52.24 466 GLY A C 1
ATOM 7021 O O . GLY B 2 441 ? 7.446 16.618 -28.765 1.00 63.79 466 GLY A O 1
ATOM 7022 N N . GLY B 2 442 ? 8.265 14.539 -28.928 1.00 49.54 467 GLY A N 1
ATOM 7023 C CA . GLY B 2 442 ? 6.993 13.959 -29.300 1.00 49.67 467 GLY A CA 1
ATOM 7024 C C . GLY B 2 442 ? 6.017 13.966 -28.133 1.00 57.53 467 GLY A C 1
ATOM 7025 O O . GLY B 2 442 ? 6.428 13.920 -26.973 1.00 51.89 467 GLY A O 1
ATOM 7026 N N . ILE B 2 443 ? 4.722 14.072 -28.460 1.00 60.06 468 ILE A N 1
ATOM 7027 C CA . ILE B 2 443 ? 3.670 14.008 -27.462 1.00 63.96 468 ILE A CA 1
ATOM 7028 C C . ILE B 2 443 ? 2.939 12.693 -27.690 1.00 65.00 468 ILE A C 1
ATOM 7029 O O . ILE B 2 443 ? 2.244 12.538 -28.689 1.00 77.81 468 ILE A O 1
ATOM 7034 N N . VAL B 2 444 ? 3.139 11.742 -26.772 1.00 58.93 469 VAL A N 1
ATOM 7035 C CA . VAL B 2 444 ? 2.380 10.505 -26.772 1.00 61.93 469 VAL A CA 1
ATOM 7036 C C . VAL B 2 444 ? 1.172 10.672 -25.852 1.00 63.88 469 VAL A C 1
ATOM 7037 O O . VAL B 2 444 ? 1.291 11.176 -24.737 1.00 79.97 469 VAL A O 1
ATOM 7041 N N . ILE B 2 445 ? 0.010 10.209 -26.332 1.00 81.13 470 ILE A N 1
ATOM 7042 C CA . ILE B 2 445 ? -1.275 10.448 -25.693 1.00 81.52 470 ILE A CA 1
ATOM 7043 C C . ILE B 2 445 ? -1.933 9.090 -25.461 1.00 82.11 470 ILE A C 1
ATOM 7044 O O . ILE B 2 445 ? -2.151 8.339 -26.407 1.00 84.54 470 ILE A O 1
ATOM 7049 N N . THR B 2 446 ? -2.244 8.789 -24.196 1.00 85.63 471 THR A N 1
ATOM 7050 C CA . THR B 2 446 ? -2.474 7.421 -23.755 1.00 92.35 471 THR A CA 1
ATOM 7051 C C . THR B 2 446 ? -3.835 7.324 -23.066 1.00 97.96 471 THR A C 1
ATOM 7052 O O . THR B 2 446 ? -4.046 7.957 -22.034 1.00 92.94 471 THR A O 1
ATOM 7056 N N . GLU B 2 447 ? -4.728 6.495 -23.636 1.00 97.45 472 GLU A N 1
ATOM 7057 C CA . GLU B 2 447 ? -6.111 6.383 -23.190 1.00 97.81 472 GLU A CA 1
ATOM 7058 C C . GLU B 2 447 ? -6.408 4.956 -22.723 1.00 87.45 472 GLU A C 1
ATOM 7059 O O . GLU B 2 447 ? -7.404 4.372 -23.141 1.00 73.31 472 GLU A O 1
ATOM 7065 N N . GLY B 2 448 ? -5.556 4.395 -21.852 1.00 78.36 473 GLY A N 1
ATOM 7066 C CA . GLY B 2 448 ? -5.779 3.044 -21.360 1.00 73.40 473 GLY A CA 1
ATOM 7067 C C . GLY B 2 448 ? -4.772 2.641 -20.302 1.00 68.79 473 GLY A C 1
ATOM 7068 O O . GLY B 2 448 ? -3.871 1.877 -20.672 1.00 77.67 473 GLY A O 1
ATOM 7069 N N . VAL B 2 451 ? -0.300 0.454 -23.644 1.00 81.21 476 VAL A N 1
ATOM 7070 C CA . VAL B 2 451 ? 0.526 1.540 -23.035 1.00 72.21 476 VAL A CA 1
ATOM 7071 C C . VAL B 2 451 ? 1.972 1.389 -23.536 1.00 70.08 476 VAL A C 1
ATOM 7072 O O . VAL B 2 451 ? 2.476 0.273 -23.671 1.00 67.02 476 VAL A O 1
ATOM 7076 N N . GLY B 2 452 ? 2.611 2.523 -23.872 1.00 60.46 477 GLY A N 1
ATOM 7077 C CA . GLY B 2 452 ? 3.925 2.554 -24.500 1.00 63.00 477 GLY A CA 1
ATOM 7078 C C . GLY B 2 452 ? 3.853 2.734 -26.019 1.00 60.34 477 GLY A C 1
ATOM 7079 O O . GLY B 2 452 ? 2.762 2.750 -26.577 1.00 58.89 477 GLY A O 1
ATOM 7080 N N . VAL B 2 453 ? 5.027 2.875 -26.668 1.00 50.22 478 VAL A N 1
ATOM 7081 C CA . VAL B 2 453 ? 5.158 2.927 -28.121 1.00 50.59 478 VAL A CA 1
ATOM 7082 C C . VAL B 2 453 ? 6.351 2.092 -28.591 1.00 49.96 478 VAL A C 1
ATOM 7083 O O . VAL B 2 453 ? 7.444 2.260 -28.069 1.00 48.44 478 VAL A O 1
ATOM 7087 N N . GLU B 2 454 ? 6.179 1.300 -29.662 1.00 46.66 479 GLU A N 1
ATOM 7088 C CA . GLU B 2 454 ? 7.250 0.496 -30.219 1.00 47.79 479 GLU A CA 1
ATOM 7089 C C . GLU B 2 454 ? 8.013 1.317 -31.255 1.00 48.59 479 GLU A C 1
ATOM 7090 O O . GLU B 2 454 ? 7.483 1.658 -32.314 1.00 50.93 479 GLU A O 1
ATOM 7096 N N . VAL B 2 455 ? 9.278 1.634 -30.963 1.00 40.97 480 VAL A N 1
ATOM 7097 C CA . VAL B 2 455 ? 10.107 2.333 -31.926 1.00 42.96 480 VAL A CA 1
ATOM 7098 C C . VAL B 2 455 ? 10.950 1.280 -32.631 1.00 46.58 480 VAL A C 1
ATOM 7099 O O . VAL B 2 455 ? 11.772 0.584 -32.021 1.00 39.83 480 VAL A O 1
ATOM 7103 N N . SER B 2 456 ? 10.781 1.195 -33.957 1.00 45.44 481 SER A N 1
ATOM 7104 C CA . SER B 2 456 ? 11.579 0.253 -34.718 1.00 43.04 481 SER A CA 1
ATOM 7105 C C . SER B 2 456 ? 13.061 0.591 -34.579 1.00 41.65 481 SER A C 1
ATOM 7106 O O . SER B 2 456 ? 13.429 1.760 -34.618 1.00 44.22 481 SER A O 1
ATOM 7109 N N . PRO B 2 457 ? 13.970 -0.403 -34.419 1.00 38.50 482 PRO A N 1
ATOM 7110 C CA . PRO B 2 457 ? 15.400 -0.138 -34.450 1.00 38.01 482 PRO A CA 1
ATOM 7111 C C . PRO B 2 457 ? 15.915 0.530 -35.723 1.00 41.26 482 PRO A C 1
ATOM 7112 O O . PRO B 2 457 ? 16.948 1.187 -35.680 1.00 38.04 482 PRO A O 1
ATOM 7116 N N . LEU B 2 458 ? 15.223 0.345 -36.870 1.00 41.58 483 LEU A N 1
ATOM 7117 C CA . LEU B 2 458 ? 15.640 0.976 -38.113 1.00 40.36 483 LEU A CA 1
ATOM 7118 C C . LEU B 2 458 ? 15.379 2.484 -38.065 1.00 38.63 483 LEU A C 1
ATOM 7119 O O . LEU B 2 458 ? 16.031 3.216 -38.783 1.00 40.87 483 LEU A O 1
ATOM 7124 N N . ILE B 2 459 ? 14.447 2.935 -37.207 1.00 40.79 484 ILE A N 1
ATOM 7125 C CA . ILE B 2 459 ? 14.221 4.349 -36.923 1.00 43.85 484 ILE A CA 1
ATOM 7126 C C . ILE B 2 459 ? 15.237 4.843 -35.885 1.00 39.38 484 ILE A C 1
ATOM 7127 O O . ILE B 2 459 ? 15.921 5.841 -36.100 1.00 37.24 484 ILE A O 1
ATOM 7132 N N . SER B 2 460 ? 15.388 4.115 -34.774 1.00 39.07 485 SER A N 1
ATOM 7133 C CA . SER B 2 460 ? 16.315 4.527 -33.723 1.00 37.22 485 SER A CA 1
ATOM 7134 C C . SER B 2 460 ? 16.949 3.310 -33.039 1.00 31.41 485 SER A C 1
ATOM 7135 O O . SER B 2 460 ? 16.205 2.485 -32.520 1.00 34.92 485 SER A O 1
ATOM 7138 N N . TYR B 2 461 ? 18.284 3.234 -33.043 1.00 34.49 486 TYR A N 1
ATOM 7139 C CA . TYR B 2 461 ? 19.037 2.234 -32.290 1.00 32.78 486 TYR A CA 1
ATOM 7140 C C . TYR B 2 461 ? 18.888 2.432 -30.778 1.00 37.14 486 TYR A C 1
ATOM 7141 O O . TYR B 2 461 ? 18.627 1.476 -30.046 1.00 36.18 486 TYR A O 1
ATOM 7150 N N . GLY B 2 462 ? 19.134 3.663 -30.306 1.00 33.53 487 GLY A N 1
ATOM 7151 C CA . GLY B 2 462 ? 19.242 3.896 -28.880 1.00 35.18 487 GLY A CA 1
ATOM 7152 C C . GLY B 2 462 ? 18.659 5.228 -28.453 1.00 33.42 487 GLY A C 1
ATOM 7153 O O . GLY B 2 462 ? 19.052 5.752 -27.429 1.00 31.32 487 GLY A O 1
ATOM 7154 N N . GLY B 2 463 ? 17.688 5.744 -29.219 1.00 32.07 488 GLY A N 1
ATOM 7155 C CA . GLY B 2 463 ? 17.031 7.004 -28.892 1.00 34.64 488 GLY A CA 1
ATOM 7156 C C . GLY B 2 463 ? 17.449 8.185 -29.773 1.00 35.45 488 GLY A C 1
ATOM 7157 O O . GLY B 2 463 ? 16.868 9.254 -29.649 1.00 35.73 488 GLY A O 1
ATOM 7158 N N . GLU B 2 464 ? 18.439 7.989 -30.642 1.00 34.68 489 GLU A N 1
ATOM 7159 C CA . GLU B 2 464 ? 18.882 9.014 -31.580 1.00 37.54 489 GLU A CA 1
ATOM 7160 C C . GLU B 2 464 ? 17.929 9.055 -32.774 1.00 37.37 489 GLU A C 1
ATOM 7161 O O . GLU B 2 464 ? 17.078 8.180 -32.954 1.00 36.08 489 GLU A O 1
ATOM 7167 N N . GLY B 2 465 ? 18.076 10.114 -33.571 1.00 44.47 490 GLY A N 1
ATOM 7168 C CA . GLY B 2 465 ? 17.374 10.244 -34.839 1.00 46.12 490 GLY A CA 1
ATOM 7169 C C . GLY B 2 465 ? 15.861 10.414 -34.692 1.00 43.22 490 GLY A C 1
ATOM 7170 O O . GLY B 2 465 ? 15.117 10.139 -35.627 1.00 47.30 490 GLY A O 1
ATOM 7171 N N . LEU B 2 466 ? 15.363 10.909 -33.555 1.00 47.46 491 LEU A N 1
ATOM 7172 C CA . LEU B 2 466 ? 13.917 11.071 -33.417 1.00 43.77 491 LEU A CA 1
ATOM 7173 C C . LEU B 2 466 ? 13.505 12.547 -33.487 1.00 48.01 491 LEU A C 1
ATOM 7174 O O . LEU B 2 466 ? 12.343 12.860 -33.242 1.00 43.39 491 LEU A O 1
ATOM 7179 N N . GLU B 2 467 ? 14.437 13.437 -33.852 1.00 48.62 492 GLU A N 1
ATOM 7180 C CA . GLU B 2 467 ? 14.177 14.877 -33.826 1.00 57.67 492 GLU A CA 1
ATOM 7181 C C . GLU B 2 467 ? 13.011 15.221 -34.750 1.00 56.78 492 GLU A C 1
ATOM 7182 O O . GLU B 2 467 ? 12.238 16.125 -34.443 1.00 57.65 492 GLU A O 1
ATOM 7188 N N . PHE B 2 468 ? 12.875 14.459 -35.848 1.00 60.94 493 PHE A N 1
ATOM 7189 C CA . PHE B 2 468 ? 11.785 14.604 -36.803 1.00 61.05 493 PHE A CA 1
ATOM 7190 C C . PHE B 2 468 ? 10.420 14.461 -36.125 1.00 68.43 493 PHE A C 1
ATOM 7191 O O . PHE B 2 468 ? 9.399 14.759 -36.746 1.00 64.53 493 PHE A O 1
ATOM 7199 N N . LEU B 2 469 ? 10.379 14.003 -34.863 1.00 64.27 494 LEU A N 1
ATOM 7200 C CA . LEU B 2 469 ? 9.102 13.815 -34.187 1.00 58.85 494 LEU A CA 1
ATOM 7201 C C . LEU B 2 469 ? 8.753 15.011 -33.302 1.00 61.49 494 LEU A C 1
ATOM 7202 O O . LEU B 2 469 ? 7.661 15.033 -32.729 1.00 53.29 494 LEU A O 1
ATOM 7207 N N . LYS B 2 470 ? 9.680 15.976 -33.169 1.00 56.11 495 LYS A N 1
ATOM 7208 C CA . LYS B 2 470 ? 9.501 17.096 -32.250 1.00 61.22 495 LYS A CA 1
ATOM 7209 C C . LYS B 2 470 ? 8.182 17.814 -32.554 1.00 67.81 495 LYS A C 1
ATOM 7210 O O . LYS B 2 470 ? 7.984 18.301 -33.669 1.00 62.27 495 LYS A O 1
ATOM 7216 N N . GLY B 2 471 ? 7.262 17.831 -31.578 1.00 66.80 496 GLY A N 1
ATOM 7217 C CA . GLY B 2 471 ? 6.002 18.543 -31.723 1.00 68.70 496 GLY A CA 1
ATOM 7218 C C . GLY B 2 471 ? 4.820 17.649 -32.103 1.00 73.50 496 GLY A C 1
ATOM 7219 O O . GLY B 2 471 ? 3.686 17.967 -31.762 1.00 82.49 496 GLY A O 1
ATOM 7220 N N . ARG B 2 472 ? 5.056 16.535 -32.802 1.00 72.87 497 ARG A N 1
ATOM 7221 C CA . ARG B 2 472 ? 3.957 15.745 -33.348 1.00 71.91 497 ARG A CA 1
ATOM 7222 C C . ARG B 2 472 ? 3.252 14.966 -32.240 1.00 69.70 497 ARG A C 1
ATOM 7223 O O . ARG B 2 472 ? 3.825 14.777 -31.172 1.00 82.34 497 ARG A O 1
ATOM 7231 N N . GLU B 2 473 ? 2.022 14.500 -32.520 1.00 65.71 498 GLU A N 1
ATOM 7232 C CA . GLU B 2 473 ? 1.175 13.788 -31.568 1.00 67.63 498 GLU A CA 1
ATOM 7233 C C . GLU B 2 473 ? 1.107 12.307 -31.955 1.00 76.12 498 GLU A C 1
ATOM 7234 O O . GLU B 2 473 ? 1.302 11.981 -33.122 1.00 80.24 498 GLU A O 1
ATOM 7236 N N . ILE B 2 474 ? 0.844 11.417 -30.977 1.00 73.66 499 ILE A N 1
ATOM 7237 C CA . ILE B 2 474 ? 0.889 9.971 -31.178 1.00 68.53 499 ILE A CA 1
ATOM 7238 C C . ILE B 2 474 ? -0.082 9.276 -30.214 1.00 74.96 499 ILE A C 1
ATOM 7239 O O . ILE B 2 474 ? 0.017 9.455 -29.003 1.00 84.08 499 ILE A O 1
ATOM 7244 N N . LYS B 2 475 ? -1.005 8.454 -30.748 1.00 81.77 500 LYS A N 1
ATOM 7245 C CA . LYS B 2 475 ? -1.910 7.637 -29.941 1.00 85.64 500 LYS A CA 1
ATOM 7246 C C . LYS B 2 475 ? -1.187 6.370 -29.472 1.00 93.54 500 LYS A C 1
ATOM 7247 O O . LYS B 2 475 ? -0.210 5.958 -30.089 1.00 93.48 500 LYS A O 1
ATOM 7249 N N . ALA B 2 476 ? -1.680 5.737 -28.396 1.00 103.33 501 ALA A N 1
ATOM 7250 C CA . ALA B 2 476 ? -0.968 4.639 -27.746 1.00 109.03 501 ALA A CA 1
ATOM 7251 C C . ALA B 2 476 ? -1.941 3.553 -27.276 1.00 113.74 501 ALA A C 1
ATOM 7252 O O . ALA B 2 476 ? -2.934 3.880 -26.627 1.00 112.45 501 ALA A O 1
ATOM 7254 N N . PRO B 2 477 ? -1.692 2.234 -27.516 1.00 116.71 502 PRO A N 1
ATOM 7255 C CA . PRO B 2 477 ? -0.488 1.727 -28.193 1.00 116.00 502 PRO A CA 1
ATOM 7256 C C . PRO B 2 477 ? -0.225 2.241 -29.611 1.00 110.08 502 PRO A C 1
ATOM 7257 O O . PRO B 2 477 ? -1.141 2.698 -30.299 1.00 113.83 502 PRO A O 1
ATOM 7261 N N . ALA B 2 478 ? 1.049 2.169 -30.024 1.00 97.74 503 ALA A N 1
ATOM 7262 C CA . ALA B 2 478 ? 1.463 2.568 -31.362 1.00 97.36 503 ALA A CA 1
ATOM 7263 C C . ALA B 2 478 ? 2.743 1.832 -31.770 1.00 94.97 503 ALA A C 1
ATOM 7264 O O . ALA B 2 478 ? 3.340 1.106 -30.972 1.00 78.96 503 ALA A O 1
ATOM 7266 N N . PHE B 2 479 ? 3.120 2.015 -33.046 1.00 94.05 504 PHE A N 1
ATOM 7267 C CA . PHE B 2 479 ? 4.335 1.465 -33.632 1.00 87.50 504 PHE A CA 1
ATOM 7268 C C . PHE B 2 479 ? 4.826 2.451 -34.693 1.00 86.39 504 PHE A C 1
ATOM 7269 O O . PHE B 2 479 ? 4.132 2.693 -35.678 1.00 86.44 504 PHE A O 1
ATOM 7277 N N . ILE B 2 480 ? 5.994 3.066 -34.449 1.00 91.06 505 ILE A N 1
ATOM 7278 C CA . ILE B 2 480 ? 6.658 3.911 -35.434 1.00 92.93 505 ILE A CA 1
ATOM 7279 C C . ILE B 2 480 ? 7.656 3.035 -36.195 1.00 84.92 505 ILE A C 1
ATOM 7280 O O . ILE B 2 480 ? 8.515 2.388 -35.589 1.00 66.50 505 ILE A O 1
ATOM 7285 N N . GLU B 2 481 ? 7.490 3.002 -37.527 1.00 84.50 506 GLU A N 1
ATOM 7286 C CA . GLU B 2 481 ? 8.420 2.364 -38.450 1.00 84.49 506 GLU A CA 1
ATOM 7287 C C . GLU B 2 481 ? 8.691 3.326 -39.611 1.00 88.65 506 GLU A C 1
ATOM 7288 O O . GLU B 2 481 ? 8.014 4.352 -39.743 1.00 72.93 506 GLU A O 1
ATOM 7294 N N . LYS B 2 482 ? 9.717 2.998 -40.417 1.00 87.16 507 LYS A N 1
ATOM 7295 C CA . LYS B 2 482 ? 9.876 3.559 -41.752 1.00 90.98 507 LYS A CA 1
ATOM 7296 C C . LYS B 2 482 ? 8.623 3.244 -42.580 1.00 92.63 507 LYS A C 1
ATOM 7297 O O . LYS B 2 482 ? 8.258 4.104 -43.397 1.00 100.20 507 LYS A O 1
#

B-factor: mean 42.52, std 16.4, range [19.61, 129.59]

Nearest PDB structures (foldseek):
  1jvg-assembly1_A  TM=9.583E-01  e=3.764E-65  Homo sapiens
  1jv3-assembly1_A  TM=9.438E-01  e=1.546E-64  Homo sapiens
  1jv3-assembly1_B  TM=9.461E-01  e=9.762E-64  Homo sapiens
  1vm8-assembly1_A  TM=9.377E-01  e=3.044E-62  Mus musculus
  6z2f-assembly1_B  TM=9.186E-01  e=5.636E-60  Homo sapiens